Protein AF-0000000065927637 (afdb_homodimer)

Nearest PDB structures (foldseek):
  3ln7-assembly1_A  TM=9.382E-01  e=0.000E+00  Pasteurella multocida
  3ln7-assembly1_B  TM=9.367E-01  e=0.000E+00  Pasteurella multocida
  3ln6-assembly1_A-2  TM=9.506E-01  e=9.069E-75  Streptococcus agalactiae serogroup V
  7ta5-assembly1_A  TM=6.824E-01  e=5.011E-24  Gloeothece citriformis
  7lgn-assembly1_A  TM=7.290E-01  e=3.337E-22  Tatumella morbirosei

Radius of gyration: 42.84 Å; Cα contacts (8 Å, |Δi|>4): 3079; chains: 2; bounding box: 93×130×89 Å

Solvent-accessible surface area (backbone atoms only — not comparable to full-atom values): 78363 Å² total; per-residue (Å²): 120,67,52,51,59,53,33,60,77,64,68,34,30,64,52,67,71,40,31,37,27,30,45,35,41,40,25,40,33,14,34,75,74,20,30,45,47,71,57,71,60,64,70,79,41,50,60,60,87,68,22,69,36,60,35,61,53,59,26,30,33,23,40,27,40,34,34,63,76,27,69,40,64,71,56,29,50,34,43,44,51,38,53,48,36,47,48,56,74,64,44,58,91,66,47,35,58,36,37,46,15,48,57,32,52,76,62,58,71,89,54,62,46,62,31,87,54,92,50,61,66,63,34,50,51,50,53,48,46,33,73,74,66,35,61,60,58,58,54,54,29,32,30,36,46,33,45,22,69,30,65,66,44,53,55,50,51,54,69,73,48,85,84,59,90,46,70,44,58,46,45,34,50,50,52,38,31,24,49,31,29,38,43,35,48,44,36,52,56,43,67,49,46,18,41,24,35,62,67,57,49,81,56,36,90,84,51,57,88,60,55,95,89,52,52,23,18,18,43,57,70,22,91,75,32,77,59,60,60,86,83,68,68,66,44,71,85,36,71,68,47,24,35,52,35,45,48,48,38,34,74,70,57,81,24,91,42,77,84,64,62,60,53,54,59,40,88,32,72,59,95,46,70,67,45,35,81,73,70,16,57,54,31,38,37,34,51,73,42,37,17,33,62,89,29,94,78,29,58,49,71,67,58,54,50,49,51,50,56,52,52,52,42,26,48,49,42,79,68,65,50,50,69,69,43,29,52,47,11,51,51,48,25,42,52,53,17,62,33,46,30,68,46,71,60,97,54,42,66,62,47,49,50,51,54,51,51,45,52,51,49,39,61,72,31,65,55,59,70,66,59,53,55,53,52,51,53,54,52,51,27,58,78,38,24,52,71,17,47,23,19,44,46,53,56,47,22,64,72,52,69,32,64,32,49,35,30,16,53,49,18,53,51,48,46,54,57,52,51,71,50,68,73,54,39,81,70,52,50,88,36,53,51,36,34,37,46,32,49,45,51,34,52,41,52,25,39,47,73,42,74,64,35,62,93,72,37,28,35,40,39,33,58,89,88,49,74,48,55,33,33,66,54,66,38,29,63,75,24,24,35,36,22,47,60,36,39,61,31,52,64,43,36,48,52,55,39,44,74,72,69,48,48,54,63,59,67,48,79,34,73,41,70,68,60,47,48,71,44,44,78,83,42,56,64,33,33,29,30,36,30,27,46,74,59,66,90,68,55,34,55,43,75,30,79,90,20,39,83,47,70,65,59,51,40,49,45,50,50,48,8,46,73,71,23,74,35,30,32,46,23,51,55,72,72,54,45,65,35,41,32,37,27,51,58,90,35,56,76,41,26,35,36,53,36,33,14,63,45,66,22,68,55,74,46,26,43,51,51,45,48,54,58,58,39,63,38,89,52,32,42,84,36,78,80,28,73,24,15,42,64,71,82,48,70,65,24,48,50,40,23,46,75,69,76,40,53,58,76,34,56,41,48,67,74,33,77,44,55,34,42,89,57,43,45,42,81,66,18,12,43,36,31,45,37,48,90,65,45,34,66,53,56,40,53,47,44,27,52,53,30,51,75,49,49,38,31,44,29,22,33,33,34,32,33,56,53,53,78,51,77,69,50,104,41,63,80,42,29,31,50,79,46,54,35,55,71,56,74,47,37,53,43,42,54,31,74,39,65,65,63,38,68,56,52,60,55,52,48,41,69,77,41,70,82,67,129,121,68,51,51,57,53,32,60,76,63,67,35,30,66,53,65,72,40,32,35,28,28,43,37,40,40,24,40,32,12,33,75,72,20,30,44,48,71,57,72,59,65,70,79,41,48,60,60,89,69,22,70,36,61,35,64,52,61,27,31,34,24,39,26,39,34,36,63,75,27,70,40,64,70,56,27,49,34,44,45,50,39,54,48,36,46,46,56,74,66,43,58,91,66,47,34,57,36,38,45,16,50,59,32,51,75,62,59,71,89,55,60,48,62,31,86,55,92,50,61,65,64,34,50,52,51,54,49,47,35,74,75,65,34,59,60,57,57,54,53,29,31,31,35,45,32,45,22,69,31,65,67,44,53,54,50,51,53,70,73,48,85,83,59,90,46,70,44,59,46,46,34,51,50,53,36,32,24,49,31,29,39,43,35,50,43,35,52,55,45,66,48,46,19,41,24,35,62,68,57,50,81,57,36,91,85,51,58,90,60,57,93,89,52,53,24,17,19,42,56,68,23,91,75,30,76,58,60,60,85,83,71,68,67,42,71,86,36,71,67,47,24,33,51,36,46,49,46,38,33,75,70,58,80,24,91,41,77,82,64,63,60,53,54,60,40,88,31,73,59,97,44,69,67,45,36,79,74,72,17,57,54,33,39,36,35,51,72,42,38,16,33,62,90,28,92,77,28,58,49,72,67,57,54,50,50,51,51,53,51,51,52,41,25,48,49,41,77,67,64,50,50,70,68,43,29,50,48,11,50,52,48,25,40,51,53,18,61,33,45,30,69,46,69,60,97,55,40,67,62,47,47,53,53,52,53,49,45,52,51,48,40,62,71,32,66,56,62,69,66,59,54,53,53,51,51,54,54,51,50,28,60,77,38,23,51,70,16,47,23,19,44,45,53,54,48,23,64,73,54,70,32,63,34,50,35,31,15,52,51,17,53,50,49,46,53,58,51,51,70,51,68,74,55,38,82,69,51,51,88,37,53,50,34,34,37,48,34,50,45,49,35,54,41,51,25,38,47,72,42,73,64,36,63,93,71,36,29,37,40,40,34,58,90,88,46,74,48,57,34,33,67,52,67,38,29,62,76,23,26,36,35,22,46,60,36,41,64,32,52,65,43,36,47,53,54,40,42,74,73,69,48,48,53,62,59,66,47,79,34,74,41,70,68,60,46,48,71,45,43,76,83,43,57,65,34,33,29,30,35,29,27,48,73,61,68,91,67,55,34,55,42,75,29,80,90,20,37,83,46,71,64,59,49,39,49,44,51,51,46,7,47,74,69,22,74,35,29,32,46,24,50,54,72,72,52,46,64,34,42,32,37,27,51,58,89,35,56,73,41,26,36,37,51,37,34,15,64,44,66,21,67,56,75,45,25,44,52,52,45,48,52,58,60,39,63,38,90,51,34,41,82,36,79,81,28,73,24,15,42,64,72,81,48,71,66,24,48,50,40,24,45,76,70,76,39,52,61,76,34,57,41,48,66,74,33,76,44,55,35,42,90,58,41,44,43,81,65,18,11,44,35,32,45,37,47,90,67,46,33,65,54,56,41,51,48,45,25,51,52,29,52,74,48,48,36,30,46,28,22,33,32,34,32,32,57,53,52,78,52,76,70,50,104,40,63,80,44,29,30,50,81,48,52,35,56,71,56,74,47,37,51,43,40,54,31,76,38,66,65,63,38,67,57,51,61,56,51,48,42,70,77,40,70,82,67,128

InterPro domains:
  IPR006334 Glutamate--cysteine ligase, monofunctional [PTHR38761] (9-472)
  IPR006335 Glutathione biosynthesis bifunctional protein GshAB [MF_00782] (1-757)
  IPR006335 Glutathione biosynthesis bifunctional protein GshAB [TIGR01435] (12-753)
  IPR007370 Glutamate--cysteine ligase [PF04262] (7-252)
  IPR007370 Glutamate--cysteine ligase [PF04262] (255-324)
  IPR011095 D-alanine--D-alanine ligase, C-terminal [PF07478] (528-592)
  IPR011761 ATP-grasp fold [PS50975] (494-753)
  IPR014746 Glutamine synthetase/guanido kinase, catalytic domain [SSF55931] (3-459)
  IPR040657 GshAB, ATP-grasp-like domain [PF18419] (430-482)

Organism: Pasteurella multocida (strain Pm70) (NCBI:txid272843)

Secondary structure (DSSP, 8-state):
--HHHHHHHTT-HHHHT-EEEEEEEEEEEE-TTSPBP-SPPPGGG--TTT-SSEEE-SBTTEEEEEPPPBSSHHHHHHHHHHHHHHHHHHS-TT-EE--SSS--S---GGG-PBP--SSHHHHHHHHHHHHHH-TTGGG---EEEEEEE-HHHHHHHHHH-SS-S-HHHHHHHHHHHHHHHHHHHHHHHHHHH--B----GGG-TT--SSPTT---SBSTTSTTSS---TT-----S-HHHHHHHHHHHHHTTSSSSGGG---SEEEESSSSGGGHHHH---EEEEEEEPP-TTSTTSS-HHHHHHHHHHHHHHHHSS----HHHHHHHHHHHHHHHHS-TTS--TTHHHHHHHHHHHHHHHHHTT--HHHHHHHHHHHHHHH-GGGSHHHHHHHHHHHHSSHHHHHHHHHHHHHHHHTTTTTS-GGGTTS-HHHHHHHHHHHHHT-EEEEEETTTTEEEEEETTEEEEEETTTB-TTSBTHHHHHHH-HHHHHHHHHHTT-----EEEES-HHHHHHTHHHHBTS-EEEEESS--TTTT-EEETT-B--HHHHHHHHHHHHHH-S-EEEEEPPPSEEEEEEEETTEEEEEEEEE-SEEE--SSS-HHHHHHHHHTSTTEEBSSSSSEEPPP-SHHHHHHHHHTT--TT--PPTT-EEE--SS--GGGT-EEEE-TTTS-HHHHHHHHHHHHHTT-SEEEEEEEES-TTSPP-SSTTT-EEEEEESS--SHHHHS-SBS----HHHHHHHHH-TT--/--HHHHHHHTT-HHHHT-EEEEEEEEEEEE-TTSPBP-SPPPGGG--TTT-SSEEE-SBTTEEEEEPPPBSSHHHHHHHHHHHHHHHHHHS-TT-EE--SSS--S---GGG-PBP--SSHHHHHHHHHHHHHH-TTGGG---EEEEEEE-HHHHHHHHHH-SS-S-HHHHHHHHHHHHHHHHHHHHHHHHHHH--B----GGG-TT--SSPTT---SBSTTSTTSS---TT-----S-HHHHHHHHHHHHHTTSSSSGGG---SEEEESSSSGGGHHHH---EEEEEEEPP-TTSTTSS-HHHHHHHHHHHHHHHHSS----HHHHHHHHHHHHHHHHS-TTS--TTHHHHHHHHHHHHHHHHHTT--HHHHHHHHHHHHHHH-GGGSHHHHHHHHHHHHSSHHHHHHHHHHHHHHHHTTTTTS-GGGTTS-HHHHHHHHHHHHHT-EEEEEETTTTEEEEEETTEEEEEETTTB-TTSBTHHHHHHH-HHHHHHHHHHTT-----EEEES-HHHHHHTHHHHBTS-EEEEESS--TTTT-EEETT-B--HHHHHHHHHHHHHH-S-EEEEEPPPSEEEEEEEETTEEEEEEEEE-SEEE--SSS-HHHHHHHHHTSTTEEBSSSSSEEPPP-SHHHHHHHHHTT--TT--PPTT-EEE--SS--GGGT-EEEE-TTTS-HHHHHHHHHHHHHTT-SEEEEEEEES-TTSPP-SSTTT-EEEEEESS--SHHHHS-SBS----HHHHHHHHH-TT--

Foldseek 3Di:
DQLQVLCQVVLCLVLLLWWKKKKKWKWFKAFLLQAGDLDAQDCLLPAQPQFQAWHADWFRRMIIGIFDIDGDLLVNVLRLLLLQLLPLLRDPPGIFTFQWQQGANYDDLVSTGTHDHPDVVVNVVSVVCCVVQNDLQRNGIFMKMKIFRDPVSLVSVVVSDDPDPDSLQSQQVLVLLLVQLCLLAVLLVLLFFAAAFDYDQVSDPVGDPADVLGTFSHCQLAPSHLDADPVQDAASQGLVSNQVSLVVCCVVVSDVDSVSHDDQKDFDDDPGSVCSVPPNGGIMMGTSHIFLLVDLSRDDSLSSSLVSLVSSVSSNDPDGHHPVSSVNSSVLNNQNRGDGQFDARPCLVVSLVSLVVSLVSCVSSVHDPSNNVSSVLSNVCNVTSCSGSNNVNSVQCVVQVHSSSSSSVSRVVSSVVSCLQVQASPSLLLAFSLLRLLVSSCSSHSWDWDDPDSNQSWIWTDDPNAIWIDTNNFDTPQFDPVLQVQQQWQVSLQVLCVVLQAFAWDKDKDLDLVVQLVCCVVFAQFWKWKAAGRDPDCQLIDTRRRTDHDSVVSSVSNVRRCVVDSMMMITGDFDFFKKKWKFAAQFTQWIKGFFAAKFFFQQPAFQLVRLVVVCPPSQEDQVRSGLAHRADQDDQQQVQQVVVVHGRGDHDYGRDIRGRHDDRDRNNGIFIEICGVVADVQVGNVVSVSCVSSRARIKIWMKGAHDRNDHADSDSNGMHTNGMHRNDRQSCQQDGPYDDGRSCSVVSVCVSCVVSD/DQLQVLCQVVLCLVLLLWWKKKKKWKWFKAFLLLAGDLDAQDCLLPAQPQFQAWHADWFRRMIIGIFDIDGDLLVNVLRLLLLQLLPLLRDPPGIFTFQWQQGANYDDLVSTGTHDHPDVVVRVVSVVCCVVQNDLQRSGIFMKMKIFRDPVSLVSVVVSDDPDDDSLQSQQVLVLLLQQLCLLAVLLVLLFFAAAFDYDQVSDPVGDPADVLGTFSHCQLAPSHLAADPVQDAASQGLVSNQVSLVVCCVVPSDVDSVSHDDQKDFDDDPGSVCSVPPNGGIIMGTSHIFLLVDLSRDDSLSSSLVSLLSSVSSNDPDGHHPVSSVVSSVLNNQNRGDGQFDARPCLVVSLVSLVVSLVSCVSSVHDPSNNVSSVVSNVCNVTSCPGSNNVNSVQCVVQVHSSSSSSVSRVVSSVVSCLAVQASPSLLLAFSLLRLLVSSCSSHSWDWDDPDSNQQWIWTDDPNAIWIDTNNFDTPQFDPVLQVQQQWLVSLQVLCVVLQAFAWDKDKDLDLVVQLVCCVVFAQFWKWKAAGRDPDCQLIDTRRRTDHDSVVSSVSNVRRCVVDSMMMITGDFDFFKKKWKFAQQFTQWIKGFFAAKFFFQQPAFQLVRLVVVCPPSQEDQVRSGLAHRADQDDQQQVQQVVVVHGRGDHDYGRDIRGRHDDRDRNNGIFIEICGVVADVQVGNVVSVSCVSSRARIKIWMKGAHDRNDHADSDSNGMHTSGIHRNDRQSCQQDGPYDDGRSCSVVSVCVSCVVSD

Structure (mmCIF, N/CA/C/O backbone):
data_AF-0000000065927637-model_v1
#
loop_
_entity.id
_entity.type
_entity.pdbx_description
1 polymer 'Glutathione biosynthesis bifunctional protein GshAB'
#
loop_
_atom_site.group_PDB
_atom_site.id
_atom_site.type_symbol
_atom_site.label_atom_id
_atom_site.label_alt_id
_atom_site.label_comp_id
_atom_site.label_asym_id
_atom_site.label_entity_id
_atom_site.label_seq_id
_atom_site.pdbx_PDB_ins_code
_atom_site.Cartn_x
_atom_site.Cartn_y
_atom_site.Cartn_z
_atom_site.occupancy
_atom_site.B_iso_or_equiv
_atom_site.auth_seq_id
_atom_site.auth_comp_id
_atom_site.auth_asym_id
_atom_site.auth_atom_id
_atom_site.pdbx_PDB_model_num
ATOM 1 N N . MET A 1 1 ? -24.969 -46 -21.453 1 73.5 1 MET A N 1
ATOM 2 C CA . MET A 1 1 ? -24.906 -44.531 -21.266 1 73.5 1 MET A CA 1
ATOM 3 C C . MET A 1 1 ? -24.656 -43.844 -22.594 1 73.5 1 MET A C 1
ATOM 5 O O . MET A 1 1 ? -23.703 -44.156 -23.297 1 73.5 1 MET A O 1
ATOM 9 N N . LYS A 1 2 ? -25.578 -43.094 -23.078 1 84.19 2 LYS A N 1
ATOM 10 C CA . LYS A 1 2 ? -25.438 -42.438 -24.375 1 84.19 2 LYS A CA 1
ATOM 11 C C . LYS A 1 2 ? -24.781 -41.062 -24.203 1 84.19 2 LYS A C 1
ATOM 13 O O . LYS A 1 2 ? -25.391 -40.031 -24.5 1 84.19 2 LYS A O 1
ATOM 18 N N . ILE A 1 3 ? -23.469 -41.094 -23.812 1 91.25 3 ILE A N 1
ATOM 19 C CA . ILE A 1 3 ? -22.719 -39.906 -23.469 1 91.25 3 ILE A CA 1
ATOM 20 C C . ILE A 1 3 ? -22.562 -39 -24.688 1 91.25 3 ILE A C 1
ATOM 22 O O . ILE A 1 3 ? -22.75 -37.781 -24.625 1 91.25 3 ILE A O 1
ATOM 26 N N . GLN A 1 4 ? -22.297 -39.594 -25.828 1 92.69 4 GLN A N 1
ATOM 27 C CA . GLN A 1 4 ? -22.094 -38.875 -27.078 1 92.69 4 GLN A CA 1
ATOM 28 C C . GLN A 1 4 ? -23.328 -38.031 -27.422 1 92.69 4 GLN A C 1
ATOM 30 O O . GLN A 1 4 ? -23.219 -36.844 -27.75 1 92.69 4 GLN A O 1
ATOM 35 N N . HIS A 1 5 ? -24.422 -38.719 -27.328 1 91.31 5 HIS A N 1
ATOM 36 C CA . HIS A 1 5 ? -25.672 -38.062 -27.688 1 91.31 5 HIS A CA 1
ATOM 37 C C . HIS A 1 5 ? -25.969 -36.906 -26.75 1 91.31 5 HIS A C 1
ATOM 39 O O . HIS A 1 5 ? -26.375 -35.812 -27.203 1 91.31 5 HIS A O 1
ATOM 45 N N . ILE A 1 6 ? -25.766 -37.156 -25.469 1 92.19 6 ILE A N 1
ATOM 46 C CA . ILE A 1 6 ? -26.031 -36.125 -24.469 1 92.19 6 ILE A CA 1
ATOM 47 C C . ILE A 1 6 ? -25.125 -34.906 -24.719 1 92.19 6 ILE A C 1
ATOM 49 O O . ILE A 1 6 ? -25.578 -33.781 -24.672 1 92.19 6 ILE A O 1
ATOM 53 N N . ILE A 1 7 ? -23.828 -35.125 -24.984 1 91.38 7 ILE A N 1
ATOM 54 C CA . ILE A 1 7 ? -22.844 -34.062 -25.188 1 91.38 7 ILE A CA 1
ATOM 55 C C . ILE A 1 7 ? -23.203 -33.281 -26.438 1 91.38 7 ILE A C 1
ATOM 57 O O . ILE A 1 7 ? -23.172 -32.031 -26.422 1 91.38 7 ILE A O 1
ATOM 61 N N . HIS A 1 8 ? -23.609 -33.938 -27.438 1 87.25 8 HIS A N 1
ATOM 62 C CA . HIS A 1 8 ? -23.938 -33.281 -28.688 1 87.25 8 HIS A CA 1
ATOM 63 C C . HIS A 1 8 ? -25.219 -32.469 -28.562 1 87.25 8 HIS A C 1
ATOM 65 O O . HIS A 1 8 ? -25.266 -31.312 -28.953 1 87.25 8 HIS A O 1
ATOM 71 N N . GLU A 1 9 ? -26.219 -33.062 -28 1 86.81 9 GLU A N 1
ATOM 72 C CA . GLU A 1 9 ? -27.531 -32.438 -27.906 1 86.81 9 GLU A CA 1
ATOM 73 C C . GLU A 1 9 ? -27.5 -31.203 -27 1 86.81 9 GLU A C 1
ATOM 75 O O . GLU A 1 9 ? -28.25 -30.25 -27.219 1 86.81 9 GLU A O 1
ATOM 80 N N . ASN A 1 10 ? -26.641 -31.328 -26.109 1 84.56 10 ASN A N 1
ATOM 81 C CA . ASN A 1 10 ? -26.609 -30.234 -25.141 1 84.56 10 ASN A CA 1
ATOM 82 C C . ASN A 1 10 ? -25.375 -29.359 -25.297 1 84.56 10 ASN A C 1
ATOM 84 O O . ASN A 1 10 ? -25.047 -28.562 -24.422 1 84.56 10 ASN A O 1
ATOM 88 N N . GLN A 1 11 ? -24.625 -29.516 -26.359 1 80.81 11 GLN A N 1
ATOM 89 C CA . GLN A 1 11 ? -23.469 -28.688 -26.734 1 80.81 11 GLN A CA 1
ATOM 90 C C . GLN A 1 11 ? -22.469 -28.609 -25.594 1 80.81 11 GLN A C 1
ATOM 92 O O . GLN A 1 11 ? -22.047 -27.531 -25.203 1 80.81 11 GLN A O 1
ATOM 97 N N . LEU A 1 12 ? -22.109 -29.781 -25.016 1 84.19 12 LEU A N 1
ATOM 98 C CA . LEU A 1 12 ? -21.219 -29.859 -23.859 1 84.19 12 LEU A CA 1
ATOM 99 C C . LEU A 1 12 ? -19.797 -30.156 -24.312 1 84.19 12 LEU A C 1
ATOM 101 O O . LEU A 1 12 ? -18.953 -30.547 -23.5 1 84.19 12 LEU A O 1
ATOM 105 N N . GLY A 1 13 ? -19.5 -29.922 -25.578 1 87.12 13 GLY A N 1
ATOM 106 C CA . GLY A 1 13 ? -18.219 -30.281 -26.141 1 87.12 13 GLY A CA 1
ATOM 107 C C . GLY A 1 13 ? -17.047 -29.641 -25.422 1 87.12 13 GLY A C 1
ATOM 108 O O . GLY A 1 13 ? -16.078 -30.312 -25.062 1 87.12 13 GLY A O 1
ATOM 109 N N . LEU A 1 14 ? -17.062 -28.422 -25.203 1 83.44 14 LEU A N 1
ATOM 110 C CA . LEU A 1 14 ? -15.977 -27.688 -24.547 1 83.44 14 LEU A CA 1
ATOM 111 C C . LEU A 1 14 ? -15.852 -28.109 -23.078 1 83.44 14 LEU A C 1
ATOM 113 O O . LEU A 1 14 ? -14.742 -28.266 -22.562 1 83.44 14 LEU A O 1
ATOM 117 N N . LEU A 1 15 ? -17.031 -28.234 -22.422 1 85.06 15 LEU A N 1
ATOM 118 C CA . LEU A 1 15 ? -17.016 -28.688 -21.031 1 85.06 15 LEU A CA 1
ATOM 119 C C . LEU A 1 15 ? -16.438 -30.094 -20.922 1 85.06 15 LEU A C 1
ATOM 121 O O . LEU A 1 15 ? -15.75 -30.422 -19.953 1 85.06 15 LEU A O 1
ATOM 125 N N . PHE A 1 16 ? -16.703 -30.891 -21.938 1 93.06 16 PHE A N 1
ATOM 126 C CA . PHE A 1 16 ? -16.234 -32.281 -22 1 93.06 16 PHE A CA 1
ATOM 127 C C . PHE A 1 16 ? -14.711 -32.312 -22.047 1 93.06 16 PHE A C 1
ATOM 129 O O . PHE A 1 16 ? -14.102 -33.25 -21.531 1 93.06 16 PHE A O 1
ATOM 136 N N . GLN A 1 17 ? -14.109 -31.219 -22.547 1 92.94 17 GLN A N 1
ATOM 137 C CA . GLN A 1 17 ? -12.664 -31.172 -22.734 1 92.94 17 GLN A CA 1
ATOM 138 C C . GLN A 1 17 ? -11.961 -30.703 -21.469 1 92.94 17 GLN A C 1
ATOM 140 O O . GLN A 1 17 ? -10.734 -30.812 -21.359 1 92.94 17 GLN A O 1
ATOM 145 N N . GLN A 1 18 ? -12.727 -30.266 -20.484 1 90.19 18 GLN A N 1
ATOM 146 C CA . GLN A 1 18 ? -12.133 -29.703 -19.281 1 90.19 18 GLN A CA 1
ATOM 147 C C . GLN A 1 18 ? -11.852 -30.797 -18.25 1 90.19 18 GLN A C 1
ATOM 149 O O . GLN A 1 18 ? -12.445 -31.875 -18.297 1 90.19 18 GLN A O 1
ATOM 154 N N . GLY A 1 19 ? -10.922 -30.562 -17.359 1 93.75 19 GLY A N 1
ATOM 155 C CA . GLY A 1 19 ? -10.578 -31.453 -16.266 1 93.75 19 GLY A CA 1
ATOM 156 C C . GLY A 1 19 ? -9.398 -30.969 -15.445 1 93.75 19 GLY A C 1
ATOM 157 O O . GLY A 1 19 ? -8.969 -29.812 -15.594 1 93.75 19 GLY A O 1
ATOM 158 N N . SER A 1 20 ? -9 -31.734 -14.508 1 96.88 20 SER A N 1
ATOM 159 C CA . SER A 1 20 ? -7.805 -31.484 -13.703 1 96.88 20 SER A CA 1
ATOM 160 C C . SER A 1 20 ? -6.723 -32.531 -13.969 1 96.88 20 SER A C 1
ATOM 162 O O . SER A 1 20 ? -7.023 -33.688 -14.242 1 96.88 20 SER A O 1
ATOM 164 N N . PHE A 1 21 ? -5.543 -32.062 -13.906 1 98.31 21 PHE A N 1
ATOM 165 C CA . PHE A 1 21 ? -4.422 -32.875 -14.312 1 98.31 21 PHE A CA 1
ATOM 166 C C . PHE A 1 21 ? -3.311 -32.844 -13.273 1 98.31 21 PHE A C 1
ATOM 168 O O . PHE A 1 21 ? -3.092 -31.812 -12.633 1 98.31 21 PHE A O 1
ATOM 175 N N . GLY A 1 22 ? -2.621 -33.938 -13.102 1 98.25 22 GLY A N 1
ATOM 176 C CA . GLY A 1 22 ? -1.421 -34.062 -12.297 1 98.25 22 GLY A CA 1
ATOM 177 C C . GLY A 1 22 ? -0.464 -35.125 -12.812 1 98.25 22 GLY A C 1
ATOM 178 O O . GLY A 1 22 ? -0.893 -36.188 -13.312 1 98.25 22 GLY A O 1
ATOM 179 N N . LEU A 1 23 ? 0.8 -34.875 -12.695 1 98.44 23 LEU A N 1
ATOM 180 C CA . LEU A 1 23 ? 1.812 -35.812 -13.141 1 98.44 23 LEU A CA 1
ATOM 181 C C . LEU A 1 23 ? 2.738 -36.219 -11.992 1 98.44 23 LEU A C 1
ATOM 183 O O . LEU A 1 23 ? 3.014 -35.406 -11.109 1 98.44 23 LEU A O 1
ATOM 187 N N . GLU A 1 24 ? 3.133 -37.438 -11.969 1 98.06 24 GLU A N 1
ATOM 188 C CA . GLU A 1 24 ? 4.207 -37.969 -11.133 1 98.06 24 GLU A CA 1
ATOM 189 C C . GLU A 1 24 ? 5.305 -38.594 -11.984 1 98.06 24 GLU A C 1
ATOM 191 O O . GLU A 1 24 ? 5.043 -39.5 -12.773 1 98.06 24 GLU A O 1
ATOM 196 N N . LYS A 1 25 ? 6.438 -38.094 -11.867 1 98.25 25 LYS A N 1
ATOM 197 C CA . LYS A 1 25 ? 7.559 -38.594 -12.672 1 98.25 25 LYS A CA 1
ATOM 198 C C . LYS A 1 25 ? 8.641 -39.219 -11.797 1 98.25 25 LYS A C 1
ATOM 200 O O . LYS A 1 25 ? 9.172 -38.562 -10.898 1 98.25 25 LYS A O 1
ATOM 205 N N . GLU A 1 26 ? 8.984 -40.375 -12.086 1 97.69 26 GLU A N 1
ATOM 206 C CA . GLU A 1 26 ? 10.031 -41.094 -11.383 1 97.69 26 GLU A CA 1
ATOM 207 C C . GLU A 1 26 ? 11.328 -41.125 -12.188 1 97.69 26 GLU A C 1
ATOM 209 O O . GLU A 1 26 ? 11.297 -41.125 -13.422 1 97.69 26 GLU A O 1
ATOM 214 N N . SER A 1 27 ? 12.422 -41.031 -11.539 1 98 27 SER A N 1
ATOM 215 C CA . SER A 1 27 ? 13.734 -41.156 -12.18 1 98 27 SER A CA 1
ATOM 216 C C . SER A 1 27 ? 14.797 -41.594 -11.18 1 98 27 SER A C 1
ATOM 218 O O . SER A 1 27 ? 14.656 -41.375 -9.977 1 98 27 SER A O 1
ATOM 220 N N . GLN A 1 28 ? 15.844 -42.156 -11.672 1 97.94 28 GLN A N 1
ATOM 221 C CA . GLN A 1 28 ? 17 -42.5 -10.844 1 97.94 28 GLN A CA 1
ATOM 222 C C . GLN A 1 28 ? 18.031 -41.375 -10.859 1 97.94 28 GLN A C 1
ATOM 224 O O . GLN A 1 28 ? 18.234 -40.719 -11.883 1 97.94 28 GLN A O 1
ATOM 229 N N . ARG A 1 29 ? 18.641 -41.094 -9.742 1 98.38 29 ARG A N 1
ATOM 230 C CA . ARG A 1 29 ? 19.844 -40.281 -9.695 1 98.38 29 ARG A CA 1
ATOM 231 C C . ARG A 1 29 ? 21.062 -41.094 -10.125 1 98.38 29 ARG A C 1
ATOM 233 O O . ARG A 1 29 ? 21.234 -42.25 -9.688 1 98.38 29 ARG A O 1
ATOM 240 N N . VAL A 1 30 ? 21.922 -40.5 -10.977 1 98.38 30 VAL A N 1
ATOM 241 C CA . VAL A 1 30 ? 23.047 -41.25 -11.531 1 98.38 30 VAL A CA 1
ATOM 242 C C . VAL A 1 30 ? 24.297 -40.375 -11.523 1 98.38 30 VAL A C 1
ATOM 244 O O . VAL A 1 30 ? 24.203 -39.156 -11.375 1 98.38 30 VAL A O 1
ATOM 247 N N . THR A 1 31 ? 25.406 -41 -11.648 1 98 31 THR A N 1
ATOM 248 C CA . THR A 1 31 ? 26.672 -40.312 -11.867 1 98 31 THR A CA 1
ATOM 249 C C . THR A 1 31 ? 26.844 -39.969 -13.344 1 98 31 THR A C 1
ATOM 251 O O . THR A 1 31 ? 25.984 -40.281 -14.172 1 98 31 THR A O 1
ATOM 254 N N . ALA A 1 32 ? 27.938 -39.375 -13.703 1 97.25 32 ALA A N 1
ATOM 255 C CA . ALA A 1 32 ? 28.203 -38.875 -15.047 1 97.25 32 ALA A CA 1
ATOM 256 C C . ALA A 1 32 ? 28.234 -40.031 -16.062 1 97.25 32 ALA A C 1
ATOM 258 O O . ALA A 1 32 ? 27.938 -39.844 -17.234 1 97.25 32 ALA A O 1
ATOM 259 N N . ASP A 1 33 ? 28.547 -41.25 -15.602 1 96.69 33 ASP A N 1
ATOM 260 C CA . ASP A 1 33 ? 28.641 -42.375 -16.516 1 96.69 33 ASP A CA 1
ATOM 261 C C . ASP A 1 33 ? 27.328 -43.156 -16.578 1 96.69 33 ASP A C 1
ATOM 263 O O . ASP A 1 33 ? 27.25 -44.188 -17.219 1 96.69 33 ASP A O 1
ATOM 267 N N . GLY A 1 34 ? 26.312 -42.688 -15.883 1 96.69 34 GLY A N 1
ATOM 268 C CA . GLY A 1 34 ? 25 -43.312 -15.969 1 96.69 34 GLY A CA 1
ATOM 269 C C . GLY A 1 34 ? 24.75 -44.344 -14.898 1 96.69 34 GLY A C 1
ATOM 270 O O . GLY A 1 34 ? 23.719 -45.031 -14.898 1 96.69 34 GLY A O 1
ATOM 271 N N . ALA A 1 35 ? 25.734 -44.5 -13.977 1 97 35 ALA A N 1
ATOM 272 C CA . ALA A 1 35 ? 25.562 -45.469 -12.891 1 97 35 ALA A CA 1
ATOM 273 C C . ALA A 1 35 ? 24.672 -44.906 -11.789 1 97 35 ALA A C 1
ATOM 275 O O . ALA A 1 35 ? 24.797 -43.719 -11.438 1 97 35 ALA A O 1
ATOM 276 N N . ILE A 1 36 ? 23.797 -45.719 -11.266 1 97.5 36 ILE A N 1
ATOM 277 C CA . ILE A 1 36 ? 22.875 -45.281 -10.211 1 97.5 36 ILE A CA 1
ATOM 278 C C . ILE A 1 36 ? 23.672 -44.969 -8.945 1 97.5 36 ILE A C 1
ATOM 280 O O . ILE A 1 36 ? 24.547 -45.75 -8.555 1 97.5 36 ILE A O 1
ATOM 284 N N . VAL A 1 37 ? 23.359 -43.875 -8.328 1 97.44 37 VAL A N 1
ATOM 285 C CA . VAL A 1 37 ? 24.094 -43.469 -7.137 1 97.44 37 VAL A CA 1
ATOM 286 C C . VAL A 1 37 ? 23.672 -44.312 -5.945 1 97.44 37 VAL A C 1
ATOM 288 O O . VAL A 1 37 ? 22.594 -44.906 -5.949 1 97.44 37 VAL A O 1
ATOM 291 N N . THR A 1 38 ? 24.5 -44.375 -4.914 1 95.88 38 THR A N 1
ATOM 292 C CA . THR A 1 38 ? 24.188 -45.125 -3.697 1 95.88 38 THR A CA 1
ATOM 293 C C . THR A 1 38 ? 24.078 -44.188 -2.502 1 95.88 38 THR A C 1
ATOM 295 O O . THR A 1 38 ? 23.938 -44.625 -1.361 1 95.88 38 THR A O 1
ATOM 298 N N . THR A 1 39 ? 24.125 -42.844 -2.75 1 95.44 39 THR A N 1
ATOM 299 C CA . THR A 1 39 ? 24.031 -41.844 -1.693 1 95.44 39 THR A CA 1
ATOM 300 C C . THR A 1 39 ? 22.578 -41.688 -1.253 1 95.44 39 THR A C 1
ATOM 302 O O . THR A 1 39 ? 21.656 -41.969 -2.006 1 95.44 39 THR A O 1
ATOM 305 N N . PRO A 1 40 ? 22.391 -41.188 -0.016 1 95.25 40 PRO A N 1
ATOM 306 C CA . PRO A 1 40 ? 21.047 -40.875 0.455 1 95.25 40 PRO A CA 1
ATOM 307 C C . PRO A 1 40 ? 20.359 -39.781 -0.348 1 95.25 40 PRO A C 1
ATOM 309 O O . PRO A 1 40 ? 21.047 -39.031 -1.058 1 95.25 40 PRO A O 1
ATOM 312 N N . HIS A 1 41 ? 19.031 -39.719 -0.254 1 95.56 41 HIS A N 1
ATOM 313 C CA . HIS A 1 41 ? 18.281 -38.594 -0.796 1 95.56 41 HIS A CA 1
ATOM 314 C C . HIS A 1 41 ? 18.844 -37.281 -0.302 1 95.56 41 HIS A C 1
ATOM 316 O O . HIS A 1 41 ? 19.172 -37.125 0.878 1 95.56 41 HIS A O 1
ATOM 322 N N . PRO A 1 42 ? 19.078 -36.281 -1.129 1 95.62 42 PRO A N 1
ATOM 323 C CA . PRO A 1 42 ? 19.75 -35.031 -0.743 1 95.62 42 PRO A CA 1
ATOM 324 C C . PRO A 1 42 ? 19.031 -34.312 0.395 1 95.62 42 PRO A C 1
ATOM 326 O O . PRO A 1 42 ? 17.812 -34.094 0.325 1 95.62 42 PRO A O 1
ATOM 329 N N . ALA A 1 43 ? 19.75 -33.875 1.346 1 93.75 43 ALA A N 1
ATOM 330 C CA . ALA A 1 43 ? 19.219 -33.219 2.545 1 93.75 43 ALA A CA 1
ATOM 331 C C . ALA A 1 43 ? 18.641 -31.859 2.225 1 93.75 43 ALA A C 1
ATOM 333 O O . ALA A 1 43 ? 17.781 -31.344 2.955 1 93.75 43 ALA A O 1
ATOM 334 N N . VAL A 1 44 ? 19.062 -31.234 1.131 1 94.5 44 VAL A N 1
ATOM 335 C CA . VAL A 1 44 ? 18.656 -29.875 0.764 1 94.5 44 VAL A CA 1
ATOM 336 C C . VAL A 1 44 ? 17.156 -29.844 0.506 1 94.5 44 VAL A C 1
ATOM 338 O O . VAL A 1 44 ? 16.531 -28.781 0.611 1 94.5 44 VAL A O 1
ATOM 341 N N . PHE A 1 45 ? 16.516 -31 0.199 1 95.38 45 PHE A N 1
ATOM 342 C CA . PHE A 1 45 ? 15.086 -31.047 -0.12 1 95.38 45 PHE A CA 1
ATOM 343 C C . PHE A 1 45 ? 14.25 -31.125 1.15 1 95.38 45 PHE A C 1
ATOM 345 O O . PHE A 1 45 ? 13.023 -31.062 1.094 1 95.38 45 PHE A O 1
ATOM 352 N N . GLY A 1 46 ? 14.906 -31.203 2.258 1 88.88 46 GLY A N 1
ATOM 353 C CA . GLY A 1 46 ? 14.18 -31.234 3.512 1 88.88 46 GLY A CA 1
ATOM 354 C C . GLY A 1 46 ? 13.539 -32.594 3.787 1 88.88 46 GLY A C 1
ATOM 355 O O . GLY A 1 46 ? 14.039 -33.625 3.33 1 88.88 46 GLY A O 1
ATOM 356 N N . ASN A 1 47 ? 12.523 -32.562 4.613 1 87.5 47 ASN A N 1
ATOM 357 C CA . ASN A 1 47 ? 11.898 -33.781 5.051 1 87.5 47 ASN A CA 1
ATOM 358 C C . ASN A 1 47 ? 10.914 -34.312 4.008 1 87.5 47 ASN A C 1
ATOM 360 O O . ASN A 1 47 ? 10.055 -33.594 3.525 1 87.5 47 ASN A O 1
ATOM 364 N N . ARG A 1 48 ? 10.953 -35.5 3.75 1 87.5 48 ARG A N 1
ATOM 365 C CA . ARG A 1 48 ? 10.18 -36.125 2.697 1 87.5 48 ARG A CA 1
ATOM 366 C C . ARG A 1 48 ? 8.75 -36.406 3.164 1 87.5 48 ARG A C 1
ATOM 368 O O . ARG A 1 48 ? 7.871 -36.688 2.35 1 87.5 48 ARG A O 1
ATOM 375 N N . ARG A 1 49 ? 8.547 -36.281 4.48 1 82.75 49 ARG A N 1
ATOM 376 C CA . ARG A 1 49 ? 7.234 -36.562 5.047 1 82.75 49 ARG A CA 1
ATOM 377 C C . ARG A 1 49 ? 6.191 -35.562 4.543 1 82.75 49 ARG A C 1
ATOM 379 O O . ARG A 1 49 ? 5.043 -35.938 4.293 1 82.75 49 ARG A O 1
ATOM 386 N N . TYR A 1 50 ? 6.574 -34.375 4.387 1 86.19 50 TYR A N 1
ATOM 387 C CA . TYR A 1 50 ? 5.582 -33.344 4.07 1 86.19 50 TYR A CA 1
ATOM 388 C C . TYR A 1 50 ? 5.828 -32.75 2.688 1 86.19 50 TYR A C 1
ATOM 390 O O . TYR A 1 50 ? 5.031 -31.953 2.199 1 86.19 50 TYR A O 1
ATOM 398 N N . HIS A 1 51 ? 6.828 -33.156 1.981 1 92.94 51 HIS A N 1
ATOM 399 C CA . HIS A 1 51 ? 7.238 -32.531 0.738 1 92.94 51 HIS A CA 1
ATOM 400 C C . HIS A 1 51 ? 6.27 -32.844 -0.395 1 92.94 51 HIS A C 1
ATOM 402 O O . HIS A 1 51 ? 6.215 -34 -0.872 1 92.94 51 HIS A O 1
ATOM 408 N N . PRO A 1 52 ? 5.59 -31.938 -0.888 1 95.62 52 PRO A N 1
ATOM 409 C CA . PRO A 1 52 ? 4.535 -32.25 -1.861 1 95.62 52 PRO A CA 1
ATOM 410 C C . PRO A 1 52 ? 5.074 -32.406 -3.281 1 95.62 52 PRO A C 1
ATOM 412 O O . PRO A 1 52 ? 4.387 -32.969 -4.145 1 95.62 52 PRO A O 1
ATOM 415 N N . TYR A 1 53 ? 6.305 -32 -3.607 1 97.62 53 TYR A N 1
ATOM 416 C CA . TYR A 1 53 ? 6.762 -31.891 -4.988 1 97.62 53 TYR A CA 1
ATOM 417 C C . TYR A 1 53 ? 7.879 -32.906 -5.27 1 97.62 53 TYR A C 1
ATOM 419 O O . TYR A 1 53 ? 7.961 -33.438 -6.367 1 97.62 53 TYR A O 1
ATOM 427 N N . ILE A 1 54 ? 8.836 -33 -4.301 1 97.88 54 ILE A N 1
ATOM 428 C CA . ILE A 1 54 ? 10.039 -33.812 -4.477 1 97.88 54 ILE A CA 1
ATOM 429 C C . ILE A 1 54 ? 10.078 -34.906 -3.424 1 97.88 54 ILE A C 1
ATOM 431 O O . ILE A 1 54 ? 10.453 -34.656 -2.273 1 97.88 54 ILE A O 1
ATOM 435 N N . GLN A 1 55 ? 9.789 -36.094 -3.887 1 95.69 55 GLN A N 1
ATOM 436 C CA . GLN A 1 55 ? 9.711 -37.25 -2.975 1 95.69 55 GLN A CA 1
ATOM 437 C C . GLN A 1 55 ? 10.641 -38.375 -3.42 1 95.69 55 GLN A C 1
ATOM 439 O O . GLN A 1 55 ? 11.492 -38.156 -4.285 1 95.69 55 GLN A O 1
ATOM 444 N N . THR A 1 56 ? 10.547 -39.438 -2.656 1 94.69 56 THR A N 1
ATOM 445 C CA . THR A 1 56 ? 11.281 -40.656 -2.975 1 94.69 56 THR A CA 1
ATOM 446 C C . THR A 1 56 ? 10.32 -41.781 -3.268 1 94.69 56 THR A C 1
ATOM 448 O O . THR A 1 56 ? 9.32 -41.969 -2.57 1 94.69 56 THR A O 1
ATOM 451 N N . ASP A 1 57 ? 10.602 -42.438 -4.266 1 92.12 57 ASP A N 1
ATOM 452 C CA . ASP A 1 57 ? 9.789 -43.594 -4.559 1 92.12 57 ASP A CA 1
ATOM 453 C C . ASP A 1 57 ? 10.32 -44.844 -3.826 1 92.12 57 ASP A C 1
ATOM 455 O O . ASP A 1 57 ? 10.43 -44.844 -2.6 1 92.12 57 ASP A O 1
ATOM 459 N N . PHE A 1 58 ? 10.906 -45.875 -4.508 1 93.31 58 PHE A N 1
ATOM 460 C CA . PHE A 1 58 ? 11.289 -47.156 -3.902 1 93.31 58 PHE A CA 1
ATOM 461 C C . PHE A 1 58 ? 12.617 -47 -3.158 1 93.31 58 PHE A C 1
ATOM 463 O O . PHE A 1 58 ? 12.727 -47.406 -1.999 1 93.31 58 PHE A O 1
ATOM 470 N N . ALA A 1 59 ? 13.594 -46.438 -3.791 1 95.56 59 ALA A N 1
ATOM 471 C CA . ALA A 1 59 ? 14.953 -46.406 -3.268 1 95.56 59 ALA A CA 1
ATOM 472 C C . ALA A 1 59 ? 15.398 -44.969 -3.004 1 95.56 59 ALA A C 1
ATOM 474 O O . ALA A 1 59 ? 14.82 -44 -3.539 1 95.56 59 ALA A O 1
ATOM 475 N N . GLU A 1 60 ? 16.484 -44.781 -2.195 1 96.25 60 GLU A N 1
ATOM 476 C CA . GLU A 1 60 ? 17.062 -43.469 -1.896 1 96.25 60 GLU A CA 1
ATOM 477 C C . GLU A 1 60 ? 17.531 -42.781 -3.168 1 96.25 60 GLU A C 1
ATOM 479 O O . GLU A 1 60 ? 17.531 -41.531 -3.242 1 96.25 60 GLU A O 1
ATOM 484 N N . SER A 1 61 ? 17.859 -43.531 -4.145 1 96.81 61 SER A N 1
ATOM 485 C CA . SER A 1 61 ? 18.375 -43 -5.395 1 96.81 61 SER A CA 1
ATOM 486 C C . SER A 1 61 ? 17.234 -42.594 -6.332 1 96.81 61 SER A C 1
ATOM 488 O O . SER A 1 61 ? 17.469 -41.938 -7.344 1 96.81 61 SER A O 1
ATOM 490 N N . GLN A 1 62 ? 16.047 -42.969 -6.02 1 97.19 62 GLN A N 1
ATOM 491 C CA . GLN A 1 62 ? 14.945 -42.781 -6.953 1 97.19 62 GLN A CA 1
ATOM 492 C C . GLN A 1 62 ? 14.102 -41.594 -6.578 1 97.19 62 GLN A C 1
ATOM 494 O O . GLN A 1 62 ? 13.453 -41.562 -5.527 1 97.19 62 GLN A O 1
ATOM 499 N N . LEU A 1 63 ? 14.125 -40.594 -7.473 1 97.12 63 LEU A N 1
ATOM 500 C CA . LEU A 1 63 ? 13.344 -39.375 -7.301 1 97.12 63 LEU A CA 1
ATOM 501 C C . LEU A 1 63 ? 11.914 -39.562 -7.789 1 97.12 63 LEU A C 1
ATOM 503 O O . LEU A 1 63 ? 11.68 -40.312 -8.75 1 97.12 63 LEU A O 1
ATOM 507 N N . GLU A 1 64 ? 11 -39.031 -7.125 1 97.19 64 GLU A N 1
ATOM 508 C CA . GLU A 1 64 ? 9.617 -38.875 -7.578 1 97.19 64 GLU A CA 1
ATOM 509 C C . GLU A 1 64 ? 9.18 -37.406 -7.562 1 97.19 64 GLU A C 1
ATOM 511 O O . GLU A 1 64 ? 9 -36.844 -6.492 1 97.19 64 GLU A O 1
ATOM 516 N N . LEU A 1 65 ? 9.047 -36.812 -8.703 1 98.19 65 LEU A N 1
ATOM 517 C CA . LEU A 1 65 ? 8.602 -35.406 -8.852 1 98.19 65 LEU A CA 1
ATOM 518 C C . LEU A 1 65 ? 7.094 -35.375 -9.078 1 98.19 65 LEU A C 1
ATOM 520 O O . LEU A 1 65 ? 6.562 -36.062 -9.945 1 98.19 65 LEU A O 1
ATOM 524 N N . ILE A 1 66 ? 6.383 -34.594 -8.32 1 98 66 ILE A N 1
ATOM 525 C CA . ILE A 1 66 ? 4.926 -34.594 -8.32 1 98 66 ILE A CA 1
ATOM 526 C C . ILE A 1 66 ? 4.434 -33.156 -8.594 1 98 66 ILE A C 1
ATOM 528 O O . ILE A 1 66 ? 4.812 -32.219 -7.891 1 98 66 ILE A O 1
ATOM 532 N N . THR A 1 67 ? 3.656 -32.906 -9.586 1 98.12 67 THR A N 1
ATOM 533 C CA . THR A 1 67 ? 3.051 -31.625 -9.859 1 98.12 67 THR A CA 1
ATOM 534 C C . THR A 1 67 ? 1.777 -31.438 -9.039 1 98.12 67 THR A C 1
ATOM 536 O O . THR A 1 67 ? 1.117 -32.406 -8.672 1 98.12 67 THR A O 1
ATOM 539 N N . PRO A 1 68 ? 1.484 -30.234 -8.648 1 96.62 68 PRO A N 1
ATOM 540 C CA . PRO A 1 68 ? 0.128 -30.016 -8.141 1 96.62 68 PRO A CA 1
ATOM 541 C C . PRO A 1 68 ? -0.942 -30.203 -9.211 1 96.62 68 PRO A C 1
ATOM 543 O O . PRO A 1 68 ? -0.644 -30.141 -10.406 1 96.62 68 PRO A O 1
ATOM 546 N N . PRO A 1 69 ? -2.162 -30.547 -8.773 1 96.56 69 PRO A N 1
ATOM 547 C CA . PRO A 1 69 ? -3.236 -30.594 -9.766 1 96.56 69 PRO A CA 1
ATOM 548 C C . PRO A 1 69 ? -3.527 -29.219 -10.383 1 96.56 69 PRO A C 1
ATOM 550 O O . PRO A 1 69 ? -3.5 -28.203 -9.688 1 96.56 69 PRO A O 1
ATOM 553 N N . THR A 1 70 ? -3.652 -29.203 -11.648 1 95.88 70 THR A N 1
ATOM 554 C CA . THR A 1 70 ? -3.98 -27.969 -12.359 1 95.88 70 THR A CA 1
ATOM 555 C C . THR A 1 70 ? -5.145 -28.203 -13.32 1 95.88 70 THR A C 1
ATOM 557 O O . THR A 1 70 ? -5.496 -29.344 -13.617 1 95.88 70 THR A O 1
ATOM 560 N N . LYS A 1 71 ? -5.73 -27.172 -13.82 1 91.38 71 LYS A N 1
ATOM 561 C CA . LYS A 1 71 ? -6.906 -27.281 -14.672 1 91.38 71 LYS A CA 1
ATOM 562 C C . LYS A 1 71 ? -6.516 -27.281 -16.141 1 91.38 71 LYS A C 1
ATOM 564 O O . LYS A 1 71 ? -7.355 -27.516 -17.016 1 91.38 71 LYS A O 1
ATOM 569 N N . LYS A 1 72 ? -5.262 -27.078 -16.375 1 92.5 72 LYS A N 1
ATOM 570 C CA . LYS A 1 72 ? -4.73 -27.125 -17.75 1 92.5 72 LYS A CA 1
ATOM 571 C C . LYS A 1 72 ? -3.436 -27.922 -17.797 1 92.5 72 LYS A C 1
ATOM 573 O O . LYS A 1 72 ? -2.588 -27.812 -16.922 1 92.5 72 LYS A O 1
ATOM 578 N N . LEU A 1 73 ? -3.314 -28.625 -18.797 1 96.06 73 LEU A N 1
ATOM 579 C CA . LEU A 1 73 ? -2.107 -29.422 -18.969 1 96.06 73 LEU A CA 1
ATOM 580 C C . LEU A 1 73 ? -0.885 -28.531 -19.156 1 96.06 73 LEU A C 1
ATOM 582 O O . LEU A 1 73 ? 0.215 -28.891 -18.719 1 96.06 73 LEU A O 1
ATOM 586 N N . GLU A 1 74 ? -1.11 -27.375 -19.828 1 95.25 74 GLU A N 1
ATOM 587 C CA . GLU A 1 74 ? -0.013 -26.422 -19.984 1 95.25 74 GLU A CA 1
ATOM 588 C C . GLU A 1 74 ? 0.557 -26.016 -18.625 1 95.25 74 GLU A C 1
ATOM 590 O O . GLU A 1 74 ? 1.775 -25.938 -18.469 1 95.25 74 GLU A O 1
ATOM 595 N N . ASP A 1 75 ? -0.312 -25.828 -17.719 1 95.69 75 ASP A N 1
ATOM 596 C CA . ASP A 1 75 ? 0.118 -25.438 -16.375 1 95.69 75 ASP A CA 1
ATOM 597 C C . ASP A 1 75 ? 0.826 -26.578 -15.68 1 95.69 75 ASP A C 1
ATOM 599 O O . ASP A 1 75 ? 1.806 -26.375 -14.961 1 95.69 75 ASP A O 1
ATOM 603 N N . THR A 1 76 ? 0.294 -27.812 -15.828 1 97.5 76 THR A N 1
ATOM 604 C CA . THR A 1 76 ? 0.937 -28.984 -15.266 1 97.5 76 THR A CA 1
ATOM 605 C C . THR A 1 76 ? 2.361 -29.141 -15.797 1 97.5 76 THR A C 1
ATOM 607 O O . THR A 1 76 ? 3.285 -29.422 -15.031 1 97.5 76 THR A O 1
ATOM 610 N N . PHE A 1 77 ? 2.457 -28.922 -17.031 1 97.12 77 PHE A N 1
ATOM 611 C CA . PHE A 1 77 ? 3.768 -29.047 -17.656 1 97.12 77 PHE A CA 1
ATOM 612 C C . PHE A 1 77 ? 4.707 -27.953 -17.141 1 97.12 77 PHE A C 1
ATOM 614 O O . PHE A 1 77 ? 5.898 -28.203 -16.953 1 97.12 77 PHE A O 1
ATOM 621 N N . ARG A 1 78 ? 4.215 -26.766 -16.984 1 96.88 78 ARG A N 1
ATOM 622 C CA . ARG A 1 78 ? 5.02 -25.688 -16.406 1 96.88 78 ARG A CA 1
ATOM 623 C C . ARG A 1 78 ? 5.539 -26.062 -15.023 1 96.88 78 ARG A C 1
ATOM 625 O O . ARG A 1 78 ? 6.719 -25.859 -14.727 1 96.88 78 ARG A O 1
ATOM 632 N N . TRP A 1 79 ? 4.691 -26.625 -14.219 1 97.88 79 TRP A N 1
ATOM 633 C CA . TRP A 1 79 ? 5.094 -27.031 -12.875 1 97.88 79 TRP A CA 1
ATOM 634 C C . TRP A 1 79 ? 6.129 -28.156 -12.938 1 97.88 79 TRP A C 1
ATOM 636 O O . TRP A 1 79 ? 7.105 -28.156 -12.188 1 97.88 79 TRP A O 1
ATOM 646 N N . LEU A 1 80 ? 5.898 -29.094 -13.82 1 98.19 80 LEU A N 1
ATOM 647 C CA . LEU A 1 80 ? 6.867 -30.172 -13.977 1 98.19 80 LEU A CA 1
ATOM 648 C C . LEU A 1 80 ? 8.242 -29.609 -14.352 1 98.19 80 LEU A C 1
ATOM 650 O O . LEU A 1 80 ? 9.258 -30.047 -13.805 1 98.19 80 LEU A O 1
ATOM 654 N N . SER A 1 81 ? 8.234 -28.688 -15.258 1 97.12 81 SER A N 1
ATOM 655 C CA . SER A 1 81 ? 9.477 -28.062 -15.695 1 97.12 81 SER A CA 1
ATOM 656 C C . SER A 1 81 ? 10.195 -27.391 -14.539 1 97.12 81 SER A C 1
ATOM 658 O O . SER A 1 81 ? 11.406 -27.547 -14.367 1 97.12 81 SER A O 1
ATOM 660 N N . VAL A 1 82 ? 9.484 -26.703 -13.789 1 97.38 82 VAL A N 1
ATOM 661 C CA . VAL A 1 82 ? 10.07 -25.922 -12.695 1 97.38 82 VAL A CA 1
ATOM 662 C C . VAL A 1 82 ? 10.586 -26.875 -11.609 1 97.38 82 VAL A C 1
ATOM 664 O O . VAL A 1 82 ? 11.672 -26.672 -11.07 1 97.38 82 VAL A O 1
ATOM 667 N N . ILE A 1 83 ? 9.812 -27.844 -11.242 1 98.19 83 ILE A N 1
ATOM 668 C CA . ILE A 1 83 ? 10.25 -28.812 -10.242 1 98.19 83 ILE A CA 1
ATOM 669 C C . ILE A 1 83 ? 11.531 -29.5 -10.711 1 98.19 83 ILE A C 1
ATOM 671 O O . ILE A 1 83 ? 12.469 -29.672 -9.922 1 98.19 83 ILE A O 1
ATOM 675 N N . HIS A 1 84 ? 11.602 -29.844 -12 1 97.44 84 HIS A N 1
ATOM 676 C CA . HIS A 1 84 ? 12.805 -30.438 -12.57 1 97.44 84 HIS A CA 1
ATOM 677 C C . HIS A 1 84 ? 14 -29.5 -12.438 1 97.44 84 HIS A C 1
ATOM 679 O O . HIS A 1 84 ? 15.094 -29.938 -12.055 1 97.44 84 HIS A O 1
ATOM 685 N N . GLU A 1 85 ? 13.773 -28.266 -12.758 1 97.56 85 GLU A N 1
ATOM 686 C CA . GLU A 1 85 ? 14.852 -27.297 -12.672 1 97.56 85 GLU A CA 1
ATOM 687 C C . GLU A 1 85 ? 15.344 -27.141 -11.234 1 97.56 85 GLU A C 1
ATOM 689 O O . GLU A 1 85 ? 16.547 -27.078 -10.992 1 97.56 85 GLU A O 1
ATOM 694 N N . VAL A 1 86 ? 14.422 -27.062 -10.312 1 98.19 86 VAL A N 1
ATOM 695 C CA . VAL A 1 86 ? 14.773 -26.922 -8.898 1 98.19 86 VAL A CA 1
ATOM 696 C C . VAL A 1 86 ? 15.609 -28.125 -8.469 1 98.19 86 VAL A C 1
ATOM 698 O O . VAL A 1 86 ? 16.641 -27.969 -7.809 1 98.19 86 VAL A O 1
ATOM 701 N N . VAL A 1 87 ? 15.227 -29.312 -8.891 1 98.25 87 VAL A N 1
ATOM 702 C CA . VAL A 1 87 ? 15.922 -30.531 -8.484 1 98.25 87 VAL A CA 1
ATOM 703 C C . VAL A 1 87 ? 17.297 -30.578 -9.141 1 98.25 87 VAL A C 1
ATOM 705 O O . VAL A 1 87 ? 18.312 -30.797 -8.461 1 98.25 87 VAL A O 1
ATOM 708 N N . GLN A 1 88 ? 17.359 -30.344 -10.461 1 97.94 88 GLN A N 1
ATOM 709 C CA . GLN A 1 88 ? 18.625 -30.375 -11.188 1 97.94 88 GLN A CA 1
ATOM 710 C C . GLN A 1 88 ? 19.641 -29.406 -10.57 1 97.94 88 GLN A C 1
ATOM 712 O O . GLN A 1 88 ? 20.812 -29.75 -10.43 1 97.94 88 GLN A O 1
ATOM 717 N N . ARG A 1 89 ? 19.188 -28.281 -10.172 1 97.62 89 ARG A N 1
ATOM 718 C CA . ARG A 1 89 ? 20.078 -27.234 -9.672 1 97.62 89 ARG A CA 1
ATOM 719 C C . ARG A 1 89 ? 20.375 -27.438 -8.188 1 97.62 89 ARG A C 1
ATOM 721 O O . ARG A 1 89 ? 21.25 -26.766 -7.633 1 97.62 89 ARG A O 1
ATOM 728 N N . SER A 1 90 ? 19.703 -28.312 -7.539 1 97.81 90 SER A N 1
ATOM 729 C CA . SER A 1 90 ? 19.906 -28.578 -6.117 1 97.81 90 SER A CA 1
ATOM 730 C C . SER A 1 90 ? 20.766 -29.812 -5.898 1 97.81 90 SER A C 1
ATOM 732 O O . SER A 1 90 ? 21.406 -29.953 -4.848 1 97.81 90 SER A O 1
ATOM 734 N N . LEU A 1 91 ? 20.797 -30.719 -6.906 1 97.88 91 LEU A N 1
ATOM 735 C CA . LEU A 1 91 ? 21.578 -31.953 -6.789 1 97.88 91 LEU A CA 1
ATOM 736 C C . LEU A 1 91 ? 23.062 -31.641 -6.719 1 97.88 91 LEU A C 1
ATOM 738 O O . LEU A 1 91 ? 23.516 -30.625 -7.254 1 97.88 91 LEU A O 1
ATOM 742 N N . PRO A 1 92 ? 23.797 -32.5 -6.059 1 96.31 92 PRO A N 1
ATOM 743 C CA . PRO A 1 92 ? 25.25 -32.344 -6.121 1 96.31 92 PRO A CA 1
ATOM 744 C C . PRO A 1 92 ? 25.766 -32.25 -7.555 1 96.31 92 PRO A C 1
ATOM 746 O O . PRO A 1 92 ? 25.156 -32.812 -8.477 1 96.31 92 PRO A O 1
ATOM 749 N N . GLU A 1 93 ? 26.859 -31.656 -7.758 1 94.5 93 GLU A N 1
ATOM 750 C CA . GLU A 1 93 ? 27.422 -31.375 -9.078 1 94.5 93 GLU A CA 1
ATOM 751 C C . GLU A 1 93 ? 27.625 -32.656 -9.883 1 94.5 93 GLU A C 1
ATOM 753 O O . GLU A 1 93 ? 27.422 -32.688 -11.094 1 94.5 93 GLU A O 1
ATOM 758 N N . GLU A 1 94 ? 27.875 -33.719 -9.234 1 95.81 94 GLU A N 1
ATOM 759 C CA . GLU A 1 94 ? 28.266 -34.938 -9.93 1 95.81 94 GLU A CA 1
ATOM 760 C C . GLU A 1 94 ? 27.078 -35.875 -10.062 1 95.81 94 GLU A C 1
ATOM 762 O O . GLU A 1 94 ? 27.25 -37.031 -10.469 1 95.81 94 GLU A O 1
ATOM 767 N N . GLU A 1 95 ? 25.891 -35.5 -9.672 1 98.12 95 GLU A N 1
ATOM 768 C CA . GLU A 1 95 ? 24.703 -36.312 -9.797 1 98.12 95 GLU A CA 1
ATOM 769 C C . GLU A 1 95 ? 23.734 -35.75 -10.836 1 98.12 95 GLU A C 1
ATOM 771 O O . GLU A 1 95 ? 23.625 -34.531 -10.984 1 98.12 95 GLU A O 1
ATOM 776 N N . TYR A 1 96 ? 23.125 -36.594 -11.523 1 98.44 96 TYR A N 1
ATOM 777 C CA . TYR A 1 96 ? 22.219 -36.25 -12.625 1 98.44 96 TYR A CA 1
ATOM 778 C C . TYR A 1 96 ? 20.922 -37.031 -12.539 1 98.44 96 TYR A C 1
ATOM 780 O O . TYR A 1 96 ? 20.844 -38.062 -11.828 1 98.44 96 TYR A O 1
ATOM 788 N N . ILE A 1 97 ? 19.891 -36.594 -13.219 1 98.5 97 ILE A N 1
ATOM 789 C CA . ILE A 1 97 ? 18.625 -37.312 -13.32 1 98.5 97 ILE A CA 1
ATOM 790 C C . ILE A 1 97 ? 18.609 -38.188 -14.578 1 98.5 97 ILE A C 1
ATOM 792 O O . ILE A 1 97 ? 18.719 -37.656 -15.695 1 98.5 97 ILE A O 1
ATOM 796 N N . PHE A 1 98 ? 18.516 -39.438 -14.375 1 98.44 98 PHE A N 1
ATOM 797 C CA . PHE A 1 98 ? 18.516 -40.375 -15.5 1 98.44 98 PHE A CA 1
ATOM 798 C C . PHE A 1 98 ? 17.219 -40.25 -16.297 1 98.44 98 PHE A C 1
ATOM 800 O O . PHE A 1 98 ? 16.125 -40.344 -15.727 1 98.44 98 PHE A O 1
ATOM 807 N N . PRO A 1 99 ? 17.266 -40.094 -17.641 1 98.31 99 PRO A N 1
ATOM 808 C CA . PRO A 1 99 ? 16.047 -39.812 -18.406 1 98.31 99 PRO A CA 1
ATOM 809 C C . PRO A 1 99 ? 15.352 -41.062 -18.906 1 98.31 99 PRO A C 1
ATOM 811 O O . PRO A 1 99 ? 14.281 -40.969 -19.516 1 98.31 99 PRO A O 1
ATOM 814 N N . LEU A 1 100 ? 15.883 -42.281 -18.719 1 98.06 100 LEU A N 1
ATOM 815 C CA . LEU A 1 100 ? 15.25 -43.531 -19.172 1 98.06 100 LEU A CA 1
ATOM 816 C C . LEU A 1 100 ? 14.539 -44.219 -18.031 1 98.06 100 LEU A C 1
ATOM 818 O O . LEU A 1 100 ? 14.906 -44.062 -16.859 1 98.06 100 LEU A O 1
ATOM 822 N N . SER A 1 101 ? 13.547 -45 -18.375 1 97.88 101 SER A N 1
ATOM 823 C CA . SER A 1 101 ? 12.742 -45.75 -17.406 1 97.88 101 SER A CA 1
ATOM 824 C C . SER A 1 101 ? 13.516 -46.906 -16.812 1 97.88 101 SER A C 1
ATOM 826 O O . SER A 1 101 ? 13.484 -47.156 -15.609 1 97.88 101 SER A O 1
ATOM 828 N N . MET A 1 102 ? 14.148 -47.656 -17.703 1 96.75 102 MET A N 1
ATOM 829 C CA . MET A 1 102 ? 14.898 -48.812 -17.219 1 96.75 102 MET A CA 1
ATOM 830 C C . MET A 1 102 ? 16.203 -48.406 -16.547 1 96.75 102 MET A C 1
ATOM 832 O O . MET A 1 102 ? 16.891 -47.5 -17.062 1 96.75 102 MET A O 1
ATOM 836 N N . PRO A 1 103 ? 16.484 -48.969 -15.469 1 95.12 103 PRO A N 1
ATOM 837 C CA . PRO A 1 103 ? 17.734 -48.562 -14.797 1 95.12 103 PRO A CA 1
ATOM 838 C C . PRO A 1 103 ? 18.984 -48.969 -15.578 1 95.12 103 PRO A C 1
ATOM 840 O O . PRO A 1 103 ? 18.953 -49.969 -16.328 1 95.12 103 PRO A O 1
ATOM 843 N N . ALA A 1 104 ? 19.953 -48.188 -15.453 1 92.62 104 ALA A N 1
ATOM 844 C CA . ALA A 1 104 ? 21.266 -48.531 -16 1 92.62 104 ALA A CA 1
ATOM 845 C C . ALA A 1 104 ? 22.344 -48.438 -14.93 1 92.62 104 ALA A C 1
ATOM 847 O O . ALA A 1 104 ? 22.188 -47.75 -13.922 1 92.62 104 ALA A O 1
ATOM 848 N N . GLY A 1 105 ? 23.359 -49.156 -15.18 1 93.06 105 GLY A N 1
ATOM 849 C CA . GLY A 1 105 ? 24.438 -49.125 -14.219 1 93.06 105 GLY A CA 1
ATOM 850 C C . GLY A 1 105 ? 24 -49.5 -12.82 1 93.06 105 GLY A C 1
ATOM 851 O O . GLY A 1 105 ? 24.281 -48.781 -11.852 1 93.06 105 GLY A O 1
ATOM 852 N N . LEU A 1 106 ? 23.219 -50.562 -12.664 1 94.94 106 LEU A N 1
ATOM 853 C CA . LEU A 1 106 ? 22.688 -51.031 -11.383 1 94.94 106 LEU A CA 1
ATOM 854 C C . LEU A 1 106 ? 23.828 -51.406 -10.438 1 94.94 106 LEU A C 1
ATOM 856 O O . LEU A 1 106 ? 24.719 -52.156 -10.805 1 94.94 106 LEU A O 1
ATOM 860 N N . PRO A 1 107 ? 23.766 -50.812 -9.312 1 93.69 107 PRO A N 1
ATOM 861 C CA . PRO A 1 107 ? 24.719 -51.281 -8.305 1 93.69 107 PRO A CA 1
ATOM 862 C C . PRO A 1 107 ? 24.391 -52.688 -7.805 1 93.69 107 PRO A C 1
ATOM 864 O O . PRO A 1 107 ? 23.359 -53.25 -8.164 1 93.69 107 PRO A O 1
ATOM 867 N N . ALA A 1 108 ? 25.344 -53.188 -6.934 1 91.38 108 ALA A N 1
ATOM 868 C CA . ALA A 1 108 ? 25.031 -54.438 -6.266 1 91.38 108 ALA A CA 1
ATOM 869 C C . ALA A 1 108 ? 23.781 -54.312 -5.402 1 91.38 108 ALA A C 1
ATOM 871 O O . ALA A 1 108 ? 23.547 -53.281 -4.789 1 91.38 108 ALA A O 1
ATOM 872 N N . GLU A 1 109 ? 22.984 -55.344 -5.453 1 89.94 109 GLU A N 1
ATOM 873 C CA . GLU A 1 109 ? 21.703 -55.344 -4.766 1 89.94 109 GLU A CA 1
ATOM 874 C C . GLU A 1 109 ? 21.859 -54.875 -3.322 1 89.94 109 GLU A C 1
ATOM 876 O O . GLU A 1 109 ? 20.984 -54.156 -2.793 1 89.94 109 GLU A O 1
ATOM 881 N N . GLU A 1 110 ? 23 -55.219 -2.693 1 90.62 110 GLU A N 1
ATOM 882 C CA . GLU A 1 110 ? 23.234 -54.875 -1.295 1 90.62 110 GLU A CA 1
ATOM 883 C C . GLU A 1 110 ? 23.422 -53.375 -1.125 1 90.62 110 GLU A C 1
ATOM 885 O O . GLU A 1 110 ? 23.219 -52.812 -0.037 1 90.62 110 GLU A O 1
ATOM 890 N N . GLN A 1 111 ? 23.75 -52.688 -2.193 1 93.81 111 GLN A N 1
ATOM 891 C CA . GLN A 1 111 ? 24.031 -51.25 -2.135 1 93.81 111 GLN A CA 1
ATOM 892 C C . GLN A 1 111 ? 22.797 -50.438 -2.434 1 93.81 111 GLN A C 1
ATOM 894 O O . GLN A 1 111 ? 22.781 -49.219 -2.232 1 93.81 111 GLN A O 1
ATOM 899 N N . ILE A 1 112 ? 21.781 -51.125 -2.938 1 93.62 112 ILE A N 1
ATOM 900 C CA . ILE A 1 112 ? 20.531 -50.438 -3.182 1 93.62 112 ILE A CA 1
ATOM 901 C C . ILE A 1 112 ? 19.766 -50.25 -1.865 1 93.62 112 ILE A C 1
ATOM 903 O O . ILE A 1 112 ? 19.344 -51.25 -1.247 1 93.62 112 ILE A O 1
ATOM 907 N N . ARG A 1 113 ? 19.656 -49.031 -1.407 1 93 113 ARG A N 1
ATOM 908 C CA . ARG A 1 113 ? 18.969 -48.719 -0.163 1 93 113 ARG A CA 1
ATOM 909 C C . ARG A 1 113 ? 17.516 -48.281 -0.434 1 93 113 ARG A C 1
ATOM 911 O O . ARG A 1 113 ? 17.281 -47.344 -1.197 1 93 113 ARG A O 1
ATOM 918 N N . VAL A 1 114 ? 16.625 -49.031 0.201 1 94.88 114 VAL A N 1
ATOM 919 C CA . VAL A 1 114 ? 15.219 -48.625 0.086 1 94.88 114 VAL A CA 1
ATOM 920 C C . VAL A 1 114 ? 15.039 -47.25 0.702 1 94.88 114 VAL A C 1
ATOM 922 O O . VAL A 1 114 ? 15.828 -46.812 1.555 1 94.88 114 VAL A O 1
ATOM 925 N N . ALA A 1 115 ? 14.062 -46.5 0.36 1 94.25 115 ALA A N 1
ATOM 926 C CA . ALA A 1 115 ? 13.797 -45.156 0.863 1 94.25 115 ALA A CA 1
ATOM 927 C C . ALA A 1 115 ? 13.664 -45.156 2.383 1 94.25 115 ALA A C 1
ATOM 929 O O . ALA A 1 115 ? 12.875 -45.938 2.941 1 94.25 115 ALA A O 1
ATOM 930 N N . GLN A 1 116 ? 14.43 -44.344 3.061 1 92.88 116 GLN A N 1
ATOM 931 C CA . GLN A 1 116 ? 14.414 -44.25 4.516 1 92.88 116 GLN A CA 1
ATOM 932 C C . GLN A 1 116 ? 13.438 -43.156 4.98 1 92.88 116 GLN A C 1
ATOM 934 O O . GLN A 1 116 ? 13.859 -42.062 5.363 1 92.88 116 GLN A O 1
ATOM 939 N N . LEU A 1 117 ? 12.18 -43.5 5.027 1 92.19 117 LEU A N 1
ATOM 940 C CA . LEU A 1 117 ? 11.109 -42.594 5.375 1 92.19 117 LEU A CA 1
ATOM 941 C C . LEU A 1 117 ? 10.891 -42.531 6.883 1 92.19 117 LEU A C 1
ATOM 943 O O . LEU A 1 117 ? 11.312 -43.438 7.598 1 92.19 117 LEU A O 1
ATOM 947 N N . ASP A 1 118 ? 10.32 -41.469 7.438 1 90.88 118 ASP A N 1
ATOM 948 C CA . ASP A 1 118 ? 10.078 -41.312 8.867 1 90.88 118 ASP A CA 1
ATOM 949 C C . ASP A 1 118 ? 9.141 -42.375 9.406 1 90.88 118 ASP A C 1
ATOM 951 O O . ASP A 1 118 ? 9.32 -42.844 10.531 1 90.88 118 ASP A O 1
ATOM 955 N N . ASN A 1 119 ? 8.156 -42.812 8.617 1 90 119 ASN A N 1
ATOM 956 C CA . ASN A 1 119 ? 7.223 -43.875 9.023 1 90 119 ASN A CA 1
ATOM 957 C C . ASN A 1 119 ? 7.816 -45.25 8.836 1 90 119 ASN A C 1
ATOM 959 O O . ASN A 1 119 ? 8.023 -45.719 7.707 1 90 119 ASN A O 1
ATOM 963 N N . PRO A 1 120 ? 7.973 -45.906 9.797 1 92.25 120 PRO A N 1
ATOM 964 C CA . PRO A 1 120 ? 8.609 -47.219 9.703 1 92.25 120 PRO A CA 1
ATOM 965 C C . PRO A 1 120 ? 7.785 -48.219 8.883 1 92.25 120 PRO A C 1
ATOM 967 O O . PRO A 1 120 ? 8.352 -49.094 8.234 1 92.25 120 PRO A O 1
ATOM 970 N N . GLU A 1 121 ? 6.516 -48.031 8.922 1 89.56 121 GLU A N 1
ATOM 971 C CA . GLU A 1 121 ? 5.656 -48.938 8.148 1 89.56 121 GLU A CA 1
ATOM 972 C C . GLU A 1 121 ? 5.914 -48.781 6.652 1 89.56 121 GLU A C 1
ATOM 974 O O . GLU A 1 121 ? 5.84 -49.781 5.91 1 89.56 121 GLU A O 1
ATOM 979 N N . ASP A 1 122 ? 6.18 -47.625 6.293 1 89.38 122 ASP A N 1
ATOM 980 C CA . ASP A 1 122 ? 6.453 -47.375 4.883 1 89.38 122 ASP A CA 1
ATOM 981 C C . ASP A 1 122 ? 7.773 -48 4.457 1 89.38 122 ASP A C 1
ATOM 983 O O . ASP A 1 122 ? 7.902 -48.469 3.332 1 89.38 122 ASP A O 1
ATOM 987 N N . VAL A 1 123 ? 8.758 -48 5.328 1 91.88 123 VAL A N 1
ATOM 988 C CA . VAL A 1 123 ? 10.047 -48.656 5.059 1 91.88 123 VAL A CA 1
ATOM 989 C C . VAL A 1 123 ? 9.875 -50.156 5.012 1 91.88 123 VAL A C 1
ATOM 991 O O . VAL A 1 123 ? 10.391 -50.812 4.113 1 91.88 123 VAL A O 1
ATOM 994 N N . ALA A 1 124 ? 9.125 -50.688 5.961 1 90.75 124 ALA A N 1
ATOM 995 C CA . ALA A 1 124 ? 8.875 -52.125 6.035 1 90.75 124 ALA A CA 1
ATOM 996 C C . ALA A 1 124 ? 8.172 -52.625 4.773 1 90.75 124 ALA A C 1
ATOM 998 O O . ALA A 1 124 ? 8.445 -53.719 4.301 1 90.75 124 ALA A O 1
ATOM 999 N N . TYR A 1 125 ? 7.262 -51.875 4.332 1 88.19 125 TYR A N 1
ATOM 1000 C CA . TYR A 1 125 ? 6.551 -52.219 3.104 1 88.19 125 TYR A CA 1
ATOM 1001 C C . TYR A 1 125 ? 7.52 -52.406 1.938 1 88.19 125 TYR A C 1
ATOM 1003 O O . TYR A 1 125 ? 7.406 -53.344 1.161 1 88.19 125 TYR A O 1
ATOM 1011 N N . ARG A 1 126 ? 8.43 -51.5 1.757 1 90.62 126 ARG A N 1
ATOM 1012 C CA . ARG A 1 126 ? 9.398 -51.531 0.667 1 90.62 126 ARG A CA 1
ATOM 1013 C C . ARG A 1 126 ? 10.352 -52.719 0.833 1 90.62 126 ARG A C 1
ATOM 1015 O O . ARG A 1 126 ? 10.734 -53.375 -0.149 1 90.62 126 ARG A O 1
ATOM 1022 N N . GLU A 1 127 ? 10.688 -53 2.086 1 90.88 127 GLU A N 1
ATOM 1023 C CA . GLU A 1 127 ? 11.5 -54.188 2.35 1 90.88 127 GLU A CA 1
ATOM 1024 C C . GLU A 1 127 ? 10.742 -55.469 1.982 1 90.88 127 GLU A C 1
ATOM 1026 O O . GLU A 1 127 ? 11.344 -56.438 1.5 1 90.88 127 GLU A O 1
ATOM 1031 N N . TYR A 1 128 ? 9.516 -55.438 2.211 1 89.56 128 TYR A N 1
ATOM 1032 C CA . TYR A 1 128 ? 8.672 -56.562 1.81 1 89.56 128 TYR A CA 1
ATOM 1033 C C . TYR A 1 128 ? 8.695 -56.75 0.297 1 89.56 128 TYR A C 1
ATOM 1035 O O . TYR A 1 128 ? 8.812 -57.875 -0.196 1 89.56 128 TYR A O 1
ATOM 1043 N N . LEU A 1 129 ? 8.562 -55.688 -0.434 1 86.94 129 LEU A N 1
ATOM 1044 C CA . LEU A 1 129 ? 8.594 -55.719 -1.891 1 86.94 129 LEU A CA 1
ATOM 1045 C C . LEU A 1 129 ? 9.906 -56.312 -2.387 1 86.94 129 LEU A C 1
ATOM 1047 O O . LEU A 1 129 ? 9.945 -57.031 -3.4 1 86.94 129 LEU A O 1
ATOM 1051 N N . VAL A 1 130 ? 10.961 -55.969 -1.68 1 89.25 130 VAL A N 1
ATOM 1052 C CA . VAL A 1 130 ? 12.281 -56.5 -2.02 1 89.25 130 VAL A CA 1
ATOM 1053 C C . VAL A 1 130 ? 12.273 -58.031 -1.927 1 89.25 130 VAL A C 1
ATOM 1055 O O . VAL A 1 130 ? 12.812 -58.719 -2.799 1 89.25 130 VAL A O 1
ATOM 1058 N N . LYS A 1 131 ? 11.664 -58.531 -0.954 1 87 131 LYS A N 1
ATOM 1059 C CA . LYS A 1 131 ? 11.641 -59.969 -0.716 1 87 131 LYS A CA 1
ATOM 1060 C C . LYS A 1 131 ? 10.836 -60.719 -1.796 1 87 131 LYS A C 1
ATOM 1062 O O . LYS A 1 131 ? 11.195 -61.812 -2.203 1 87 131 LYS A O 1
ATOM 1067 N N . ILE A 1 132 ? 9.875 -60.031 -2.26 1 82.75 132 ILE A N 1
ATOM 1068 C CA . ILE A 1 132 ? 8.961 -60.688 -3.186 1 82.75 132 ILE A CA 1
ATOM 1069 C C . ILE A 1 132 ? 9.469 -60.5 -4.617 1 82.75 132 ILE A C 1
ATOM 1071 O O . ILE A 1 132 ? 9.422 -61.469 -5.41 1 82.75 132 ILE A O 1
ATOM 1075 N N . TYR A 1 133 ? 9.93 -59.344 -4.957 1 82.75 133 TYR A N 1
ATOM 1076 C CA . TYR A 1 133 ? 10.164 -59.031 -6.367 1 82.75 133 TYR A CA 1
ATOM 1077 C C . TYR A 1 133 ? 11.648 -58.844 -6.645 1 82.75 133 TYR A C 1
ATOM 1079 O O . TYR A 1 133 ? 12.086 -58.906 -7.797 1 82.75 133 TYR A O 1
ATOM 1087 N N . GLY A 1 134 ? 12.422 -58.562 -5.688 1 85.88 134 GLY A N 1
ATOM 1088 C CA . GLY A 1 134 ? 13.82 -58.188 -5.879 1 85.88 134 GLY A CA 1
ATOM 1089 C C . GLY A 1 134 ? 14.031 -56.688 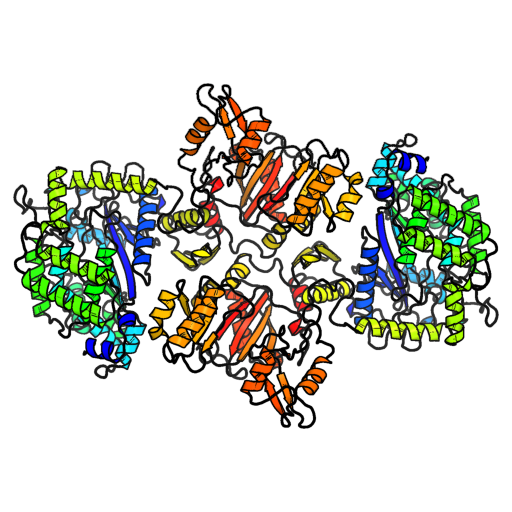-6.004 1 85.88 134 GLY A C 1
ATOM 1090 O O . GLY A 1 134 ? 13.133 -55.969 -6.441 1 85.88 134 GLY A O 1
ATOM 1091 N N . LYS A 1 135 ? 15.172 -56.25 -5.684 1 90.12 135 LYS A N 1
ATOM 1092 C CA . LYS A 1 135 ? 15.461 -54.812 -5.668 1 90.12 135 LYS A CA 1
ATOM 1093 C C . LYS A 1 135 ? 15.586 -54.25 -7.086 1 90.12 135 LYS A C 1
ATOM 1095 O O . LYS A 1 135 ? 15.117 -53.156 -7.367 1 90.12 135 LYS A O 1
ATOM 1100 N N . ASN A 1 136 ? 16.188 -55 -7.961 1 90.62 136 ASN A N 1
ATOM 1101 C CA . ASN A 1 136 ? 16.484 -54.469 -9.289 1 90.62 136 ASN A CA 1
ATOM 1102 C C . ASN A 1 136 ? 15.227 -54.156 -10.078 1 90.62 136 ASN A C 1
ATOM 1104 O O . ASN A 1 136 ? 15.148 -53.125 -10.758 1 90.62 136 ASN A O 1
ATOM 1108 N N . LYS A 1 137 ? 14.227 -54.969 -9.977 1 88.88 137 LYS A N 1
ATOM 1109 C CA . LYS A 1 137 ? 12.953 -54.75 -10.672 1 88.88 137 LYS A CA 1
ATOM 1110 C C . LYS A 1 137 ? 12.258 -53.5 -10.148 1 88.88 137 LYS A C 1
ATOM 1112 O O . LYS A 1 137 ? 11.547 -52.844 -10.898 1 88.88 137 LYS A O 1
ATOM 1117 N N . GLN A 1 138 ? 12.484 -53.25 -8.898 1 90.62 138 GLN A N 1
ATOM 1118 C CA . GLN A 1 138 ? 11.797 -52.125 -8.273 1 90.62 138 GLN A CA 1
ATOM 1119 C C . GLN A 1 138 ? 12.453 -50.781 -8.656 1 90.62 138 GLN A C 1
ATOM 1121 O O . GLN A 1 138 ? 11.945 -49.719 -8.328 1 90.62 138 GLN A O 1
ATOM 1126 N N . MET A 1 139 ? 13.531 -50.844 -9.367 1 94.38 139 MET A N 1
ATOM 1127 C CA . MET A 1 139 ? 14.281 -49.625 -9.719 1 94.38 139 MET A CA 1
ATOM 1128 C C . MET A 1 139 ? 13.766 -49.031 -11.023 1 94.38 139 MET A C 1
ATOM 1130 O O . MET A 1 139 ? 14.258 -48 -11.469 1 94.38 139 MET A O 1
ATOM 1134 N N . VAL A 1 140 ? 12.75 -49.656 -11.602 1 95.38 140 VAL A N 1
ATOM 1135 C CA . VAL A 1 140 ? 12.156 -49.156 -12.836 1 95.38 140 VAL A CA 1
ATOM 1136 C C . VAL A 1 140 ? 11.406 -47.844 -12.562 1 95.38 140 VAL A C 1
ATOM 1138 O O . VAL A 1 140 ? 10.781 -47.688 -11.508 1 95.38 140 VAL A O 1
ATOM 1141 N N . SER A 1 141 ? 11.547 -46.875 -13.438 1 96.56 141 SER A N 1
ATOM 1142 C CA . SER A 1 141 ? 10.883 -45.594 -13.305 1 96.56 141 SER A CA 1
ATOM 1143 C C . SER A 1 141 ? 9.844 -45.375 -14.398 1 96.56 141 SER A C 1
ATOM 1145 O O . SER A 1 141 ? 9.883 -46.062 -15.43 1 96.56 141 SER A O 1
ATOM 1147 N N . GLY A 1 142 ? 8.914 -44.531 -14.195 1 96.69 142 GLY A N 1
ATOM 1148 C CA . GLY A 1 142 ? 7.887 -44.188 -15.164 1 96.69 142 GLY A CA 1
ATOM 1149 C C . GLY A 1 142 ? 7.191 -42.875 -14.852 1 96.69 142 GLY A C 1
ATOM 1150 O O . GLY A 1 142 ? 7.684 -42.094 -14.039 1 96.69 142 GLY A O 1
ATOM 1151 N N . ILE A 1 143 ? 6.211 -42.594 -15.586 1 97.06 143 ILE A N 1
ATOM 1152 C CA . ILE A 1 143 ? 5.41 -41.406 -15.352 1 97.06 143 ILE A CA 1
ATOM 1153 C C . ILE A 1 143 ? 3.953 -41.781 -15.117 1 97.06 143 ILE A C 1
ATOM 1155 O O . ILE A 1 143 ? 3.422 -42.688 -15.797 1 97.06 143 ILE A O 1
ATOM 1159 N N . HIS A 1 144 ? 3.369 -41.344 -14.07 1 97.88 144 HIS A N 1
ATOM 1160 C CA . HIS A 1 144 ? 1.945 -41.5 -13.797 1 97.88 144 HIS A CA 1
ATOM 1161 C C . HIS A 1 144 ? 1.162 -40.25 -14.227 1 97.88 144 HIS A C 1
ATOM 1163 O O . HIS A 1 144 ? 1.586 -39.125 -13.984 1 97.88 144 HIS A O 1
ATOM 1169 N N . TYR A 1 145 ? 0.16 -40.469 -14.938 1 98.5 145 TYR A N 1
ATOM 1170 C CA . TYR A 1 145 ? -0.74 -39.438 -15.445 1 98.5 145 TYR A CA 1
ATOM 1171 C C . TYR A 1 145 ? -2.076 -39.469 -14.719 1 98.5 145 TYR A C 1
ATOM 1173 O O . TYR A 1 145 ? -2.844 -40.406 -14.859 1 98.5 145 TYR A O 1
ATOM 1181 N N . ASN A 1 146 ? -2.35 -38.438 -13.898 1 98.5 146 ASN A N 1
ATOM 1182 C CA . ASN A 1 146 ? -3.6 -38.344 -13.156 1 98.5 146 ASN A CA 1
ATOM 1183 C C . ASN A 1 146 ? -4.594 -37.406 -13.852 1 98.5 146 ASN A C 1
ATOM 1185 O O . ASN A 1 146 ? -4.234 -36.312 -14.266 1 98.5 146 ASN A O 1
ATOM 1189 N N . PHE A 1 147 ? -5.816 -37.844 -14 1 98.12 147 PHE A N 1
ATOM 1190 C CA . PHE A 1 147 ? -6.824 -37.062 -14.719 1 98.12 147 PHE A CA 1
ATOM 1191 C C . PHE A 1 147 ? -8.164 -37.125 -13.992 1 98.12 147 PHE A C 1
ATOM 1193 O O . PHE A 1 147 ? -8.648 -38.188 -13.648 1 98.12 147 PHE A O 1
ATOM 1200 N N . GLN A 1 148 ? -8.688 -36 -13.75 1 98.31 148 GLN A N 1
ATOM 1201 C CA . GLN A 1 148 ? -10.023 -35.844 -13.188 1 98.31 148 GLN A CA 1
ATOM 1202 C C . GLN A 1 148 ? -10.961 -35.156 -14.164 1 98.31 148 GLN A C 1
ATOM 1204 O O . GLN A 1 148 ? -10.648 -34.062 -14.656 1 98.31 148 GLN A O 1
ATOM 1209 N N . LEU A 1 149 ? -12.094 -35.781 -14.438 1 96.69 149 LEU A N 1
ATOM 1210 C CA . LEU A 1 149 ? -13.117 -35.125 -15.234 1 96.69 149 LEU A CA 1
ATOM 1211 C C . LEU A 1 149 ? -13.641 -33.875 -14.523 1 96.69 149 LEU A C 1
ATOM 1213 O O . LEU A 1 149 ? -13.656 -33.844 -13.289 1 96.69 149 LEU A O 1
ATOM 1217 N N . SER A 1 150 ? -14.086 -32.938 -15.32 1 92.5 150 SER A N 1
ATOM 1218 C CA . SER A 1 150 ? -14.703 -31.75 -14.711 1 92.5 150 SER A CA 1
ATOM 1219 C C . SER A 1 150 ? -15.914 -32.125 -13.859 1 92.5 150 SER A C 1
ATOM 1221 O O . SER A 1 150 ? -16.828 -32.781 -14.344 1 92.5 150 SER A O 1
ATOM 1223 N N . PRO A 1 151 ? -15.859 -31.781 -12.617 1 91.06 151 PRO A N 1
ATOM 1224 C CA . PRO A 1 151 ? -17.031 -32.062 -11.789 1 91.06 151 PRO A CA 1
ATOM 1225 C C . PRO A 1 151 ? -18.312 -31.469 -12.367 1 91.06 151 PRO A C 1
ATOM 1227 O O . PRO A 1 151 ? -19.391 -32.062 -12.25 1 91.06 151 PRO A O 1
ATOM 1230 N N . ASP A 1 152 ? -18.203 -30.359 -12.984 1 84.5 152 ASP A N 1
ATOM 1231 C CA . ASP A 1 152 ? -19.359 -29.719 -13.617 1 84.5 152 ASP A CA 1
ATOM 1232 C C . ASP A 1 152 ? -19.922 -30.594 -14.742 1 84.5 152 ASP A C 1
ATOM 1234 O O . ASP A 1 152 ? -21.141 -30.656 -14.938 1 84.5 152 ASP A O 1
ATOM 1238 N N . LEU A 1 153 ? -19.062 -31.156 -15.492 1 91.19 153 LEU A N 1
ATOM 1239 C CA . LEU A 1 153 ? -19.5 -32.062 -16.547 1 91.19 153 LEU A CA 1
ATOM 1240 C C . LEU A 1 153 ? -20.266 -33.25 -15.984 1 91.19 153 LEU A C 1
ATOM 1242 O O . LEU A 1 153 ? -21.328 -33.594 -16.5 1 91.19 153 LEU A O 1
ATOM 1246 N N . ILE A 1 154 ? -19.734 -33.812 -14.93 1 94.12 154 ILE A N 1
ATOM 1247 C CA . ILE A 1 154 ? -20.359 -34.969 -14.312 1 94.12 154 ILE A CA 1
ATOM 1248 C C . ILE A 1 154 ? -21.75 -34.625 -13.82 1 94.12 154 ILE A C 1
ATOM 1250 O O . ILE A 1 154 ? -22.719 -35.344 -14.055 1 94.12 154 ILE A O 1
ATOM 1254 N N . THR A 1 155 ? -21.812 -33.531 -13.164 1 91.38 155 THR A N 1
ATOM 1255 C CA . THR A 1 155 ? -23.078 -33.062 -12.633 1 91.38 155 THR A CA 1
ATOM 1256 C C . THR A 1 155 ? -24.078 -32.812 -13.758 1 91.38 155 THR A C 1
ATOM 1258 O O . THR A 1 155 ? -25.25 -33.219 -13.656 1 91.38 155 THR A O 1
ATOM 1261 N N . ARG A 1 156 ? -23.672 -32.219 -14.82 1 86.69 156 ARG A N 1
ATOM 1262 C CA . ARG A 1 156 ? -24.547 -31.922 -15.953 1 86.69 156 ARG A CA 1
ATOM 1263 C C . ARG A 1 156 ? -25 -33.219 -16.641 1 86.69 156 ARG A C 1
ATOM 1265 O O . ARG A 1 156 ? -26.172 -33.375 -16.969 1 86.69 156 ARG A O 1
ATOM 1272 N N . LEU A 1 157 ? -24.078 -34.094 -16.875 1 93.56 157 LEU A N 1
ATOM 1273 C CA . LEU A 1 157 ? -24.422 -35.375 -17.5 1 93.56 157 LEU A CA 1
ATOM 1274 C C . LEU A 1 157 ? -25.422 -36.156 -16.641 1 93.56 157 LEU A C 1
ATOM 1276 O O . LEU A 1 157 ? -26.375 -36.75 -17.172 1 93.56 157 LEU A O 1
ATOM 1280 N N . PHE A 1 158 ? -25.188 -36.125 -15.359 1 94.31 158 PHE A N 1
ATOM 1281 C CA . PHE A 1 158 ? -26.094 -36.812 -14.453 1 94.31 158 PHE A CA 1
ATOM 1282 C C . PHE A 1 158 ? -27.5 -36.25 -14.539 1 94.31 158 PHE A C 1
ATOM 1284 O O . PHE A 1 158 ? -28.484 -36.969 -14.555 1 94.31 158 PHE A O 1
ATOM 1291 N N . ARG A 1 159 ? -27.594 -35 -14.609 1 90.69 159 ARG A N 1
ATOM 1292 C CA . ARG A 1 159 ? -28.891 -34.344 -14.664 1 90.69 159 ARG A CA 1
ATOM 1293 C C . ARG A 1 159 ? -29.609 -34.625 -15.984 1 90.69 159 ARG A C 1
ATOM 1295 O O . ARG A 1 159 ? -30.828 -34.688 -16.031 1 90.69 159 ARG A O 1
ATOM 1302 N N . LEU A 1 160 ? -28.859 -34.75 -16.969 1 91.31 160 LEU A N 1
ATOM 1303 C CA . LEU A 1 160 ? -29.422 -34.875 -18.312 1 91.31 160 LEU A CA 1
ATOM 1304 C C . LEU A 1 160 ? -29.766 -36.312 -18.641 1 91.31 160 LEU A C 1
ATOM 1306 O O . LEU A 1 160 ? -30.547 -36.594 -19.562 1 91.31 160 LEU A O 1
ATOM 1310 N N . GLN A 1 161 ? -29.156 -37.25 -17.922 1 91.88 161 GLN A N 1
ATOM 1311 C CA . GLN A 1 161 ? -29.406 -38.688 -18.188 1 91.88 161 GLN A CA 1
ATOM 1312 C C . GLN A 1 161 ? -30.578 -39.188 -17.359 1 91.88 161 GLN A C 1
ATOM 1314 O O . GLN A 1 161 ? -30.984 -38.562 -16.391 1 91.88 161 GLN A O 1
ATOM 1319 N N . ASN A 1 162 ? -31.188 -40.312 -17.766 1 90.81 162 ASN A N 1
ATOM 1320 C CA . ASN A 1 162 ? -32.375 -40.812 -17.078 1 90.81 162 ASN A CA 1
ATOM 1321 C C . ASN A 1 162 ? -32.188 -42.281 -16.625 1 90.81 162 ASN A C 1
ATOM 1323 O O . ASN A 1 162 ? -33.156 -42.938 -16.25 1 90.81 162 ASN A O 1
ATOM 1327 N N . GLU A 1 163 ? -31.062 -42.781 -16.672 1 91.81 163 GLU A N 1
ATOM 1328 C CA . GLU A 1 163 ? -30.812 -44.188 -16.359 1 91.81 163 GLU A CA 1
ATOM 1329 C C . GLU A 1 163 ? -30.422 -44.344 -14.898 1 91.81 163 GLU A C 1
ATOM 1331 O O . GLU A 1 163 ? -30.812 -45.344 -14.258 1 91.81 163 GLU A O 1
ATOM 1336 N N . TYR A 1 164 ? -29.641 -43.469 -14.383 1 93.94 164 TYR A N 1
ATOM 1337 C CA . TYR A 1 164 ? -29.125 -43.562 -13.023 1 93.94 164 TYR A CA 1
ATOM 1338 C C . TYR A 1 164 ? -29.891 -42.688 -12.07 1 93.94 164 TYR A C 1
ATOM 1340 O O . TYR A 1 164 ? -30.266 -41.562 -12.422 1 93.94 164 TYR A O 1
ATOM 1348 N N . GLN A 1 165 ? -30.125 -43.188 -10.906 1 94.25 165 GLN A N 1
ATOM 1349 C CA . GLN A 1 165 ? -30.797 -42.406 -9.867 1 94.25 165 GLN A CA 1
ATOM 1350 C C . GLN A 1 165 ? -29.781 -41.875 -8.859 1 94.25 165 GLN A C 1
ATOM 1352 O O . GLN A 1 165 ? -30.031 -40.844 -8.219 1 94.25 165 GLN A O 1
ATOM 1357 N N . SER A 1 166 ? -28.703 -42.562 -8.75 1 95.12 166 SER A N 1
ATOM 1358 C CA . SER A 1 166 ? -27.656 -42.156 -7.816 1 95.12 166 SER A CA 1
ATOM 1359 C C . SER A 1 166 ? -26.5 -41.469 -8.547 1 95.12 166 SER A C 1
ATOM 1361 O O . SER A 1 166 ? -25.906 -42.062 -9.453 1 95.12 166 SER A O 1
ATOM 1363 N N . ALA A 1 167 ? -26.172 -40.25 -8.078 1 94.81 167 ALA A N 1
ATOM 1364 C CA . ALA A 1 167 ? -25.062 -39.531 -8.672 1 94.81 167 ALA A CA 1
ATOM 1365 C C . ALA A 1 167 ? -23.75 -40.281 -8.5 1 94.81 167 ALA A C 1
ATOM 1367 O O . ALA A 1 167 ? -22.906 -40.25 -9.391 1 94.81 167 ALA A O 1
ATOM 1368 N N . VAL A 1 168 ? -23.609 -40.938 -7.387 1 96.19 168 VAL A N 1
ATOM 1369 C CA . VAL A 1 168 ? -22.391 -41.688 -7.082 1 96.19 168 VAL A CA 1
ATOM 1370 C C . VAL A 1 168 ? -22.281 -42.875 -8.031 1 96.19 168 VAL A C 1
ATOM 1372 O O . VAL A 1 168 ? -21.203 -43.156 -8.57 1 96.19 168 VAL A O 1
ATOM 1375 N N . ASP A 1 169 ? -23.391 -43.562 -8.266 1 95.62 169 ASP A N 1
ATOM 1376 C CA . ASP A 1 169 ? -23.391 -44.719 -9.18 1 95.62 169 ASP A CA 1
ATOM 1377 C C . ASP A 1 169 ? -23.062 -44.281 -10.602 1 95.62 169 ASP A C 1
ATOM 1379 O O . ASP A 1 169 ? -22.312 -44.938 -11.312 1 95.62 169 ASP A O 1
ATOM 1383 N N . PHE A 1 170 ? -23.719 -43.219 -10.977 1 95.81 170 PHE A N 1
ATOM 1384 C CA . PHE A 1 170 ? -23.469 -42.688 -12.312 1 95.81 170 PHE A CA 1
ATOM 1385 C C . PHE A 1 170 ? -21.984 -42.344 -12.5 1 95.81 170 PHE A C 1
ATOM 1387 O O . PHE A 1 170 ? -21.375 -42.781 -13.484 1 95.81 170 PHE A O 1
ATOM 1394 N N . GLN A 1 171 ? -21.359 -41.594 -11.531 1 96.69 171 GLN A N 1
ATOM 1395 C CA . GLN A 1 171 ? -19.953 -41.188 -11.57 1 96.69 171 GLN A CA 1
ATOM 1396 C C . GLN A 1 171 ? -19.047 -42.438 -11.602 1 96.69 171 GLN A C 1
ATOM 1398 O O . GLN A 1 171 ? -18.078 -42.469 -12.367 1 96.69 171 GLN A O 1
ATOM 1403 N N . ASN A 1 172 ? -19.297 -43.344 -10.773 1 96.62 172 ASN A N 1
ATOM 1404 C CA . ASN A 1 172 ? -18.516 -44.594 -10.727 1 96.62 172 ASN A CA 1
ATOM 1405 C C . ASN A 1 172 ? -18.531 -45.312 -12.07 1 96.62 172 ASN A C 1
ATOM 1407 O O . ASN A 1 172 ? -17.484 -45.719 -12.57 1 96.62 172 ASN A O 1
ATOM 1411 N N . ASP A 1 173 ? -19.703 -45.438 -12.609 1 95.62 173 ASP A N 1
ATOM 1412 C CA . ASP A 1 173 ? -19.828 -46.188 -13.875 1 95.62 173 ASP A CA 1
ATOM 1413 C C . ASP A 1 173 ? -19.141 -45.406 -15.008 1 95.62 173 ASP A C 1
ATOM 1415 O O . ASP A 1 173 ? -18.609 -46 -15.938 1 95.62 173 ASP A O 1
ATOM 1419 N N . LEU A 1 174 ? -19.266 -44.125 -14.922 1 96.12 174 LEU A N 1
ATOM 1420 C CA . LEU A 1 174 ? -18.594 -43.281 -15.922 1 96.12 174 LEU A CA 1
ATOM 1421 C C . LEU A 1 174 ? -17.094 -43.5 -15.891 1 96.12 174 LEU A C 1
ATOM 1423 O O . LEU A 1 174 ? -16.469 -43.719 -16.938 1 96.12 174 LEU A O 1
ATOM 1427 N N . TYR A 1 175 ? -16.453 -43.469 -14.75 1 97.5 175 TYR A N 1
ATOM 1428 C CA . TYR A 1 175 ? -15.023 -43.656 -14.609 1 97.5 175 TYR A CA 1
ATOM 1429 C C . TYR A 1 175 ? -14.641 -45.094 -14.922 1 97.5 175 TYR A C 1
ATOM 1431 O O . TYR A 1 175 ? -13.57 -45.375 -15.461 1 97.5 175 TYR A O 1
ATOM 1439 N N . LEU A 1 176 ? -15.477 -46.031 -14.57 1 96.62 176 LEU A N 1
ATOM 1440 C CA . LEU A 1 176 ? -15.203 -47.438 -14.883 1 96.62 176 LEU A CA 1
ATOM 1441 C C . LEU A 1 176 ? -15.219 -47.656 -16.391 1 96.62 176 LEU A C 1
ATOM 1443 O O . LEU A 1 176 ? -14.445 -48.469 -16.906 1 96.62 176 LEU A O 1
ATOM 1447 N N . LYS A 1 177 ? -16.203 -47.062 -17 1 96.69 177 LYS A N 1
ATOM 1448 C CA . LYS A 1 177 ? -16.219 -47.125 -18.453 1 96.69 177 LYS A CA 1
ATOM 1449 C C . LYS A 1 177 ? -14.883 -46.656 -19.031 1 96.69 177 LYS A C 1
ATOM 1451 O O . LYS A 1 177 ? -14.305 -47.312 -19.906 1 96.69 177 LYS A O 1
ATOM 1456 N N . MET A 1 178 ? -14.414 -45.531 -18.562 1 97.62 178 MET A N 1
ATOM 1457 C CA . MET A 1 178 ? -13.125 -45 -19.016 1 97.62 178 MET A CA 1
ATOM 1458 C C . MET A 1 178 ? -12 -46 -18.734 1 97.62 178 MET A C 1
ATOM 1460 O O . MET A 1 178 ? -11.172 -46.281 -19.594 1 97.62 178 MET A O 1
ATOM 1464 N N . ALA A 1 179 ? -11.961 -46.531 -17.562 1 97.81 179 ALA A N 1
ATOM 1465 C CA . ALA A 1 179 ? -10.914 -47.469 -17.141 1 97.81 179 ALA A CA 1
ATOM 1466 C C . ALA A 1 179 ? -10.922 -48.75 -17.984 1 97.81 179 ALA A C 1
ATOM 1468 O O . ALA A 1 179 ? -9.875 -49.156 -18.469 1 97.81 179 ALA A O 1
ATOM 1469 N N . LYS A 1 180 ? -12.102 -49.312 -18.172 1 97.5 180 LYS A N 1
ATOM 1470 C CA . LYS A 1 180 ? -12.242 -50.562 -18.906 1 97.5 180 LYS A CA 1
ATOM 1471 C C . LYS A 1 180 ? -11.82 -50.375 -20.359 1 97.5 180 LYS A C 1
ATOM 1473 O O . LYS A 1 180 ? -11.047 -51.188 -20.891 1 97.5 180 LYS A O 1
ATOM 1478 N N . ASN A 1 181 ? -12.414 -49.375 -20.953 1 98.06 181 ASN A N 1
ATOM 1479 C CA . ASN A 1 181 ? -12.055 -49.125 -22.344 1 98.06 181 ASN A CA 1
ATOM 1480 C C . ASN A 1 181 ? -10.57 -48.812 -22.484 1 98.06 181 ASN A C 1
ATOM 1482 O O . ASN A 1 181 ? -9.945 -49.188 -23.484 1 98.06 181 ASN A O 1
ATOM 1486 N N . PHE A 1 182 ? -10.008 -48.062 -21.531 1 98 182 PHE A N 1
ATOM 1487 C CA . PHE A 1 182 ? -8.578 -47.812 -21.547 1 98 182 PHE A CA 1
ATOM 1488 C C . PHE A 1 182 ? -7.77 -49.094 -21.531 1 98 182 PHE A C 1
ATOM 1490 O O . PHE A 1 182 ? -6.832 -49.25 -22.297 1 98 182 PHE A O 1
ATOM 1497 N N . LEU A 1 183 ? -8.102 -49.969 -20.625 1 97.56 183 LEU A N 1
ATOM 1498 C CA . LEU A 1 183 ? -7.387 -51.25 -20.484 1 97.56 183 LEU A CA 1
ATOM 1499 C C . LEU A 1 183 ? -7.516 -52.062 -21.75 1 97.56 183 LEU A C 1
ATOM 1501 O O . LEU A 1 183 ? -6.586 -52.812 -22.125 1 97.56 183 LEU A O 1
ATOM 1505 N N . ARG A 1 184 ? -8.648 -51.938 -22.375 1 98.25 184 ARG A N 1
ATOM 1506 C CA . ARG A 1 184 ? -8.867 -52.656 -23.641 1 98.25 184 ARG A CA 1
ATOM 1507 C C . ARG A 1 184 ? -7.953 -52.125 -24.734 1 98.25 184 ARG A C 1
ATOM 1509 O O . ARG A 1 184 ? -7.445 -52.875 -25.562 1 98.25 184 ARG A O 1
ATOM 1516 N N . TYR A 1 185 ? -7.695 -50.844 -24.75 1 98.5 185 TYR A N 1
ATOM 1517 C CA . TYR A 1 185 ? -7.035 -50.219 -25.906 1 98.5 185 TYR A CA 1
ATOM 1518 C C . TYR A 1 185 ? -5.664 -49.688 -25.516 1 98.5 185 TYR A C 1
ATOM 1520 O O . TYR A 1 185 ? -4.996 -49.031 -26.312 1 98.5 185 TYR A O 1
ATOM 1528 N N . GLN A 1 186 ? -5.191 -49.938 -24.297 1 98.12 186 GLN A N 1
ATOM 1529 C CA . GLN A 1 186 ? -3.938 -49.406 -23.766 1 98.12 186 GLN A CA 1
ATOM 1530 C C . GLN A 1 186 ? -2.756 -49.812 -24.641 1 98.12 186 GLN A C 1
ATOM 1532 O O . GLN A 1 186 ? -1.745 -49.094 -24.688 1 98.12 186 GLN A O 1
ATOM 1537 N N . TRP A 1 187 ? -2.873 -50.906 -25.406 1 98.31 187 TRP A N 1
ATOM 1538 C CA . TRP A 1 187 ? -1.774 -51.375 -26.234 1 98.31 187 TRP A CA 1
ATOM 1539 C C . TRP A 1 187 ? -1.418 -50.344 -27.297 1 98.31 187 TRP A C 1
ATOM 1541 O O . TRP A 1 187 ? -0.272 -50.281 -27.75 1 98.31 187 TRP A O 1
ATOM 1551 N N . ILE A 1 188 ? -2.365 -49.5 -27.703 1 98.69 188 ILE A N 1
ATOM 1552 C CA . ILE A 1 188 ? -2.135 -48.469 -28.688 1 98.69 188 ILE A CA 1
ATOM 1553 C C . ILE A 1 188 ? -1.165 -47.438 -28.125 1 98.69 188 ILE A C 1
ATOM 1555 O O . ILE A 1 188 ? -0.23 -47 -28.812 1 98.69 188 ILE A O 1
ATOM 1559 N N . LEU A 1 189 ? -1.437 -47 -26.859 1 98.62 189 LEU A N 1
ATOM 1560 C CA . LEU A 1 189 ? -0.553 -46.031 -26.188 1 98.62 189 LEU A CA 1
ATOM 1561 C C . LEU A 1 189 ? 0.835 -46.656 -25.984 1 98.62 189 LEU A C 1
ATOM 1563 O O . LEU A 1 189 ? 1.843 -45.938 -26.125 1 98.62 189 LEU A O 1
ATOM 1567 N N . LEU A 1 190 ? 0.869 -47.906 -25.656 1 98.25 190 LEU A N 1
ATOM 1568 C CA . LEU A 1 190 ? 2.162 -48.594 -25.531 1 98.25 190 LEU A CA 1
ATOM 1569 C C . LEU A 1 190 ? 2.918 -48.562 -26.859 1 98.25 190 LEU A C 1
ATOM 1571 O O . LEU A 1 190 ? 4.102 -48.219 -26.891 1 98.25 190 LEU A O 1
ATOM 1575 N N . TYR A 1 191 ? 2.256 -48.969 -27.922 1 98.56 191 TYR A N 1
ATOM 1576 C CA . TYR A 1 191 ? 2.889 -48.969 -29.234 1 98.56 191 TYR A CA 1
ATOM 1577 C C . TYR A 1 191 ? 3.502 -47.594 -29.562 1 98.56 191 TYR A C 1
ATOM 1579 O O . TYR A 1 191 ? 4.633 -47.531 -30.047 1 98.56 191 TYR A O 1
ATOM 1587 N N . LEU A 1 192 ? 2.807 -46.594 -29.219 1 98.56 192 LEU A N 1
ATOM 1588 C CA . LEU A 1 192 ? 3.152 -45.25 -29.672 1 98.56 192 LEU A CA 1
ATOM 1589 C C . LEU A 1 192 ? 4.184 -44.625 -28.734 1 98.56 192 LEU A C 1
ATOM 1591 O O . LEU A 1 192 ? 5.02 -43.812 -29.172 1 98.56 192 LEU A O 1
ATOM 1595 N N . LEU A 1 193 ? 4.184 -44.969 -27.375 1 98.44 193 LEU A N 1
ATOM 1596 C CA . LEU A 1 193 ? 4.895 -44.125 -26.406 1 98.44 193 LEU A CA 1
ATOM 1597 C C . LEU A 1 193 ? 5.906 -44.938 -25.625 1 98.44 193 LEU A C 1
ATOM 1599 O O . LEU A 1 193 ? 6.652 -44.406 -24.812 1 98.44 193 LEU A O 1
ATOM 1603 N N . ALA A 1 194 ? 6.039 -46.25 -25.844 1 98.06 194 ALA A N 1
ATOM 1604 C CA . ALA A 1 194 ? 6.957 -47.094 -25.094 1 98.06 194 ALA A CA 1
ATOM 1605 C C . ALA A 1 194 ? 8.406 -46.656 -25.312 1 98.06 194 ALA A C 1
ATOM 1607 O O . ALA A 1 194 ? 8.766 -46.219 -26.406 1 98.06 194 ALA A O 1
ATOM 1608 N N . ALA A 1 195 ? 9.219 -46.844 -24.266 1 98.25 195 ALA A N 1
ATOM 1609 C CA . ALA A 1 195 ? 10.625 -46.438 -24.344 1 98.25 195 ALA A CA 1
ATOM 1610 C C . ALA A 1 195 ? 11.5 -47.344 -23.453 1 98.25 195 ALA A C 1
ATOM 1612 O O . ALA A 1 195 ? 12.43 -46.844 -22.812 1 98.25 195 ALA A O 1
ATOM 1613 N N . THR A 1 196 ? 11.211 -48.625 -23.344 1 97.75 196 THR A N 1
ATOM 1614 C CA . THR A 1 196 ? 12.008 -49.531 -22.531 1 97.75 196 THR A CA 1
ATOM 1615 C C . THR A 1 196 ? 12.414 -50.75 -23.359 1 97.75 196 THR A C 1
ATOM 1617 O O . THR A 1 196 ? 12.078 -51.875 -23 1 97.75 196 THR A O 1
ATOM 1620 N N . PRO A 1 197 ? 13.211 -50.531 -24.344 1 97.25 197 PRO A N 1
ATOM 1621 C CA . PRO A 1 197 ? 13.484 -51.562 -25.344 1 97.25 197 PRO A CA 1
ATOM 1622 C C . PRO A 1 197 ? 14.523 -52.594 -24.859 1 97.25 197 PRO A C 1
ATOM 1624 O O . PRO A 1 197 ? 14.656 -53.656 -25.453 1 97.25 197 PRO A O 1
ATOM 1627 N N . THR A 1 198 ? 15.305 -52.219 -23.938 1 95.69 198 THR A N 1
ATOM 1628 C CA . THR A 1 198 ? 16.359 -53.094 -23.453 1 95.69 198 THR A CA 1
ATOM 1629 C C . THR A 1 198 ? 16.766 -52.719 -22.031 1 95.69 198 THR A C 1
ATOM 1631 O O . THR A 1 198 ? 16.25 -51.75 -21.469 1 95.69 198 THR A O 1
ATOM 1634 N N . VAL A 1 199 ? 17.547 -53.594 -21.375 1 94.5 199 VAL A N 1
ATOM 1635 C CA . VAL A 1 199 ? 18.094 -53.344 -20.047 1 94.5 199 VAL A CA 1
ATOM 1636 C C . VAL A 1 199 ? 19.328 -54.219 -19.812 1 94.5 199 VAL A C 1
ATOM 1638 O O . VAL A 1 199 ? 19.547 -55.188 -20.547 1 94.5 199 VAL A O 1
ATOM 1641 N N . GLU A 1 200 ? 20.062 -53.812 -18.906 1 90.19 200 GLU A N 1
ATOM 1642 C CA . GLU A 1 200 ? 21.219 -54.594 -18.547 1 90.19 200 GLU A CA 1
ATOM 1643 C C . GLU A 1 200 ? 20.812 -55.969 -17.984 1 90.19 200 GLU A C 1
ATOM 1645 O O . GLU A 1 200 ? 19.781 -56.062 -17.312 1 90.19 200 GLU A O 1
ATOM 1650 N N . SER A 1 201 ? 21.719 -56.875 -18.125 1 90.38 201 SER A N 1
ATOM 1651 C CA . SER A 1 201 ? 21.438 -58.281 -17.734 1 90.38 201 SER A CA 1
ATOM 1652 C C . SER A 1 201 ? 21.219 -58.406 -16.234 1 90.38 201 SER A C 1
ATOM 1654 O O . SER A 1 201 ? 20.438 -59.25 -15.789 1 90.38 201 SER A O 1
ATOM 1656 N N . ALA A 1 202 ? 21.906 -57.562 -15.5 1 88.62 202 ALA A N 1
ATOM 1657 C CA . ALA A 1 202 ? 21.812 -57.625 -14.039 1 88.62 202 ALA A CA 1
ATOM 1658 C C . ALA A 1 202 ? 20.391 -57.375 -13.562 1 88.62 202 ALA A C 1
ATOM 1660 O O . ALA A 1 202 ? 20.047 -57.688 -12.422 1 88.62 202 ALA A O 1
ATOM 1661 N N . TYR A 1 203 ? 19.594 -56.812 -14.445 1 92.94 203 TYR A N 1
ATOM 1662 C CA . TYR A 1 203 ? 18.188 -56.531 -14.125 1 92.94 203 TYR A CA 1
ATOM 1663 C C . TYR A 1 203 ? 17.422 -57.812 -13.883 1 92.94 203 TYR A C 1
ATOM 1665 O O . TYR A 1 203 ? 16.484 -57.844 -13.07 1 92.94 203 TYR A O 1
ATOM 1673 N N . PHE A 1 204 ? 17.922 -58.875 -14.547 1 89.81 204 PHE A N 1
ATOM 1674 C CA . PHE A 1 204 ? 17.203 -60.125 -14.492 1 89.81 204 PHE A CA 1
ATOM 1675 C C . PHE A 1 204 ? 17.859 -61.094 -13.484 1 89.81 204 PHE A C 1
ATOM 1677 O O . PHE A 1 204 ? 19.078 -61.125 -13.367 1 89.81 204 PHE A O 1
ATOM 1684 N N . LYS A 1 205 ? 17.094 -61.812 -12.781 1 82.44 205 LYS A N 1
ATOM 1685 C CA . LYS A 1 205 ? 17.609 -62.781 -11.812 1 82.44 205 LYS A CA 1
ATOM 1686 C C . LYS A 1 205 ? 18.219 -63.969 -12.516 1 82.44 205 LYS A C 1
ATOM 1688 O O . LYS A 1 205 ? 19.266 -64.5 -12.102 1 82.44 205 LYS A O 1
ATOM 1693 N N . ASP A 1 206 ? 17.562 -64.5 -13.555 1 83.5 206 ASP A N 1
ATOM 1694 C CA . ASP A 1 206 ? 17.984 -65.75 -14.219 1 83.5 206 ASP A CA 1
ATOM 1695 C C . ASP A 1 206 ? 18.547 -65.5 -15.609 1 83.5 206 ASP A C 1
ATOM 1697 O O . ASP A 1 206 ? 18.266 -66.188 -16.547 1 83.5 206 ASP A O 1
ATOM 1701 N N . GLY A 1 207 ? 19.281 -64.375 -15.672 1 83.19 207 GLY A N 1
ATOM 1702 C CA . GLY A 1 207 ? 19.844 -64 -16.969 1 83.19 207 GLY A CA 1
ATOM 1703 C C . GLY A 1 207 ? 18.828 -63.344 -17.891 1 83.19 207 GLY A C 1
ATOM 1704 O O . GLY A 1 207 ? 17.625 -63.5 -17.734 1 83.19 207 GLY A O 1
ATOM 1705 N N . SER A 1 208 ? 19.281 -62.656 -18.859 1 87.81 208 SER A N 1
ATOM 1706 C CA . SER A 1 208 ? 18.422 -61.906 -19.766 1 87.81 208 SER A CA 1
ATOM 1707 C C . SER A 1 208 ? 17.625 -62.844 -20.688 1 87.81 208 SER A C 1
ATOM 1709 O O . SER A 1 208 ? 18.203 -63.75 -21.297 1 87.81 208 SER A O 1
ATOM 1711 N N . PRO A 1 209 ? 16.391 -62.594 -20.734 1 88.44 209 PRO A N 1
ATOM 1712 C CA . PRO A 1 209 ? 15.578 -63.344 -21.688 1 88.44 209 PRO A CA 1
ATOM 1713 C C . PRO A 1 209 ? 15.727 -62.844 -23.125 1 88.44 209 PRO A C 1
ATOM 1715 O O . PRO A 1 209 ? 15.258 -63.5 -24.062 1 88.44 209 PRO A O 1
ATOM 1718 N N . LEU A 1 210 ? 16.328 -61.75 -23.312 1 91 210 LEU A N 1
ATOM 1719 C CA . LEU A 1 210 ? 16.531 -61.156 -24.641 1 91 210 LEU A CA 1
ATOM 1720 C C . LEU A 1 210 ? 17.828 -61.656 -25.266 1 91 210 LEU A C 1
ATOM 1722 O O . LEU A 1 210 ? 18.828 -61.812 -24.578 1 91 210 LEU A O 1
ATOM 1726 N N . ALA A 1 211 ? 17.75 -61.969 -26.469 1 90.81 211 ALA A N 1
ATOM 1727 C CA . ALA A 1 211 ? 18.969 -62.281 -27.203 1 90.81 211 ALA A CA 1
ATOM 1728 C C . ALA A 1 211 ? 19.891 -61.062 -27.312 1 90.81 211 ALA A C 1
ATOM 1730 O O . ALA A 1 211 ? 19.438 -59.938 -27.125 1 90.81 211 ALA A O 1
ATOM 1731 N N . LYS A 1 212 ? 21.234 -61.438 -27.531 1 86.38 212 LYS A N 1
ATOM 1732 C CA . LYS A 1 212 ? 22.188 -60.312 -27.703 1 86.38 212 LYS A CA 1
ATOM 1733 C C . LYS A 1 212 ? 21.75 -59.375 -28.812 1 86.38 212 LYS A C 1
ATOM 1735 O O . LYS A 1 212 ? 21.531 -59.812 -29.938 1 86.38 212 LYS A O 1
ATOM 1740 N N . GLY A 1 213 ? 21.484 -58.125 -28.453 1 87.31 213 GLY A N 1
ATOM 1741 C CA . GLY A 1 213 ? 21.125 -57.125 -29.438 1 87.31 213 GLY A CA 1
ATOM 1742 C C . GLY A 1 213 ? 19.641 -57.062 -29.719 1 87.31 213 GLY A C 1
ATOM 1743 O O . GLY A 1 213 ? 19.188 -56.25 -30.516 1 87.31 213 GLY A O 1
ATOM 1744 N N . GLN A 1 214 ? 18.922 -57.875 -29.062 1 93.69 214 GLN A N 1
ATOM 1745 C CA . GLN A 1 214 ? 17.469 -57.906 -29.281 1 93.69 214 GLN A CA 1
ATOM 1746 C C . GLN A 1 214 ? 16.797 -56.75 -28.531 1 93.69 214 GLN A C 1
ATOM 1748 O O . GLN A 1 214 ? 17.125 -56.469 -27.391 1 93.69 214 GLN A O 1
ATOM 1753 N N . PHE A 1 215 ? 15.938 -56.062 -29.266 1 96.81 215 PHE A N 1
ATOM 1754 C CA . PHE A 1 215 ? 15.133 -54.969 -28.688 1 96.81 215 PHE A CA 1
ATOM 1755 C C . PHE A 1 215 ? 13.656 -55.344 -28.688 1 96.81 215 PHE A C 1
ATOM 1757 O O . PHE A 1 215 ? 13.195 -56.125 -29.531 1 96.81 215 PHE A O 1
ATOM 1764 N N . VAL A 1 216 ? 12.945 -54.938 -27.719 1 97.5 216 VAL A N 1
ATOM 1765 C CA . VAL A 1 216 ? 11.492 -55 -27.641 1 97.5 216 VAL A CA 1
ATOM 1766 C C . VAL A 1 216 ? 10.922 -53.625 -27.438 1 97.5 216 VAL A C 1
ATOM 1768 O O . VAL A 1 216 ? 11.664 -52.656 -27.25 1 97.5 216 VAL A O 1
ATOM 1771 N N . ARG A 1 217 ? 9.648 -53.438 -27.531 1 97.38 217 ARG A N 1
ATOM 1772 C CA . ARG A 1 217 ? 9.055 -52.125 -27.391 1 97.38 217 ARG A CA 1
ATOM 1773 C C . ARG A 1 217 ? 9.055 -51.688 -25.922 1 97.38 217 ARG A C 1
ATOM 1775 O O . ARG A 1 217 ? 9.336 -50.5 -25.625 1 97.38 217 ARG A O 1
ATOM 1782 N N . SER A 1 218 ? 8.688 -52.625 -25.031 1 96.94 218 SER A N 1
ATOM 1783 C CA . SER A 1 218 ? 8.609 -52.25 -23.625 1 96.94 218 SER A CA 1
ATOM 1784 C C . SER A 1 218 ? 8.844 -53.438 -22.719 1 96.94 218 SER A C 1
ATOM 1786 O O . SER A 1 218 ? 8.008 -54.344 -22.625 1 96.94 218 SER A O 1
ATOM 1788 N N . LEU A 1 219 ? 9.914 -53.406 -22 1 95.81 219 LEU A N 1
ATOM 1789 C CA . LEU A 1 219 ? 10.156 -54.406 -20.953 1 95.81 219 LEU A CA 1
ATOM 1790 C C . LEU A 1 219 ? 9.328 -54.094 -19.703 1 95.81 219 LEU A C 1
ATOM 1792 O O . LEU A 1 219 ? 8.867 -55 -19.016 1 95.81 219 LEU A O 1
ATOM 1796 N N . ARG A 1 220 ? 9.125 -52.812 -19.453 1 95.25 220 ARG A N 1
ATOM 1797 C CA . ARG A 1 220 ? 8.406 -52.375 -18.266 1 95.25 220 ARG A CA 1
ATOM 1798 C C . ARG A 1 220 ? 6.965 -52.844 -18.281 1 95.25 220 ARG A C 1
ATOM 1800 O O . ARG A 1 220 ? 6.406 -53.188 -17.234 1 95.25 220 ARG A O 1
ATOM 1807 N N . SER A 1 221 ? 6.336 -52.875 -19.484 1 93.44 221 SER A N 1
ATOM 1808 C CA . SER A 1 221 ? 4.934 -53.25 -19.594 1 93.44 221 SER A CA 1
ATOM 1809 C C . SER A 1 221 ? 4.797 -54.719 -19.953 1 93.44 221 SER A C 1
ATOM 1811 O O . SER A 1 221 ? 3.695 -55.219 -20.234 1 93.44 221 SER A O 1
ATOM 1813 N N . SER A 1 222 ? 5.914 -55.469 -19.969 1 91.19 222 SER A N 1
ATOM 1814 C CA . SER A 1 222 ? 5.914 -56.906 -20.188 1 91.19 222 SER A CA 1
ATOM 1815 C C . SER A 1 222 ? 5.895 -57.656 -18.859 1 91.19 222 SER A C 1
ATOM 1817 O O . SER A 1 222 ? 5.715 -57.062 -17.797 1 91.19 222 SER A O 1
ATOM 1819 N N . GLN A 1 223 ? 6.078 -58.938 -18.969 1 87.31 223 GLN A N 1
ATOM 1820 C CA . GLN A 1 223 ? 6.094 -59.812 -17.781 1 87.31 223 GLN A CA 1
ATOM 1821 C C . GLN A 1 223 ? 7.309 -59.5 -16.922 1 87.31 223 GLN A C 1
ATOM 1823 O O . GLN A 1 223 ? 7.367 -59.938 -15.758 1 87.31 223 GLN A O 1
ATOM 1828 N N . TYR A 1 224 ? 8.195 -58.688 -17.438 1 89.38 224 TYR A N 1
ATOM 1829 C CA . TYR A 1 224 ? 9.422 -58.406 -16.703 1 89.38 224 TYR A CA 1
ATOM 1830 C C . TYR A 1 224 ? 9.328 -57.062 -15.984 1 89.38 224 TYR A C 1
ATOM 1832 O O . TYR A 1 224 ? 10.289 -56.625 -15.352 1 89.38 224 TYR A O 1
ATOM 1840 N N . GLY A 1 225 ? 8.195 -56.438 -16.156 1 89.5 225 GLY A N 1
ATOM 1841 C CA . GLY A 1 225 ? 7.957 -55.188 -15.445 1 89.5 225 GLY A CA 1
ATOM 1842 C C . GLY A 1 225 ? 7.113 -55.375 -14.195 1 89.5 225 GLY A C 1
ATOM 1843 O O . GLY A 1 225 ? 7.316 -56.312 -13.438 1 89.5 225 GLY A O 1
ATOM 1844 N N . TYR A 1 226 ? 6.301 -54.344 -13.93 1 81.69 226 TYR A N 1
ATOM 1845 C CA . TYR A 1 226 ? 5.441 -54.375 -12.75 1 81.69 226 TYR A CA 1
ATOM 1846 C C . TYR A 1 226 ? 4.145 -55.094 -13.047 1 81.69 226 TYR A C 1
ATOM 1848 O O . TYR A 1 226 ? 3.152 -54.5 -13.453 1 81.69 226 TYR A O 1
ATOM 1856 N N . VAL A 1 227 ? 4.133 -56.312 -12.828 1 82.31 227 VAL A N 1
ATOM 1857 C CA . VAL A 1 227 ? 2.949 -57.125 -13.047 1 82.31 227 VAL A CA 1
ATOM 1858 C C . VAL A 1 227 ? 2.734 -58.062 -11.852 1 82.31 227 VAL A C 1
ATOM 1860 O O . VAL A 1 227 ? 3.697 -58.531 -11.234 1 82.31 227 VAL A O 1
ATOM 1863 N N . ASN A 1 228 ? 1.474 -58.156 -11.516 1 85.56 228 ASN A N 1
ATOM 1864 C CA . ASN A 1 228 ? 1.134 -59.125 -10.469 1 85.56 228 ASN A CA 1
ATOM 1865 C C . ASN A 1 228 ? 1.126 -60.562 -11 1 85.56 228 ASN A C 1
ATOM 1867 O O . ASN A 1 228 ? 1.205 -60.75 -12.211 1 85.56 228 ASN A O 1
ATOM 1871 N N . ASP A 1 229 ? 1.049 -61.406 -10.039 1 84.75 229 ASP A N 1
ATOM 1872 C CA . ASP A 1 229 ? 0.842 -62.812 -10.414 1 84.75 229 ASP A CA 1
ATOM 1873 C C . ASP A 1 229 ? -0.434 -62.969 -11.242 1 84.75 229 ASP A C 1
ATOM 1875 O O . ASP A 1 229 ? -1.452 -62.344 -10.953 1 84.75 229 ASP A O 1
ATOM 1879 N N . PRO A 1 230 ? -0.368 -63.781 -12.25 1 84.25 230 PRO A N 1
ATOM 1880 C CA . PRO A 1 230 ? -1.527 -63.938 -13.125 1 84.25 230 PRO A CA 1
ATOM 1881 C C . PRO A 1 230 ? -2.781 -64.375 -12.367 1 84.25 230 PRO A C 1
ATOM 1883 O O . PRO A 1 230 ? -3.898 -64.188 -12.844 1 84.25 230 PRO A O 1
ATOM 1886 N N . GLU A 1 231 ? -2.568 -64.938 -11.242 1 87.5 231 GLU A N 1
ATOM 1887 C CA . GLU A 1 231 ? -3.721 -65.375 -10.461 1 87.5 231 GLU A CA 1
ATOM 1888 C C . GLU A 1 231 ? -4.492 -64.188 -9.891 1 87.5 231 GLU A C 1
ATOM 1890 O O . GLU A 1 231 ? -5.684 -64.312 -9.594 1 87.5 231 GLU A O 1
ATOM 1895 N N . ILE A 1 232 ? -3.795 -63.188 -9.711 1 90.06 232 ILE A N 1
ATOM 1896 C CA . ILE A 1 232 ? -4.41 -62 -9.133 1 90.06 232 ILE A CA 1
ATOM 1897 C C . ILE A 1 232 ? -5.215 -61.281 -10.195 1 90.06 232 ILE A C 1
ATOM 1899 O O . ILE A 1 232 ? -4.645 -60.625 -11.086 1 90.06 232 ILE A O 1
ATOM 1903 N N . ASN A 1 233 ? -6.488 -61.406 -10.094 1 88.62 233 ASN A N 1
ATOM 1904 C CA . ASN A 1 233 ? -7.398 -60.75 -11.016 1 88.62 233 ASN A CA 1
ATOM 1905 C C . ASN A 1 233 ? -8.391 -59.844 -10.289 1 88.62 233 ASN A C 1
ATOM 1907 O O . ASN A 1 233 ? -9.242 -60.312 -9.547 1 88.62 233 ASN A O 1
ATOM 1911 N N . VAL A 1 234 ? -8.281 -58.625 -10.492 1 91.81 234 VAL A N 1
ATOM 1912 C CA . VAL A 1 234 ? -9.211 -57.656 -9.914 1 91.81 234 VAL A CA 1
ATOM 1913 C C . VAL A 1 234 ? -10.242 -57.25 -10.961 1 91.81 234 VAL A C 1
ATOM 1915 O O . VAL A 1 234 ? -9.883 -56.812 -12.062 1 91.81 234 VAL A O 1
ATOM 1918 N N . SER A 1 235 ? -11.469 -57.281 -10.641 1 91.62 235 SER A N 1
ATOM 1919 C CA . SER A 1 235 ? -12.562 -57.062 -11.586 1 91.62 235 SER A CA 1
ATOM 1920 C C . SER A 1 235 ? -12.836 -55.562 -11.766 1 91.62 235 SER A C 1
ATOM 1922 O O . SER A 1 235 ? -12.812 -54.812 -10.797 1 91.62 235 SER A O 1
ATOM 1924 N N . PHE A 1 236 ? -13.109 -55.156 -12.984 1 92.31 236 PHE A N 1
ATOM 1925 C CA . PHE A 1 236 ? -13.531 -53.781 -13.289 1 92.31 236 PHE A CA 1
ATOM 1926 C C . PHE A 1 236 ? -14.992 -53.75 -13.719 1 92.31 236 PHE A C 1
ATOM 1928 O O . PHE A 1 236 ? -15.469 -52.75 -14.234 1 92.31 236 PHE A O 1
ATOM 1935 N N . ASP A 1 237 ? -15.672 -54.812 -13.5 1 90.12 237 ASP A N 1
ATOM 1936 C CA . ASP A 1 237 ? -17.047 -54.938 -13.977 1 90.12 237 ASP A CA 1
ATOM 1937 C C . ASP A 1 237 ? -17.969 -53.938 -13.273 1 90.12 237 ASP A C 1
ATOM 1939 O O . ASP A 1 237 ? -18.875 -53.375 -13.891 1 90.12 237 ASP A O 1
ATOM 1943 N N . SER A 1 238 ? -17.719 -53.844 -12.031 1 92.12 238 SER A N 1
ATOM 1944 C CA . SER A 1 238 ? -18.391 -52.844 -11.195 1 92.12 238 SER A CA 1
ATOM 1945 C C . SER A 1 238 ? -17.516 -52.438 -10.023 1 92.12 238 SER A C 1
ATOM 1947 O O . SER A 1 238 ? -16.531 -53.094 -9.711 1 92.12 238 SER A O 1
ATOM 1949 N N . VAL A 1 239 ? -17.922 -51.312 -9.477 1 94.62 239 VAL A N 1
ATOM 1950 C CA . VAL A 1 239 ? -17.125 -50.844 -8.352 1 94.62 239 VAL A CA 1
ATOM 1951 C C . VAL A 1 239 ? -17.219 -51.844 -7.195 1 94.62 239 VAL A C 1
ATOM 1953 O O . VAL A 1 239 ? -16.234 -52.062 -6.48 1 94.62 239 VAL A O 1
ATOM 1956 N N . GLU A 1 240 ? -18.391 -52.406 -7.043 1 95.31 240 GLU A N 1
ATOM 1957 C CA . GLU A 1 240 ? -18.578 -53.438 -6 1 95.31 240 GLU A CA 1
ATOM 1958 C C . GLU A 1 240 ? -17.641 -54.625 -6.215 1 95.31 240 GLU A C 1
ATOM 1960 O O . GLU A 1 240 ? -16.953 -55.062 -5.289 1 95.31 240 GLU A O 1
ATOM 1965 N N . LYS A 1 241 ? -17.625 -55.094 -7.379 1 94.94 241 LYS A N 1
ATOM 1966 C CA . LYS A 1 241 ? -16.781 -56.25 -7.699 1 94.94 241 LYS A CA 1
ATOM 1967 C C . LYS A 1 241 ? -15.305 -55.875 -7.617 1 94.94 241 LYS A C 1
ATOM 1969 O O . LYS A 1 241 ? -14.477 -56.688 -7.234 1 94.94 241 LYS A O 1
ATOM 1974 N N . TYR A 1 242 ? -15.039 -54.688 -8.078 1 94.69 242 TYR A N 1
ATOM 1975 C CA . TYR A 1 242 ? -13.68 -54.188 -7.961 1 94.69 242 TYR A CA 1
ATOM 1976 C C . TYR A 1 242 ? -13.211 -54.188 -6.512 1 94.69 242 TYR A C 1
ATOM 1978 O O . TYR A 1 242 ? -12.148 -54.75 -6.199 1 94.69 242 TYR A O 1
ATOM 1986 N N . VAL A 1 243 ? -14.031 -53.656 -5.617 1 95.38 243 VAL A N 1
ATOM 1987 C CA . VAL A 1 243 ? -13.719 -53.562 -4.195 1 95.38 243 VAL A CA 1
ATOM 1988 C C . VAL A 1 243 ? -13.617 -54.938 -3.584 1 95.38 243 VAL A C 1
ATOM 1990 O O . VAL A 1 243 ? -12.648 -55.25 -2.875 1 95.38 243 VAL A O 1
ATOM 1993 N N . GLU A 1 244 ? -14.508 -55.781 -3.906 1 95.56 244 GLU A N 1
ATOM 1994 C CA . GLU A 1 244 ? -14.562 -57.125 -3.328 1 95.56 244 GLU A CA 1
ATOM 1995 C C . GLU A 1 244 ? -13.367 -57.969 -3.766 1 95.56 244 GLU A C 1
ATOM 1997 O O . GLU A 1 244 ? -12.766 -58.656 -2.953 1 95.56 244 GLU A O 1
ATOM 2002 N N . SER A 1 245 ? -13.109 -57.875 -5.047 1 95.19 245 SER A N 1
ATOM 2003 C CA . SER A 1 245 ? -11.984 -58.656 -5.555 1 95.19 245 SER A CA 1
ATOM 2004 C C . SER A 1 245 ? -10.664 -58.125 -4.988 1 95.19 245 SER A C 1
ATOM 2006 O O . SER A 1 245 ? -9.789 -58.938 -4.633 1 95.19 245 SER A O 1
ATOM 2008 N N . LEU A 1 246 ? -10.477 -56.875 -4.926 1 94.62 246 LEU A N 1
ATOM 2009 C CA . LEU A 1 246 ? -9.258 -56.281 -4.367 1 94.62 246 LEU A CA 1
ATOM 2010 C C . LEU A 1 246 ? -9.109 -56.656 -2.898 1 94.62 246 LEU A C 1
ATOM 2012 O O . LEU A 1 246 ? -8.023 -57.062 -2.469 1 94.62 246 LEU A O 1
ATOM 2016 N N . GLU A 1 247 ? -10.195 -56.531 -2.189 1 95.31 247 GLU A N 1
ATOM 2017 C CA . GLU A 1 247 ? -10.188 -56.875 -0.776 1 95.31 247 GLU A CA 1
ATOM 2018 C C . GLU A 1 247 ? -9.898 -58.375 -0.591 1 95.31 247 GLU A C 1
ATOM 2020 O O . GLU A 1 247 ? -9.242 -58.781 0.374 1 95.31 247 GLU A O 1
ATOM 2025 N N . HIS A 1 248 ? -10.406 -59.188 -1.454 1 95.62 248 HIS A N 1
ATOM 2026 C CA . HIS A 1 248 ? -10.172 -60.625 -1.415 1 95.62 248 HIS A CA 1
ATOM 2027 C C . HIS A 1 248 ? -8.68 -60.938 -1.494 1 95.62 248 HIS A C 1
ATOM 2029 O O . HIS A 1 248 ? -8.164 -61.719 -0.688 1 95.62 248 HIS A O 1
ATOM 2035 N N . TRP A 1 249 ? -7.992 -60.281 -2.418 1 94.19 249 TRP A N 1
ATOM 2036 C CA . TRP A 1 249 ? -6.574 -60.562 -2.617 1 94.19 249 TRP A CA 1
ATOM 2037 C C . TRP A 1 249 ? -5.738 -60.031 -1.46 1 94.19 249 TRP A C 1
ATOM 2039 O O . TRP A 1 249 ? -4.711 -60.625 -1.107 1 94.19 249 TRP A O 1
ATOM 2049 N N . VAL A 1 250 ? -6.16 -58.969 -0.855 1 93.19 250 VAL A N 1
ATOM 2050 C CA . VAL A 1 250 ? -5.477 -58.469 0.321 1 93.19 250 VAL A CA 1
ATOM 2051 C C . VAL A 1 250 ? -5.719 -59.375 1.515 1 93.19 250 VAL A C 1
ATOM 2053 O O . VAL A 1 250 ? -4.785 -59.719 2.252 1 93.19 250 VAL A O 1
ATOM 2056 N N . SER A 1 251 ? -6.992 -59.812 1.662 1 94.38 251 SER A N 1
ATOM 2057 C CA . SER A 1 251 ? -7.363 -60.656 2.801 1 94.38 251 SER A CA 1
ATOM 2058 C C . SER A 1 251 ? -6.703 -62.031 2.721 1 94.38 251 SER A C 1
ATOM 2060 O O . SER A 1 251 ? -6.391 -62.625 3.75 1 94.38 251 SER A O 1
ATOM 2062 N N . THR A 1 252 ? -6.434 -62.469 1.513 1 93.94 252 THR A N 1
ATOM 2063 C CA . THR A 1 252 ? -5.836 -63.781 1.322 1 93.94 252 THR A CA 1
ATOM 2064 C C . THR A 1 252 ? -4.316 -63.688 1.425 1 93.94 252 THR A C 1
ATOM 2066 O O . THR A 1 252 ? -3.635 -64.75 1.399 1 93.94 252 THR A O 1
ATOM 2069 N N . GLY A 1 253 ? -3.824 -62.5 1.469 1 89.25 253 GLY A N 1
ATOM 2070 C CA . GLY A 1 253 ? -2.396 -62.312 1.674 1 89.25 253 GLY A CA 1
ATOM 2071 C C . GLY A 1 253 ? -1.604 -62.312 0.381 1 89.25 253 GLY A C 1
ATOM 2072 O O . GLY A 1 253 ? -0.375 -62.188 0.4 1 89.25 253 GLY A O 1
ATOM 2073 N N . LYS A 1 254 ? -2.26 -62.438 -0.716 1 90.06 254 LYS A N 1
ATOM 2074 C CA . LYS A 1 254 ? -1.57 -62.406 -2.002 1 90.06 254 LYS A CA 1
ATOM 2075 C C . LYS A 1 254 ? -1.121 -60.969 -2.342 1 90.06 254 LYS A C 1
ATOM 2077 O O . LYS A 1 254 ? -0.175 -60.781 -3.107 1 90.06 254 LYS A O 1
ATOM 2082 N N . LEU A 1 255 ? -1.847 -60.062 -1.815 1 90.12 255 LEU A N 1
ATOM 2083 C CA . LEU A 1 255 ? -1.433 -58.656 -1.769 1 90.12 255 LEU A CA 1
ATOM 2084 C C . LEU A 1 255 ? -1.299 -58.156 -0.327 1 90.12 255 LEU A C 1
ATOM 2086 O O . LEU A 1 255 ? -2.15 -58.469 0.513 1 90.12 255 LEU A O 1
ATOM 2090 N N . ILE A 1 256 ? -0.262 -57.531 -0.044 1 86.75 256 ILE A N 1
ATOM 2091 C CA . ILE A 1 256 ? -0.083 -57.062 1.324 1 86.75 256 ILE A CA 1
ATOM 2092 C C . ILE A 1 256 ? -0.976 -55.844 1.573 1 86.75 256 ILE A C 1
ATOM 2094 O O . ILE A 1 256 ? -1.357 -55.594 2.713 1 86.75 256 ILE A O 1
ATOM 2098 N N . ALA A 1 257 ? -1.18 -55.094 0.565 1 88.81 257 ALA A N 1
ATOM 2099 C CA . ALA A 1 257 ? -2.031 -53.906 0.609 1 88.81 257 ALA A CA 1
ATOM 2100 C C . ALA A 1 257 ? -2.666 -53.625 -0.752 1 88.81 257 ALA A C 1
ATOM 2102 O O . ALA A 1 257 ? -2.232 -54.188 -1.767 1 88.81 257 ALA A O 1
ATOM 2103 N N . GLU A 1 258 ? -3.682 -52.781 -0.756 1 90.44 258 GLU A N 1
ATOM 2104 C CA . GLU A 1 258 ? -4.383 -52.469 -1.995 1 90.44 258 GLU A CA 1
ATOM 2105 C C . GLU A 1 258 ? -3.439 -51.844 -3.016 1 90.44 258 GLU A C 1
ATOM 2107 O O . GLU A 1 258 ? -3.572 -52.062 -4.219 1 90.44 258 GLU A O 1
ATOM 2112 N N . LYS A 1 259 ? -2.449 -51.094 -2.48 1 86.94 259 LYS A N 1
ATOM 2113 C CA . LYS A 1 259 ? -1.553 -50.344 -3.354 1 86.94 259 LYS A CA 1
ATOM 2114 C C . LYS A 1 259 ? -0.61 -51.281 -4.109 1 86.94 259 LYS A C 1
ATOM 2116 O O . LYS A 1 259 ? 0.051 -50.875 -5.062 1 86.94 259 LYS A O 1
ATOM 2121 N N . GLU A 1 260 ? -0.562 -52.531 -3.777 1 88.5 260 GLU A N 1
ATOM 2122 C CA . GLU A 1 260 ? 0.286 -53.5 -4.473 1 88.5 260 GLU A CA 1
ATOM 2123 C C . GLU A 1 260 ? -0.379 -54 -5.754 1 88.5 260 GLU A C 1
ATOM 2125 O O . GLU A 1 260 ? 0.236 -54.719 -6.535 1 88.5 260 GLU A O 1
ATOM 2130 N N . PHE A 1 261 ? -1.646 -53.656 -5.922 1 89.25 261 PHE A N 1
ATOM 2131 C CA . PHE A 1 261 ? -2.314 -54.031 -7.164 1 89.25 261 PHE A CA 1
ATOM 2132 C C . PHE A 1 261 ? -1.745 -53.25 -8.336 1 89.25 261 PHE A C 1
ATOM 2134 O O . PHE A 1 261 ? -1.941 -52.031 -8.422 1 89.25 261 PHE A O 1
ATOM 2141 N N . TYR A 1 262 ? -1.052 -53.969 -9.195 1 87.81 262 TYR A N 1
ATOM 2142 C CA . TYR A 1 262 ? -0.411 -53.344 -10.336 1 87.81 262 TYR A CA 1
ATOM 2143 C C . TYR A 1 262 ? -1.338 -53.344 -11.547 1 87.81 262 TYR A C 1
ATOM 2145 O O . TYR A 1 262 ? -1.539 -54.375 -12.188 1 87.81 262 TYR A O 1
ATOM 2153 N N . SER A 1 263 ? -2.029 -52.281 -11.688 1 91.06 263 SER A N 1
ATOM 2154 C CA . SER A 1 263 ? -2.82 -52.031 -12.883 1 91.06 263 SER A CA 1
ATOM 2155 C C . SER A 1 263 ? -2.371 -50.75 -13.578 1 91.06 263 SER A C 1
ATOM 2157 O O . SER A 1 263 ? -1.876 -49.812 -12.922 1 91.06 263 SER A O 1
ATOM 2159 N N . ASN A 1 264 ? -2.49 -50.781 -14.875 1 95.56 264 ASN A N 1
ATOM 2160 C CA . ASN A 1 264 ? -2.105 -49.594 -15.633 1 95.56 264 ASN A CA 1
ATOM 2161 C C . ASN A 1 264 ? -3.105 -48.469 -15.438 1 95.56 264 ASN A C 1
ATOM 2163 O O . ASN A 1 264 ? -2.867 -47.344 -15.875 1 95.56 264 ASN A O 1
ATOM 2167 N N . VAL A 1 265 ? -4.215 -48.75 -14.75 1 96.12 265 VAL A N 1
ATOM 2168 C CA . VAL A 1 265 ? -5.152 -47.719 -14.312 1 96.12 265 VAL A CA 1
ATOM 2169 C C . VAL A 1 265 ? -5.547 -47.969 -12.859 1 96.12 265 VAL A C 1
ATOM 2171 O O . VAL A 1 265 ? -5.922 -49.094 -12.492 1 96.12 265 VAL A O 1
ATOM 2174 N N . ARG A 1 266 ? -5.457 -46.969 -12.07 1 95.56 266 ARG A N 1
ATOM 2175 C CA . ARG A 1 266 ? -5.887 -47.031 -10.672 1 95.56 266 ARG A CA 1
ATOM 2176 C C . ARG A 1 266 ? -7.016 -46.062 -10.398 1 95.56 266 ARG A C 1
ATOM 2178 O O . ARG A 1 266 ? -7.004 -44.938 -10.891 1 95.56 266 ARG A O 1
ATOM 2185 N N . LEU A 1 267 ? -8.023 -46.594 -9.688 1 96.69 267 LEU A N 1
ATOM 2186 C CA . LEU A 1 267 ? -9.094 -45.719 -9.219 1 96.69 267 LEU A CA 1
ATOM 2187 C C . LEU A 1 267 ? -8.648 -44.906 -8 1 96.69 267 LEU A C 1
ATOM 2189 O O . LEU A 1 267 ? -8.062 -45.469 -7.066 1 96.69 267 LEU A O 1
ATOM 2193 N N . ARG A 1 268 ? -8.867 -43.594 -8.062 1 96.06 268 ARG A N 1
ATOM 2194 C CA . ARG A 1 268 ? -8.336 -42.719 -7.016 1 96.06 268 ARG A CA 1
ATOM 2195 C C . ARG A 1 268 ? -9.43 -41.812 -6.441 1 96.06 268 ARG A C 1
ATOM 2197 O O . ARG A 1 268 ? -10.477 -41.625 -7.062 1 96.06 268 ARG A O 1
ATOM 2204 N N . GLY A 1 269 ? -9.133 -41.219 -5.305 1 92.81 269 GLY A N 1
ATOM 2205 C CA . GLY A 1 269 ? -10.031 -40.281 -4.672 1 92.81 269 GLY A CA 1
ATOM 2206 C C . GLY A 1 269 ? -10.445 -40.688 -3.271 1 92.81 269 GLY A C 1
ATOM 2207 O O . GLY A 1 269 ? -11.211 -39.969 -2.615 1 92.81 269 GLY A O 1
ATOM 2208 N N . ALA A 1 270 ? -9.977 -41.844 -2.859 1 90.81 270 ALA A N 1
ATOM 2209 C CA . ALA A 1 270 ? -10.273 -42.344 -1.516 1 90.81 270 ALA A CA 1
ATOM 2210 C C . ALA A 1 270 ? -9.078 -43.094 -0.923 1 90.81 270 ALA A C 1
ATOM 2212 O O . ALA A 1 270 ? -8.203 -43.562 -1.657 1 90.81 270 ALA A O 1
ATOM 2213 N N . LYS A 1 271 ? -9.039 -43.156 0.351 1 89.19 271 LYS A N 1
ATOM 2214 C CA . LYS A 1 271 ? -7.969 -43.875 1.019 1 89.19 271 LYS A CA 1
ATOM 2215 C C . LYS A 1 271 ? -8.141 -45.375 0.835 1 89.19 271 LYS A C 1
ATOM 2217 O O . LYS A 1 271 ? -7.16 -46.094 0.608 1 89.19 271 LYS A O 1
ATOM 2222 N N . LYS A 1 272 ? -9.375 -45.812 0.948 1 93.69 272 LYS A N 1
ATOM 2223 C CA . LYS A 1 272 ? -9.727 -47.219 0.722 1 93.69 272 LYS A CA 1
ATOM 2224 C C . LYS A 1 272 ? -10.711 -47.344 -0.437 1 93.69 272 LYS A C 1
ATOM 2226 O O . LYS A 1 272 ? -11.617 -46.531 -0.595 1 93.69 272 LYS A O 1
ATOM 2231 N N . ALA A 1 273 ? -10.461 -48.406 -1.153 1 93.69 273 ALA A N 1
ATOM 2232 C CA . ALA A 1 273 ? -11.289 -48.625 -2.338 1 93.69 273 ALA A CA 1
ATOM 2233 C C . ALA A 1 273 ? -12.766 -48.719 -1.971 1 93.69 273 ALA A C 1
ATOM 2235 O O . ALA A 1 273 ? -13.625 -48.281 -2.738 1 93.69 273 ALA A O 1
ATOM 2236 N N . ARG A 1 274 ? -13.117 -49.25 -0.809 1 94.56 274 ARG A N 1
ATOM 2237 C CA . ARG A 1 274 ? -14.5 -49.406 -0.379 1 94.56 274 ARG A CA 1
ATOM 2238 C C . ARG A 1 274 ? -15.219 -48.062 -0.308 1 94.56 274 ARG A C 1
ATOM 2240 O O . ARG A 1 274 ? -16.438 -48 -0.473 1 94.56 274 ARG A O 1
ATOM 2247 N N . GLU A 1 275 ? -14.484 -47.062 -0.095 1 95.81 275 GLU A N 1
ATOM 2248 C CA . GLU A 1 275 ? -15.062 -45.75 0.033 1 95.81 275 GLU A CA 1
ATOM 2249 C C . GLU A 1 275 ? -15.648 -45.281 -1.293 1 95.81 275 GLU A C 1
ATOM 2251 O O . GLU A 1 275 ? -16.484 -44.375 -1.317 1 95.81 275 GLU A O 1
ATOM 2256 N N . PHE A 1 276 ? -15.211 -45.844 -2.41 1 95.25 276 PHE A N 1
ATOM 2257 C CA . PHE A 1 276 ? -15.758 -45.469 -3.711 1 95.25 276 PHE A CA 1
ATOM 2258 C C . PHE A 1 276 ? -17.25 -45.719 -3.766 1 95.25 276 PHE A C 1
ATOM 2260 O O . PHE A 1 276 ? -17.969 -45.094 -4.543 1 95.25 276 PHE A O 1
ATOM 2267 N N . LEU A 1 277 ? -17.703 -46.656 -2.92 1 95.12 277 LEU A N 1
ATOM 2268 C CA . LEU A 1 277 ? -19.109 -47.031 -2.916 1 95.12 277 LEU A CA 1
ATOM 2269 C C . LEU A 1 277 ? -19.969 -45.906 -2.367 1 95.12 277 LEU A C 1
ATOM 2271 O O . LEU A 1 277 ? -21.156 -45.781 -2.689 1 95.12 277 LEU A O 1
ATOM 2275 N N . THR A 1 278 ? -19.328 -45.062 -1.581 1 95.31 278 THR A N 1
ATOM 2276 C CA . THR A 1 278 ? -20.078 -43.969 -0.958 1 95.31 278 THR A CA 1
ATOM 2277 C C . THR A 1 278 ? -19.672 -42.625 -1.542 1 95.31 278 THR A C 1
ATOM 2279 O O . THR A 1 278 ? -20.516 -41.781 -1.774 1 95.31 278 THR A O 1
ATOM 2282 N N . THR A 1 279 ? -18.422 -42.438 -1.85 1 94.5 279 THR A N 1
ATOM 2283 C CA . THR A 1 279 ? -17.922 -41.125 -2.256 1 94.5 279 THR A CA 1
ATOM 2284 C C . THR A 1 279 ? -17.75 -41.062 -3.77 1 94.5 279 THR A C 1
ATOM 2286 O O . THR A 1 279 ? -17.688 -39.969 -4.348 1 94.5 279 THR A O 1
ATOM 2289 N N . GLY A 1 280 ? -17.703 -42.188 -4.367 1 95.94 280 GLY A N 1
ATOM 2290 C CA . GLY A 1 280 ? -17.438 -42.25 -5.797 1 95.94 280 GLY A CA 1
ATOM 2291 C C . GLY A 1 280 ? -15.969 -42.125 -6.148 1 95.94 280 GLY A C 1
ATOM 2292 O O . GLY A 1 280 ? -15.195 -41.562 -5.375 1 95.94 280 GLY A O 1
ATOM 2293 N N . ILE A 1 281 ? -15.602 -42.625 -7.316 1 97.31 281 ILE A N 1
ATOM 2294 C CA . ILE A 1 281 ? -14.266 -42.406 -7.867 1 97.31 281 ILE A CA 1
ATOM 2295 C C . ILE A 1 281 ? -14.078 -40.938 -8.203 1 97.31 281 ILE A C 1
ATOM 2297 O O . ILE A 1 281 ? -14.953 -40.312 -8.805 1 97.31 281 ILE A O 1
ATOM 2301 N N . GLN A 1 282 ? -12.922 -40.375 -7.812 1 96.38 282 GLN A N 1
ATOM 2302 C CA . GLN A 1 282 ? -12.711 -38.969 -8.039 1 96.38 282 GLN A CA 1
ATOM 2303 C C . GLN A 1 282 ? -11.883 -38.719 -9.305 1 96.38 282 GLN A C 1
ATOM 2305 O O . GLN A 1 282 ? -12.102 -37.75 -10.016 1 96.38 282 GLN A O 1
ATOM 2310 N N . TYR A 1 283 ? -10.891 -39.438 -9.5 1 97.69 283 TYR A N 1
ATOM 2311 C CA . TYR A 1 283 ? -10.062 -39.344 -10.695 1 97.69 283 TYR A CA 1
ATOM 2312 C C . TYR A 1 283 ? -9.352 -40.688 -10.969 1 97.69 283 TYR A C 1
ATOM 2314 O O . TYR A 1 283 ? -9.477 -41.625 -10.195 1 97.69 283 TYR A O 1
ATOM 2322 N N . LEU A 1 284 ? -8.703 -40.844 -12.094 1 98.31 284 LEU A N 1
ATOM 2323 C CA . LEU A 1 284 ? -7.949 -42.031 -12.477 1 98.31 284 LEU A CA 1
ATOM 2324 C C . LEU A 1 284 ? -6.457 -41.719 -12.578 1 98.31 284 LEU A C 1
ATOM 2326 O O . LEU A 1 284 ? -6.07 -40.625 -12.984 1 98.31 284 LEU A O 1
ATOM 2330 N N . GLU A 1 285 ? -5.684 -42.625 -12.156 1 98 285 GLU A N 1
ATOM 2331 C CA . GLU A 1 285 ? -4.234 -42.625 -12.328 1 98 285 GLU A CA 1
ATOM 2332 C C . GLU A 1 285 ? -3.791 -43.625 -13.398 1 98 285 GLU A C 1
ATOM 2334 O O . GLU A 1 285 ? -3.967 -44.812 -13.234 1 98 285 GLU A O 1
ATOM 2339 N N . PHE A 1 286 ? -3.283 -43.125 -14.445 1 98.25 286 PHE A N 1
ATOM 2340 C CA . PHE A 1 286 ? -2.756 -43.969 -15.508 1 98.25 286 PHE A CA 1
ATOM 2341 C C . PHE A 1 286 ? -1.26 -44.219 -15.328 1 98.25 286 PHE A C 1
ATOM 2343 O O . PHE A 1 286 ? -0.486 -43.25 -15.25 1 98.25 286 PHE A O 1
ATOM 2350 N N . ARG A 1 287 ? -0.806 -45.406 -15.352 1 96.31 287 ARG A N 1
ATOM 2351 C CA . ARG A 1 287 ? 0.554 -45.75 -14.945 1 96.31 287 ARG A CA 1
ATOM 2352 C C . ARG A 1 287 ? 1.286 -46.5 -16.062 1 96.31 287 ARG A C 1
ATOM 2354 O O . ARG A 1 287 ? 2.312 -47.125 -15.82 1 96.31 287 ARG A O 1
ATOM 2361 N N . LEU A 1 288 ? 0.862 -46.406 -17.188 1 96.5 288 LEU A N 1
ATOM 2362 C CA . LEU A 1 288 ? 1.362 -47.156 -18.328 1 96.5 288 LEU A CA 1
ATOM 2363 C C . LEU A 1 288 ? 2.643 -46.531 -18.875 1 96.5 288 LEU A C 1
ATOM 2365 O O . LEU A 1 288 ? 3.426 -47.219 -19.547 1 96.5 288 LEU A O 1
ATOM 2369 N N . PHE A 1 289 ? 2.965 -45.375 -18.656 1 97.62 289 PHE A N 1
ATOM 2370 C CA . PHE A 1 289 ? 3.805 -44.594 -19.531 1 97.62 289 PHE A CA 1
ATOM 2371 C C . PHE A 1 289 ? 5.262 -44.625 -19.094 1 97.62 289 PHE A C 1
ATOM 2373 O O . PHE A 1 289 ? 5.559 -44.438 -17.906 1 97.62 289 PHE A O 1
ATOM 2380 N N . ASP A 1 290 ? 6.137 -44.875 -20.062 1 98 290 ASP A N 1
ATOM 2381 C CA . ASP A 1 290 ? 7.582 -44.781 -19.891 1 98 290 ASP A CA 1
ATOM 2382 C C . ASP A 1 290 ? 8.055 -43.312 -19.969 1 98 290 ASP A C 1
ATOM 2384 O O . ASP A 1 290 ? 7.34 -42.469 -20.484 1 98 290 ASP A O 1
ATOM 2388 N N . LEU A 1 291 ? 9.219 -43.094 -19.422 1 98.12 291 LEU A N 1
ATOM 2389 C CA . LEU A 1 291 ? 9.883 -41.812 -19.672 1 98.12 291 LEU A CA 1
ATOM 2390 C C . LEU A 1 291 ? 10.297 -41.719 -21.125 1 98.12 291 LEU A C 1
ATOM 2392 O O . LEU A 1 291 ? 10.805 -42.688 -21.719 1 98.12 291 LEU A O 1
ATOM 2396 N N . ASN A 1 292 ? 9.953 -40.625 -21.75 1 98.25 292 ASN A N 1
ATOM 2397 C CA . ASN A 1 292 ? 10.508 -40.312 -23.062 1 98.25 292 ASN A CA 1
ATOM 2398 C C . ASN A 1 292 ? 11.875 -39.656 -22.938 1 98.25 292 ASN A C 1
ATOM 2400 O O . ASN A 1 292 ? 11.969 -38.469 -22.594 1 98.25 292 ASN A O 1
ATOM 2404 N N . PRO A 1 293 ? 12.969 -40.344 -23.234 1 98 293 PRO A N 1
ATOM 2405 C CA . PRO A 1 293 ? 14.305 -39.812 -23 1 98 293 PRO A CA 1
ATOM 2406 C C . PRO A 1 293 ? 14.609 -38.594 -23.875 1 98 293 PRO A C 1
ATOM 2408 O O . PRO A 1 293 ? 15.547 -37.844 -23.578 1 98 293 PRO A O 1
ATOM 2411 N N . PHE A 1 294 ? 13.859 -38.375 -24.891 1 98 294 PHE A N 1
ATOM 2412 C CA . PHE A 1 294 ? 14.117 -37.25 -25.797 1 98 294 PHE A CA 1
ATOM 2413 C C . PHE A 1 294 ? 13.461 -35.969 -25.297 1 98 294 PHE A C 1
ATOM 2415 O O . PHE A 1 294 ? 13.641 -34.906 -25.875 1 98 294 PHE A O 1
ATOM 2422 N N . GLU A 1 295 ? 12.695 -36.125 -24.297 1 97.69 295 GLU A N 1
ATOM 2423 C CA . GLU A 1 295 ? 12.023 -35 -23.672 1 97.69 295 GLU A CA 1
ATOM 2424 C C . GLU A 1 295 ? 12.664 -34.688 -22.312 1 97.69 295 GLU A C 1
ATOM 2426 O O . GLU A 1 295 ? 12.719 -35.531 -21.422 1 97.69 295 GLU A O 1
ATOM 2431 N N . ILE A 1 296 ? 12.992 -33.469 -22.094 1 96.06 296 ILE A N 1
ATOM 2432 C CA . ILE A 1 296 ? 13.789 -33 -20.969 1 96.06 296 ILE A CA 1
ATOM 2433 C C . ILE A 1 296 ? 13.094 -33.375 -19.656 1 96.06 296 ILE A C 1
ATOM 2435 O O . ILE A 1 296 ? 13.758 -33.719 -18.672 1 96.06 296 ILE A O 1
ATOM 2439 N N . TYR A 1 297 ? 11.773 -33.406 -19.703 1 96.62 297 TYR A N 1
ATOM 2440 C CA . TYR A 1 297 ? 11.055 -33.656 -18.453 1 96.62 297 TYR A CA 1
ATOM 2441 C C . TYR A 1 297 ? 10.375 -35 -18.453 1 96.62 297 TYR A C 1
ATOM 2443 O O . TYR A 1 297 ? 9.508 -35.281 -17.609 1 96.62 297 TYR A O 1
ATOM 2451 N N . GLY A 1 298 ? 10.664 -35.844 -19.422 1 97.56 298 GLY A N 1
ATOM 2452 C CA . GLY A 1 298 ? 10.195 -37.219 -19.453 1 97.56 298 GLY A CA 1
ATOM 2453 C C . GLY A 1 298 ? 8.914 -37.406 -20.25 1 97.56 298 GLY A C 1
ATOM 2454 O O . GLY A 1 298 ? 8.516 -38.531 -20.547 1 97.56 298 GLY A O 1
ATOM 2455 N N . ILE A 1 299 ? 8.266 -36.344 -20.547 1 97.75 299 ILE A N 1
ATOM 2456 C CA . ILE A 1 299 ? 7.051 -36.344 -21.344 1 97.75 299 ILE A CA 1
ATOM 2457 C C . ILE A 1 299 ? 6.895 -35.031 -22.078 1 97.75 299 ILE A C 1
ATOM 2459 O O . ILE A 1 299 ? 7.266 -33.969 -21.562 1 97.75 299 ILE A O 1
ATOM 2463 N N . SER A 1 300 ? 6.414 -35.031 -23.281 1 96.94 300 SER A N 1
ATOM 2464 C CA . SER A 1 300 ? 6.125 -33.781 -23.984 1 96.94 300 SER A CA 1
ATOM 2465 C C . SER A 1 300 ? 4.695 -33.312 -23.734 1 96.94 300 SER A C 1
ATOM 2467 O O . SER A 1 300 ? 3.83 -34.125 -23.375 1 96.94 300 SER A O 1
ATOM 2469 N N . LEU A 1 301 ? 4.473 -32.062 -23.875 1 97.31 301 LEU A N 1
ATOM 2470 C CA . LEU A 1 301 ? 3.121 -31.516 -23.781 1 97.31 301 LEU A CA 1
ATOM 2471 C C . LEU A 1 301 ? 2.207 -32.156 -24.828 1 97.31 301 LEU A C 1
ATOM 2473 O O . LEU A 1 301 ? 1.036 -32.406 -24.547 1 97.31 301 LEU A O 1
ATOM 2477 N N . LYS A 1 302 ? 2.711 -32.406 -26.031 1 97.44 302 LYS A N 1
ATOM 2478 C CA . LYS A 1 302 ? 1.943 -33.031 -27.094 1 97.44 302 LYS A CA 1
ATOM 2479 C C . LYS A 1 302 ? 1.47 -34.438 -26.688 1 97.44 302 LYS A C 1
ATOM 2481 O O . LYS A 1 302 ? 0.31 -34.781 -26.922 1 97.44 302 LYS A O 1
ATOM 2486 N N . ASP A 1 303 ? 2.363 -35.219 -26.156 1 97.69 303 ASP A N 1
ATOM 2487 C CA . ASP A 1 303 ? 1.996 -36.562 -25.719 1 97.69 303 ASP A CA 1
ATOM 2488 C C . ASP A 1 303 ? 0.956 -36.5 -24.594 1 97.69 303 ASP A C 1
ATOM 2490 O O . ASP A 1 303 ? 0.014 -37.281 -24.578 1 97.69 303 ASP A O 1
ATOM 2494 N N . ALA A 1 304 ? 1.164 -35.562 -23.625 1 98.25 304 ALA A N 1
ATOM 2495 C CA . ALA A 1 304 ? 0.204 -35.406 -22.547 1 98.25 304 ALA A CA 1
ATOM 2496 C C . ALA A 1 304 ? -1.18 -35.062 -23.078 1 98.25 304 ALA A C 1
ATOM 2498 O O . ALA A 1 304 ? -2.191 -35.562 -22.578 1 98.25 304 ALA A O 1
ATOM 2499 N N . LYS A 1 305 ? -1.217 -34.188 -24.031 1 98.12 305 LYS A N 1
ATOM 2500 C CA . LYS A 1 305 ? -2.48 -33.812 -24.656 1 98.12 305 LYS A CA 1
ATOM 2501 C C . LYS A 1 305 ? -3.113 -34.969 -25.391 1 98.12 305 LYS A C 1
ATOM 2503 O O . LYS A 1 305 ? -4.332 -35.156 -25.359 1 98.12 305 LYS A O 1
ATOM 2508 N N . PHE A 1 306 ? -2.307 -35.75 -26.094 1 98.31 306 PHE A N 1
ATOM 2509 C CA . PHE A 1 306 ? -2.812 -36.938 -26.781 1 98.31 306 PHE A CA 1
ATOM 2510 C C . PHE A 1 306 ? -3.443 -37.906 -25.781 1 98.31 306 PHE A C 1
ATOM 2512 O O . PHE A 1 306 ? -4.531 -38.438 -26.016 1 98.31 306 PHE A O 1
ATOM 2519 N N . ILE A 1 307 ? -2.756 -38.125 -24.688 1 98.5 307 ILE A N 1
ATOM 2520 C CA . ILE A 1 307 ? -3.266 -39.031 -23.641 1 98.5 307 ILE A CA 1
ATOM 2521 C C . ILE A 1 307 ? -4.613 -38.531 -23.141 1 98.5 307 ILE A C 1
ATOM 2523 O O . ILE A 1 307 ? -5.531 -39.312 -22.906 1 98.5 307 ILE A O 1
ATOM 2527 N N . HIS A 1 308 ? -4.711 -37.188 -22.984 1 98.5 308 HIS A N 1
ATOM 2528 C CA . HIS A 1 308 ? -5.949 -36.562 -22.531 1 98.5 308 HIS A CA 1
ATOM 2529 C C . HIS A 1 308 ? -7.113 -36.906 -23.453 1 98.5 308 HIS A C 1
ATOM 2531 O O . HIS A 1 308 ? -8.141 -37.438 -23 1 98.5 308 HIS A O 1
ATOM 2537 N N . VAL A 1 309 ? -6.938 -36.688 -24.766 1 98.19 309 VAL A N 1
ATOM 2538 C CA . VAL A 1 309 ? -8.047 -36.875 -25.688 1 98.19 309 VAL A CA 1
ATOM 2539 C C . VAL A 1 309 ? -8.297 -38.375 -25.875 1 98.19 309 VAL A C 1
ATOM 2541 O O . VAL A 1 309 ? -9.43 -38.812 -26.078 1 98.19 309 VAL A O 1
ATOM 2544 N N . PHE A 1 310 ? -7.246 -39.188 -25.75 1 98.62 310 PHE A N 1
ATOM 2545 C CA . PHE A 1 310 ? -7.422 -40.625 -25.766 1 98.62 310 PHE A CA 1
ATOM 2546 C C . PHE A 1 310 ? -8.289 -41.094 -24.609 1 98.62 310 PHE A C 1
ATOM 2548 O O . PHE A 1 310 ? -9.203 -41.906 -24.781 1 98.62 310 PHE A O 1
ATOM 2555 N N . ALA A 1 311 ? -8.023 -40.562 -23.438 1 98.25 311 ALA A N 1
ATOM 2556 C CA . ALA A 1 311 ? -8.812 -40.875 -22.25 1 98.25 311 ALA A CA 1
ATOM 2557 C C . ALA A 1 311 ? -10.266 -40.469 -22.438 1 98.25 311 ALA A C 1
ATOM 2559 O O . ALA A 1 311 ? -11.188 -41.188 -22.047 1 98.25 311 ALA A O 1
ATOM 2560 N N . LEU A 1 312 ? -10.484 -39.281 -22.984 1 97.88 312 LEU A N 1
ATOM 2561 C CA . LEU A 1 312 ? -11.836 -38.812 -23.234 1 97.88 312 LEU A CA 1
ATOM 2562 C C . LEU A 1 312 ? -12.57 -39.719 -24.203 1 97.88 312 LEU A C 1
ATOM 2564 O O . LEU A 1 312 ? -13.766 -39.969 -24.062 1 97.88 312 LEU A O 1
ATOM 2568 N N . PHE A 1 313 ? -11.867 -40.219 -25.188 1 97.88 313 PHE A N 1
ATOM 2569 C CA . PHE A 1 313 ? -12.461 -41.062 -26.203 1 97.88 313 PHE A CA 1
ATOM 2570 C C . PHE A 1 313 ? -12.984 -42.375 -25.578 1 97.88 313 PHE A C 1
ATOM 2572 O O . PHE A 1 313 ? -13.969 -42.938 -26.062 1 97.88 313 PHE A O 1
ATOM 2579 N N . MET A 1 314 ? -12.352 -42.812 -24.5 1 97.81 314 MET A N 1
ATOM 2580 C CA . MET A 1 314 ? -12.766 -44.031 -23.812 1 97.81 314 MET A CA 1
ATOM 2581 C C . MET A 1 314 ? -14.188 -43.875 -23.281 1 97.81 314 MET A C 1
ATOM 2583 O O . MET A 1 314 ? -14.906 -44.875 -23.156 1 97.81 314 MET A O 1
ATOM 2587 N N . ILE A 1 315 ? -14.562 -42.719 -22.938 1 96.06 315 ILE A N 1
ATOM 2588 C CA . ILE A 1 315 ? -15.922 -42.5 -22.453 1 96.06 315 ILE A CA 1
ATOM 2589 C C . ILE A 1 315 ? -16.828 -42.156 -23.625 1 96.06 315 ILE A C 1
ATOM 2591 O O . ILE A 1 315 ? -18.047 -42.375 -23.578 1 96.06 315 ILE A O 1
ATOM 2595 N N . TRP A 1 316 ? -16.297 -41.594 -24.656 1 95.88 316 TRP A N 1
ATOM 2596 C CA . TRP A 1 316 ? -17.031 -41.156 -25.828 1 95.88 316 TRP A CA 1
ATOM 2597 C C . TRP A 1 316 ? -17.562 -42.375 -26.594 1 95.88 316 TRP A C 1
ATOM 2599 O O . TRP A 1 316 ? -18.672 -42.312 -27.156 1 95.88 316 TRP A O 1
ATOM 2609 N N . MET A 1 317 ? -16.797 -43.438 -26.531 1 94 317 MET A N 1
ATOM 2610 C CA . MET A 1 317 ? -17.203 -44.656 -27.219 1 94 317 MET A CA 1
ATOM 2611 C C . MET A 1 317 ? -18.531 -45.156 -26.703 1 94 317 MET A C 1
ATOM 2613 O O . MET A 1 317 ? -18.797 -45.125 -25.5 1 94 317 MET A O 1
ATOM 2617 N N . ASP A 1 318 ? -19.312 -45.656 -27.594 1 91.44 318 ASP A N 1
ATOM 2618 C CA . ASP A 1 318 ? -20.609 -46.188 -27.188 1 91.44 318 ASP A CA 1
ATOM 2619 C C . ASP A 1 318 ? -20.438 -47.5 -26.406 1 91.44 318 ASP A C 1
ATOM 2621 O O . ASP A 1 318 ? -21.141 -47.719 -25.406 1 91.44 318 ASP A O 1
ATOM 2625 N N . HIS A 1 319 ? -19.516 -48.156 -26.859 1 92.69 319 HIS A N 1
ATOM 2626 C CA . HIS A 1 319 ? -19.281 -49.469 -26.281 1 92.69 319 HIS A CA 1
ATOM 2627 C C . HIS A 1 319 ? -18.438 -49.406 -25.016 1 92.69 319 HIS A C 1
ATOM 2629 O O . HIS A 1 319 ? -17.5 -48.625 -24.938 1 92.69 319 HIS A O 1
ATOM 2635 N N . THR A 1 320 ? -18.844 -50.188 -23.969 1 94.81 320 THR A N 1
ATOM 2636 C CA . THR A 1 320 ? -18.047 -50.375 -22.766 1 94.81 320 THR A CA 1
ATOM 2637 C C . THR A 1 320 ? -17.438 -51.781 -22.75 1 94.81 320 THR A C 1
ATOM 2639 O O . THR A 1 320 ? -18.172 -52.781 -22.781 1 94.81 320 THR A O 1
ATOM 2642 N N . ALA A 1 321 ? -16.156 -51.812 -22.641 1 96.06 321 ALA A N 1
ATOM 2643 C CA . ALA A 1 321 ? -15.461 -53.094 -22.625 1 96.06 321 ALA A CA 1
ATOM 2644 C C . ALA A 1 321 ? -15.906 -53.969 -21.438 1 96.06 321 ALA A C 1
ATOM 2646 O O . ALA A 1 321 ? -16.109 -53.438 -20.344 1 96.06 321 ALA A O 1
ATOM 2647 N N . ASP A 1 322 ? -16.078 -55.188 -21.641 1 93.44 322 ASP A N 1
ATOM 2648 C CA . ASP A 1 322 ? -16.328 -56.125 -20.547 1 93.44 322 ASP A CA 1
ATOM 2649 C C . ASP A 1 322 ? -15.023 -56.781 -20.062 1 93.44 322 ASP A C 1
ATOM 2651 O O . ASP A 1 322 ? -13.938 -56.406 -20.516 1 93.44 322 ASP A O 1
ATOM 2655 N N . GLN A 1 323 ? -15.156 -57.656 -19.156 1 90.75 323 GLN A N 1
ATOM 2656 C CA . GLN A 1 323 ? -13.969 -58.219 -18.547 1 90.75 323 GLN A CA 1
ATOM 2657 C C . GLN A 1 323 ? -13.156 -59.031 -19.562 1 90.75 323 GLN A C 1
ATOM 2659 O O . GLN A 1 323 ? -11.922 -59.031 -19.516 1 90.75 323 GLN A O 1
ATOM 2664 N N . GLU A 1 324 ? -13.797 -59.688 -20.438 1 93.31 324 GLU A N 1
ATOM 2665 C CA . GLU A 1 324 ? -13.102 -60.438 -21.484 1 93.31 324 GLU A CA 1
ATOM 2666 C C . GLU A 1 324 ? -12.297 -59.5 -22.391 1 93.31 324 GLU A C 1
ATOM 2668 O O . GLU A 1 324 ? -11.18 -59.844 -22.797 1 93.31 324 GLU A O 1
ATOM 2673 N N . GLU A 1 325 ? -12.867 -58.469 -22.688 1 95.94 325 GLU A N 1
ATOM 2674 C CA . GLU A 1 325 ? -12.188 -57.469 -23.531 1 95.94 325 GLU A CA 1
ATOM 2675 C C . GLU A 1 325 ? -11.008 -56.844 -22.797 1 95.94 325 GLU A C 1
ATOM 2677 O O . GLU A 1 325 ? -9.984 -56.531 -23.406 1 95.94 325 GLU A O 1
ATOM 2682 N N . VAL A 1 326 ? -11.195 -56.625 -21.516 1 95.06 326 VAL A N 1
ATOM 2683 C CA . VAL A 1 326 ? -10.086 -56.125 -20.703 1 95.06 326 VAL A CA 1
ATOM 2684 C C . VAL A 1 326 ? -8.93 -57.125 -20.766 1 95.06 326 VAL A C 1
ATOM 2686 O O . VAL A 1 326 ? -7.773 -56.719 -20.922 1 95.06 326 VAL A O 1
ATOM 2689 N N . GLU A 1 327 ? -9.242 -58.375 -20.672 1 93.12 327 GLU A N 1
ATOM 2690 C CA . GLU A 1 327 ? -8.219 -59.406 -20.766 1 93.12 327 GLU A CA 1
ATOM 2691 C C . GLU A 1 327 ? -7.586 -59.438 -22.156 1 93.12 327 GLU A C 1
ATOM 2693 O O . GLU A 1 327 ? -6.387 -59.688 -22.281 1 93.12 327 GLU A O 1
ATOM 2698 N N . LEU A 1 328 ? -8.453 -59.219 -23.125 1 96.38 328 LEU A N 1
ATOM 2699 C CA . LEU A 1 328 ? -7.918 -59.125 -24.484 1 96.38 328 LEU A CA 1
ATOM 2700 C C . LEU A 1 328 ? -6.918 -57.969 -24.578 1 96.38 328 LEU A C 1
ATOM 2702 O O . LEU A 1 328 ? -5.879 -58.094 -25.234 1 96.38 328 LEU A O 1
ATOM 2706 N N . GLY A 1 329 ? -7.309 -56.875 -24.016 1 96.25 329 GLY A N 1
ATOM 2707 C CA . GLY A 1 329 ? -6.398 -55.75 -23.984 1 96.25 329 GLY A CA 1
ATOM 2708 C C . GLY A 1 329 ? -5.07 -56.062 -23.328 1 96.25 329 GLY A C 1
ATOM 2709 O O . GLY A 1 329 ? -4.016 -55.625 -23.797 1 96.25 329 GLY A O 1
ATOM 2710 N N . LYS A 1 330 ? -5.062 -56.75 -22.266 1 93.94 330 LYS A N 1
ATOM 2711 C CA . LYS A 1 330 ? -3.85 -57.188 -21.578 1 93.94 330 LYS A CA 1
ATOM 2712 C C . LYS A 1 330 ? -2.996 -58.094 -22.469 1 93.94 330 LYS A C 1
ATOM 2714 O O . LYS A 1 330 ? -1.771 -57.969 -22.5 1 93.94 330 LYS A O 1
ATOM 2719 N N . ALA A 1 331 ? -3.652 -58.969 -23.078 1 94.94 331 ALA A N 1
ATOM 2720 C CA . ALA A 1 331 ? -2.945 -59.906 -23.969 1 94.94 331 ALA A CA 1
ATOM 2721 C C . ALA A 1 331 ? -2.275 -59.156 -25.125 1 94.94 331 ALA A C 1
ATOM 2723 O O . ALA A 1 331 ? -1.117 -59.406 -25.453 1 94.94 331 ALA A O 1
ATOM 2724 N N . ARG A 1 332 ? -3.018 -58.25 -25.75 1 97.19 332 ARG A N 1
ATOM 2725 C CA . ARG A 1 332 ? -2.459 -57.469 -26.828 1 97.19 332 ARG A CA 1
ATOM 2726 C C . ARG A 1 332 ? -1.304 -56.594 -26.344 1 97.19 332 ARG A C 1
ATOM 2728 O O . ARG A 1 332 ? -0.328 -56.375 -27.078 1 97.19 332 ARG A O 1
ATOM 2735 N N . LEU A 1 333 ? -1.492 -56.062 -25.156 1 96.75 333 LEU A N 1
ATOM 2736 C CA . LEU A 1 333 ? -0.424 -55.25 -24.562 1 96.75 333 LEU A CA 1
ATOM 2737 C C . LEU A 1 333 ? 0.864 -56.062 -24.453 1 96.75 333 LEU A C 1
ATOM 2739 O O . LEU A 1 333 ? 1.938 -55.594 -24.828 1 96.75 333 LEU A O 1
ATOM 2743 N N . ALA A 1 334 ? 0.78 -57.281 -23.938 1 95.25 334 ALA A N 1
ATOM 2744 C CA . ALA A 1 334 ? 1.938 -58.156 -23.766 1 95.25 334 ALA A CA 1
ATOM 2745 C C . ALA A 1 334 ? 2.586 -58.469 -25.109 1 95.25 334 ALA A C 1
ATOM 2747 O O . ALA A 1 334 ? 3.812 -58.5 -25.219 1 95.25 334 ALA A O 1
ATOM 2748 N N . GLU A 1 335 ? 1.756 -58.719 -26.062 1 97.25 335 GLU A N 1
ATOM 2749 C CA . GLU A 1 335 ? 2.262 -59.031 -27.391 1 97.25 335 GLU A CA 1
ATOM 2750 C C . GLU A 1 335 ? 2.973 -57.844 -28.016 1 97.25 335 GLU A C 1
ATOM 2752 O O . GLU A 1 335 ? 4.09 -57.969 -28.531 1 97.25 335 GLU A O 1
ATOM 2757 N N . VAL A 1 336 ? 2.291 -56.75 -27.984 1 98.06 336 VAL A N 1
ATOM 2758 C CA . VAL A 1 336 ? 2.854 -55.531 -28.594 1 98.06 336 VAL A CA 1
ATOM 2759 C C . VAL A 1 336 ? 4.133 -55.156 -27.859 1 98.06 336 VAL A C 1
ATOM 2761 O O . VAL A 1 336 ? 5.094 -54.688 -28.469 1 98.06 336 VAL A O 1
ATOM 2764 N N . ALA A 1 337 ? 4.207 -55.281 -26.547 1 97.38 337 ALA A N 1
ATOM 2765 C CA . ALA A 1 337 ? 5.379 -54.969 -25.734 1 97.38 337 ALA A CA 1
ATOM 2766 C C . ALA A 1 337 ? 6.609 -55.719 -26.219 1 97.38 337 ALA A C 1
ATOM 2768 O O . ALA A 1 337 ? 7.723 -55.188 -26.203 1 97.38 337 ALA A O 1
ATOM 2769 N N . PHE A 1 338 ? 6.414 -56.875 -26.703 1 95.94 338 PHE A N 1
ATOM 2770 C CA . PHE A 1 338 ? 7.547 -57.75 -27.031 1 95.94 338 PHE A CA 1
ATOM 2771 C C . PHE A 1 338 ? 7.852 -57.688 -28.531 1 95.94 338 PHE A C 1
ATOM 2773 O O . PHE A 1 338 ? 8.82 -58.281 -29 1 95.94 338 PHE A O 1
ATOM 2780 N N . GLU A 1 339 ? 7.074 -56.938 -29.25 1 97.31 339 GLU A N 1
ATOM 2781 C CA . GLU A 1 339 ? 7.375 -56.719 -30.656 1 97.31 339 GLU A CA 1
ATOM 2782 C C . GLU A 1 339 ? 8.648 -55.875 -30.828 1 97.31 339 GLU A C 1
ATOM 2784 O O . GLU A 1 339 ? 9.039 -55.156 -29.922 1 97.31 339 GLU A O 1
ATOM 2789 N N . HIS A 1 340 ? 9.281 -56.094 -31.953 1 96.88 340 HIS A N 1
ATOM 2790 C CA . HIS A 1 340 ? 10.438 -55.281 -32.25 1 96.88 340 HIS A CA 1
ATOM 2791 C C . HIS A 1 340 ? 10.016 -53.844 -32.562 1 96.88 340 HIS A C 1
ATOM 2793 O O . HIS A 1 340 ? 9.086 -53.594 -33.344 1 96.88 340 HIS A O 1
ATOM 2799 N N . PRO A 1 341 ? 10.688 -52.812 -32.031 1 97.62 341 PRO A N 1
ATOM 2800 C CA . PRO A 1 341 ? 10.258 -51.406 -32.156 1 97.62 341 PRO A CA 1
ATOM 2801 C C . PRO A 1 341 ? 10.211 -50.906 -33.594 1 97.62 341 PRO A C 1
ATOM 2803 O O . PRO A 1 341 ? 9.469 -49.969 -33.906 1 97.62 341 PRO A O 1
ATOM 2806 N N . LEU A 1 342 ? 10.891 -51.5 -34.5 1 97.06 342 LEU A N 1
ATOM 2807 C CA . LEU A 1 342 ? 10.961 -51.031 -35.844 1 97.06 342 LEU A CA 1
ATOM 2808 C C . LEU A 1 342 ? 10.016 -51.812 -36.75 1 97.06 342 LEU A C 1
ATOM 2810 O O . LEU A 1 342 ? 9.945 -51.531 -37.969 1 97.06 342 LEU A O 1
ATOM 2814 N N . GLU A 1 343 ? 9.25 -52.719 -36.156 1 96.5 343 GLU A N 1
ATOM 2815 C CA . GLU A 1 343 ? 8.297 -53.5 -36.938 1 96.5 343 GLU A CA 1
ATOM 2816 C C . GLU A 1 343 ? 6.867 -53.031 -36.719 1 96.5 343 GLU A C 1
ATOM 2818 O O . GLU A 1 343 ? 6.547 -52.531 -35.625 1 96.5 343 GLU A O 1
ATOM 2823 N N . LYS A 1 344 ? 6.086 -53.188 -37.75 1 96.75 344 LYS A N 1
ATOM 2824 C CA . LYS A 1 344 ? 4.672 -52.844 -37.594 1 96.75 344 LYS A CA 1
ATOM 2825 C C . LYS A 1 344 ? 3.977 -53.812 -36.625 1 96.75 344 LYS A C 1
ATOM 2827 O O . LYS A 1 344 ? 4.27 -55 -36.625 1 96.75 344 LYS A O 1
ATOM 2832 N N . THR A 1 345 ? 3.197 -53.312 -35.875 1 98 345 THR A N 1
ATOM 2833 C CA . THR A 1 345 ? 2.465 -54.188 -34.938 1 98 345 THR A CA 1
ATOM 2834 C C . THR A 1 345 ? 1.442 -55.031 -35.688 1 98 345 THR A C 1
ATOM 2836 O O . THR A 1 345 ? 0.905 -54.625 -36.688 1 98 345 THR A O 1
ATOM 2839 N N . ALA A 1 346 ? 1.131 -56.188 -35.156 1 97.31 346 ALA A N 1
ATOM 2840 C CA . ALA A 1 346 ? 0.132 -57.094 -35.688 1 97.31 346 ALA A CA 1
ATOM 2841 C C . ALA A 1 346 ? -1.266 -56.5 -35.625 1 97.31 346 ALA A C 1
ATOM 2843 O O . ALA A 1 346 ? -2.174 -56.906 -36.344 1 97.31 346 ALA A O 1
ATOM 2844 N N . TYR A 1 347 ? -1.363 -55.438 -34.875 1 98.06 347 TYR A N 1
ATOM 2845 C CA . TYR A 1 347 ? -2.686 -54.875 -34.594 1 98.06 347 TYR A CA 1
ATOM 2846 C C . TYR A 1 347 ? -2.818 -53.469 -35.188 1 98.06 347 TYR A C 1
ATOM 2848 O O . TYR A 1 347 ? -3.621 -52.688 -34.688 1 98.06 347 TYR A O 1
ATOM 2856 N N . ALA A 1 348 ? -2.049 -53.156 -36.188 1 97.81 348 ALA A N 1
ATOM 2857 C CA . ALA A 1 348 ? -1.968 -51.812 -36.781 1 97.81 348 ALA A CA 1
ATOM 2858 C C . ALA A 1 348 ? -3.338 -51.344 -37.25 1 97.81 348 ALA A C 1
ATOM 2860 O O . ALA A 1 348 ? -3.701 -50.188 -37.031 1 97.81 348 ALA A O 1
ATOM 2861 N N . VAL A 1 349 ? -4.109 -52.219 -37.844 1 97.5 349 VAL A N 1
ATOM 2862 C CA . VAL A 1 349 ? -5.402 -51.875 -38.406 1 97.5 349 VAL A CA 1
ATOM 2863 C C . VAL A 1 349 ? -6.348 -51.406 -37.312 1 97.5 349 VAL A C 1
ATOM 2865 O O . VAL A 1 349 ? -7.02 -50.375 -37.438 1 97.5 349 VAL A O 1
ATOM 2868 N N . GLU A 1 350 ? -6.391 -52.125 -36.25 1 97.62 350 GLU A N 1
ATOM 2869 C CA . GLU A 1 350 ? -7.25 -51.75 -35.125 1 97.62 350 GLU A CA 1
ATOM 2870 C C . GLU A 1 350 ? -6.828 -50.406 -34.562 1 97.62 350 GLU A C 1
ATOM 2872 O O . GLU A 1 350 ? -7.672 -49.562 -34.25 1 97.62 350 GLU A O 1
ATOM 2877 N N . GLY A 1 351 ? -5.516 -50.25 -34.406 1 98.12 351 GLY A N 1
ATOM 2878 C CA . GLY A 1 351 ? -5.016 -49 -33.875 1 98.12 351 GLY A CA 1
ATOM 2879 C C . GLY A 1 351 ? -5.379 -47.812 -34.75 1 98.12 351 GLY A C 1
ATOM 2880 O O . GLY A 1 351 ? -5.801 -46.75 -34.25 1 98.12 351 GLY A O 1
ATOM 2881 N N . GLU A 1 352 ? -5.273 -47.938 -36.031 1 98 352 GLU A N 1
ATOM 2882 C CA . GLU A 1 352 ? -5.602 -46.875 -37 1 98 352 GLU A CA 1
ATOM 2883 C C . GLU A 1 352 ? -7.09 -46.531 -36.938 1 98 352 GLU A C 1
ATOM 2885 O O . GLU A 1 352 ? -7.465 -45.344 -36.969 1 98 352 GLU A O 1
ATOM 2890 N N . LEU A 1 353 ? -7.887 -47.531 -36.844 1 97.81 353 LEU A N 1
ATOM 2891 C CA . LEU A 1 353 ? -9.328 -47.312 -36.812 1 97.81 353 LEU A CA 1
ATOM 2892 C C . LEU A 1 353 ? -9.734 -46.562 -35.562 1 97.81 353 LEU A C 1
ATOM 2894 O O . LEU A 1 353 ? -10.594 -45.688 -35.625 1 97.81 353 LEU A O 1
ATOM 2898 N N . VAL A 1 354 ? -9.148 -46.938 -34.469 1 97.88 354 VAL A N 1
ATOM 2899 C CA . VAL A 1 354 ? -9.445 -46.281 -33.219 1 97.88 354 VAL A CA 1
ATOM 2900 C C . VAL A 1 354 ? -9.055 -44.812 -33.312 1 97.88 354 VAL A C 1
ATOM 2902 O O . VAL A 1 354 ? -9.805 -43.938 -32.875 1 97.88 354 VAL A O 1
ATOM 2905 N N . LEU A 1 355 ? -7.855 -44.438 -33.875 1 98.44 355 LEU A N 1
ATOM 2906 C CA . LEU A 1 355 ? -7.387 -43.062 -33.969 1 98.44 355 LEU A CA 1
ATOM 2907 C C . LEU A 1 355 ? -8.258 -42.281 -34.938 1 98.44 355 LEU A C 1
ATOM 2909 O O . LEU A 1 355 ? -8.469 -41.062 -34.75 1 98.44 355 LEU A O 1
ATOM 2913 N N . LEU A 1 356 ? -8.789 -42.969 -35.969 1 98 356 LEU A N 1
ATOM 2914 C CA . LEU A 1 356 ? -9.703 -42.281 -36.906 1 98 356 LEU A CA 1
ATOM 2915 C C . LEU A 1 356 ? -11.008 -41.938 -36.188 1 98 356 LEU A C 1
ATOM 2917 O O . LEU A 1 356 ? -11.562 -40.844 -36.438 1 98 356 LEU A O 1
ATOM 2921 N N . GLU A 1 357 ? -11.477 -42.844 -35.375 1 97.75 357 GLU A N 1
ATOM 2922 C CA . GLU A 1 357 ? -12.672 -42.531 -34.594 1 97.75 357 GLU A CA 1
ATOM 2923 C C . GLU A 1 357 ? -12.406 -41.406 -33.594 1 97.75 357 GLU A C 1
ATOM 2925 O O . GLU A 1 357 ? -13.297 -40.594 -33.281 1 97.75 357 GLU A O 1
ATOM 2930 N N . LEU A 1 358 ? -11.219 -41.438 -33.031 1 98.25 358 LEU A N 1
ATOM 2931 C CA . LEU A 1 358 ? -10.82 -40.375 -32.125 1 98.25 358 LEU A CA 1
ATOM 2932 C C . LEU A 1 358 ? -10.844 -39.031 -32.844 1 98.25 358 LEU A C 1
ATOM 2934 O O . LEU A 1 358 ? -11.312 -38.031 -32.281 1 98.25 358 LEU A O 1
ATOM 2938 N N . LEU A 1 359 ? -10.383 -38.938 -34.094 1 98.19 359 LEU A N 1
ATOM 2939 C CA . LEU A 1 359 ? -10.422 -37.719 -34.906 1 98.19 359 LEU A CA 1
ATOM 2940 C C . LEU A 1 359 ? -11.859 -37.25 -35.125 1 98.19 359 LEU A C 1
ATOM 2942 O O . LEU A 1 359 ? -12.141 -36.062 -35.094 1 98.19 359 LEU A O 1
ATOM 2946 N N . SER A 1 360 ? -12.734 -38.219 -35.312 1 97.38 360 SER A N 1
ATOM 2947 C CA . SER A 1 360 ? -14.148 -37.906 -35.469 1 97.38 360 SER A CA 1
ATOM 2948 C C . SER A 1 360 ? -14.719 -37.281 -34.188 1 97.38 360 SER A C 1
ATOM 2950 O O . SER A 1 360 ? -15.508 -36.344 -34.25 1 97.38 360 SER A O 1
ATOM 2952 N N . MET A 1 361 ? -14.344 -37.844 -33.062 1 97.44 361 MET A N 1
ATOM 2953 C CA . MET A 1 361 ? -14.773 -37.25 -31.797 1 97.44 361 MET A CA 1
ATOM 2954 C C . MET A 1 361 ? -14.305 -35.812 -31.688 1 97.44 361 MET A C 1
ATOM 2956 O O . MET A 1 361 ? -15.078 -34.938 -31.266 1 97.44 361 MET A O 1
ATOM 2960 N N . LEU A 1 362 ? -13.008 -35.562 -32 1 97.31 362 LEU A N 1
ATOM 2961 C CA . LEU A 1 362 ? -12.453 -34.219 -31.891 1 97.31 362 LEU A CA 1
ATOM 2962 C C . LEU A 1 362 ? -13.273 -33.219 -32.719 1 97.31 362 LEU A C 1
ATOM 2964 O O . LEU A 1 362 ? -13.492 -32.094 -32.281 1 97.31 362 LEU A O 1
ATOM 2968 N N . GLU A 1 363 ? -13.727 -33.656 -33.812 1 95.44 363 GLU A N 1
ATOM 2969 C CA . GLU A 1 363 ? -14.562 -32.812 -34.656 1 95.44 363 GLU A CA 1
ATOM 2970 C C . GLU A 1 363 ? -15.898 -32.5 -34 1 95.44 363 GLU A C 1
ATOM 2972 O O . GLU A 1 363 ? -16.359 -31.375 -34 1 95.44 363 GLU A O 1
ATOM 2977 N N . GLN A 1 364 ? -16.438 -33.469 -33.438 1 93.81 364 GLN A N 1
ATOM 2978 C CA . GLN A 1 364 ? -17.781 -33.375 -32.875 1 93.81 364 GLN A CA 1
ATOM 2979 C C . GLN A 1 364 ? -17.781 -32.5 -31.609 1 93.81 364 GLN A C 1
ATOM 2981 O O . GLN A 1 364 ? -18.75 -31.828 -31.312 1 93.81 364 GLN A O 1
ATOM 2986 N N . ILE A 1 365 ? -16.703 -32.594 -30.938 1 92.44 365 ILE A N 1
ATOM 2987 C CA . ILE A 1 365 ? -16.688 -31.859 -29.672 1 92.44 365 ILE A CA 1
ATOM 2988 C C . ILE A 1 365 ? -16.094 -30.469 -29.875 1 92.44 365 ILE A C 1
ATOM 2990 O O . ILE A 1 365 ? -15.93 -29.703 -28.922 1 92.44 365 ILE A O 1
ATOM 2994 N N . GLY A 1 366 ? -15.703 -30.125 -31.016 1 87.69 366 GLY A N 1
ATOM 2995 C CA . GLY A 1 366 ? -15.148 -28.812 -31.312 1 87.69 366 GLY A CA 1
ATOM 2996 C C . GLY A 1 366 ? -13.773 -28.594 -30.703 1 87.69 366 GLY A C 1
ATOM 2997 O O . GLY A 1 366 ? -13.531 -27.578 -30.047 1 87.69 366 GLY A O 1
ATOM 2998 N N . ALA A 1 367 ? -12.891 -29.641 -30.844 1 91.31 367 ALA A N 1
ATOM 2999 C CA . ALA A 1 367 ? -11.547 -29.562 -30.281 1 91.31 367 ALA A CA 1
ATOM 3000 C C . ALA A 1 367 ? -10.672 -28.609 -31.094 1 91.31 367 ALA A C 1
ATOM 3002 O O . ALA A 1 367 ? -10.953 -28.328 -32.25 1 91.31 367 ALA A O 1
ATOM 3003 N N . GLU A 1 368 ? -9.641 -28.016 -30.562 1 89.38 368 GLU A N 1
ATOM 3004 C CA . GLU A 1 368 ? -8.703 -27.109 -31.219 1 89.38 368 GLU A CA 1
ATOM 3005 C C . GLU A 1 368 ? -7.914 -27.828 -32.312 1 89.38 368 GLU A C 1
ATOM 3007 O O . GLU A 1 368 ? -7.629 -29.016 -32.188 1 89.38 368 GLU A O 1
ATOM 3012 N N . PRO A 1 369 ? -7.535 -27.062 -33.312 1 93.31 369 PRO A N 1
ATOM 3013 C CA . PRO A 1 369 ? -6.828 -27.656 -34.438 1 93.31 369 PRO A CA 1
ATOM 3014 C C . PRO A 1 369 ? -5.543 -28.375 -34.031 1 93.31 369 PRO A C 1
ATOM 3016 O O . PRO A 1 369 ? -5.172 -29.375 -34.656 1 93.31 369 PRO A O 1
ATOM 3019 N N . GLU A 1 370 ? -4.922 -27.938 -33.062 1 95.38 370 GLU A N 1
ATOM 3020 C CA . GLU A 1 370 ? -3.668 -28.531 -32.594 1 95.38 370 GLU A CA 1
ATOM 3021 C C . GLU A 1 370 ? -3.861 -30 -32.219 1 95.38 370 GLU A C 1
ATOM 3023 O O . GLU A 1 370 ? -2.977 -30.828 -32.438 1 95.38 370 GLU A O 1
ATOM 3028 N N . LEU A 1 371 ? -4.973 -30.391 -31.656 1 97.12 371 LEU A N 1
ATOM 3029 C CA . LEU A 1 371 ? -5.242 -31.766 -31.219 1 97.12 371 LEU A CA 1
ATOM 3030 C C . LEU A 1 371 ? -5.383 -32.688 -32.438 1 97.12 371 LEU A C 1
ATOM 3032 O O . LEU A 1 371 ? -4.984 -33.844 -32.344 1 97.12 371 LEU A O 1
ATOM 3036 N N . PHE A 1 372 ? -5.973 -32.156 -33.531 1 97.56 372 PHE A N 1
ATOM 3037 C CA . PHE A 1 372 ? -6.047 -32.938 -34.781 1 97.56 372 PHE A CA 1
ATOM 3038 C C . PHE A 1 372 ? -4.652 -33.281 -35.281 1 97.56 372 PHE A C 1
ATOM 3040 O O . PHE A 1 372 ? -4.383 -34.406 -35.688 1 97.56 372 PHE A O 1
ATOM 3047 N N . GLU A 1 373 ? -3.871 -32.219 -35.25 1 98 373 GLU A N 1
ATOM 3048 C CA . GLU A 1 373 ? -2.504 -32.406 -35.719 1 98 373 GLU A CA 1
ATOM 3049 C C . GLU A 1 373 ? -1.763 -33.469 -34.906 1 98 373 GLU A C 1
ATOM 3051 O O . GLU A 1 373 ? -1.014 -34.281 -35.438 1 98 373 GLU A O 1
ATOM 3056 N N . ILE A 1 374 ? -1.92 -33.469 -33.625 1 98.25 374 ILE A N 1
ATOM 3057 C CA . ILE A 1 374 ? -1.268 -34.406 -32.719 1 98.25 374 ILE A CA 1
ATOM 3058 C C . ILE A 1 374 ? -1.721 -35.812 -33.031 1 98.25 374 ILE A C 1
ATOM 3060 O O . ILE A 1 374 ? -0.896 -36.75 -33.156 1 98.25 374 ILE A O 1
ATOM 3064 N N . VAL A 1 375 ? -3.02 -36.062 -33.219 1 98.5 375 VAL A N 1
ATOM 3065 C CA . VAL A 1 375 ? -3.564 -37.406 -33.469 1 98.5 375 VAL A CA 1
ATOM 3066 C C . VAL A 1 375 ? -3.139 -37.875 -34.875 1 98.5 375 VAL A C 1
ATOM 3068 O O . VAL A 1 375 ? -2.82 -39.062 -35.031 1 98.5 375 VAL A O 1
ATOM 3071 N N . LYS A 1 376 ? -3.135 -36.938 -35.812 1 98.12 376 LYS A N 1
ATOM 3072 C CA . LYS A 1 376 ? -2.693 -37.312 -37.156 1 98.12 376 LYS A CA 1
ATOM 3073 C C . LYS A 1 376 ? -1.229 -37.719 -37.156 1 98.12 376 LYS A C 1
ATOM 3075 O O . LYS A 1 376 ? -0.847 -38.656 -37.875 1 98.12 376 LYS A O 1
ATOM 3080 N N . GLU A 1 377 ? -0.476 -37.031 -36.438 1 98 377 GLU A N 1
ATOM 3081 C CA . GLU A 1 377 ? 0.921 -37.438 -36.281 1 98 377 GLU A CA 1
ATOM 3082 C C . GLU A 1 377 ? 1.036 -38.844 -35.719 1 98 377 GLU A C 1
ATOM 3084 O O . GLU A 1 377 ? 1.865 -39.625 -36.188 1 98 377 GLU A O 1
ATOM 3089 N N . LYS A 1 378 ? 0.238 -39.188 -34.719 1 98.44 378 LYS A N 1
ATOM 3090 C CA . LYS A 1 378 ? 0.243 -40.531 -34.125 1 98.44 378 LYS A CA 1
ATOM 3091 C C . LYS A 1 378 ? -0.207 -41.562 -35.156 1 98.44 378 LYS A C 1
ATOM 3093 O O . LYS A 1 378 ? 0.308 -42.688 -35.156 1 98.44 378 LYS A O 1
ATOM 3098 N N . LEU A 1 379 ? -1.165 -41.188 -35.969 1 97.44 379 LEU A N 1
ATOM 3099 C CA . LEU A 1 379 ? -1.636 -42.062 -37.031 1 97.44 379 LEU A CA 1
ATOM 3100 C C . LEU A 1 379 ? -0.5 -42.438 -38 1 97.44 379 LEU A C 1
ATOM 3102 O O . LEU A 1 379 ? -0.389 -43.594 -38.406 1 97.44 379 LEU A O 1
ATOM 3106 N N . THR A 1 380 ? 0.366 -41.5 -38.281 1 97.25 380 THR A N 1
ATOM 3107 C CA . THR A 1 380 ? 1.476 -41.719 -39.188 1 97.25 380 THR A CA 1
ATOM 3108 C C . THR A 1 380 ? 2.482 -42.688 -38.594 1 97.25 380 THR A C 1
ATOM 3110 O O . THR A 1 380 ? 3.211 -43.375 -39.344 1 97.25 380 THR A O 1
ATOM 3113 N N . GLN A 1 381 ? 2.48 -42.844 -37.281 1 97.94 381 GLN A N 1
ATOM 3114 C CA . GLN A 1 381 ? 3.426 -43.719 -36.594 1 97.94 381 GLN A CA 1
ATOM 3115 C C . GLN A 1 381 ? 3.02 -45.188 -36.75 1 97.94 381 GLN A C 1
ATOM 3117 O O . GLN A 1 381 ? 3.84 -46.094 -36.562 1 97.94 381 GLN A O 1
ATOM 3122 N N . PHE A 1 382 ? 1.774 -45.469 -37.094 1 97.12 382 PHE A N 1
ATOM 3123 C CA . PHE A 1 382 ? 1.352 -46.844 -37.406 1 97.12 382 PHE A CA 1
ATOM 3124 C C . PHE A 1 382 ? 1.85 -47.25 -38.781 1 97.12 382 PHE A C 1
ATOM 3126 O O . PHE A 1 382 ? 2.094 -48.438 -39 1 97.12 382 PHE A O 1
ATOM 3133 N N . THR A 1 383 ? 2.053 -46.312 -39.625 1 94.12 383 THR A N 1
ATOM 3134 C CA . THR A 1 383 ? 2.582 -46.594 -40.969 1 94.12 383 THR A CA 1
ATOM 3135 C C . THR A 1 383 ? 4.102 -46.75 -40.938 1 94.12 383 THR A C 1
ATOM 3137 O O . THR A 1 383 ? 4.664 -47.562 -41.656 1 94.12 383 THR A O 1
ATOM 3140 N N . ASP A 1 384 ? 4.711 -45.969 -40.062 1 97 384 ASP A N 1
ATOM 3141 C CA . ASP A 1 384 ? 6.164 -46 -39.938 1 97 384 ASP A CA 1
ATOM 3142 C C . ASP A 1 384 ? 6.574 -46.125 -38.469 1 97 384 ASP A C 1
ATOM 3144 O O . ASP A 1 384 ? 6.789 -45.125 -37.781 1 97 384 ASP A O 1
ATOM 3148 N N . PRO A 1 385 ? 6.785 -47.344 -38 1 97.06 385 PRO A N 1
ATOM 3149 C CA . PRO A 1 385 ? 7.105 -47.594 -36.594 1 97.06 385 PRO A CA 1
ATOM 3150 C C . PRO A 1 385 ? 8.391 -46.906 -36.156 1 97.06 385 PRO A C 1
ATOM 3152 O O . PRO A 1 385 ? 8.609 -46.688 -34.938 1 97.06 385 PRO A O 1
ATOM 3155 N N . SER A 1 386 ? 9.305 -46.5 -37.062 1 97.25 386 SER A N 1
ATOM 3156 C CA . SER A 1 386 ? 10.562 -45.844 -36.688 1 97.25 386 SER A CA 1
ATOM 3157 C C . SER A 1 386 ? 10.328 -44.469 -36.125 1 97.25 386 SER A C 1
ATOM 3159 O O . SER A 1 386 ? 11.211 -43.906 -35.469 1 97.25 386 SER A O 1
ATOM 3161 N N . LYS A 1 387 ? 9.125 -43.969 -36.312 1 97.25 387 LYS A N 1
ATOM 3162 C CA . LYS A 1 387 ? 8.781 -42.625 -35.844 1 97.25 387 LYS A CA 1
ATOM 3163 C C . LYS A 1 387 ? 8.219 -42.688 -34.438 1 97.25 387 LYS A C 1
ATOM 3165 O O . LYS A 1 387 ? 8.062 -41.656 -33.781 1 97.25 387 LYS A O 1
ATOM 3170 N N . THR A 1 388 ? 7.918 -43.906 -33.906 1 98.12 388 THR A N 1
ATOM 3171 C CA . THR A 1 388 ? 7.484 -44.031 -32.531 1 98.12 388 THR A CA 1
ATOM 3172 C C . THR A 1 388 ? 8.641 -43.781 -31.562 1 98.12 388 THR A C 1
ATOM 3174 O O . THR A 1 388 ? 9.797 -43.688 -31.984 1 98.12 388 THR A O 1
ATOM 3177 N N . VAL A 1 389 ? 8.383 -43.5 -30.297 1 98.25 389 VAL A N 1
ATOM 3178 C CA . VAL A 1 389 ? 9.422 -43.25 -29.297 1 98.25 389 VAL A CA 1
ATOM 3179 C C . VAL A 1 389 ? 10.398 -44.406 -29.234 1 98.25 389 VAL A C 1
ATOM 3181 O O . VAL A 1 389 ? 11.617 -44.188 -29.266 1 98.25 389 VAL A O 1
ATOM 3184 N N . ALA A 1 390 ? 9.875 -45.688 -29.219 1 98.12 390 ALA A N 1
ATOM 3185 C CA . ALA A 1 390 ? 10.719 -46.875 -29.141 1 98.12 390 ALA A CA 1
ATOM 3186 C C . ALA A 1 390 ? 11.57 -47 -30.406 1 98.12 390 ALA A C 1
ATOM 3188 O O . ALA A 1 390 ? 12.742 -47.406 -30.328 1 98.12 390 ALA A O 1
ATOM 3189 N N . GLY A 1 391 ? 10.938 -46.75 -31.547 1 98 391 GLY A N 1
ATOM 3190 C CA . GLY A 1 391 ? 11.688 -46.812 -32.781 1 98 391 GLY A CA 1
ATOM 3191 C C . GLY A 1 391 ? 12.867 -45.844 -32.812 1 98 391 GLY A C 1
ATOM 3192 O O . GLY A 1 391 ? 13.977 -46.25 -33.188 1 98 391 GLY A O 1
ATOM 3193 N N . ARG A 1 392 ? 12.672 -44.656 -32.406 1 98 392 ARG A N 1
ATOM 3194 C CA . ARG A 1 392 ? 13.727 -43.656 -32.344 1 98 392 ARG A CA 1
ATOM 3195 C C . ARG A 1 392 ? 14.781 -44.031 -31.297 1 98 392 ARG A C 1
ATOM 3197 O O . ARG A 1 392 ? 15.977 -43.812 -31.516 1 98 392 ARG A O 1
ATOM 3204 N N . LEU A 1 393 ? 14.336 -44.531 -30.203 1 98.31 393 LEU A N 1
ATOM 3205 C CA . LEU A 1 393 ? 15.219 -44.844 -29.078 1 98.31 393 LEU A CA 1
ATOM 3206 C C . LEU A 1 393 ? 16.203 -45.938 -29.438 1 98.31 393 LEU A C 1
ATOM 3208 O O . LEU A 1 393 ? 17.375 -45.875 -29.078 1 98.31 393 LEU A O 1
ATOM 3212 N N . VAL A 1 394 ? 15.711 -46.969 -30.141 1 97.56 394 VAL A N 1
ATOM 3213 C CA . VAL A 1 394 ? 16.578 -48.062 -30.531 1 97.56 394 VAL A CA 1
ATOM 3214 C C . VAL A 1 394 ? 17.719 -47.562 -31.391 1 97.56 394 VAL A C 1
ATOM 3216 O O . VAL A 1 394 ? 18.875 -47.938 -31.172 1 97.56 394 VAL A O 1
ATOM 3219 N N . ARG A 1 395 ? 17.422 -46.656 -32.281 1 97.06 395 ARG A N 1
ATOM 3220 C CA . ARG A 1 395 ? 18.453 -46.094 -33.156 1 97.06 395 ARG A CA 1
ATOM 3221 C C . ARG A 1 395 ? 19.438 -45.25 -32.344 1 97.06 395 ARG A C 1
ATOM 3223 O O . ARG A 1 395 ? 20.641 -45.25 -32.594 1 97.06 395 ARG A O 1
ATOM 3230 N N . ALA A 1 396 ? 18.938 -44.531 -31.422 1 97.94 396 ALA A N 1
ATOM 3231 C CA . ALA A 1 396 ? 19.766 -43.688 -30.578 1 97.94 396 ALA A CA 1
ATOM 3232 C C . ALA A 1 396 ? 20.688 -44.531 -29.703 1 97.94 396 ALA A C 1
ATOM 3234 O O . ALA A 1 396 ? 21.844 -44.156 -29.484 1 97.94 396 ALA A O 1
ATOM 3235 N N . ILE A 1 397 ? 20.172 -45.625 -29.141 1 97.38 397 ILE A N 1
ATOM 3236 C CA . ILE A 1 397 ? 20.953 -46.5 -28.297 1 97.38 397 ILE A CA 1
ATOM 3237 C C . ILE A 1 397 ? 22.078 -47.125 -29.109 1 97.38 397 ILE A C 1
ATOM 3239 O O . ILE A 1 397 ? 23.234 -47.188 -28.656 1 97.38 397 ILE A O 1
ATOM 3243 N N . GLU A 1 398 ? 21.734 -47.562 -30.297 1 95.88 398 GLU A N 1
ATOM 3244 C CA . GLU A 1 398 ? 22.734 -48.156 -31.172 1 95.88 398 GLU A CA 1
ATOM 3245 C C . GLU A 1 398 ? 23.844 -47.125 -31.484 1 95.88 398 GLU A C 1
ATOM 3247 O O . GLU A 1 398 ? 25.016 -47.5 -31.5 1 95.88 398 GLU A O 1
ATOM 3252 N N . GLN A 1 399 ? 23.453 -45.969 -31.719 1 97 399 GLN A N 1
ATOM 3253 C CA . GLN A 1 399 ? 24.406 -44.906 -32.031 1 97 399 GLN A CA 1
ATOM 3254 C C . GLN A 1 399 ? 25.281 -44.594 -30.828 1 97 399 GLN A C 1
ATOM 3256 O O . GLN A 1 399 ? 26.484 -44.344 -30.969 1 97 399 GLN A O 1
ATOM 3261 N N . ALA A 1 400 ? 24.734 -44.562 -29.625 1 96.25 400 ALA A N 1
ATOM 3262 C CA . ALA A 1 400 ? 25.453 -44.219 -28.406 1 96.25 400 ALA A CA 1
ATOM 3263 C C . ALA A 1 400 ? 26.297 -45.375 -27.906 1 96.25 400 ALA A C 1
ATOM 3265 O O . ALA A 1 400 ? 27.281 -45.156 -27.172 1 96.25 400 ALA A O 1
ATOM 3266 N N . GLY A 1 401 ? 25.953 -46.562 -28.219 1 94.44 401 GLY A N 1
ATOM 3267 C CA . GLY A 1 401 ? 26.656 -47.75 -27.797 1 94.44 401 GLY A CA 1
ATOM 3268 C C . GLY A 1 401 ? 25.891 -48.562 -26.781 1 94.44 401 GLY A C 1
ATOM 3269 O O . GLY A 1 401 ? 25.984 -49.781 -26.766 1 94.44 401 GLY A O 1
ATOM 3270 N N . SER A 1 402 ? 25.219 -47.969 -25.891 1 94.88 402 SER A N 1
ATOM 3271 C CA . SER A 1 402 ? 24.375 -48.625 -24.906 1 94.88 402 SER A CA 1
ATOM 3272 C C . SER A 1 402 ? 23.312 -47.688 -24.344 1 94.88 402 SER A C 1
ATOM 3274 O O . SER A 1 402 ? 23.391 -46.469 -24.531 1 94.88 402 SER A O 1
ATOM 3276 N N . ASP A 1 403 ? 22.359 -48.25 -23.75 1 95.81 403 ASP A N 1
ATOM 3277 C CA . ASP A 1 403 ? 21.328 -47.438 -23.109 1 95.81 403 ASP A CA 1
ATOM 3278 C C . ASP A 1 403 ? 21.922 -46.625 -21.969 1 95.81 403 ASP A C 1
ATOM 3280 O O . ASP A 1 403 ? 21.516 -45.469 -21.75 1 95.81 403 ASP A O 1
ATOM 3284 N N . GLN A 1 404 ? 22.875 -47.156 -21.203 1 96.88 404 GLN A N 1
ATOM 3285 C CA . GLN A 1 404 ? 23.562 -46.438 -20.125 1 96.88 404 GLN A CA 1
ATOM 3286 C C . GLN A 1 404 ? 24.297 -45.219 -20.672 1 96.88 404 GLN A C 1
ATOM 3288 O O . GLN A 1 404 ? 24.203 -44.125 -20.094 1 96.88 404 GLN A O 1
ATOM 3293 N N . GLN A 1 405 ? 25.016 -45.406 -21.75 1 97.44 405 GLN A N 1
ATOM 3294 C CA . GLN A 1 405 ? 25.781 -44.312 -22.328 1 97.44 405 GLN A CA 1
ATOM 3295 C C . GLN A 1 405 ? 24.859 -43.219 -22.875 1 97.44 405 GLN A C 1
ATOM 3297 O O . GLN A 1 405 ? 25.125 -42.031 -22.672 1 97.44 405 GLN A O 1
ATOM 3302 N N . LEU A 1 406 ? 23.844 -43.656 -23.547 1 97.94 406 LEU A N 1
ATOM 3303 C CA . LEU A 1 406 ? 22.875 -42.688 -24.047 1 97.94 406 LEU A CA 1
ATOM 3304 C C . LEU A 1 406 ? 22.266 -41.906 -22.891 1 97.94 406 LEU A C 1
ATOM 3306 O O . LEU A 1 406 ? 22.188 -40.656 -22.953 1 97.94 406 LEU A O 1
ATOM 3310 N N . GLY A 1 407 ? 21.75 -42.625 -21.922 1 98.19 407 GLY A N 1
ATOM 3311 C CA . GLY A 1 407 ? 21.156 -41.969 -20.766 1 98.19 407 GLY A CA 1
ATOM 3312 C C . GLY A 1 407 ? 22.094 -41 -20.078 1 98.19 407 GLY A C 1
ATOM 3313 O O . GLY A 1 407 ? 21.672 -39.938 -19.672 1 98.19 407 GLY A O 1
ATOM 3314 N N . ALA A 1 408 ? 23.344 -41.375 -19.891 1 98.25 408 ALA A N 1
ATOM 3315 C CA . ALA A 1 408 ? 24.344 -40.531 -19.266 1 98.25 408 ALA A CA 1
ATOM 3316 C C . ALA A 1 408 ? 24.531 -39.219 -20.047 1 98.25 408 ALA A C 1
ATOM 3318 O O . ALA A 1 408 ? 24.594 -38.125 -19.469 1 98.25 408 ALA A O 1
ATOM 3319 N N . GLN A 1 409 ? 24.609 -39.375 -21.344 1 98.31 409 GLN A N 1
ATOM 3320 C CA . GLN A 1 409 ? 24.797 -38.219 -22.203 1 98.31 409 GLN A CA 1
ATOM 3321 C C . GLN A 1 409 ? 23.609 -37.25 -22.094 1 98.31 409 GLN A C 1
ATOM 3323 O O . GLN A 1 409 ? 23.797 -36.031 -21.938 1 98.31 409 GLN A O 1
ATOM 3328 N N . LEU A 1 410 ? 22.469 -37.75 -22.188 1 98.44 410 LEU A N 1
ATOM 3329 C CA . LEU A 1 410 ? 21.266 -36.938 -22.125 1 98.44 410 LEU A CA 1
ATOM 3330 C C . LEU A 1 410 ? 21.125 -36.312 -20.734 1 98.44 410 LEU A C 1
ATOM 3332 O O . LEU A 1 410 ? 20.719 -35.156 -20.625 1 98.44 410 LEU A O 1
ATOM 3336 N N . ALA A 1 411 ? 21.406 -37.094 -19.719 1 98.44 411 ALA A N 1
ATOM 3337 C CA . ALA A 1 411 ? 21.328 -36.594 -18.359 1 98.44 411 ALA A CA 1
ATOM 3338 C C . ALA A 1 411 ? 22.219 -35.375 -18.172 1 98.44 411 ALA A C 1
ATOM 3340 O O . ALA A 1 411 ? 21.797 -34.375 -17.578 1 98.44 411 ALA A O 1
ATOM 3341 N N . GLN A 1 412 ? 23.422 -35.438 -18.625 1 98.38 412 GLN A N 1
ATOM 3342 C CA . GLN A 1 412 ? 24.375 -34.344 -18.531 1 98.38 412 GLN A CA 1
ATOM 3343 C C . GLN A 1 412 ? 23.891 -33.125 -19.328 1 98.38 412 GLN A C 1
ATOM 3345 O O . GLN A 1 412 ? 23.969 -32 -18.844 1 98.38 412 GLN A O 1
ATOM 3350 N N . GLN A 1 413 ? 23.391 -33.406 -20.469 1 98.25 413 GLN A N 1
ATOM 3351 C CA . GLN A 1 413 ? 22.859 -32.344 -21.312 1 98.25 413 GLN A CA 1
ATOM 3352 C C . GLN A 1 413 ? 21.703 -31.625 -20.625 1 98.25 413 GLN A C 1
ATOM 3354 O O . GLN A 1 413 ? 21.641 -30.391 -20.641 1 98.25 413 GLN A O 1
ATOM 3359 N N . TYR A 1 414 ? 20.812 -32.344 -20.109 1 98.06 414 TYR A N 1
ATOM 3360 C CA . TYR A 1 414 ? 19.609 -31.766 -19.484 1 98.06 414 TYR A CA 1
ATOM 3361 C C . TYR A 1 414 ? 19.969 -30.984 -18.234 1 98.06 414 TYR A C 1
ATOM 3363 O O . TYR A 1 414 ? 19.359 -29.953 -17.938 1 98.06 414 TYR A O 1
ATOM 3371 N N . LYS A 1 415 ? 20.906 -31.438 -17.438 1 98 415 LYS A N 1
ATOM 3372 C CA . LYS A 1 415 ? 21.359 -30.656 -16.297 1 98 415 LYS A CA 1
ATOM 3373 C C . LYS A 1 415 ? 22 -29.344 -16.75 1 98 415 LYS A C 1
ATOM 3375 O O . LYS A 1 415 ? 21.734 -28.297 -16.172 1 98 415 LYS A O 1
ATOM 3380 N N . ALA A 1 416 ? 22.859 -29.422 -17.766 1 97.38 416 ALA A N 1
ATOM 3381 C CA . ALA A 1 416 ? 23.484 -28.219 -18.297 1 97.38 416 ALA A CA 1
ATOM 3382 C C . ALA A 1 416 ? 22.438 -27.203 -18.734 1 97.38 416 ALA A C 1
ATOM 3384 O O . ALA A 1 416 ? 22.578 -26 -18.5 1 97.38 416 ALA A O 1
ATOM 3385 N N . GLN A 1 417 ? 21.406 -27.672 -19.328 1 96.5 417 GLN A N 1
ATOM 3386 C CA . GLN A 1 417 ? 20.312 -26.797 -19.781 1 96.5 417 GLN A CA 1
ATOM 3387 C C . GLN A 1 417 ? 19.609 -26.141 -18.594 1 96.5 417 GLN A C 1
ATOM 3389 O O . GLN A 1 417 ? 19.219 -24.969 -18.688 1 96.5 417 GLN A O 1
ATOM 3394 N N . ALA A 1 418 ? 19.438 -26.859 -17.562 1 96.62 418 ALA A N 1
ATOM 3395 C CA . ALA A 1 418 ? 18.781 -26.328 -16.375 1 96.62 418 ALA A CA 1
ATOM 3396 C C . ALA A 1 418 ? 19.594 -25.188 -15.758 1 96.62 418 ALA A C 1
ATOM 3398 O O . ALA A 1 418 ? 19.047 -24.359 -15.031 1 96.62 418 ALA A O 1
ATOM 3399 N N . PHE A 1 419 ? 20.906 -25.109 -16.062 1 95.88 419 PHE A N 1
ATOM 3400 C CA . PHE A 1 419 ? 21.781 -24.109 -15.461 1 95.88 419 PHE A CA 1
ATOM 3401 C C . PHE A 1 419 ? 21.984 -22.938 -16.422 1 95.88 419 PHE A C 1
ATOM 3403 O O . PHE A 1 419 ? 22.672 -21.969 -16.078 1 95.88 419 PHE A O 1
ATOM 3410 N N . GLU A 1 420 ? 21.438 -23 -17.609 1 93.31 420 GLU A N 1
ATOM 3411 C CA . GLU A 1 420 ? 21.656 -21.938 -18.578 1 93.31 420 GLU A CA 1
ATOM 3412 C C . GLU A 1 420 ? 21.203 -20.578 -18.031 1 93.31 420 GLU A C 1
ATOM 3414 O O . GLU A 1 420 ? 21.922 -19.578 -18.156 1 93.31 420 GLU A O 1
ATOM 3419 N N . ARG A 1 421 ? 20.016 -20.516 -17.453 1 93.5 421 ARG A N 1
ATOM 3420 C CA . ARG A 1 421 ? 19.5 -19.344 -16.75 1 93.5 421 ARG A CA 1
ATOM 3421 C C . ARG A 1 421 ? 19.266 -19.641 -15.281 1 93.5 421 ARG A C 1
ATOM 3423 O O . ARG A 1 421 ? 18.141 -19.562 -14.789 1 93.5 421 ARG A O 1
ATOM 3430 N N . PHE A 1 422 ? 20.406 -19.828 -14.625 1 94.31 422 PHE A N 1
ATOM 3431 C CA . PHE A 1 422 ? 20.391 -20.359 -13.266 1 94.31 422 PHE A CA 1
ATOM 3432 C C . PHE A 1 422 ? 19.688 -19.391 -12.32 1 94.31 422 PHE A C 1
ATOM 3434 O O . PHE A 1 422 ? 19.344 -19.75 -11.188 1 94.31 422 PHE A O 1
ATOM 3441 N N . TYR A 1 423 ? 19.422 -18.125 -12.742 1 95.12 423 TYR A N 1
ATOM 3442 C CA . TYR A 1 423 ? 18.828 -17.109 -11.883 1 95.12 423 TYR A CA 1
ATOM 3443 C C . TYR A 1 423 ? 17.312 -17.047 -12.086 1 95.12 423 TYR A C 1
ATOM 3445 O O . TYR A 1 423 ? 16.625 -16.312 -11.391 1 95.12 423 TYR A O 1
ATOM 3453 N N . ALA A 1 424 ? 16.781 -17.844 -13.031 1 95.62 424 ALA A N 1
ATOM 3454 C CA . ALA A 1 424 ? 15.367 -17.766 -13.391 1 95.62 424 ALA A CA 1
ATOM 3455 C C . ALA A 1 424 ? 14.711 -19.141 -13.391 1 95.62 424 ALA A C 1
ATOM 3457 O O . ALA A 1 424 ? 15.406 -20.156 -13.406 1 95.62 424 ALA A O 1
ATOM 3458 N N . LEU A 1 425 ? 13.422 -19.203 -13.234 1 96.5 425 LEU A N 1
ATOM 3459 C CA . LEU A 1 425 ? 12.602 -20.391 -13.508 1 96.5 425 LEU A CA 1
ATOM 3460 C C . LEU A 1 425 ? 11.93 -20.266 -14.867 1 96.5 425 LEU A C 1
ATOM 3462 O O . LEU A 1 425 ? 11.062 -19.422 -15.07 1 96.5 425 LEU A O 1
ATOM 3466 N N . SER A 1 426 ? 12.289 -21.094 -15.703 1 92.56 426 SER A N 1
ATOM 3467 C CA . SER A 1 426 ? 11.977 -20.953 -17.125 1 92.56 426 SER A CA 1
ATOM 3468 C C . SER A 1 426 ? 10.477 -20.797 -17.344 1 92.56 426 SER A C 1
ATOM 3470 O O . SER A 1 426 ? 10.047 -19.969 -18.156 1 92.56 426 SER A O 1
ATOM 3472 N N . ALA A 1 427 ? 9.688 -21.562 -16.625 1 94.94 427 ALA A N 1
ATOM 3473 C CA . ALA A 1 427 ? 8.25 -21.578 -16.875 1 94.94 427 ALA A CA 1
ATOM 3474 C C . ALA A 1 427 ? 7.57 -20.391 -16.203 1 94.94 427 ALA A C 1
ATOM 3476 O O . ALA A 1 427 ? 6.426 -20.062 -16.516 1 94.94 427 ALA A O 1
ATOM 3477 N N . PHE A 1 428 ? 8.203 -19.719 -15.297 1 95.5 428 PHE A N 1
ATOM 3478 C CA . PHE A 1 428 ? 7.637 -18.578 -14.594 1 95.5 428 PHE A CA 1
ATOM 3479 C C . PHE A 1 428 ? 8.5 -17.344 -14.797 1 95.5 428 PHE A C 1
ATOM 3481 O O . PHE A 1 428 ? 8.602 -16.5 -13.906 1 95.5 428 PHE A O 1
ATOM 3488 N N . ASP A 1 429 ? 9.141 -17.281 -15.969 1 93.5 429 ASP A N 1
ATOM 3489 C CA . ASP A 1 429 ? 10.133 -16.25 -16.219 1 93.5 429 ASP A CA 1
ATOM 3490 C C . ASP A 1 429 ? 9.461 -14.891 -16.438 1 93.5 429 ASP A C 1
ATOM 3492 O O . ASP A 1 429 ? 10.133 -13.859 -16.531 1 93.5 429 ASP A O 1
ATOM 3496 N N . ASN A 1 430 ? 8.141 -14.883 -16.5 1 92.56 430 ASN A N 1
ATOM 3497 C CA . ASN A 1 430 ? 7.41 -13.625 -16.562 1 92.56 430 ASN A CA 1
ATOM 3498 C C . ASN A 1 430 ? 7.324 -12.969 -15.18 1 92.56 430 ASN A C 1
ATOM 3500 O O . ASN A 1 430 ? 7.008 -11.781 -15.07 1 92.56 430 ASN A O 1
ATOM 3504 N N . MET A 1 431 ? 7.535 -13.688 -14.172 1 95.56 431 MET A N 1
ATOM 3505 C CA . MET A 1 431 ? 7.504 -13.156 -12.812 1 95.56 431 MET A CA 1
ATOM 3506 C C . MET A 1 431 ? 8.828 -12.492 -12.461 1 95.56 431 MET A C 1
ATOM 3508 O O . MET A 1 431 ? 9.852 -12.758 -13.094 1 95.56 431 MET A O 1
ATOM 3512 N N . GLU A 1 432 ? 8.812 -11.664 -11.469 1 94.69 432 GLU A N 1
ATOM 3513 C CA . GLU A 1 432 ? 10.023 -10.977 -11.031 1 94.69 432 GLU A CA 1
ATOM 3514 C C . GLU A 1 432 ? 11.047 -11.969 -10.484 1 94.69 432 GLU A C 1
ATOM 3516 O O . GLU A 1 432 ? 10.688 -12.969 -9.867 1 94.69 432 GLU A O 1
ATOM 3521 N N . LEU A 1 433 ? 12.305 -11.641 -10.688 1 95.94 433 LEU A N 1
ATOM 3522 C CA . LEU A 1 433 ? 13.383 -12.562 -10.32 1 95.94 433 LEU A CA 1
ATOM 3523 C C . LEU A 1 433 ? 13.375 -12.844 -8.82 1 95.94 433 LEU A C 1
ATOM 3525 O O . LEU A 1 433 ? 13.672 -13.961 -8.391 1 95.94 433 LEU A O 1
ATOM 3529 N N . SER A 1 434 ? 13.055 -11.82 -7.977 1 96.62 434 SER A N 1
ATOM 3530 C CA . SER A 1 434 ? 12.953 -12.055 -6.539 1 96.62 434 SER A CA 1
ATOM 3531 C C . SER A 1 434 ? 11.859 -13.07 -6.223 1 96.62 434 SER A C 1
ATOM 3533 O O . SER A 1 434 ? 12.039 -13.93 -5.355 1 96.62 434 SER A O 1
ATOM 3535 N N . THR A 1 435 ? 10.727 -12.977 -6.898 1 97.81 435 THR A N 1
ATOM 3536 C CA . THR A 1 435 ? 9.633 -13.922 -6.719 1 97.81 435 THR A CA 1
ATOM 3537 C C . THR A 1 435 ? 10.031 -15.32 -7.184 1 97.81 435 THR A C 1
ATOM 3539 O O . THR A 1 435 ? 9.711 -16.312 -6.531 1 97.81 435 THR A O 1
ATOM 3542 N N . GLN A 1 436 ? 10.719 -15.352 -8.297 1 97.88 436 GLN A N 1
ATOM 3543 C CA . GLN A 1 436 ? 11.18 -16.641 -8.805 1 97.88 436 GLN A CA 1
ATOM 3544 C C . GLN A 1 436 ? 12.141 -17.312 -7.828 1 97.88 436 GLN A C 1
ATOM 3546 O O . GLN A 1 436 ? 12.078 -18.516 -7.617 1 97.88 436 GLN A O 1
ATOM 3551 N N . ALA A 1 437 ? 13.031 -16.453 -7.273 1 97.81 437 ALA A N 1
ATOM 3552 C CA . ALA A 1 437 ? 13.969 -17 -6.289 1 97.81 437 ALA A CA 1
ATOM 3553 C C . ALA A 1 437 ? 13.227 -17.562 -5.082 1 97.81 437 ALA A C 1
ATOM 3555 O O . ALA A 1 437 ? 13.602 -18.609 -4.559 1 97.81 437 ALA A O 1
ATOM 3556 N N . LEU A 1 438 ? 12.219 -16.844 -4.633 1 98.31 438 LEU A N 1
ATOM 3557 C CA . LEU A 1 438 ? 11.398 -17.344 -3.539 1 98.31 438 LEU A CA 1
ATOM 3558 C C . LEU A 1 438 ? 10.711 -18.656 -3.936 1 98.31 438 LEU A C 1
ATOM 3560 O O . LEU A 1 438 ? 10.711 -19.625 -3.166 1 98.31 438 LEU A O 1
ATOM 3564 N N . LEU A 1 439 ? 10.148 -18.719 -5.129 1 98.25 439 LEU A N 1
ATOM 3565 C CA . LEU A 1 439 ? 9.492 -19.922 -5.637 1 98.25 439 LEU A CA 1
ATOM 3566 C C . LEU A 1 439 ? 10.461 -21.109 -5.648 1 98.25 439 LEU A C 1
ATOM 3568 O O . LEU A 1 439 ? 10.094 -22.219 -5.234 1 98.25 439 LEU A O 1
ATOM 3572 N N . PHE A 1 440 ? 11.664 -20.844 -6.125 1 98.25 440 PHE A N 1
ATOM 3573 C CA . PHE A 1 440 ? 12.68 -21.875 -6.133 1 98.25 440 PHE A CA 1
ATOM 3574 C C . PHE A 1 440 ? 12.875 -22.453 -4.738 1 98.25 440 PHE A C 1
ATOM 3576 O O . PHE A 1 440 ? 12.844 -23.688 -4.559 1 98.25 440 PHE A O 1
ATOM 3583 N N . ASP A 1 441 ? 13.008 -21.609 -3.797 1 97.94 441 ASP A N 1
ATOM 3584 C CA . ASP A 1 441 ? 13.359 -22.047 -2.445 1 97.94 441 ASP A CA 1
ATOM 3585 C C . ASP A 1 441 ? 12.18 -22.719 -1.759 1 97.94 441 ASP A C 1
ATOM 3587 O O . ASP A 1 441 ? 12.359 -23.688 -1.008 1 97.94 441 ASP A O 1
ATOM 3591 N N . VAL A 1 442 ? 10.977 -22.219 -1.979 1 97.75 442 VAL A N 1
ATOM 3592 C CA . VAL A 1 442 ? 9.82 -22.828 -1.323 1 97.75 442 VAL A CA 1
ATOM 3593 C C . VAL A 1 442 ? 9.531 -24.188 -1.94 1 97.75 442 VAL A C 1
ATOM 3595 O O . VAL A 1 442 ? 9.117 -25.125 -1.243 1 97.75 442 VAL A O 1
ATOM 3598 N N . ILE A 1 443 ? 9.695 -24.344 -3.234 1 97.81 443 ILE A N 1
ATOM 3599 C CA . ILE A 1 443 ? 9.539 -25.656 -3.875 1 97.81 443 ILE A CA 1
ATOM 3600 C C . ILE A 1 443 ? 10.609 -26.609 -3.365 1 97.81 443 ILE A C 1
ATOM 3602 O O . ILE A 1 443 ? 10.32 -27.766 -3.043 1 97.81 443 ILE A O 1
ATOM 3606 N N . GLN A 1 444 ? 11.844 -26.109 -3.264 1 97.5 444 GLN A N 1
ATOM 3607 C CA . GLN A 1 444 ? 12.953 -26.922 -2.777 1 97.5 444 GLN A CA 1
ATOM 3608 C C . GLN A 1 444 ? 12.688 -27.422 -1.365 1 97.5 444 GLN A C 1
ATOM 3610 O O . GLN A 1 444 ? 12.969 -28.594 -1.053 1 97.5 444 GLN A O 1
ATOM 3615 N N . LYS A 1 445 ? 12.039 -26.625 -0.575 1 95.81 445 LYS A N 1
ATOM 3616 C CA . LYS A 1 445 ? 11.875 -26.938 0.84 1 95.81 445 LYS A CA 1
ATOM 3617 C C . LYS A 1 445 ? 10.539 -27.641 1.092 1 95.81 445 LYS A C 1
ATOM 3619 O O . LYS A 1 445 ? 10.273 -28.094 2.209 1 95.81 445 LYS A O 1
ATOM 3624 N N . GLY A 1 446 ? 9.75 -27.75 0.091 1 96 446 GLY A N 1
ATOM 3625 C CA . GLY A 1 446 ? 8.508 -28.5 0.208 1 96 446 GLY A CA 1
ATOM 3626 C C . GLY A 1 446 ? 7.383 -27.703 0.827 1 96 446 GLY A C 1
ATOM 3627 O O . GLY A 1 446 ? 6.531 -28.25 1.528 1 96 446 GLY A O 1
ATOM 3628 N N . ILE A 1 447 ? 7.395 -26.391 0.729 1 96.5 447 ILE A N 1
ATOM 3629 C CA . ILE A 1 447 ? 6.285 -25.547 1.167 1 96.5 447 ILE A CA 1
ATOM 3630 C C . ILE A 1 447 ? 5.215 -25.5 0.076 1 96.5 447 ILE A C 1
ATOM 3632 O O . ILE A 1 447 ? 5.512 -25.156 -1.072 1 96.5 447 ILE A O 1
ATOM 3636 N N . HIS A 1 448 ? 3.996 -25.891 0.44 1 96.81 448 HIS A N 1
ATOM 3637 C CA . HIS A 1 448 ? 2.916 -25.844 -0.538 1 96.81 448 HIS A CA 1
ATOM 3638 C C . HIS A 1 448 ? 2.74 -24.453 -1.102 1 96.81 448 HIS A C 1
ATOM 3640 O O . HIS A 1 448 ? 2.615 -23.484 -0.346 1 96.81 448 HIS A O 1
ATOM 3646 N N . THR A 1 449 ? 2.725 -24.344 -2.371 1 97.06 449 THR A N 1
ATOM 3647 C CA . THR A 1 449 ? 2.701 -23.016 -3.002 1 97.06 449 THR A CA 1
ATOM 3648 C C . THR A 1 449 ? 1.594 -22.938 -4.047 1 97.06 449 THR A C 1
ATOM 3650 O O . THR A 1 449 ? 1.457 -23.844 -4.887 1 97.06 449 THR A O 1
ATOM 3653 N N . GLU A 1 450 ? 0.809 -21.938 -3.982 1 96.56 450 GLU A N 1
ATOM 3654 C CA . GLU A 1 450 ? -0.192 -21.609 -4.992 1 96.56 450 GLU A CA 1
ATOM 3655 C C . GLU A 1 450 ? 0.054 -20.234 -5.582 1 96.56 450 GLU A C 1
ATOM 3657 O O . GLU A 1 450 ? 0.265 -19.266 -4.844 1 96.56 450 GLU A O 1
ATOM 3662 N N . ILE A 1 451 ? 0.11 -20.141 -6.852 1 96.25 451 ILE A N 1
ATOM 3663 C CA . ILE A 1 451 ? 0.178 -18.828 -7.512 1 96.25 451 ILE A CA 1
ATOM 3664 C C . ILE A 1 451 ? -1.228 -18.25 -7.652 1 96.25 451 ILE A C 1
ATOM 3666 O O . ILE A 1 451 ? -2.018 -18.719 -8.477 1 96.25 451 ILE A O 1
ATOM 3670 N N . LEU A 1 452 ? -1.548 -17.297 -6.887 1 94.75 452 LEU A N 1
ATOM 3671 C CA . LEU A 1 452 ? -2.885 -16.719 -6.887 1 94.75 452 LEU A CA 1
ATOM 3672 C C . LEU A 1 452 ? -3.084 -15.812 -8.094 1 94.75 452 LEU A C 1
ATOM 3674 O O . LEU A 1 452 ? -4.164 -15.789 -8.688 1 94.75 452 LEU A O 1
ATOM 3678 N N . ASP A 1 453 ? -2.145 -15.078 -8.422 1 92.88 453 ASP A N 1
ATOM 3679 C CA . ASP A 1 453 ? -2.105 -14.219 -9.594 1 92.88 453 ASP A CA 1
ATOM 3680 C C . ASP A 1 453 ? -0.672 -14.023 -10.086 1 92.88 453 ASP A C 1
ATOM 3682 O O . ASP A 1 453 ? 0.11 -13.305 -9.461 1 92.88 453 ASP A O 1
ATOM 3686 N N . GLU A 1 454 ? -0.337 -14.633 -11.133 1 93.44 454 GLU A N 1
ATOM 3687 C CA . GLU A 1 454 ? 1.025 -14.672 -11.656 1 93.44 454 GLU A CA 1
ATOM 3688 C C . GLU A 1 454 ? 1.492 -13.281 -12.078 1 93.44 454 GLU A C 1
ATOM 3690 O O . GLU A 1 454 ? 2.615 -12.875 -11.766 1 93.44 454 GLU A O 1
ATOM 3695 N N . ASN A 1 455 ? 0.685 -12.508 -12.758 1 89.69 455 ASN A N 1
ATOM 3696 C CA . ASN A 1 455 ? 1.047 -11.18 -13.242 1 89.69 455 ASN A CA 1
ATOM 3697 C C . ASN A 1 455 ? 1.248 -10.195 -12.102 1 89.69 455 ASN A C 1
ATOM 3699 O O . ASN A 1 455 ? 2.064 -9.273 -12.195 1 89.69 455 ASN A O 1
ATOM 3703 N N . ASP A 1 456 ? 0.497 -10.422 -11.039 1 92.25 456 ASP A N 1
ATOM 3704 C CA . ASP A 1 456 ? 0.588 -9.531 -9.883 1 92.25 456 ASP A CA 1
ATOM 3705 C C . ASP A 1 456 ? 1.566 -10.078 -8.844 1 92.25 456 ASP A C 1
ATOM 3707 O O . ASP A 1 456 ? 1.646 -9.562 -7.73 1 92.25 456 ASP A O 1
ATOM 3711 N N . GLN A 1 457 ? 2.287 -11.211 -9.188 1 96.31 457 GLN A N 1
ATOM 3712 C CA . GLN A 1 457 ? 3.346 -11.766 -8.344 1 96.31 457 GLN A CA 1
ATOM 3713 C C . GLN A 1 457 ? 2.799 -12.203 -6.988 1 96.31 457 GLN A C 1
ATOM 3715 O O . GLN A 1 457 ? 3.424 -11.961 -5.957 1 96.31 457 GLN A O 1
ATOM 3720 N N . PHE A 1 458 ? 1.578 -12.695 -6.883 1 96.81 458 PHE A N 1
ATOM 3721 C CA . PHE A 1 458 ? 0.936 -13.031 -5.617 1 96.81 458 PHE A CA 1
ATOM 3722 C C . PHE A 1 458 ? 0.989 -14.531 -5.355 1 96.81 458 PHE A C 1
ATOM 3724 O O . PHE A 1 458 ? 0.492 -15.32 -6.16 1 96.81 458 PHE A O 1
ATOM 3731 N N . LEU A 1 459 ? 1.55 -14.961 -4.207 1 97.88 459 LEU A N 1
ATOM 3732 C CA . LEU A 1 459 ? 1.683 -16.359 -3.83 1 97.88 459 LEU A CA 1
ATOM 3733 C C . LEU A 1 459 ? 0.965 -16.641 -2.514 1 97.88 459 LEU A C 1
ATOM 3735 O O . LEU A 1 459 ? 0.885 -15.766 -1.647 1 97.88 459 LEU A O 1
ATOM 3739 N N . CYS A 1 460 ? 0.384 -17.766 -2.402 1 97.88 460 CYS A N 1
ATOM 3740 C CA . CYS A 1 460 ? -0.084 -18.328 -1.146 1 97.88 460 CYS A CA 1
ATOM 3741 C C . CYS A 1 460 ? 0.804 -19.5 -0.713 1 97.88 460 CYS A C 1
ATOM 3743 O O . CYS A 1 460 ? 0.941 -20.484 -1.438 1 97.88 460 CYS A O 1
ATOM 3745 N N . LEU A 1 461 ? 1.484 -19.391 0.382 1 97.88 461 LEU A N 1
ATOM 3746 C CA . LEU A 1 461 ? 2.359 -20.422 0.935 1 97.88 461 LEU A CA 1
ATOM 3747 C C . LEU A 1 461 ? 1.715 -21.094 2.146 1 97.88 461 LEU A C 1
ATOM 3749 O O . LEU A 1 461 ? 1.067 -20.422 2.957 1 97.88 461 LEU A O 1
ATOM 3753 N N . LYS A 1 462 ? 1.851 -22.375 2.225 1 96.69 462 LYS A N 1
ATOM 3754 C CA . LYS A 1 462 ? 1.231 -23.109 3.33 1 96.69 462 LYS A CA 1
ATOM 3755 C C . LYS A 1 462 ? 2.168 -24.172 3.875 1 96.69 462 LYS A C 1
ATOM 3757 O O . LYS A 1 462 ? 2.721 -24.969 3.113 1 96.69 462 LYS A O 1
ATOM 3762 N N . TYR A 1 463 ? 2.443 -24.219 5.086 1 95.5 463 TYR A N 1
ATOM 3763 C CA . TYR A 1 463 ? 3.131 -25.266 5.844 1 95.5 463 TYR A CA 1
ATOM 3764 C C . TYR A 1 463 ? 2.277 -25.734 7.012 1 95.5 463 TYR A C 1
ATOM 3766 O O . TYR A 1 463 ? 2.057 -25 7.969 1 95.5 463 TYR A O 1
ATOM 3774 N N . GLY A 1 464 ? 1.767 -26.969 6.887 1 92 464 GLY A N 1
ATOM 3775 C CA . GLY A 1 464 ? 0.745 -27.375 7.836 1 92 464 GLY A CA 1
ATOM 3776 C C . GLY A 1 464 ? -0.536 -26.578 7.723 1 92 464 GLY A C 1
ATOM 3777 O O . GLY A 1 464 ? -1.128 -26.484 6.645 1 92 464 GLY A O 1
ATOM 3778 N N . ASP A 1 465 ? -0.924 -26.016 8.789 1 92.75 465 ASP A N 1
ATOM 3779 C CA . ASP A 1 465 ? -2.137 -25.203 8.781 1 92.75 465 ASP A CA 1
ATOM 3780 C C . ASP A 1 465 ? -1.799 -23.703 8.703 1 92.75 465 ASP A C 1
ATOM 3782 O O . ASP A 1 465 ? -2.695 -22.875 8.609 1 92.75 465 ASP A O 1
ATOM 3786 N N . HIS A 1 466 ? -0.51 -23.438 8.688 1 95.25 466 HIS A N 1
ATOM 3787 C CA . HIS A 1 466 ? -0.048 -22.047 8.656 1 95.25 466 HIS A CA 1
ATOM 3788 C C . HIS A 1 466 ? -0.008 -21.516 7.227 1 95.25 466 HIS A C 1
ATOM 3790 O O . HIS A 1 466 ? 0.684 -22.062 6.371 1 95.25 466 HIS A O 1
ATOM 3796 N N . ILE A 1 467 ? -0.773 -20.453 6.984 1 95.94 467 ILE A N 1
ATOM 3797 C CA . ILE A 1 467 ? -0.87 -19.875 5.648 1 95.94 467 ILE A CA 1
ATOM 3798 C C . ILE A 1 467 ? -0.24 -18.484 5.641 1 95.94 467 ILE A C 1
ATOM 3800 O O . ILE A 1 467 ? -0.423 -17.719 6.582 1 95.94 467 ILE A O 1
ATOM 3804 N N . GLU A 1 468 ? 0.605 -18.188 4.645 1 96.75 468 GLU A N 1
ATOM 3805 C CA . GLU A 1 468 ? 1.182 -16.859 4.406 1 96.75 468 GLU A CA 1
ATOM 3806 C C . GLU A 1 468 ? 0.95 -16.406 2.967 1 96.75 468 GLU A C 1
ATOM 3808 O O . GLU A 1 468 ? 1.049 -17.219 2.035 1 96.75 468 GLU A O 1
ATOM 3813 N N . TYR A 1 469 ? 0.565 -15.195 2.785 1 97.31 469 TYR A N 1
ATOM 3814 C CA . TYR A 1 469 ? 0.486 -14.57 1.468 1 97.31 469 TYR A CA 1
ATOM 3815 C C . TYR A 1 469 ? 1.694 -13.68 1.213 1 97.31 469 TYR A C 1
ATOM 3817 O O . TYR A 1 469 ? 2.156 -12.977 2.113 1 97.31 469 TYR A O 1
ATOM 3825 N N . VAL A 1 470 ? 2.273 -13.781 0.047 1 98 470 VAL A N 1
ATOM 3826 C CA . VAL A 1 470 ? 3.459 -13.008 -0.304 1 98 470 VAL A CA 1
ATOM 3827 C C . VAL A 1 470 ? 3.27 -12.359 -1.676 1 98 470 VAL A C 1
ATOM 3829 O O . VAL A 1 470 ? 2.824 -13.016 -2.621 1 98 470 VAL A O 1
ATOM 3832 N N . LYS A 1 471 ? 3.496 -11.109 -1.783 1 97.88 471 LYS A N 1
ATOM 3833 C CA . LYS A 1 471 ? 3.514 -10.414 -3.07 1 97.88 471 LYS A CA 1
ATOM 3834 C C . LYS A 1 471 ? 4.914 -9.922 -3.408 1 97.88 471 LYS A C 1
ATOM 3836 O O . LYS A 1 471 ? 5.637 -9.438 -2.533 1 97.88 471 LYS A O 1
ATOM 3841 N N . ASN A 1 472 ? 5.41 -10.047 -4.605 1 97.06 472 ASN A N 1
ATOM 3842 C CA . ASN A 1 472 ? 6.68 -9.547 -5.121 1 97.06 472 ASN A CA 1
ATOM 3843 C C . ASN A 1 472 ? 7.855 -10.039 -4.281 1 97.06 472 ASN A C 1
ATOM 3845 O O . ASN A 1 472 ? 8.766 -9.266 -3.975 1 97.06 472 ASN A O 1
ATOM 3849 N N . GLY A 1 473 ? 7.754 -11.211 -3.754 1 97.06 473 GLY A N 1
ATOM 3850 C CA . GLY A 1 473 ? 8.875 -11.898 -3.135 1 97.06 473 GLY A CA 1
ATOM 3851 C C . GLY A 1 473 ? 8.984 -11.641 -1.644 1 97.06 473 GLY A C 1
ATOM 3852 O O . GLY A 1 473 ? 9.242 -12.562 -0.866 1 97.06 473 GLY A O 1
ATOM 3853 N N . ASN A 1 474 ? 8.727 -10.32 -1.215 1 96.75 474 ASN A N 1
ATOM 3854 C CA . ASN A 1 474 ? 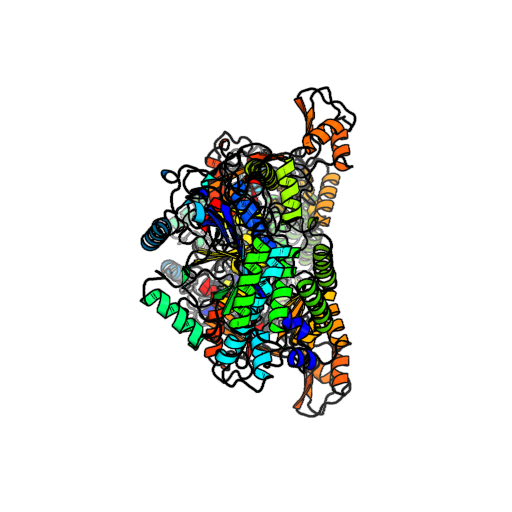8.984 -10.086 0.203 1 96.75 474 ASN A CA 1
ATOM 3855 C C . ASN A 1 474 ? 7.996 -9.086 0.793 1 96.75 474 ASN A C 1
ATOM 3857 O O . ASN A 1 474 ? 8.258 -8.5 1.846 1 96.75 474 ASN A O 1
ATOM 3861 N N . MET A 1 475 ? 6.883 -8.75 0.112 1 97.5 475 MET A N 1
ATOM 3862 C CA . MET A 1 475 ? 5.777 -8.008 0.713 1 97.5 475 MET A CA 1
ATOM 3863 C C . MET A 1 475 ? 4.824 -8.953 1.442 1 97.5 475 MET A C 1
ATOM 3865 O O . MET A 1 475 ? 4.152 -9.773 0.814 1 97.5 475 MET A O 1
ATOM 3869 N N . THR A 1 476 ? 4.801 -8.914 2.758 1 96.88 476 THR A N 1
ATOM 3870 C CA . THR A 1 476 ? 4.113 -9.93 3.545 1 96.88 476 THR A CA 1
ATOM 3871 C C . THR A 1 476 ? 3.271 -9.289 4.641 1 96.88 476 THR A C 1
ATOM 3873 O O . THR A 1 476 ? 3.096 -8.07 4.664 1 96.88 476 THR A O 1
ATOM 3876 N N . SER A 1 477 ? 2.707 -10.133 5.512 1 95.56 477 SER A N 1
ATOM 3877 C CA . SER A 1 477 ? 1.86 -9.695 6.617 1 95.56 477 SER A CA 1
ATOM 3878 C C . SER A 1 477 ? 2.697 -9.156 7.777 1 95.56 477 SER A C 1
ATOM 3880 O O . SER A 1 477 ? 2.156 -8.609 8.734 1 95.56 477 SER A O 1
ATOM 3882 N N . HIS A 1 478 ? 4.004 -9.234 7.66 1 95.44 478 HIS A N 1
ATOM 3883 C CA . HIS A 1 478 ? 4.852 -8.867 8.789 1 95.44 478 HIS A CA 1
ATOM 3884 C C . HIS A 1 478 ? 5.082 -7.359 8.844 1 95.44 478 HIS A C 1
ATOM 3886 O O . HIS A 1 478 ? 5.504 -6.828 9.867 1 95.44 478 HIS A O 1
ATOM 3892 N N . ASP A 1 479 ? 4.883 -6.652 7.781 1 95.31 479 ASP A N 1
ATOM 3893 C CA . ASP A 1 479 ? 4.965 -5.195 7.777 1 95.31 479 ASP A CA 1
ATOM 3894 C C . ASP A 1 479 ? 3.602 -4.57 8.07 1 95.31 479 ASP A C 1
ATOM 3896 O O . ASP A 1 479 ? 2.562 -5.156 7.754 1 95.31 479 ASP A O 1
ATOM 3900 N N . SER A 1 480 ? 3.645 -3.43 8.703 1 94.81 480 SER A N 1
ATOM 3901 C CA . SER A 1 480 ? 2.424 -2.664 8.938 1 94.81 480 SER A CA 1
ATOM 3902 C C . SER A 1 480 ? 2.01 -1.895 7.688 1 94.81 480 SER A C 1
ATOM 3904 O O . SER A 1 480 ? 2.855 -1.516 6.875 1 94.81 480 SER A O 1
ATOM 3906 N N . TYR A 1 481 ? 0.704 -1.702 7.586 1 95.62 481 TYR A N 1
ATOM 3907 C CA . TYR A 1 481 ? 0.151 -1.041 6.41 1 95.62 481 TYR A CA 1
ATOM 3908 C C . TYR A 1 481 ? 0.716 0.366 6.258 1 95.62 481 TYR A C 1
ATOM 3910 O O . TYR A 1 481 ? 0.926 0.84 5.141 1 95.62 481 TYR A O 1
ATOM 3918 N N . ILE A 1 482 ? 1.025 1.065 7.328 1 97.19 482 ILE A N 1
ATOM 3919 C CA . ILE A 1 482 ? 1.421 2.469 7.281 1 97.19 482 ILE A CA 1
ATOM 3920 C C . ILE A 1 482 ? 2.863 2.582 6.793 1 97.19 482 ILE A C 1
ATOM 3922 O O . ILE A 1 482 ? 3.277 3.633 6.297 1 97.19 482 ILE A O 1
ATOM 3926 N N . SER A 1 483 ? 3.664 1.528 6.914 1 96.38 483 SER A N 1
ATOM 3927 C CA . SER A 1 483 ? 5.098 1.568 6.648 1 96.38 483 SER A CA 1
ATOM 3928 C C . SER A 1 483 ? 5.383 1.888 5.184 1 96.38 483 SER A C 1
ATOM 3930 O O . SER A 1 483 ? 6.09 2.85 4.875 1 96.38 483 SER A O 1
ATOM 3932 N N . PRO A 1 484 ? 4.797 1.085 4.266 1 96 484 PRO A N 1
ATOM 3933 C CA . PRO A 1 484 ? 5.047 1.442 2.867 1 96 484 PRO A CA 1
ATOM 3934 C C . PRO A 1 484 ? 4.477 2.809 2.496 1 96 484 PRO A C 1
ATOM 3936 O O . PRO A 1 484 ? 5.035 3.506 1.646 1 96 484 PRO A O 1
ATOM 3939 N N . LEU A 1 485 ? 3.375 3.201 3.084 1 96.06 485 LEU A N 1
ATOM 3940 C CA . LEU A 1 485 ? 2.781 4.508 2.811 1 96.06 485 LEU A CA 1
ATOM 3941 C C . LEU A 1 485 ? 3.74 5.629 3.189 1 96.06 485 LEU A C 1
ATOM 3943 O O . LEU A 1 485 ? 3.863 6.621 2.465 1 96.06 485 LEU A O 1
ATOM 3947 N N . ILE A 1 486 ? 4.422 5.512 4.32 1 96 486 ILE A N 1
ATOM 3948 C CA . ILE A 1 486 ? 5.434 6.473 4.746 1 96 486 ILE A CA 1
ATOM 3949 C C . ILE A 1 486 ? 6.586 6.48 3.748 1 96 486 ILE A C 1
ATOM 3951 O O . ILE A 1 486 ? 6.961 7.539 3.234 1 96 486 ILE A O 1
ATOM 3955 N N . MET A 1 487 ? 7.035 5.336 3.408 1 94.5 487 MET A N 1
ATOM 3956 C CA . MET A 1 487 ? 8.25 5.223 2.604 1 94.5 487 MET A CA 1
ATOM 3957 C C . MET A 1 487 ? 7.992 5.672 1.169 1 94.5 487 MET A C 1
ATOM 3959 O O . MET A 1 487 ? 8.93 6.031 0.452 1 94.5 487 MET A O 1
ATOM 3963 N N . GLU A 1 488 ? 6.758 5.652 0.695 1 91.31 488 GLU A N 1
ATOM 3964 C CA . GLU A 1 488 ? 6.406 6.117 -0.643 1 91.31 488 GLU A CA 1
ATOM 3965 C C . GLU A 1 488 ? 6.492 7.637 -0.737 1 91.31 488 GLU A C 1
ATOM 3967 O O . GLU A 1 488 ? 6.594 8.195 -1.833 1 91.31 488 GLU A O 1
ATOM 3972 N N . ASN A 1 489 ? 6.441 8.312 0.414 1 90.38 489 ASN A N 1
ATOM 3973 C CA . ASN A 1 489 ? 6.488 9.766 0.507 1 90.38 489 ASN A CA 1
ATOM 3974 C C . ASN A 1 489 ? 7.805 10.25 1.107 1 90.38 489 ASN A C 1
ATOM 3976 O O . ASN A 1 489 ? 7.973 10.242 2.328 1 90.38 489 ASN A O 1
ATOM 3980 N N . LYS A 1 490 ? 8.633 10.805 0.272 1 87.25 490 LYS A N 1
ATOM 3981 C CA . LYS A 1 490 ? 9.992 11.172 0.683 1 87.25 490 LYS A CA 1
ATOM 3982 C C . LYS A 1 490 ? 9.969 12.234 1.773 1 87.25 490 LYS A C 1
ATOM 3984 O O . LYS A 1 490 ? 10.805 12.234 2.674 1 87.25 490 LYS A O 1
ATOM 3989 N N . VAL A 1 491 ? 9.008 13.094 1.709 1 88.69 491 VAL A N 1
ATOM 3990 C CA . VAL A 1 491 ? 8.898 14.164 2.699 1 88.69 491 VAL A CA 1
ATOM 3991 C C . VAL A 1 491 ? 8.5 13.578 4.051 1 88.69 491 VAL A C 1
ATOM 3993 O O . VAL A 1 491 ? 9.109 13.891 5.074 1 88.69 491 VAL A O 1
ATOM 3996 N N . VAL A 1 492 ? 7.539 12.711 4.062 1 93.81 492 VAL A N 1
ATOM 3997 C CA . VAL A 1 492 ? 7.07 12.086 5.293 1 93.81 492 VAL A CA 1
ATOM 3998 C C . VAL A 1 492 ? 8.172 11.195 5.875 1 93.81 492 VAL A C 1
ATOM 4000 O O . VAL A 1 492 ? 8.391 11.188 7.09 1 93.81 492 VAL A O 1
ATOM 4003 N N . THR A 1 493 ? 8.828 10.477 4.984 1 94.44 493 THR A N 1
ATOM 4004 C CA . THR A 1 493 ? 9.93 9.625 5.426 1 94.44 493 THR A CA 1
ATOM 4005 C C . THR A 1 493 ? 10.977 10.438 6.184 1 94.44 493 THR A C 1
ATOM 4007 O O . THR A 1 493 ? 11.391 10.062 7.277 1 94.44 493 THR A O 1
ATOM 4010 N N . LYS A 1 494 ? 11.375 11.531 5.609 1 93 494 LYS A N 1
ATOM 4011 C CA . LYS A 1 494 ? 12.391 12.383 6.219 1 93 494 LYS A CA 1
ATOM 4012 C C . LYS A 1 494 ? 11.922 12.922 7.566 1 93 494 LYS A C 1
ATOM 4014 O O . LYS A 1 494 ? 12.68 12.93 8.539 1 93 494 LYS A O 1
ATOM 4019 N N . LYS A 1 495 ? 10.711 13.383 7.629 1 94 495 LYS A N 1
ATOM 4020 C CA . LYS A 1 495 ? 10.172 13.93 8.867 1 94 495 LYS A CA 1
ATOM 4021 C C . LYS A 1 495 ? 10.117 12.867 9.961 1 94 495 LYS A C 1
ATOM 4023 O O . LYS A 1 495 ? 10.438 13.141 11.125 1 94 495 LYS A O 1
ATOM 4028 N N . VAL A 1 496 ? 9.703 11.664 9.594 1 96.19 496 VAL A N 1
ATOM 4029 C CA . VAL A 1 496 ? 9.609 10.562 10.555 1 96.19 496 VAL A CA 1
ATOM 4030 C C . VAL A 1 496 ? 11.008 10.203 11.062 1 96.19 496 VAL A C 1
ATOM 4032 O O . VAL A 1 496 ? 11.211 10.031 12.266 1 96.19 496 VAL A O 1
ATOM 4035 N N . LEU A 1 497 ? 11.961 10.117 10.164 1 96.62 497 LEU A N 1
ATOM 4036 C CA . LEU A 1 497 ? 13.328 9.75 10.531 1 96.62 497 LEU A CA 1
ATOM 4037 C C . LEU A 1 497 ? 13.977 10.852 11.359 1 96.62 497 LEU A C 1
ATOM 4039 O O . LEU A 1 497 ? 14.703 10.57 12.312 1 96.62 497 LEU A O 1
ATOM 4043 N N . GLN A 1 498 ? 13.734 12.094 10.984 1 93.75 498 GLN A N 1
ATOM 4044 C CA . GLN A 1 498 ? 14.25 13.219 11.766 1 93.75 498 GLN A CA 1
ATOM 4045 C C . GLN A 1 498 ? 13.711 13.188 13.195 1 93.75 498 GLN A C 1
ATOM 4047 O O . GLN A 1 498 ? 14.469 13.391 14.148 1 93.75 498 GLN A O 1
ATOM 4052 N N . LYS A 1 499 ? 12.484 12.984 13.297 1 91.81 499 LYS A N 1
ATOM 4053 C CA . LYS A 1 499 ? 11.852 12.93 14.609 1 91.81 499 LYS A CA 1
ATOM 4054 C C . LYS A 1 499 ? 12.414 11.781 15.445 1 91.81 499 LYS A C 1
ATOM 4056 O O . LYS A 1 499 ? 12.453 11.859 16.672 1 91.81 499 LYS A O 1
ATOM 4061 N N . ALA A 1 500 ? 12.828 10.742 14.781 1 93.94 500 ALA A N 1
ATOM 4062 C CA . ALA A 1 500 ? 13.375 9.578 15.477 1 93.94 500 ALA A CA 1
ATOM 4063 C C . ALA A 1 500 ? 14.852 9.773 15.805 1 93.94 500 ALA A C 1
ATOM 4065 O O . ALA A 1 500 ? 15.469 8.922 16.453 1 93.94 500 ALA A O 1
ATOM 4066 N N . GLY A 1 501 ? 15.477 10.859 15.32 1 93.94 501 GLY A N 1
ATOM 4067 C CA . GLY A 1 501 ? 16.828 11.211 15.727 1 93.94 501 GLY A CA 1
ATOM 4068 C C . GLY A 1 501 ? 17.875 10.766 14.734 1 93.94 501 GLY A C 1
ATOM 4069 O O . GLY A 1 501 ? 19.078 10.797 15.031 1 93.94 501 GLY A O 1
ATOM 4070 N N . PHE A 1 502 ? 17.484 10.375 13.531 1 96.88 502 PHE A N 1
ATOM 4071 C CA . PHE A 1 502 ? 18.438 9.922 12.539 1 96.88 502 PHE A CA 1
ATOM 4072 C C . PHE A 1 502 ? 18.938 11.094 11.688 1 96.88 502 PHE A C 1
ATOM 4074 O O . PHE A 1 502 ? 18.281 12.125 11.609 1 96.88 502 PHE A O 1
ATOM 4081 N N . ASN A 1 503 ? 20.156 10.953 11.141 1 95.44 503 ASN A N 1
ATOM 4082 C CA . ASN A 1 503 ? 20.75 11.984 10.289 1 95.44 503 ASN A CA 1
ATOM 4083 C C . ASN A 1 503 ? 20.062 12.039 8.922 1 95.44 503 ASN A C 1
ATOM 4085 O O . ASN A 1 503 ? 20.234 11.141 8.102 1 95.44 503 ASN A O 1
ATOM 4089 N N . VAL A 1 504 ? 19.297 13.078 8.734 1 94 504 VAL A N 1
ATOM 4090 C CA . VAL A 1 504 ? 18.641 13.312 7.449 1 94 504 VAL A CA 1
ATOM 4091 C C . VAL A 1 504 ? 19.141 14.625 6.848 1 94 504 VAL A C 1
ATOM 4093 O O . VAL A 1 504 ? 19.328 15.609 7.566 1 94 504 VAL A O 1
ATOM 4096 N N . PRO A 1 505 ? 19.406 14.594 5.547 1 90.81 505 PRO A N 1
ATOM 4097 C CA . PRO A 1 505 ? 19.797 15.883 4.953 1 90.81 505 PRO A CA 1
ATOM 4098 C C . PRO A 1 505 ? 18.672 16.922 5.051 1 90.81 505 PRO A C 1
ATOM 4100 O O . PRO A 1 505 ? 17.5 16.594 4.914 1 90.81 505 PRO A O 1
ATOM 4103 N N . GLN A 1 506 ? 19.094 18.125 5.277 1 85.5 506 GLN A N 1
ATOM 4104 C CA . GLN A 1 506 ? 18.109 19.203 5.352 1 85.5 506 GLN A CA 1
ATOM 4105 C C . GLN A 1 506 ? 17.516 19.5 3.977 1 85.5 506 GLN A C 1
ATOM 4107 O O . GLN A 1 506 ? 18.234 19.469 2.969 1 85.5 506 GLN A O 1
ATOM 4112 N N . SER A 1 507 ? 16.234 19.656 3.998 1 87.44 507 SER A N 1
ATOM 4113 C CA . SER A 1 507 ? 15.57 19.906 2.719 1 87.44 507 SER A CA 1
ATOM 4114 C C . SER A 1 507 ? 14.523 21 2.838 1 87.44 507 SER A C 1
ATOM 4116 O O . SER A 1 507 ? 14.016 21.281 3.93 1 87.44 507 SER A O 1
ATOM 4118 N N . VAL A 1 508 ? 14.383 21.766 1.764 1 84.56 508 VAL A N 1
ATOM 4119 C CA . VAL A 1 508 ? 13.305 22.734 1.628 1 84.56 508 VAL A CA 1
ATOM 4120 C C . VAL A 1 508 ? 12.367 22.297 0.498 1 84.56 508 VAL A C 1
ATOM 4122 O O . VAL A 1 508 ? 12.82 21.969 -0.6 1 84.56 508 VAL A O 1
ATOM 4125 N N . GLU A 1 509 ? 11.094 22.312 0.831 1 86.88 509 GLU A N 1
ATOM 4126 C CA . GLU A 1 509 ? 10.102 21.875 -0.141 1 86.88 509 GLU A CA 1
ATOM 4127 C C . GLU A 1 509 ? 9.461 23.078 -0.854 1 86.88 509 GLU A C 1
ATOM 4129 O O . GLU A 1 509 ? 9.211 24.109 -0.236 1 86.88 509 GLU A O 1
ATOM 4134 N N . PHE A 1 510 ? 9.242 22.906 -2.158 1 86.44 510 PHE A N 1
ATOM 4135 C CA . PHE A 1 510 ? 8.602 23.938 -2.951 1 86.44 510 PHE A CA 1
ATOM 4136 C C . PHE A 1 510 ? 7.457 23.375 -3.777 1 86.44 510 PHE A C 1
ATOM 4138 O O . PHE A 1 510 ? 7.551 22.25 -4.281 1 86.44 510 PHE A O 1
ATOM 4145 N N . THR A 1 511 ? 6.355 24.078 -3.885 1 84.38 511 THR A N 1
ATOM 4146 C CA . THR A 1 511 ? 5.23 23.688 -4.723 1 84.38 511 THR A CA 1
ATOM 4147 C C . THR A 1 511 ? 5.059 24.641 -5.895 1 84.38 511 THR A C 1
ATOM 4149 O O . THR A 1 511 ? 4.07 24.578 -6.625 1 84.38 511 THR A O 1
ATOM 4152 N N . SER A 1 512 ? 5.98 25.641 -5.941 1 86.94 512 SER A N 1
ATOM 4153 C CA . SER A 1 512 ? 5.953 26.609 -7.023 1 86.94 512 SER A CA 1
ATOM 4154 C C . SER A 1 512 ? 7.359 26.891 -7.547 1 86.94 512 SER A C 1
ATOM 4156 O O . SER A 1 512 ? 8.289 27.109 -6.766 1 86.94 512 SER A O 1
ATOM 4158 N N . LEU A 1 513 ? 7.441 26.844 -8.867 1 89 513 LEU A N 1
ATOM 4159 C CA . LEU A 1 513 ? 8.727 27.125 -9.5 1 89 513 LEU A CA 1
ATOM 4160 C C . LEU A 1 513 ? 9.195 28.547 -9.164 1 89 513 LEU A C 1
ATOM 4162 O O . LEU A 1 513 ? 10.367 28.75 -8.852 1 89 513 LEU A O 1
ATOM 4166 N N . GLU A 1 514 ? 8.242 29.406 -9.203 1 83.38 514 GLU A N 1
ATOM 4167 C CA . GLU A 1 514 ? 8.562 30.797 -8.945 1 83.38 514 GLU A CA 1
ATOM 4168 C C . GLU A 1 514 ? 9.117 31 -7.531 1 83.38 514 GLU A C 1
ATOM 4170 O O . GLU A 1 514 ? 10.141 31.656 -7.348 1 83.38 514 GLU A O 1
ATOM 4175 N N . LYS A 1 515 ? 8.516 30.391 -6.605 1 81.38 515 LYS A N 1
ATOM 4176 C CA . LYS A 1 515 ? 8.961 30.5 -5.219 1 81.38 515 LYS A CA 1
ATOM 4177 C C . LYS A 1 515 ? 10.312 29.828 -5.02 1 81.38 515 LYS A C 1
ATOM 4179 O O . LYS A 1 515 ? 11.148 30.312 -4.25 1 81.38 515 LYS A O 1
ATOM 4184 N N . ALA A 1 516 ? 10.438 28.734 -5.676 1 88.31 516 ALA A N 1
ATOM 4185 C CA . ALA A 1 516 ? 11.688 28 -5.539 1 88.31 516 ALA A CA 1
ATOM 4186 C C . ALA A 1 516 ? 12.859 28.797 -6.094 1 88.31 516 ALA A C 1
ATOM 4188 O O . ALA A 1 516 ? 13.898 28.922 -5.438 1 88.31 516 ALA A O 1
ATOM 4189 N N . VAL A 1 517 ? 12.609 29.391 -7.23 1 85.94 517 VAL A N 1
ATOM 4190 C CA . VAL A 1 517 ? 13.672 30.156 -7.867 1 85.94 517 VAL A CA 1
ATOM 4191 C C . VAL A 1 517 ? 13.984 31.391 -7.031 1 85.94 517 VAL A C 1
ATOM 4193 O O . VAL A 1 517 ? 15.148 31.781 -6.891 1 85.94 517 VAL A O 1
ATOM 4196 N N . ALA A 1 518 ? 12.969 31.938 -6.496 1 75.62 518 ALA A N 1
ATOM 4197 C CA . ALA A 1 518 ? 13.133 33.125 -5.672 1 75.62 518 ALA A CA 1
ATOM 4198 C C . ALA A 1 518 ? 13.93 32.844 -4.41 1 75.62 518 ALA A C 1
ATOM 4200 O O . ALA A 1 518 ? 14.492 33.75 -3.789 1 75.62 518 ALA A O 1
ATOM 4201 N N . SER A 1 519 ? 14.023 31.578 -4.078 1 79.06 519 SER A N 1
ATOM 4202 C CA . SER A 1 519 ? 14.719 31.172 -2.861 1 79.06 519 SER A CA 1
ATOM 4203 C C . SER A 1 519 ? 16.172 30.812 -3.148 1 79.06 519 SER A C 1
ATOM 4205 O O . SER A 1 519 ? 16.844 30.203 -2.32 1 79.06 519 SER A O 1
ATOM 4207 N N . TYR A 1 520 ? 16.688 31.203 -4.277 1 82.25 520 TYR A N 1
ATOM 4208 C CA . TYR A 1 520 ? 18.031 30.906 -4.723 1 82.25 520 TYR A CA 1
ATOM 4209 C C . TYR A 1 520 ? 19.062 31.281 -3.652 1 82.25 520 TYR A C 1
ATOM 4211 O O . TYR A 1 520 ? 20.016 30.531 -3.42 1 82.25 520 TYR A O 1
ATOM 4219 N N . ALA A 1 521 ? 18.828 32.312 -2.98 1 71.81 521 ALA A N 1
ATOM 4220 C CA . ALA A 1 521 ? 19.781 32.844 -2.021 1 71.81 521 ALA A CA 1
ATOM 4221 C C . ALA A 1 521 ? 20 31.875 -0.864 1 71.81 521 ALA A C 1
ATOM 4223 O O . ALA A 1 521 ? 21.078 31.859 -0.262 1 71.81 521 ALA A O 1
ATOM 4224 N N . LEU A 1 522 ? 19.016 31.094 -0.568 1 76.44 522 LEU A N 1
ATOM 4225 C CA . LEU A 1 522 ? 19.125 30.125 0.516 1 76.44 522 LEU A CA 1
ATOM 4226 C C . LEU A 1 522 ? 20.109 29.016 0.166 1 76.44 522 LEU A C 1
ATOM 4228 O O . LEU A 1 522 ? 20.656 28.359 1.058 1 76.44 522 LEU A O 1
ATOM 4232 N N . PHE A 1 523 ? 20.375 28.844 -1.132 1 82.81 523 PHE A N 1
ATOM 4233 C CA . PHE A 1 523 ? 21.109 27.656 -1.562 1 82.81 523 PHE A CA 1
ATOM 4234 C C . PHE A 1 523 ? 22.391 28.047 -2.27 1 82.81 523 PHE A C 1
ATOM 4236 O O . PHE A 1 523 ? 23.219 27.188 -2.592 1 82.81 523 PHE A O 1
ATOM 4243 N N . GLU A 1 524 ? 22.609 29.359 -2.432 1 80 524 GLU A N 1
ATOM 4244 C CA . GLU A 1 524 ? 23.781 29.844 -3.156 1 80 524 GLU A CA 1
ATOM 4245 C C . GLU A 1 524 ? 25.078 29.328 -2.516 1 80 524 GLU A C 1
ATOM 4247 O O . GLU A 1 524 ? 25.25 29.438 -1.301 1 80 524 GLU A O 1
ATOM 4252 N N . ASN A 1 525 ? 25.891 28.75 -3.33 1 80.56 525 ASN A N 1
ATOM 4253 C CA . ASN A 1 525 ? 27.203 28.234 -2.977 1 80.56 525 ASN A CA 1
ATOM 4254 C C . ASN A 1 525 ? 27.109 27 -2.084 1 80.56 525 ASN A C 1
ATOM 4256 O O . ASN A 1 525 ? 28.094 26.625 -1.431 1 80.56 525 ASN A O 1
ATOM 4260 N N . ARG A 1 526 ? 25.969 26.453 -1.942 1 84.94 526 ARG A N 1
ATOM 4261 C CA . ARG A 1 526 ? 25.781 25.219 -1.187 1 84.94 526 ARG A CA 1
ATOM 4262 C C . ARG A 1 526 ? 25.609 24.031 -2.119 1 84.94 526 ARG A C 1
ATOM 4264 O O . ARG A 1 526 ? 24.953 24.141 -3.164 1 84.94 526 ARG A O 1
ATOM 4271 N N . ALA A 1 527 ? 26.312 23 -1.714 1 88 527 ALA A N 1
ATOM 4272 C CA . ALA A 1 527 ? 26.094 21.766 -2.451 1 88 527 ALA A CA 1
ATOM 4273 C C . ALA A 1 527 ? 24.688 21.203 -2.172 1 88 527 ALA A C 1
ATOM 4275 O O . ALA A 1 527 ? 24.344 20.969 -1.018 1 88 527 ALA A O 1
ATOM 4276 N N . VAL A 1 528 ? 23.875 21.141 -3.23 1 90.94 528 VAL A N 1
ATOM 4277 C CA . VAL A 1 528 ? 22.5 20.734 -3.002 1 90.94 528 VAL A CA 1
ATOM 4278 C C . VAL A 1 528 ? 22.078 19.719 -4.07 1 90.94 528 VAL A C 1
ATOM 4280 O O . VAL A 1 528 ? 22.766 19.562 -5.082 1 90.94 528 VAL A O 1
ATOM 4283 N N . VAL A 1 529 ? 21.109 18.953 -3.756 1 89.06 529 VAL A N 1
ATOM 4284 C CA . VAL A 1 529 ? 20.422 18.047 -4.68 1 89.06 529 VAL A CA 1
ATOM 4285 C C . VAL A 1 529 ? 18.984 18.516 -4.891 1 89.06 529 VAL A C 1
ATOM 4287 O O . VAL A 1 529 ? 18.281 18.812 -3.93 1 89.06 529 VAL A O 1
ATOM 4290 N N . ILE A 1 530 ? 18.641 18.719 -6.148 1 89.69 530 ILE A N 1
ATOM 4291 C CA . ILE A 1 530 ? 17.266 19.078 -6.492 1 89.69 530 ILE A CA 1
ATOM 4292 C C . ILE A 1 530 ? 16.531 17.844 -7.02 1 89.69 530 ILE A C 1
ATOM 4294 O O . ILE A 1 530 ? 17 17.188 -7.938 1 89.69 530 ILE A O 1
ATOM 4298 N N . LYS A 1 531 ? 15.336 17.469 -6.344 1 85.75 531 LYS A N 1
ATOM 4299 C CA . LYS A 1 531 ? 14.648 16.25 -6.754 1 85.75 531 LYS A CA 1
ATOM 4300 C C . LYS A 1 531 ? 13.141 16.375 -6.582 1 85.75 531 LYS A C 1
ATOM 4302 O O . LYS A 1 531 ? 12.672 17.109 -5.711 1 85.75 531 LYS A O 1
ATOM 4307 N N . PRO A 1 532 ? 12.414 15.672 -7.496 1 86.12 532 PRO A N 1
ATOM 4308 C CA . PRO A 1 532 ? 10.969 15.602 -7.293 1 86.12 532 PRO A CA 1
ATOM 4309 C C . PRO A 1 532 ? 10.586 14.828 -6.035 1 86.12 532 PRO A C 1
ATOM 4311 O O . PRO A 1 532 ? 11.344 13.961 -5.586 1 86.12 532 PRO A O 1
ATOM 4314 N N . LYS A 1 533 ? 9.383 15.117 -5.488 1 78.62 533 LYS A N 1
ATOM 4315 C CA . LYS A 1 533 ? 8.93 14.547 -4.223 1 78.62 533 LYS A CA 1
ATOM 4316 C C . LYS A 1 533 ? 8.539 13.086 -4.387 1 78.62 533 LYS A C 1
ATOM 4318 O O . LYS A 1 533 ? 8.82 12.258 -3.52 1 78.62 533 LYS A O 1
ATOM 4323 N N . SER A 1 534 ? 7.836 12.672 -5.496 1 72.69 534 SER A N 1
ATOM 4324 C CA . SER A 1 534 ? 7.199 11.359 -5.543 1 72.69 534 SER A CA 1
ATOM 4325 C C . SER A 1 534 ? 7.773 10.508 -6.668 1 72.69 534 SER A C 1
ATOM 4327 O O . SER A 1 534 ? 7.277 9.414 -6.941 1 72.69 534 SER A O 1
ATOM 4329 N N . THR A 1 535 ? 8.828 10.914 -7.34 1 68 535 THR A N 1
ATOM 4330 C CA . THR A 1 535 ? 9.336 10.117 -8.453 1 68 535 THR A CA 1
ATOM 4331 C C . THR A 1 535 ? 10.383 9.117 -7.961 1 68 535 THR A C 1
ATOM 4333 O O . THR A 1 535 ? 10.93 9.266 -6.867 1 68 535 THR A O 1
ATOM 4336 N N . ASN A 1 536 ? 10.281 7.977 -8.734 1 61.22 536 ASN A N 1
ATOM 4337 C CA . ASN A 1 536 ? 11.289 6.941 -8.508 1 61.22 536 ASN A CA 1
ATOM 4338 C C . ASN A 1 536 ? 12.273 6.855 -9.672 1 61.22 536 ASN A C 1
ATOM 4340 O O . ASN A 1 536 ? 12.172 7.621 -10.633 1 61.22 536 ASN A O 1
ATOM 4344 N N . TYR A 1 537 ? 13.336 6.254 -9.547 1 57.81 537 TYR A N 1
ATOM 4345 C CA . TYR A 1 537 ? 14.312 5.879 -10.562 1 57.81 537 TYR A CA 1
ATOM 4346 C C . TYR A 1 537 ? 15.18 7.07 -10.953 1 57.81 537 TYR A C 1
ATOM 4348 O O . TYR A 1 537 ? 15.625 7.168 -12.102 1 57.81 537 TYR A O 1
ATOM 4356 N N . GLY A 1 538 ? 15.266 8.117 -10.156 1 66.44 538 GLY A N 1
ATOM 4357 C CA . GLY A 1 538 ? 16.172 9.234 -10.344 1 66.44 538 GLY A CA 1
ATOM 4358 C C . GLY A 1 538 ? 15.68 10.242 -11.367 1 66.44 538 GLY A C 1
ATOM 4359 O O . GLY A 1 538 ? 16.438 11.117 -11.797 1 66.44 538 GLY A O 1
ATOM 4360 N N . LEU A 1 539 ? 14.453 10.164 -11.688 1 69.75 539 LEU A N 1
ATOM 4361 C CA . LEU A 1 539 ? 13.906 11.086 -12.672 1 69.75 539 LEU A CA 1
ATOM 4362 C C . LEU A 1 539 ? 13.812 12.5 -12.094 1 69.75 539 LEU A C 1
ATOM 4364 O O . LEU A 1 539 ? 13.312 12.688 -10.984 1 69.75 539 LEU A O 1
ATOM 4368 N N . GLY A 1 540 ? 14.383 13.43 -12.766 1 77 540 GLY A N 1
ATOM 4369 C CA . GLY A 1 540 ? 14.242 14.836 -12.422 1 77 540 GLY A CA 1
ATOM 4370 C C . GLY A 1 540 ? 15.242 15.289 -11.367 1 77 540 GLY A C 1
ATOM 4371 O O . GLY A 1 540 ? 15.062 16.344 -10.75 1 77 540 GLY A O 1
ATOM 4372 N N . ILE A 1 541 ? 16.219 14.406 -11.156 1 81.19 541 ILE A N 1
ATOM 4373 C CA . ILE A 1 541 ? 17.188 14.734 -10.117 1 81.19 541 ILE A CA 1
ATOM 4374 C C . ILE A 1 541 ? 18.359 15.5 -10.727 1 81.19 541 ILE A C 1
ATOM 4376 O O . ILE A 1 541 ? 18.828 15.164 -11.82 1 81.19 541 ILE A O 1
ATOM 4380 N N . THR A 1 542 ? 18.75 16.625 -10.164 1 82.88 542 THR A N 1
ATOM 4381 C CA . THR A 1 542 ? 19.953 17.375 -10.5 1 82.88 542 THR A CA 1
ATOM 4382 C C . THR A 1 542 ? 20.828 17.578 -9.266 1 82.88 542 THR A C 1
ATOM 4384 O O . THR A 1 542 ? 20.328 17.891 -8.188 1 82.88 542 THR A O 1
ATOM 4387 N N . ILE A 1 543 ? 22.109 17.328 -9.414 1 84.31 543 ILE A N 1
ATOM 4388 C CA . ILE A 1 543 ? 23.031 17.422 -8.289 1 84.31 543 ILE A CA 1
ATOM 4389 C C . ILE A 1 543 ? 24.031 18.562 -8.539 1 84.31 543 ILE A C 1
ATOM 4391 O O . ILE A 1 543 ? 24.688 18.609 -9.578 1 84.31 543 ILE A O 1
ATOM 4395 N N . PHE A 1 544 ? 24.094 19.531 -7.637 1 85.31 544 PHE A N 1
ATOM 4396 C CA . PHE A 1 544 ? 25.125 20.562 -7.59 1 85.31 544 PHE A CA 1
ATOM 4397 C C . PHE A 1 544 ? 26.172 20.234 -6.527 1 85.31 544 PHE A C 1
ATOM 4399 O O . PHE A 1 544 ? 26.109 20.75 -5.41 1 85.31 544 PHE A O 1
ATOM 4406 N N . GLN A 1 545 ? 27.156 19.484 -6.844 1 82.75 545 GLN A N 1
ATOM 4407 C CA . GLN A 1 545 ? 28.125 18.969 -5.895 1 82.75 545 GLN A CA 1
ATOM 4408 C C . GLN A 1 545 ? 29.094 20.062 -5.441 1 82.75 545 GLN A C 1
ATOM 4410 O O . GLN A 1 545 ? 29.547 20.062 -4.297 1 82.75 545 GLN A O 1
ATOM 4415 N N . GLN A 1 546 ? 29.375 20.922 -6.41 1 79.88 546 GLN A N 1
ATOM 4416 C CA . GLN A 1 546 ? 30.344 21.969 -6.102 1 79.88 546 GLN A CA 1
ATOM 4417 C C . GLN A 1 546 ? 29.641 23.234 -5.613 1 79.88 546 GLN A C 1
ATOM 4419 O O . GLN A 1 546 ? 30.281 24.266 -5.426 1 79.88 546 GLN A O 1
ATOM 4424 N N . GLY A 1 547 ? 28.297 23.188 -5.367 1 85.88 547 GLY A N 1
ATOM 4425 C CA . GLY A 1 547 ? 27.531 24.344 -4.938 1 85.88 547 GLY A CA 1
ATOM 4426 C C . GLY A 1 547 ? 26.766 25 -6.066 1 85.88 547 GLY A C 1
ATOM 4427 O O . GLY A 1 547 ? 27.125 24.875 -7.234 1 85.88 547 GLY A O 1
ATOM 4428 N N . VAL A 1 548 ? 25.734 25.594 -5.727 1 85.88 548 VAL A N 1
ATOM 4429 C CA . VAL A 1 548 ? 24.953 26.359 -6.684 1 85.88 548 VAL A CA 1
ATOM 4430 C C . VAL A 1 548 ? 25.656 27.672 -6.988 1 85.88 548 VAL A C 1
ATOM 4432 O O . VAL A 1 548 ? 25.766 28.547 -6.121 1 85.88 548 VAL A O 1
ATOM 4435 N N . GLN A 1 549 ? 26.141 27.797 -8.148 1 81.25 549 GLN A N 1
ATOM 4436 C CA . GLN A 1 549 ? 26.969 28.953 -8.469 1 81.25 549 GLN A CA 1
ATOM 4437 C C . GLN A 1 549 ? 26.203 29.984 -9.297 1 81.25 549 GLN A C 1
ATOM 4439 O O . GLN A 1 549 ? 26.578 31.156 -9.344 1 81.25 549 GLN A O 1
ATOM 4444 N N . ASN A 1 550 ? 25.172 29.5 -10.016 1 85.69 550 ASN A N 1
ATOM 4445 C CA . ASN A 1 550 ? 24.453 30.375 -10.938 1 85.69 550 ASN A CA 1
ATOM 4446 C C . ASN A 1 550 ? 22.953 30.219 -10.789 1 85.69 550 ASN A C 1
ATOM 4448 O O . ASN A 1 550 ? 22.438 29.109 -10.727 1 85.69 550 ASN A O 1
ATOM 4452 N N . ARG A 1 551 ? 22.297 31.359 -10.727 1 85.88 551 ARG A N 1
ATOM 4453 C CA . ARG A 1 551 ? 20.859 31.391 -10.539 1 85.88 551 ARG A CA 1
ATOM 4454 C C . ARG A 1 551 ? 20.141 30.734 -11.711 1 85.88 551 ARG A C 1
ATOM 4456 O O . ARG A 1 551 ? 19.094 30.094 -11.531 1 85.88 551 ARG A O 1
ATOM 4463 N N . GLU A 1 552 ? 20.609 30.891 -12.844 1 87.19 552 GLU A N 1
ATOM 4464 C CA . GLU A 1 552 ? 19.984 30.328 -14.039 1 87.19 552 GLU A CA 1
ATOM 4465 C C . GLU A 1 552 ? 20.031 28.812 -14.039 1 87.19 552 GLU A C 1
ATOM 4467 O O . GLU A 1 552 ? 19.047 28.156 -14.398 1 87.19 552 GLU A O 1
ATOM 4472 N N . ASP A 1 553 ? 21.188 28.359 -13.656 1 88.94 553 ASP A N 1
ATOM 4473 C CA . ASP A 1 553 ? 21.328 26.906 -13.57 1 88.94 553 ASP A CA 1
ATOM 4474 C C . ASP A 1 553 ? 20.391 26.328 -12.516 1 88.94 553 ASP A C 1
ATOM 4476 O O . ASP A 1 553 ? 19.797 25.25 -12.711 1 88.94 553 ASP A O 1
ATOM 4480 N N . PHE A 1 554 ? 20.344 27.016 -11.477 1 89.75 554 PHE A N 1
ATOM 4481 C CA . PHE A 1 554 ? 19.453 26.609 -10.398 1 89.75 554 PHE A CA 1
ATOM 4482 C C . PHE A 1 554 ? 18 26.594 -10.883 1 89.75 554 PHE A C 1
ATOM 4484 O O . PHE A 1 554 ? 17.281 25.609 -10.648 1 89.75 554 PHE A O 1
ATOM 4491 N N . ALA A 1 555 ? 17.656 27.594 -11.57 1 89.94 555 ALA A N 1
ATOM 4492 C CA . ALA A 1 555 ? 16.297 27.688 -12.094 1 89.94 555 ALA A CA 1
ATOM 4493 C C . ALA A 1 555 ? 16 26.562 -13.078 1 89.94 555 ALA A C 1
ATOM 4495 O O . ALA A 1 555 ? 14.914 25.984 -13.062 1 89.94 555 ALA A O 1
ATOM 4496 N N . LYS A 1 556 ? 16.922 26.281 -13.875 1 88.94 556 LYS A N 1
ATOM 4497 C CA . LYS A 1 556 ? 16.75 25.219 -14.859 1 88.94 556 LYS A CA 1
ATOM 4498 C C . LYS A 1 556 ? 16.578 23.875 -14.18 1 88.94 556 LYS A C 1
ATOM 4500 O O . LYS A 1 556 ? 15.758 23.047 -14.609 1 88.94 556 LYS A O 1
ATOM 4505 N N . ALA A 1 557 ? 17.406 23.672 -13.195 1 88.44 557 ALA A N 1
ATOM 4506 C CA . ALA A 1 557 ? 17.312 22.422 -12.445 1 88.44 557 ALA A CA 1
ATOM 4507 C C . ALA A 1 557 ? 15.93 22.266 -11.812 1 88.44 557 ALA A C 1
ATOM 4509 O O . ALA A 1 557 ? 15.367 21.172 -11.805 1 88.44 557 ALA A O 1
ATOM 4510 N N . LEU A 1 558 ? 15.461 23.344 -11.25 1 91.94 558 LEU A N 1
ATOM 4511 C CA . LEU A 1 558 ? 14.141 23.344 -10.633 1 91.94 558 LEU A CA 1
ATOM 4512 C C . LEU A 1 558 ? 13.055 23.078 -11.672 1 91.94 558 LEU A C 1
ATOM 4514 O O . LEU A 1 558 ? 12.102 22.344 -11.406 1 91.94 558 LEU A O 1
ATOM 4518 N N . GLU A 1 559 ? 13.227 23.609 -12.844 1 90.62 559 GLU A N 1
ATOM 4519 C CA . GLU A 1 559 ? 12.281 23.375 -13.93 1 90.62 559 GLU A CA 1
ATOM 4520 C C . GLU A 1 559 ? 12.227 21.891 -14.297 1 90.62 559 GLU A C 1
ATOM 4522 O O . GLU A 1 559 ? 11.141 21.344 -14.508 1 90.62 559 GLU A O 1
ATOM 4527 N N . ILE A 1 560 ? 13.367 21.375 -14.383 1 86.88 560 ILE A N 1
ATOM 4528 C CA . ILE A 1 560 ? 13.469 19.953 -14.719 1 86.88 560 ILE A CA 1
ATOM 4529 C C . ILE A 1 560 ? 12.742 19.125 -13.672 1 86.88 560 ILE A C 1
ATOM 4531 O O . ILE A 1 560 ? 11.992 18.203 -14.008 1 86.88 560 ILE A O 1
ATOM 4535 N N . ALA A 1 561 ? 12.938 19.391 -12.422 1 88.69 561 ALA A N 1
ATOM 4536 C CA . ALA A 1 561 ? 12.312 18.656 -11.336 1 88.69 561 ALA A CA 1
ATOM 4537 C C . ALA A 1 561 ? 10.797 18.828 -11.344 1 88.69 561 ALA A C 1
ATOM 4539 O O . ALA A 1 561 ? 10.047 17.875 -11.172 1 88.69 561 ALA A O 1
ATOM 4540 N N . PHE A 1 562 ? 10.344 20.031 -11.625 1 90.12 562 PHE A N 1
ATOM 4541 C CA . PHE A 1 562 ? 8.914 20.344 -11.578 1 90.12 562 PHE A CA 1
ATOM 4542 C C . PHE A 1 562 ? 8.188 19.734 -12.773 1 90.12 562 PHE A C 1
ATOM 4544 O O . PHE A 1 562 ? 6.969 19.578 -12.75 1 90.12 562 PHE A O 1
ATOM 4551 N N . ARG A 1 563 ? 8.93 19.328 -13.883 1 86.56 563 ARG A N 1
ATOM 4552 C CA . ARG A 1 563 ? 8.328 18.609 -15.008 1 86.56 563 ARG A CA 1
ATOM 4553 C C . ARG A 1 563 ? 7.883 17.219 -14.586 1 86.56 563 ARG A C 1
ATOM 4555 O O . ARG A 1 563 ? 6.957 16.656 -15.172 1 86.56 563 ARG A O 1
ATOM 4562 N N . GLU A 1 564 ? 8.508 16.781 -13.531 1 83.19 564 GLU A N 1
ATOM 4563 C CA . GLU A 1 564 ? 8.273 15.398 -13.109 1 83.19 564 GLU A CA 1
ATOM 4564 C C . GLU A 1 564 ? 7.27 15.336 -11.953 1 83.19 564 GLU A C 1
ATOM 4566 O O . GLU A 1 564 ? 6.652 14.297 -11.711 1 83.19 564 GLU A O 1
ATOM 4571 N N . ASP A 1 565 ? 7.207 16.359 -11.242 1 85.56 565 ASP A N 1
ATOM 4572 C CA . ASP A 1 565 ? 6.336 16.391 -10.07 1 85.56 565 ASP A CA 1
ATOM 4573 C C . ASP A 1 565 ? 5.891 17.812 -9.75 1 85.56 565 ASP A C 1
ATOM 4575 O O . ASP A 1 565 ? 6.578 18.781 -10.094 1 85.56 565 ASP A O 1
ATOM 4579 N N . LYS A 1 566 ? 4.754 17.938 -9.172 1 85.38 566 LYS A N 1
ATOM 4580 C CA . LYS A 1 566 ? 4.242 19.234 -8.766 1 85.38 566 LYS A CA 1
ATOM 4581 C C . LYS A 1 566 ? 4.965 19.75 -7.523 1 85.38 566 LYS A C 1
ATOM 4583 O O . LYS A 1 566 ? 4.895 20.938 -7.203 1 85.38 566 LYS A O 1
ATOM 4588 N N . GLU A 1 567 ? 5.551 18.922 -6.836 1 87.5 567 GLU A N 1
ATOM 4589 C CA . GLU A 1 567 ? 6.301 19.266 -5.629 1 87.5 567 GLU A CA 1
ATOM 4590 C C . GLU A 1 567 ? 7.766 18.859 -5.758 1 87.5 567 GLU A C 1
ATOM 4592 O O . GLU A 1 567 ? 8.07 17.75 -6.223 1 87.5 567 GLU A O 1
ATOM 4597 N N . VAL A 1 568 ? 8.68 19.844 -5.391 1 89.62 568 VAL A N 1
ATOM 4598 C CA . VAL A 1 568 ? 10.117 19.625 -5.535 1 89.62 568 VAL A CA 1
ATOM 4599 C C . VAL A 1 568 ? 10.82 19.938 -4.215 1 89.62 568 VAL A C 1
ATOM 4601 O O . VAL A 1 568 ? 10.312 20.719 -3.408 1 89.62 568 VAL A O 1
ATOM 4604 N N . MET A 1 569 ? 11.914 19.266 -3.973 1 88.94 569 MET A N 1
ATOM 4605 C CA . MET A 1 569 ? 12.727 19.516 -2.785 1 88.94 569 MET A CA 1
ATOM 4606 C C . MET A 1 569 ? 14.148 19.891 -3.17 1 88.94 569 MET A C 1
ATOM 4608 O O . MET A 1 569 ? 14.711 19.328 -4.117 1 88.94 569 MET A O 1
ATOM 4612 N N . VAL A 1 570 ? 14.711 20.828 -2.498 1 89.38 570 VAL A N 1
ATOM 4613 C CA . VAL A 1 570 ? 16.141 21.156 -2.549 1 89.38 570 VAL A CA 1
ATOM 4614 C C . VAL A 1 570 ? 16.812 20.688 -1.26 1 89.38 570 VAL A C 1
ATOM 4616 O O . VAL A 1 570 ? 16.484 21.172 -0.174 1 89.38 570 VAL A O 1
ATOM 4619 N N . GLU A 1 571 ? 17.656 19.703 -1.422 1 89.25 571 GLU A N 1
ATOM 4620 C CA . GLU A 1 571 ? 18.25 19.031 -0.275 1 89.25 571 GLU A CA 1
ATOM 4621 C C . GLU A 1 571 ? 19.766 19.203 -0.261 1 89.25 571 GLU A C 1
ATOM 4623 O O . GLU A 1 571 ? 20.406 19.25 -1.317 1 89.25 571 GLU A O 1
ATOM 4628 N N . ASP A 1 572 ? 20.344 19.234 0.973 1 88.31 572 ASP A N 1
ATOM 4629 C CA . ASP A 1 572 ? 21.797 19.281 1.114 1 88.31 572 ASP A CA 1
ATOM 4630 C C . ASP A 1 572 ? 22.453 18.078 0.471 1 88.31 572 ASP A C 1
ATOM 4632 O O . ASP A 1 572 ? 21.953 16.953 0.587 1 88.31 572 ASP A O 1
ATOM 4636 N N . TYR A 1 573 ? 23.484 18.328 -0.268 1 88.06 573 TYR A N 1
ATOM 4637 C CA . TYR A 1 573 ? 24.281 17.25 -0.826 1 88.06 573 TYR A CA 1
ATOM 4638 C C . TYR A 1 573 ? 25.172 16.609 0.24 1 88.06 573 TYR A C 1
ATOM 4640 O O . TYR A 1 573 ? 25.922 17.312 0.926 1 88.06 573 TYR A O 1
ATOM 4648 N N . LEU A 1 574 ? 25.062 15.305 0.42 1 88.19 574 LEU A N 1
ATOM 4649 C CA . LEU A 1 574 ? 25.938 14.562 1.33 1 88.19 574 LEU A CA 1
ATOM 4650 C C . LEU A 1 574 ? 27.109 13.945 0.581 1 88.19 574 LEU A C 1
ATOM 4652 O O . LEU A 1 574 ? 26.922 13.242 -0.41 1 88.19 574 LEU A O 1
ATOM 4656 N N . VAL A 1 575 ? 28.234 14.25 1.032 1 87.38 575 VAL A N 1
ATOM 4657 C CA . VAL A 1 575 ? 29.438 13.664 0.43 1 87.38 575 VAL A CA 1
ATOM 4658 C C . VAL A 1 575 ? 29.609 12.227 0.914 1 87.38 575 VAL A C 1
ATOM 4660 O O . VAL A 1 575 ? 29.516 11.953 2.113 1 87.38 575 VAL A O 1
ATOM 4663 N N . GLY A 1 576 ? 29.797 11.352 -0.019 1 91.62 576 GLY A N 1
ATOM 4664 C CA . GLY A 1 576 ? 30.047 9.953 0.315 1 91.62 576 GLY A CA 1
ATOM 4665 C C . GLY A 1 576 ? 29.516 8.992 -0.729 1 91.62 576 GLY A C 1
ATOM 4666 O O . GLY A 1 576 ? 29.234 9.383 -1.861 1 91.62 576 GLY A O 1
ATOM 4667 N N . THR A 1 577 ? 29.594 7.703 -0.367 1 93.44 577 THR A N 1
ATOM 4668 C CA . THR A 1 577 ? 29.141 6.625 -1.234 1 93.44 577 THR A CA 1
ATOM 4669 C C . THR A 1 577 ? 27.781 6.102 -0.77 1 93.44 577 THR A C 1
ATOM 4671 O O . THR A 1 577 ? 27.547 5.93 0.43 1 93.44 577 THR A O 1
ATOM 4674 N N . GLU A 1 578 ? 26.875 5.914 -1.742 1 92.5 578 GLU A N 1
ATOM 4675 C CA . GLU A 1 578 ? 25.562 5.379 -1.423 1 92.5 578 GLU A CA 1
ATOM 4676 C C . GLU A 1 578 ? 25.594 3.855 -1.327 1 92.5 578 GLU A C 1
ATOM 4678 O O . GLU A 1 578 ? 26.094 3.182 -2.229 1 92.5 578 GLU A O 1
ATOM 4683 N N . TYR A 1 579 ? 25.156 3.332 -0.231 1 97.19 579 TYR A N 1
ATOM 4684 C CA . TYR A 1 579 ? 25.016 1.894 -0.025 1 97.19 579 TYR A CA 1
ATOM 4685 C C . TYR A 1 579 ? 23.562 1.521 0.249 1 97.19 579 TYR A C 1
ATOM 4687 O O . TYR A 1 579 ? 22.859 2.244 0.946 1 97.19 579 TYR A O 1
ATOM 4695 N N . ARG A 1 580 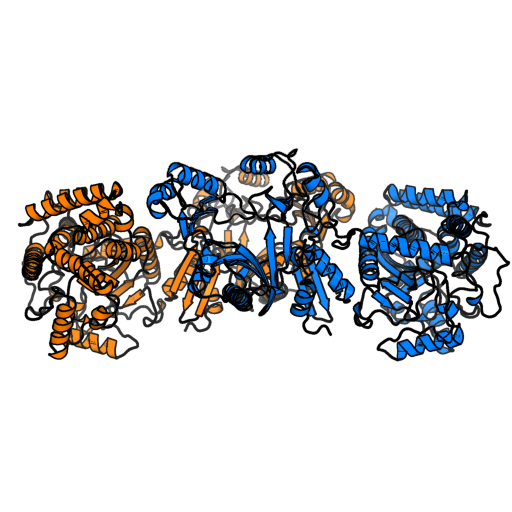? 23.109 0.415 -0.309 1 96.81 580 ARG A N 1
ATOM 4696 C CA . ARG A 1 580 ? 21.781 -0.13 -0.05 1 96.81 580 ARG A CA 1
ATOM 4697 C C . ARG A 1 580 ? 21.844 -1.267 0.963 1 96.81 580 ARG A C 1
ATOM 4699 O O . ARG A 1 580 ? 22.453 -2.307 0.702 1 96.81 580 ARG A O 1
ATOM 4706 N N . PHE A 1 581 ? 21.219 -1.049 2.07 1 98.62 581 PHE A N 1
ATOM 4707 C CA . PHE A 1 581 ? 21.141 -2.064 3.111 1 98.62 581 PHE A CA 1
ATOM 4708 C C . PHE A 1 581 ? 19.828 -2.846 3 1 98.62 581 PHE A C 1
ATOM 4710 O O . PHE A 1 581 ? 18.766 -2.262 2.783 1 98.62 581 PHE A O 1
ATOM 4717 N N . PHE A 1 582 ? 19.875 -4.18 3.057 1 98.56 582 PHE A N 1
ATOM 4718 C CA . PHE A 1 582 ? 18.688 -5.012 3.178 1 98.56 582 PHE A CA 1
ATOM 4719 C C . PHE A 1 582 ? 18.484 -5.465 4.617 1 98.56 582 PHE A C 1
ATOM 4721 O O . PHE A 1 582 ? 19.297 -6.23 5.152 1 98.56 582 PHE A O 1
ATOM 4728 N N . VAL A 1 583 ? 17.422 -4.961 5.184 1 98.56 583 VAL A N 1
ATOM 4729 C CA . VAL A 1 583 ? 17.141 -5.254 6.586 1 98.56 583 VAL A CA 1
ATOM 4730 C C . VAL A 1 583 ? 15.914 -6.156 6.684 1 98.56 583 VAL A C 1
ATOM 4732 O O . VAL A 1 583 ? 14.922 -5.945 5.977 1 98.56 583 VAL A O 1
ATOM 4735 N N . LEU A 1 584 ? 16 -7.207 7.461 1 97.75 584 LEU A N 1
ATOM 4736 C CA . LEU A 1 584 ? 14.891 -8.078 7.828 1 97.75 584 LEU A CA 1
ATOM 4737 C C . LEU A 1 584 ? 14.781 -8.219 9.344 1 97.75 584 LEU A C 1
ATOM 4739 O O . LEU A 1 584 ? 15.641 -8.828 9.977 1 97.75 584 LEU A O 1
ATOM 4743 N N . GLY A 1 585 ? 13.719 -7.688 9.867 1 93.88 585 GLY A N 1
ATOM 4744 C CA . GLY A 1 585 ? 13.562 -7.688 11.312 1 93.88 585 GLY A CA 1
ATOM 4745 C C . GLY A 1 585 ? 14.648 -6.91 12.031 1 93.88 585 GLY A C 1
ATOM 4746 O O . GLY A 1 585 ? 14.805 -5.707 11.812 1 93.88 585 GLY A O 1
ATOM 4747 N N . ASP A 1 586 ? 15.477 -7.621 12.789 1 95.62 586 ASP A N 1
ATOM 4748 C CA . ASP A 1 586 ? 16.484 -6.992 13.633 1 95.62 586 ASP A CA 1
ATOM 4749 C C . ASP A 1 586 ? 17.891 -7.227 13.07 1 95.62 586 ASP A C 1
ATOM 4751 O O . ASP A 1 586 ? 18.875 -7.164 13.805 1 95.62 586 ASP A O 1
ATOM 4755 N N . GLU A 1 587 ? 17.859 -7.48 11.75 1 97.62 587 GLU A N 1
ATOM 4756 C CA . GLU A 1 587 ? 19.172 -7.805 11.195 1 97.62 587 GLU A CA 1
ATOM 4757 C C . GLU A 1 587 ? 19.344 -7.203 9.805 1 97.62 587 GLU A C 1
ATOM 4759 O O . GLU A 1 587 ? 18.422 -7.23 8.992 1 97.62 587 GLU A O 1
ATOM 4764 N N . THR A 1 588 ? 20.531 -6.605 9.602 1 98.62 588 THR A N 1
ATOM 4765 C CA . THR A 1 588 ? 20.953 -6.289 8.25 1 98.62 588 THR A CA 1
ATOM 4766 C C . THR A 1 588 ? 21.594 -7.508 7.582 1 98.62 588 THR A C 1
ATOM 4768 O O . THR A 1 588 ? 22.641 -7.973 8.016 1 98.62 588 THR A O 1
ATOM 4771 N N . LEU A 1 589 ? 21 -7.984 6.512 1 98.56 589 LEU A N 1
ATOM 4772 C CA . LEU A 1 589 ? 21.406 -9.266 5.945 1 98.56 589 LEU A CA 1
ATOM 4773 C C . LEU A 1 589 ? 22.328 -9.062 4.75 1 98.56 589 LEU A C 1
ATOM 4775 O O . LEU A 1 589 ? 23.109 -9.953 4.402 1 98.56 589 LEU A O 1
ATOM 4779 N N . ALA A 1 590 ? 22.266 -7.938 4.105 1 98.75 590 ALA A N 1
ATOM 4780 C CA . ALA A 1 590 ? 23.062 -7.684 2.916 1 98.75 590 ALA A CA 1
ATOM 4781 C C . ALA A 1 590 ? 23.281 -6.188 2.705 1 98.75 590 ALA A C 1
ATOM 4783 O O . ALA A 1 590 ? 22.438 -5.375 3.094 1 98.75 590 ALA A O 1
ATOM 4784 N N . VAL A 1 591 ? 24.375 -5.77 2.254 1 98.69 591 VAL A N 1
ATOM 4785 C CA . VAL A 1 591 ? 24.734 -4.406 1.869 1 98.69 591 VAL A CA 1
ATOM 4786 C C . VAL A 1 591 ? 25.266 -4.395 0.438 1 98.69 591 VAL A C 1
ATOM 4788 O O . VAL A 1 591 ? 26.141 -5.191 0.088 1 98.69 591 VAL A O 1
ATOM 4791 N N . LEU A 1 592 ? 24.719 -3.543 -0.389 1 97.69 592 LEU A N 1
ATOM 4792 C CA . LEU A 1 592 ? 25.047 -3.523 -1.812 1 97.69 592 LEU A CA 1
ATOM 4793 C C . LEU A 1 592 ? 25.578 -2.158 -2.23 1 97.69 592 LEU A C 1
ATOM 4795 O O . LEU A 1 592 ? 25.062 -1.126 -1.805 1 97.69 592 LEU A O 1
ATOM 4799 N N . LEU A 1 593 ? 26.656 -2.152 -2.951 1 97.19 593 LEU A N 1
ATOM 4800 C CA . LEU A 1 593 ? 27.172 -0.976 -3.646 1 97.19 593 LEU A CA 1
ATOM 4801 C C . LEU A 1 593 ? 26.812 -1.023 -5.129 1 97.19 593 LEU A C 1
ATOM 4803 O O . LEU A 1 593 ? 27.094 -2.012 -5.809 1 97.19 593 LEU A O 1
ATOM 4807 N N . ARG A 1 594 ? 26.109 -0.035 -5.652 1 93.5 594 ARG A N 1
ATOM 4808 C CA . ARG A 1 594 ? 25.828 0.102 -7.078 1 93.5 594 ARG A CA 1
ATOM 4809 C C . ARG A 1 594 ? 26.828 1.043 -7.75 1 93.5 594 ARG A C 1
ATOM 4811 O O . ARG A 1 594 ? 27.031 2.168 -7.289 1 93.5 594 ARG A O 1
ATOM 4818 N N . VAL A 1 595 ? 27.391 0.581 -8.68 1 93.88 595 VAL A N 1
ATOM 4819 C CA . VAL A 1 595 ? 28.359 1.377 -9.43 1 93.88 595 VAL A CA 1
ATOM 4820 C C . VAL A 1 595 ? 27.797 1.703 -10.812 1 93.88 595 VAL A C 1
ATOM 4822 O O . VAL A 1 595 ? 27.188 0.846 -11.461 1 93.88 595 VAL A O 1
ATOM 4825 N N . PRO A 1 596 ? 27.906 2.967 -11.234 1 90.81 596 PRO A N 1
ATOM 4826 C CA . PRO A 1 596 ? 27.422 3.303 -12.578 1 90.81 596 PRO A CA 1
ATOM 4827 C C . PRO A 1 596 ? 28.047 2.426 -13.664 1 90.81 596 PRO A C 1
ATOM 4829 O O . PRO A 1 596 ? 29.141 1.881 -13.477 1 90.81 596 PRO A O 1
ATOM 4832 N N . ALA A 1 597 ? 27.344 2.35 -14.742 1 94.25 597 ALA A N 1
ATOM 4833 C CA . ALA A 1 597 ? 27.875 1.607 -15.875 1 94.25 597 ALA A CA 1
ATOM 4834 C C . ALA A 1 597 ? 29.297 2.064 -16.219 1 94.25 597 ALA A C 1
ATOM 4836 O O . ALA A 1 597 ? 29.578 3.266 -16.25 1 94.25 597 ALA A O 1
ATOM 4837 N N . ASN A 1 598 ? 30.203 1.098 -16.359 1 96.12 598 ASN A N 1
ATOM 4838 C CA . ASN A 1 598 ? 31.625 1.416 -16.547 1 96.12 598 ASN A CA 1
ATOM 4839 C C . ASN A 1 598 ? 32.375 0.275 -17.234 1 96.12 598 ASN A C 1
ATOM 4841 O O . ASN A 1 598 ? 31.844 -0.836 -17.344 1 96.12 598 ASN A O 1
ATOM 4845 N N . VAL A 1 599 ? 33.531 0.592 -17.766 1 97.56 599 VAL A N 1
ATOM 4846 C CA . VAL A 1 599 ? 34.531 -0.391 -18.188 1 97.56 599 VAL A CA 1
ATOM 4847 C C . VAL A 1 599 ? 35.906 0.042 -17.734 1 97.56 599 VAL A C 1
ATOM 4849 O O . VAL A 1 599 ? 36.125 1.19 -17.328 1 97.56 599 VAL A O 1
ATOM 4852 N N . VAL A 1 600 ? 36.781 -0.874 -17.656 1 97 600 VAL A N 1
ATOM 4853 C CA . VAL A 1 600 ? 38.156 -0.601 -17.281 1 97 600 VAL A CA 1
ATOM 4854 C C . VAL A 1 600 ? 39.062 -0.866 -18.469 1 97 600 VAL A C 1
ATOM 4856 O O . VAL A 1 600 ? 39.031 -1.942 -19.062 1 97 600 VAL A O 1
ATOM 4859 N N . GLY A 1 601 ? 39.875 0.072 -18.703 1 96.88 601 GLY A N 1
ATOM 4860 C CA . GLY A 1 601 ? 40.781 -0.03 -19.828 1 96.88 601 GLY A CA 1
ATOM 4861 C C . GLY A 1 601 ? 41.844 -1.083 -19.641 1 96.88 601 GLY A C 1
ATOM 4862 O O . GLY A 1 601 ? 42.312 -1.316 -18.516 1 96.88 601 GLY A O 1
ATOM 4863 N N . ASP A 1 602 ? 42.281 -1.689 -20.828 1 96.81 602 ASP A N 1
ATOM 4864 C CA . ASP A 1 602 ? 43.375 -2.66 -20.797 1 96.81 602 ASP A CA 1
ATOM 4865 C C . ASP A 1 602 ? 44.469 -2.295 -21.797 1 96.81 602 ASP A C 1
ATOM 4867 O O . ASP A 1 602 ? 45.375 -3.092 -22.062 1 96.81 602 ASP A O 1
ATOM 4871 N N . SER A 1 603 ? 44.344 -1.19 -22.406 1 96.19 603 SER A N 1
ATOM 4872 C CA . SER A 1 603 ? 45.312 -0.63 -23.359 1 96.19 603 SER A CA 1
ATOM 4873 C C . SER A 1 603 ? 45.312 -1.424 -24.656 1 96.19 603 SER A C 1
ATOM 4875 O O . SER A 1 603 ? 46.25 -1.317 -25.453 1 96.19 603 SER A O 1
ATOM 4877 N N . VAL A 1 604 ? 44.438 -2.236 -24.859 1 97.94 604 VAL A N 1
ATOM 4878 C CA . VAL A 1 604 ? 44.375 -3.078 -26.047 1 97.94 604 VAL A CA 1
ATOM 4879 C C . VAL A 1 604 ? 43.062 -2.887 -26.766 1 97.94 604 VAL A C 1
ATOM 4881 O O . VAL A 1 604 ? 43.031 -2.697 -27.984 1 97.94 604 VAL A O 1
ATOM 4884 N N . HIS A 1 605 ? 41.938 -2.875 -26.109 1 97.94 605 HIS A N 1
ATOM 4885 C CA . HIS A 1 605 ? 40.594 -2.852 -26.672 1 97.94 605 HIS A CA 1
ATOM 4886 C C . HIS A 1 605 ? 40 -1.452 -26.609 1 97.94 605 HIS A C 1
ATOM 4888 O O . HIS A 1 605 ? 40.281 -0.682 -25.688 1 97.94 605 HIS A O 1
ATOM 4894 N N . SER A 1 606 ? 39.188 -1.164 -27.531 1 98.06 606 SER A N 1
ATOM 4895 C CA . SER A 1 606 ? 38.406 0.082 -27.516 1 98.06 606 SER A CA 1
ATOM 4896 C C . SER A 1 606 ? 37.312 0.046 -26.469 1 98.06 606 SER A C 1
ATOM 4898 O O . SER A 1 606 ? 37 -1.017 -25.922 1 98.06 606 SER A O 1
ATOM 4900 N N . VAL A 1 607 ? 36.75 1.129 -26.203 1 98 607 VAL A N 1
ATOM 4901 C CA . VAL A 1 607 ? 35.656 1.212 -25.281 1 98 607 VAL A CA 1
ATOM 4902 C C . VAL A 1 607 ? 34.5 0.297 -25.75 1 98 607 VAL A C 1
ATOM 4904 O O . VAL A 1 607 ? 33.906 -0.432 -24.953 1 98 607 VAL A O 1
ATOM 4907 N N . ALA A 1 608 ? 34.188 0.326 -27.031 1 98 608 ALA A N 1
ATOM 4908 C CA . ALA A 1 608 ? 33.125 -0.512 -27.594 1 98 608 ALA A CA 1
ATOM 4909 C C . ALA A 1 608 ? 33.438 -1.992 -27.359 1 98 608 ALA A C 1
ATOM 4911 O O . ALA A 1 608 ? 32.531 -2.768 -27.047 1 98 608 ALA A O 1
ATOM 4912 N N . GLU A 1 609 ? 34.688 -2.311 -27.531 1 98 609 GLU A N 1
ATOM 4913 C CA . GLU A 1 609 ? 35.062 -3.701 -27.344 1 98 609 GLU A CA 1
ATOM 4914 C C . GLU A 1 609 ? 35 -4.094 -25.859 1 98 609 GLU A C 1
ATOM 4916 O O . GLU A 1 609 ? 34.594 -5.207 -25.531 1 98 609 GLU A O 1
ATOM 4921 N N . LEU A 1 610 ? 35.469 -3.225 -25.062 1 97.88 610 LEU A N 1
ATOM 4922 C CA . LEU A 1 610 ? 35.406 -3.48 -23.625 1 97.88 610 LEU A CA 1
ATOM 4923 C C . LEU A 1 610 ? 33.938 -3.646 -23.172 1 97.88 610 LEU A C 1
ATOM 4925 O O . LEU A 1 610 ? 33.656 -4.5 -22.328 1 97.88 610 LEU A O 1
ATOM 4929 N N . VAL A 1 611 ? 33.094 -2.852 -23.688 1 97.69 611 VAL A N 1
ATOM 4930 C CA . VAL A 1 611 ? 31.672 -2.938 -23.344 1 97.69 611 VAL A CA 1
ATOM 4931 C C . VAL A 1 611 ? 31.109 -4.273 -23.828 1 97.69 611 VAL A C 1
ATOM 4933 O O . VAL A 1 611 ? 30.344 -4.93 -23.094 1 97.69 611 VAL A O 1
ATOM 4936 N N . ALA A 1 612 ? 31.438 -4.625 -24.984 1 97.56 612 ALA A N 1
ATOM 4937 C CA . ALA A 1 612 ? 31 -5.906 -25.516 1 97.56 612 ALA A CA 1
ATOM 4938 C C . ALA A 1 612 ? 31.469 -7.062 -24.641 1 97.56 612 ALA A C 1
ATOM 4940 O O . ALA A 1 612 ? 30.719 -8.008 -24.391 1 97.56 612 ALA A O 1
ATOM 4941 N N . MET A 1 613 ? 32.719 -7 -24.234 1 97.31 613 MET A N 1
ATOM 4942 C CA . MET A 1 613 ? 33.281 -8.023 -23.359 1 97.31 613 MET A CA 1
ATOM 4943 C C . MET A 1 613 ? 32.531 -8.086 -22.031 1 97.31 613 MET A C 1
ATOM 4945 O O . MET A 1 613 ? 32.219 -9.164 -21.531 1 97.31 613 MET A O 1
ATOM 4949 N N . LYS A 1 614 ? 32.281 -7.008 -21.469 1 96.25 614 LYS A N 1
ATOM 4950 C CA . LYS A 1 614 ? 31.562 -6.961 -20.203 1 96.25 614 LYS A CA 1
ATOM 4951 C C . LYS A 1 614 ? 30.125 -7.441 -20.359 1 96.25 614 LYS A C 1
ATOM 4953 O O . LYS A 1 614 ? 29.562 -8.078 -19.469 1 96.25 614 LYS A O 1
ATOM 4958 N N . ASN A 1 615 ? 29.516 -7.133 -21.484 1 96.88 615 ASN A N 1
ATOM 4959 C CA . ASN A 1 615 ? 28.141 -7.52 -21.766 1 96.88 615 ASN A CA 1
ATOM 4960 C C . ASN A 1 615 ? 28.016 -9.031 -21.938 1 96.88 615 ASN A C 1
ATOM 4962 O O . ASN A 1 615 ? 26.906 -9.562 -21.922 1 96.88 615 ASN A O 1
ATOM 4966 N N . ASP A 1 616 ? 29.125 -9.703 -22.094 1 95 616 ASP A N 1
ATOM 4967 C CA . ASP A 1 616 ? 29.109 -11.156 -22.234 1 95 616 ASP A CA 1
ATOM 4968 C C . ASP A 1 616 ? 28.969 -11.844 -20.875 1 95 616 ASP A C 1
ATOM 4970 O O . ASP A 1 616 ? 28.781 -13.055 -20.812 1 95 616 ASP A O 1
ATOM 4974 N N . HIS A 1 617 ? 28.938 -11.094 -19.844 1 93.25 617 HIS A N 1
ATOM 4975 C CA . HIS A 1 617 ? 28.703 -11.641 -18.5 1 93.25 617 HIS A CA 1
ATOM 4976 C C . HIS A 1 617 ? 27.375 -12.375 -18.438 1 93.25 617 HIS A C 1
ATOM 4978 O O . HIS A 1 617 ? 26.359 -11.891 -18.938 1 93.25 617 HIS A O 1
ATOM 4984 N N . PRO A 1 618 ? 27.328 -13.594 -17.828 1 92.12 618 PRO A N 1
ATOM 4985 C CA . PRO A 1 618 ? 26.141 -14.438 -17.844 1 92.12 618 PRO A CA 1
ATOM 4986 C C . PRO A 1 618 ? 24.938 -13.773 -17.172 1 92.12 618 PRO A C 1
ATOM 4988 O O . PRO A 1 618 ? 23.797 -14.117 -17.469 1 92.12 618 PRO A O 1
ATOM 4991 N N . LEU A 1 619 ? 25.125 -12.844 -16.281 1 94.94 619 LEU A N 1
ATOM 4992 C CA . LEU A 1 619 ? 24.031 -12.195 -15.562 1 94.94 619 LEU A CA 1
ATOM 4993 C C . LEU A 1 619 ? 23.469 -11.023 -16.359 1 94.94 619 LEU A C 1
ATOM 4995 O O . LEU A 1 619 ? 22.422 -10.469 -16.016 1 94.94 619 LEU A O 1
ATOM 4999 N N . ARG A 1 620 ? 24.188 -10.555 -17.359 1 95.31 620 ARG A N 1
ATOM 5000 C CA . ARG A 1 620 ? 23.75 -9.375 -18.109 1 95.31 620 ARG A CA 1
ATOM 5001 C C . ARG A 1 620 ? 22.844 -9.766 -19.266 1 95.31 620 ARG A C 1
ATOM 5003 O O . ARG A 1 620 ? 23.109 -10.75 -19.953 1 95.31 620 ARG A O 1
ATOM 5010 N N . GLY A 1 621 ? 21.75 -9.109 -19.422 1 94.25 621 GLY A N 1
ATOM 5011 C CA . GLY A 1 621 ? 20.766 -9.273 -20.484 1 94.25 621 GLY A CA 1
ATOM 5012 C C . GLY A 1 621 ? 19.859 -8.07 -20.656 1 94.25 621 GLY A C 1
ATOM 5013 O O . GLY A 1 621 ? 20.344 -6.945 -20.781 1 94.25 621 GLY A O 1
ATOM 5014 N N . ASP A 1 622 ? 18.594 -8.234 -20.688 1 89.19 622 ASP A N 1
ATOM 5015 C CA . ASP A 1 622 ? 17.656 -7.152 -20.953 1 89.19 622 ASP A CA 1
ATOM 5016 C C . ASP A 1 622 ? 17.359 -6.355 -19.688 1 89.19 622 ASP A C 1
ATOM 5018 O O . ASP A 1 622 ? 16.797 -5.262 -19.75 1 89.19 622 ASP A O 1
ATOM 5022 N N . GLY A 1 623 ? 17.766 -6.82 -18.578 1 85.31 623 GLY A N 1
ATOM 5023 C CA . GLY A 1 623 ? 17.562 -6.109 -17.328 1 85.31 623 GLY A CA 1
ATOM 5024 C C . GLY A 1 623 ? 16.203 -6.367 -16.719 1 85.31 623 GLY A C 1
ATOM 5025 O O . GLY A 1 623 ? 16 -6.172 -15.516 1 85.31 623 GLY A O 1
ATOM 5026 N N . SER A 1 624 ? 15.266 -6.805 -17.516 1 82.69 624 SER A N 1
ATOM 5027 C CA . SER A 1 624 ? 13.93 -7.125 -17.031 1 82.69 624 SER A CA 1
ATOM 5028 C C . SER A 1 624 ? 13.836 -8.586 -16.594 1 82.69 624 SER A C 1
ATOM 5030 O O . SER A 1 624 ? 13.172 -8.898 -15.594 1 82.69 624 SER A O 1
ATOM 5032 N N . ARG A 1 625 ? 14.586 -9.445 -17.281 1 89.12 625 ARG A N 1
ATOM 5033 C CA . ARG A 1 625 ? 14.547 -10.875 -16.984 1 89.12 625 ARG A CA 1
ATOM 5034 C C . ARG A 1 625 ? 15.922 -11.398 -16.609 1 89.12 625 ARG A C 1
ATOM 5036 O O . ARG A 1 625 ? 16.141 -12.609 -16.547 1 89.12 625 ARG A O 1
ATOM 5043 N N . THR A 1 626 ? 16.812 -10.484 -16.469 1 94.06 626 THR A N 1
ATOM 5044 C CA . THR A 1 626 ? 18.156 -10.812 -16.031 1 94.06 626 THR A CA 1
ATOM 5045 C C . THR A 1 626 ? 18.562 -9.93 -14.844 1 94.06 626 THR A C 1
ATOM 5047 O O . THR A 1 626 ? 18.062 -8.82 -14.688 1 94.06 626 THR A O 1
ATOM 5050 N N . PRO A 1 627 ? 19.469 -10.422 -13.992 1 93.69 627 PRO A N 1
ATOM 5051 C CA . PRO A 1 627 ? 19.859 -9.648 -12.812 1 93.69 627 PRO A CA 1
ATOM 5052 C C . PRO A 1 627 ? 20.516 -8.32 -13.164 1 93.69 627 PRO A C 1
ATOM 5054 O O . PRO A 1 627 ? 20.375 -7.34 -12.43 1 93.69 627 PRO A O 1
ATOM 5057 N N . LEU A 1 628 ? 21.266 -8.266 -14.273 1 94.69 628 LEU A N 1
ATOM 5058 C CA . LEU A 1 628 ? 21.953 -7.07 -14.727 1 94.69 628 LEU A CA 1
ATOM 5059 C C . LEU A 1 628 ? 21.516 -6.699 -16.141 1 94.69 628 LEU A C 1
ATOM 5061 O O . LEU A 1 628 ? 20.938 -7.523 -16.859 1 94.69 628 LEU A O 1
ATOM 5065 N N . LYS A 1 629 ? 21.703 -5.449 -16.5 1 94.31 629 LYS A N 1
ATOM 5066 C CA . LYS A 1 629 ? 21.375 -4.973 -17.844 1 94.31 629 LYS A CA 1
ATOM 5067 C C . LYS A 1 629 ? 22.641 -4.781 -18.672 1 94.31 629 LYS A C 1
ATOM 5069 O O . LYS A 1 629 ? 23.656 -4.297 -18.172 1 94.31 629 LYS A O 1
ATOM 5074 N N . LYS A 1 630 ? 22.516 -5.223 -19.891 1 96 630 LYS A N 1
ATOM 5075 C CA . LYS A 1 630 ? 23.609 -4.957 -20.812 1 96 630 LYS A CA 1
ATOM 5076 C C . LYS A 1 630 ? 23.844 -3.455 -20.969 1 96 630 LYS A C 1
ATOM 5078 O O . LYS A 1 630 ? 22.891 -2.674 -21 1 96 630 LYS A O 1
ATOM 5083 N N . ILE A 1 631 ? 25.078 -3.105 -21.031 1 95.38 631 ILE A N 1
ATOM 5084 C CA . ILE A 1 631 ? 25.484 -1.709 -21.188 1 95.38 631 ILE A CA 1
ATOM 5085 C C . ILE A 1 631 ? 25.234 -1.252 -22.625 1 95.38 631 ILE A C 1
ATOM 5087 O O . ILE A 1 631 ? 25.594 -1.957 -23.578 1 95.38 631 ILE A O 1
ATOM 5091 N N . ALA A 1 632 ? 24.578 -0.147 -22.75 1 93.56 632 ALA A N 1
ATOM 5092 C CA . ALA A 1 632 ? 24.359 0.465 -24.062 1 93.56 632 ALA A CA 1
ATOM 5093 C C . ALA A 1 632 ? 25.406 1.532 -24.344 1 93.56 632 ALA A C 1
ATOM 5095 O O . ALA A 1 632 ? 26.094 2.004 -23.422 1 93.56 632 ALA A O 1
ATOM 5096 N N . LEU A 1 633 ? 25.625 1.776 -25.594 1 94.25 633 LEU A N 1
ATOM 5097 C CA . LEU A 1 633 ? 26.484 2.883 -26.016 1 94.25 633 LEU A CA 1
ATOM 5098 C C . LEU A 1 633 ? 25.688 3.904 -26.812 1 94.25 633 LEU A C 1
ATOM 5100 O O . LEU A 1 633 ? 26.031 4.215 -27.953 1 94.25 633 LEU A O 1
ATOM 5104 N N . GLY A 1 634 ? 24.609 4.262 -26.125 1 91.94 634 GLY A N 1
ATOM 5105 C CA . GLY A 1 634 ? 23.75 5.238 -26.766 1 91.94 634 GLY A CA 1
ATOM 5106 C C . GLY A 1 634 ? 24.234 6.664 -26.641 1 91.94 634 GLY A C 1
ATOM 5107 O O . GLY A 1 634 ? 25.422 6.891 -26.391 1 91.94 634 GLY A O 1
ATOM 5108 N N . GLU A 1 635 ? 23.297 7.609 -26.734 1 86.88 635 GLU A N 1
ATOM 5109 C CA . GLU A 1 635 ? 23.641 9.031 -26.734 1 86.88 635 GLU A CA 1
ATOM 5110 C C . GLU A 1 635 ? 24.156 9.461 -25.359 1 86.88 635 GLU A C 1
ATOM 5112 O O . GLU A 1 635 ? 25.109 10.234 -25.266 1 86.88 635 GLU A O 1
ATOM 5117 N N . ILE A 1 636 ? 23.531 9 -24.344 1 82.88 636 ILE A N 1
ATOM 5118 C CA . ILE A 1 636 ? 23.875 9.406 -22.984 1 82.88 636 ILE A CA 1
ATOM 5119 C C . ILE A 1 636 ? 25.281 8.914 -22.641 1 82.88 636 ILE A C 1
ATOM 5121 O O . ILE A 1 636 ? 26.094 9.656 -22.094 1 82.88 636 ILE A O 1
ATOM 5125 N N . GLU A 1 637 ? 25.531 7.652 -22.938 1 90.38 637 GLU A N 1
ATOM 5126 C CA . GLU A 1 637 ? 26.844 7.078 -22.672 1 90.38 637 GLU A CA 1
ATOM 5127 C C . GLU A 1 637 ? 27.922 7.797 -23.484 1 90.38 637 GLU A C 1
ATOM 5129 O O . GLU A 1 637 ? 29.016 8.062 -22.953 1 90.38 637 GLU A O 1
ATOM 5134 N N . GLN A 1 638 ? 27.656 8.102 -24.688 1 90.44 638 GLN A N 1
ATOM 5135 C CA . GLN A 1 638 ? 28.625 8.773 -25.531 1 90.44 638 GLN A CA 1
ATOM 5136 C C . GLN A 1 638 ? 28.891 10.195 -25.047 1 90.44 638 GLN A C 1
ATOM 5138 O O . GLN A 1 638 ? 30.016 10.688 -25.141 1 90.44 638 GLN A O 1
ATOM 5143 N N . LEU A 1 639 ? 27.844 10.812 -24.594 1 84.81 639 LEU A N 1
ATOM 5144 C CA . LEU A 1 639 ? 28.047 12.125 -24 1 84.81 639 LEU A CA 1
ATOM 5145 C C . LEU A 1 639 ? 28.953 12.031 -22.766 1 84.81 639 LEU A C 1
ATOM 5147 O O . LEU A 1 639 ? 29.797 12.898 -22.562 1 84.81 639 LEU A O 1
ATOM 5151 N N . GLN A 1 640 ? 28.688 11.047 -21.938 1 86.31 640 GLN A N 1
ATOM 5152 C CA . GLN A 1 640 ? 29.531 10.82 -20.766 1 86.31 640 GLN A CA 1
ATOM 5153 C C . GLN A 1 640 ? 30.984 10.562 -21.172 1 86.31 640 GLN A C 1
ATOM 5155 O O . GLN A 1 640 ? 31.922 11.008 -20.5 1 86.31 640 GLN A O 1
ATOM 5160 N N . LEU A 1 641 ? 31.203 9.812 -22.266 1 91.81 641 LEU A N 1
ATOM 5161 C CA . LEU A 1 641 ? 32.531 9.547 -22.797 1 91.81 641 LEU A CA 1
ATOM 5162 C C . LEU A 1 641 ? 33.188 10.844 -23.25 1 91.81 641 LEU A C 1
ATOM 5164 O O . LEU A 1 641 ? 34.375 11.094 -22.922 1 91.81 641 LEU A O 1
ATOM 5168 N N . LYS A 1 642 ? 32.438 11.633 -23.875 1 89.06 642 LYS A N 1
ATOM 5169 C CA . LYS A 1 642 ? 32.938 12.906 -24.375 1 89.06 642 LYS A CA 1
ATOM 5170 C C . LYS A 1 642 ? 33.438 13.773 -23.219 1 89.06 642 LYS A C 1
ATOM 5172 O O . LYS A 1 642 ? 34.469 14.438 -23.344 1 89.06 642 LYS A O 1
ATOM 5177 N N . GLU A 1 643 ? 32.719 13.773 -22.188 1 83.81 643 GLU A N 1
ATOM 5178 C CA . GLU A 1 643 ? 33.094 14.531 -21.016 1 83.81 643 GLU A CA 1
ATOM 5179 C C . GLU A 1 643 ? 34.438 14.055 -20.453 1 83.81 643 GLU A C 1
ATOM 5181 O O . GLU A 1 643 ? 35.156 14.82 -19.812 1 83.81 643 GLU A O 1
ATOM 5186 N N . GLN A 1 644 ? 34.781 12.875 -20.734 1 90.25 644 GLN A N 1
ATOM 5187 C CA . GLN A 1 644 ? 36.031 12.281 -20.25 1 90.25 644 GLN A CA 1
ATOM 5188 C C . GLN A 1 644 ? 37.094 12.32 -21.328 1 90.25 644 GLN A C 1
ATOM 5190 O O . GLN A 1 644 ? 38.188 11.742 -21.172 1 90.25 644 GLN A O 1
ATOM 5195 N N . GLY A 1 645 ? 36.781 12.984 -22.453 1 91.81 645 GLY A N 1
ATOM 5196 C CA . GLY A 1 645 ? 37.719 13.07 -23.562 1 91.81 645 GLY A CA 1
ATOM 5197 C C . GLY A 1 645 ? 37.875 11.758 -24.312 1 91.81 645 GLY A C 1
ATOM 5198 O O . GLY A 1 645 ? 38.938 11.492 -24.906 1 91.81 645 GLY A O 1
ATOM 5199 N N . LEU A 1 646 ? 36.906 10.93 -24.203 1 95.94 646 LEU A N 1
ATOM 5200 C CA . LEU A 1 646 ? 36.938 9.617 -24.828 1 95.94 646 LEU A CA 1
ATOM 5201 C C . LEU A 1 646 ? 35.844 9.461 -25.859 1 95.94 646 LEU A C 1
ATOM 5203 O O . LEU A 1 646 ? 34.906 10.273 -25.906 1 95.94 646 LEU A O 1
ATOM 5207 N N . THR A 1 647 ? 35.906 8.492 -26.797 1 96.19 647 THR A N 1
ATOM 5208 C CA . THR A 1 647 ? 34.875 8.023 -27.703 1 96.19 647 THR A CA 1
ATOM 5209 C C . THR A 1 647 ? 34.719 6.508 -27.625 1 96.19 647 THR A C 1
ATOM 5211 O O . THR A 1 647 ? 35.469 5.848 -26.891 1 96.19 647 THR A O 1
ATOM 5214 N N . ILE A 1 648 ? 33.781 5.961 -28.391 1 97.12 648 ILE A N 1
ATOM 5215 C CA . ILE A 1 648 ? 33.562 4.52 -28.359 1 97.12 648 ILE A CA 1
ATOM 5216 C C . ILE A 1 648 ? 34.75 3.791 -28.969 1 97.12 648 ILE A C 1
ATOM 5218 O O . ILE A 1 648 ? 34.969 2.607 -28.703 1 97.12 648 ILE A O 1
ATOM 5222 N N . ASP A 1 649 ? 35.562 4.535 -29.75 1 97.31 649 ASP A N 1
ATOM 5223 C CA . ASP A 1 649 ? 36.688 3.936 -30.453 1 97.31 649 ASP A CA 1
ATOM 5224 C C . ASP A 1 649 ? 38 4.164 -29.672 1 97.31 649 ASP A C 1
ATOM 5226 O O . ASP A 1 649 ? 39.031 3.617 -30.031 1 97.31 649 ASP A O 1
ATOM 5230 N N . SER A 1 650 ? 37.906 4.918 -28.594 1 97.62 650 SER A N 1
ATOM 5231 C CA . SER A 1 650 ? 39.094 5.18 -27.797 1 97.62 650 SER A CA 1
ATOM 5232 C C . SER A 1 650 ? 39.594 3.912 -27.109 1 97.62 650 SER A C 1
ATOM 5234 O O . SER A 1 650 ? 38.812 3.016 -26.797 1 97.62 650 SER A O 1
ATOM 5236 N N . ILE A 1 651 ? 40.875 3.818 -26.938 1 98.06 651 ILE A N 1
ATOM 5237 C CA . ILE A 1 651 ? 41.5 2.742 -26.188 1 98.06 651 ILE A CA 1
ATOM 5238 C C . ILE A 1 651 ? 42.031 3.283 -24.844 1 98.06 651 ILE A C 1
ATOM 5240 O O . ILE A 1 651 ? 43.125 3.842 -24.781 1 98.06 651 ILE A O 1
ATOM 5244 N N . PRO A 1 652 ? 41.188 3.125 -23.844 1 97.38 652 PRO A N 1
ATOM 5245 C CA . PRO A 1 652 ? 41.594 3.645 -22.547 1 97.38 652 PRO A CA 1
ATOM 5246 C C . PRO A 1 652 ? 42.844 2.949 -22 1 97.38 652 PRO A C 1
ATOM 5248 O O . PRO A 1 652 ? 43.094 1.78 -22.312 1 97.38 652 PRO A O 1
ATOM 5251 N N . ALA A 1 653 ? 43.625 3.689 -21.188 1 96.88 653 ALA A N 1
ATOM 5252 C CA . ALA A 1 653 ? 44.844 3.162 -20.594 1 96.88 653 ALA A CA 1
ATOM 5253 C C . ALA A 1 653 ? 44.531 2.018 -19.641 1 96.88 653 ALA A C 1
ATOM 5255 O O . ALA A 1 653 ? 43.406 1.859 -19.188 1 96.88 653 ALA A O 1
ATOM 5256 N N . LYS A 1 654 ? 45.562 1.263 -19.406 1 96.56 654 LYS A N 1
ATOM 5257 C CA . LYS A 1 654 ? 45.406 0.162 -18.453 1 96.56 654 LYS A CA 1
ATOM 5258 C C . LYS A 1 654 ? 44.938 0.669 -17.094 1 96.56 654 LYS A C 1
ATOM 5260 O O . LYS A 1 654 ? 45.469 1.642 -16.562 1 96.56 654 LYS A O 1
ATOM 5265 N N . ASP A 1 655 ? 43.844 0.041 -16.609 1 95.88 655 ASP A N 1
ATOM 5266 C CA . ASP A 1 655 ? 43.281 0.298 -15.281 1 95.88 655 ASP A CA 1
ATOM 5267 C C . ASP A 1 655 ? 42.562 1.631 -15.25 1 95.88 655 ASP A C 1
ATOM 5269 O O . ASP A 1 655 ? 42.125 2.09 -14.18 1 95.88 655 ASP A O 1
ATOM 5273 N N . GLN A 1 656 ? 42.406 2.197 -16.422 1 95.94 656 GLN A N 1
ATOM 5274 C CA . GLN A 1 656 ? 41.625 3.422 -16.484 1 95.94 656 GLN A CA 1
ATOM 5275 C C . GLN A 1 656 ? 40.125 3.123 -16.375 1 95.94 656 GLN A C 1
ATOM 5277 O O . GLN A 1 656 ? 39.594 2.369 -17.188 1 95.94 656 GLN A O 1
ATOM 5282 N N . LEU A 1 657 ? 39.531 3.684 -15.328 1 96 657 LEU A N 1
ATOM 5283 C CA . LEU A 1 657 ? 38.094 3.545 -15.203 1 96 657 LEU A CA 1
ATOM 5284 C C . LEU A 1 657 ? 37.375 4.477 -16.172 1 96 657 LEU A C 1
ATOM 5286 O O . LEU A 1 657 ? 37.562 5.691 -16.125 1 96 657 LEU A O 1
ATOM 5290 N N . VAL A 1 658 ? 36.625 3.969 -17.047 1 96.25 658 VAL A N 1
ATOM 5291 C CA . VAL A 1 658 ? 35.781 4.723 -17.969 1 96.25 658 VAL A CA 1
ATOM 5292 C C . VAL A 1 658 ? 34.312 4.668 -17.516 1 96.25 658 VAL A C 1
ATOM 5294 O O . VAL A 1 658 ? 33.688 3.615 -17.594 1 96.25 658 VAL A O 1
ATOM 5297 N N . GLN A 1 659 ? 33.844 5.738 -17.094 1 94.12 659 GLN A N 1
ATOM 5298 C CA . GLN A 1 659 ? 32.438 5.805 -16.625 1 94.12 659 GLN A CA 1
ATOM 5299 C C . GLN A 1 659 ? 31.5 6.098 -17.781 1 94.12 659 GLN A C 1
ATOM 5301 O O . GLN A 1 659 ? 31.641 7.113 -18.469 1 94.12 659 GLN A O 1
ATOM 5306 N N . LEU A 1 660 ? 30.531 5.266 -17.969 1 93.62 660 LEU A N 1
ATOM 5307 C CA . LEU A 1 660 ? 29.656 5.371 -19.125 1 93.62 660 LEU A CA 1
ATOM 5308 C C . LEU A 1 660 ? 28.328 6.043 -18.734 1 93.62 660 LEU A C 1
ATOM 5310 O O . LEU A 1 660 ? 27.609 6.535 -19.609 1 93.62 660 LEU A O 1
ATOM 5314 N N . ARG A 1 661 ? 27.969 5.926 -17.422 1 86.88 661 ARG A N 1
ATOM 5315 C CA . ARG A 1 661 ? 26.812 6.602 -16.875 1 86.88 661 ARG A CA 1
ATOM 5316 C C . ARG A 1 661 ? 27.156 7.324 -15.578 1 86.88 661 ARG A C 1
ATOM 5318 O O . ARG A 1 661 ? 28.047 6.902 -14.844 1 86.88 661 ARG A O 1
ATOM 5325 N N . ALA A 1 662 ? 26.344 8.344 -15.273 1 75.62 662 ALA A N 1
ATOM 5326 C CA . ALA A 1 662 ? 26.516 9.07 -14.016 1 75.62 662 ALA A CA 1
ATOM 5327 C C . ALA A 1 662 ? 25.719 8.414 -12.891 1 75.62 662 ALA A C 1
ATOM 5329 O O . ALA A 1 662 ? 26.172 8.383 -11.742 1 75.62 662 ALA A O 1
ATOM 5330 N N . ASN A 1 663 ? 24.562 7.879 -13.234 1 74.69 663 ASN A N 1
ATOM 5331 C CA . ASN A 1 663 ? 23.719 7.238 -12.227 1 74.69 663 ASN A CA 1
ATOM 5332 C C . ASN A 1 663 ? 24.156 5.805 -11.961 1 74.69 663 ASN A C 1
ATOM 5334 O O . ASN A 1 663 ? 24.656 5.121 -12.859 1 74.69 663 ASN A O 1
ATOM 5338 N N . SER A 1 664 ? 23.953 5.41 -10.773 1 83.06 664 SER A N 1
ATOM 5339 C CA . SER A 1 664 ? 24.438 4.094 -10.383 1 83.06 664 SER A CA 1
ATOM 5340 C C . SER A 1 664 ? 23.328 3.049 -10.477 1 83.06 664 SER A C 1
ATOM 5342 O O . SER A 1 664 ? 23.391 2.012 -9.812 1 83.06 664 SER A O 1
ATOM 5344 N N . ASN A 1 665 ? 22.375 3.184 -11.352 1 79.88 665 ASN A N 1
ATOM 5345 C CA . ASN A 1 665 ? 21.25 2.25 -11.469 1 79.88 665 ASN A CA 1
ATOM 5346 C C . ASN A 1 665 ? 21.656 0.983 -12.219 1 79.88 665 ASN A C 1
ATOM 5348 O O . ASN A 1 665 ? 22.312 1.053 -13.25 1 79.88 665 ASN A O 1
ATOM 5352 N N . ILE A 1 666 ? 21.234 -0.111 -11.711 1 86.81 666 ILE A N 1
ATOM 5353 C CA . ILE A 1 666 ? 21.516 -1.395 -12.344 1 86.81 666 ILE A CA 1
ATOM 5354 C C . ILE A 1 666 ? 20.781 -1.472 -13.68 1 86.81 666 ILE A C 1
ATOM 5356 O O . ILE A 1 666 ? 21.281 -2.057 -14.641 1 86.81 666 ILE A O 1
ATOM 5360 N N . SER A 1 667 ? 19.656 -0.789 -13.797 1 83.88 667 SER A N 1
ATOM 5361 C CA . SER A 1 667 ? 18.797 -0.817 -14.984 1 83.88 667 SER A CA 1
ATOM 5362 C C . SER A 1 667 ? 19.453 -0.089 -16.156 1 83.88 667 SER A C 1
ATOM 5364 O O . SER A 1 667 ? 19.031 -0.238 -17.297 1 83.88 667 SER A O 1
ATOM 5366 N N . THR A 1 668 ? 20.578 0.675 -15.891 1 85.25 668 THR A N 1
ATOM 5367 C CA . THR A 1 668 ? 21.266 1.387 -16.969 1 85.25 668 THR A CA 1
ATOM 5368 C C . THR A 1 668 ? 22.641 0.778 -17.219 1 85.25 668 THR A C 1
ATOM 5370 O O . THR A 1 668 ? 23.5 1.416 -17.828 1 85.25 668 THR A O 1
ATOM 5373 N N . GLY A 1 669 ? 22.812 -0.341 -16.703 1 91.12 669 GLY A N 1
ATOM 5374 C CA . GLY A 1 669 ? 24.047 -1.058 -16.984 1 91.12 669 GLY A CA 1
ATOM 5375 C C . GLY A 1 669 ? 25.016 -1.047 -15.812 1 91.12 669 GLY A C 1
ATOM 5376 O O . GLY A 1 669 ? 26.156 -1.52 -15.945 1 91.12 669 GLY A O 1
ATOM 5377 N N . GLY A 1 670 ? 24.578 -0.583 -14.695 1 92.44 670 GLY A N 1
ATOM 5378 C CA .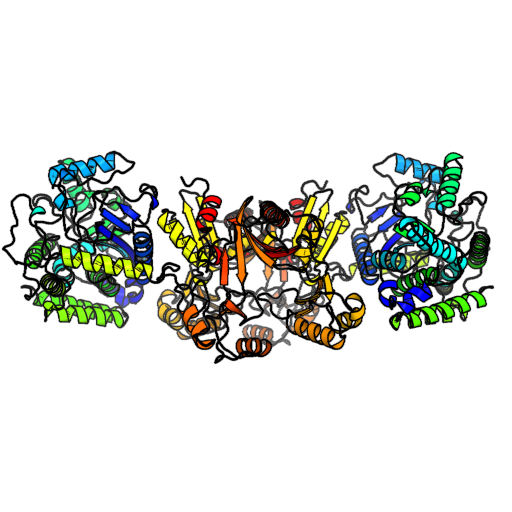 GLY A 1 670 ? 25.438 -0.519 -13.531 1 92.44 670 GLY A CA 1
ATOM 5379 C C . GLY A 1 670 ? 25.766 -1.883 -12.953 1 92.44 670 GLY A C 1
ATOM 5380 O O . GLY A 1 670 ? 25.188 -2.891 -13.367 1 92.44 670 GLY A O 1
ATOM 5381 N N . ASP A 1 671 ? 26.828 -1.933 -12.086 1 95.38 671 ASP A N 1
ATOM 5382 C CA . ASP A 1 671 ? 27.25 -3.154 -11.398 1 95.38 671 ASP A CA 1
ATOM 5383 C C . ASP A 1 671 ? 26.719 -3.184 -9.961 1 95.38 671 ASP A C 1
ATOM 5385 O O . ASP A 1 671 ? 26.594 -2.141 -9.32 1 95.38 671 ASP A O 1
ATOM 5389 N N . SER A 1 672 ? 26.359 -4.359 -9.508 1 95.69 672 SER A N 1
ATOM 5390 C CA . SER A 1 672 ? 26 -4.586 -8.109 1 95.69 672 SER A CA 1
ATOM 5391 C C . SER A 1 672 ? 27.125 -5.301 -7.367 1 95.69 672 SER A C 1
ATOM 5393 O O . SER A 1 672 ? 27.516 -6.414 -7.738 1 95.69 672 SER A O 1
ATOM 5395 N N . ILE A 1 673 ? 27.656 -4.723 -6.344 1 97.62 673 ILE A N 1
ATOM 5396 C CA . ILE A 1 673 ? 28.766 -5.293 -5.602 1 97.62 673 ILE A CA 1
ATOM 5397 C C . ILE A 1 673 ? 28.359 -5.539 -4.152 1 97.62 673 ILE A C 1
ATOM 5399 O O . ILE A 1 673 ? 27.906 -4.617 -3.461 1 97.62 673 ILE A O 1
ATOM 5403 N N . ASP A 1 674 ? 28.469 -6.75 -3.643 1 98.31 674 ASP A N 1
ATOM 5404 C CA . ASP A 1 674 ? 28.172 -7.086 -2.254 1 98.31 674 ASP A CA 1
ATOM 5405 C C . ASP A 1 674 ? 29.219 -6.5 -1.312 1 98.31 674 ASP A C 1
ATOM 5407 O O . ASP A 1 674 ? 30.406 -6.77 -1.462 1 98.31 674 ASP A O 1
ATOM 5411 N N . MET A 1 675 ? 28.766 -5.703 -0.383 1 98.31 675 MET A N 1
ATOM 5412 C CA . MET A 1 675 ? 29.672 -5.051 0.567 1 98.31 675 MET A CA 1
ATOM 5413 C C . MET A 1 675 ? 29.359 -5.484 1.995 1 98.31 675 MET A C 1
ATOM 5415 O O . MET A 1 675 ? 29.797 -4.844 2.953 1 98.31 675 MET A O 1
ATOM 5419 N N . THR A 1 676 ? 28.609 -6.523 2.178 1 98.44 676 THR A N 1
ATOM 5420 C CA . THR A 1 676 ? 28.047 -6.922 3.465 1 98.44 676 THR A CA 1
ATOM 5421 C C . THR A 1 676 ? 29.156 -7.164 4.484 1 98.44 676 THR A C 1
ATOM 5423 O O . THR A 1 676 ? 29.094 -6.652 5.605 1 98.44 676 THR A O 1
ATOM 5426 N N . ASP A 1 677 ? 30.203 -7.898 4.082 1 98 677 ASP A N 1
ATOM 5427 C CA . ASP A 1 677 ? 31.25 -8.305 5.016 1 98 677 ASP A CA 1
ATOM 5428 C C . ASP A 1 677 ? 32.219 -7.16 5.285 1 98 677 ASP A C 1
ATOM 5430 O O . ASP A 1 677 ? 32.906 -7.141 6.316 1 98 677 ASP A O 1
ATOM 5434 N N . GLU A 1 678 ? 32.25 -6.156 4.383 1 97.56 678 GLU A N 1
ATOM 5435 C CA . GLU A 1 678 ? 33.188 -5.031 4.508 1 97.56 678 GLU A CA 1
ATOM 5436 C C . GLU A 1 678 ? 32.562 -3.91 5.348 1 97.56 678 GLU A C 1
ATOM 5438 O O . GLU A 1 678 ? 33.312 -3.1 5.93 1 97.56 678 GLU A O 1
ATOM 5443 N N . MET A 1 679 ? 31.328 -3.807 5.43 1 98.06 679 MET A N 1
ATOM 5444 C CA . MET A 1 679 ? 30.609 -2.703 6.059 1 98.06 679 MET A CA 1
ATOM 5445 C C . MET A 1 679 ? 30.75 -2.754 7.574 1 98.06 679 MET A C 1
ATOM 5447 O O . MET A 1 679 ? 30.531 -3.797 8.188 1 98.06 679 MET A O 1
ATOM 5451 N N . HIS A 1 680 ? 31.188 -1.666 8.148 1 98 680 HIS A N 1
ATOM 5452 C CA . HIS A 1 680 ? 31.281 -1.584 9.602 1 98 680 HIS A CA 1
ATOM 5453 C C . HIS A 1 680 ? 29.938 -1.898 10.25 1 98 680 HIS A C 1
ATOM 5455 O O . HIS A 1 680 ? 28.891 -1.472 9.758 1 98 680 HIS A O 1
ATOM 5461 N N . GLU A 1 681 ? 29.953 -2.504 11.406 1 98 681 GLU A N 1
ATOM 5462 C CA . GLU A 1 681 ? 28.766 -3.021 12.078 1 98 681 GLU A CA 1
ATOM 5463 C C . GLU A 1 681 ? 27.828 -1.888 12.508 1 98 681 GLU A C 1
ATOM 5465 O O . GLU A 1 681 ? 26.609 -2.053 12.523 1 98 681 GLU A O 1
ATOM 5470 N N . SER A 1 682 ? 28.406 -0.729 12.82 1 98.25 682 SER A N 1
ATOM 5471 C CA . SER A 1 682 ? 27.594 0.383 13.297 1 98.25 682 SER A CA 1
ATOM 5472 C C . SER A 1 682 ? 26.578 0.819 12.25 1 98.25 682 SER A C 1
ATOM 5474 O O . SER A 1 682 ? 25.453 1.187 12.586 1 98.25 682 SER A O 1
ATOM 5476 N N . TYR A 1 683 ? 26.891 0.74 10.984 1 98.44 683 TYR A N 1
ATOM 5477 C CA . TYR A 1 683 ? 25.984 1.146 9.922 1 98.44 683 TYR A CA 1
ATOM 5478 C C . TYR A 1 683 ? 24.875 0.119 9.734 1 98.44 683 TYR A C 1
ATOM 5480 O O . TYR A 1 683 ? 23.75 0.471 9.383 1 98.44 683 TYR A O 1
ATOM 5488 N N . LYS A 1 684 ? 25.172 -1.115 9.977 1 98.38 684 LYS A N 1
ATOM 5489 C CA . LYS A 1 684 ? 24.156 -2.164 9.93 1 98.38 684 LYS A CA 1
ATOM 5490 C C . LYS A 1 684 ? 23.125 -1.97 11.031 1 98.38 684 LYS A C 1
ATOM 5492 O O . LYS A 1 684 ? 21.922 -2.139 10.789 1 98.38 684 LYS A O 1
ATOM 5497 N N . GLN A 1 685 ? 23.609 -1.576 12.188 1 98.25 685 GLN A N 1
ATOM 5498 C CA . GLN A 1 685 ? 22.703 -1.314 13.305 1 98.25 685 GLN A CA 1
ATOM 5499 C C . GLN A 1 685 ? 21.844 -0.086 13.039 1 98.25 685 GLN A C 1
ATOM 5501 O O . GLN A 1 685 ? 20.672 -0.057 13.398 1 98.25 685 GLN A O 1
ATOM 5506 N N . LEU A 1 686 ? 22.453 0.91 12.445 1 98.12 686 LEU A N 1
ATOM 5507 C CA . LEU A 1 686 ? 21.688 2.104 12.078 1 98.12 686 LEU A CA 1
ATOM 5508 C C . LEU A 1 686 ? 20.562 1.753 11.125 1 98.12 686 LEU A C 1
ATOM 5510 O O . LEU A 1 686 ? 19.438 2.238 11.281 1 98.12 686 LEU A O 1
ATOM 5514 N N . ALA A 1 687 ? 20.875 0.902 10.125 1 98.56 687 ALA A N 1
ATOM 5515 C CA . ALA A 1 687 ? 19.859 0.494 9.156 1 98.56 687 ALA A CA 1
ATOM 5516 C C . ALA A 1 687 ? 18.703 -0.218 9.844 1 98.56 687 ALA A C 1
ATOM 5518 O O . ALA A 1 687 ? 17.531 -0.007 9.492 1 98.56 687 ALA A O 1
ATOM 5519 N N . VAL A 1 688 ? 19.016 -1.037 10.836 1 98.5 688 VAL A N 1
ATOM 5520 C CA . VAL A 1 688 ? 17.984 -1.721 11.609 1 98.5 688 VAL A CA 1
ATOM 5521 C C . VAL A 1 688 ? 17.125 -0.696 12.352 1 98.5 688 VAL A C 1
ATOM 5523 O O . VAL A 1 688 ? 15.898 -0.787 12.359 1 98.5 688 VAL A O 1
ATOM 5526 N N . GLY A 1 689 ? 17.812 0.275 13 1 98.06 689 GLY A N 1
ATOM 5527 C CA . GLY A 1 689 ? 17.094 1.323 13.703 1 98.06 689 GLY A CA 1
ATOM 5528 C C . GLY A 1 689 ? 16.172 2.123 12.805 1 98.06 689 GLY A C 1
ATOM 5529 O O . GLY A 1 689 ? 15.047 2.432 13.18 1 98.06 689 GLY A O 1
ATOM 5530 N N . ILE A 1 690 ? 16.656 2.477 11.625 1 98 690 ILE A N 1
ATOM 5531 C CA . ILE A 1 690 ? 15.883 3.223 10.641 1 98 690 ILE A CA 1
ATOM 5532 C C . ILE A 1 690 ? 14.656 2.408 10.227 1 98 690 ILE A C 1
ATOM 5534 O O . ILE A 1 690 ? 13.547 2.943 10.133 1 98 690 ILE A O 1
ATOM 5538 N N . THR A 1 691 ? 14.875 1.125 9.984 1 97.88 691 THR A N 1
ATOM 5539 C CA . THR A 1 691 ? 13.789 0.223 9.617 1 97.88 691 THR A CA 1
ATOM 5540 C C . THR A 1 691 ? 12.719 0.186 10.695 1 97.88 691 THR A C 1
ATOM 5542 O O . THR A 1 691 ? 11.523 0.261 10.398 1 97.88 691 THR A O 1
ATOM 5545 N N . LYS A 1 692 ? 13.141 0.108 11.93 1 96.5 692 LYS A N 1
ATOM 5546 C CA . LYS A 1 692 ? 12.211 0.105 13.055 1 96.5 692 LYS A CA 1
ATOM 5547 C C . LYS A 1 692 ? 11.43 1.417 13.133 1 96.5 692 LYS A C 1
ATOM 5549 O O . LYS A 1 692 ? 10.227 1.418 13.391 1 96.5 692 LYS A O 1
ATOM 5554 N N . ALA A 1 693 ? 12.148 2.527 12.891 1 96.12 693 ALA A N 1
ATOM 5555 C CA . ALA A 1 693 ? 11.5 3.836 12.922 1 96.12 693 ALA A CA 1
ATOM 5556 C C . ALA A 1 693 ? 10.422 3.938 11.844 1 96.12 693 ALA A C 1
ATOM 5558 O O . ALA A 1 693 ? 9.406 4.609 12.031 1 96.12 693 ALA A O 1
ATOM 5559 N N . MET A 1 694 ? 10.617 3.238 10.758 1 96.19 694 MET A N 1
ATOM 5560 C CA . MET A 1 694 ? 9.664 3.24 9.656 1 96.19 694 MET A CA 1
ATOM 5561 C C . MET A 1 694 ? 8.531 2.25 9.914 1 96.19 694 MET A C 1
ATOM 5563 O O . MET A 1 694 ? 7.582 2.172 9.133 1 96.19 694 MET A O 1
ATOM 5567 N N . GLY A 1 695 ? 8.641 1.472 10.992 1 93.62 695 GLY A N 1
ATOM 5568 C CA . GLY A 1 695 ? 7.645 0.47 11.32 1 93.62 695 GLY A CA 1
ATOM 5569 C C . GLY A 1 695 ? 7.652 -0.718 10.375 1 93.62 695 GLY A C 1
ATOM 5570 O O . GLY A 1 695 ? 6.617 -1.342 10.148 1 93.62 695 GLY A O 1
ATOM 5571 N N . ALA A 1 696 ? 8.797 -1.056 9.758 1 96.06 696 ALA A N 1
ATOM 5572 C CA . ALA A 1 696 ? 8.875 -2.096 8.734 1 96.06 696 ALA A CA 1
ATOM 5573 C C . ALA A 1 696 ? 9.586 -3.336 9.266 1 96.06 696 ALA A C 1
ATOM 5575 O O . ALA A 1 696 ? 10.344 -3.256 10.242 1 96.06 696 ALA A O 1
ATOM 5576 N N . ALA A 1 697 ? 9.273 -4.461 8.742 1 95.81 697 ALA A N 1
ATOM 5577 C CA . ALA A 1 697 ? 10 -5.703 8.977 1 95.81 697 ALA A CA 1
ATOM 5578 C C . ALA A 1 697 ? 11.008 -5.969 7.863 1 95.81 697 ALA A C 1
ATOM 5580 O O . ALA A 1 697 ? 12.086 -6.516 8.109 1 95.81 697 ALA A O 1
ATOM 5581 N N . VAL A 1 698 ? 10.672 -5.656 6.66 1 97.25 698 VAL A N 1
ATOM 5582 C CA . VAL A 1 698 ? 11.539 -5.762 5.488 1 97.25 698 VAL A CA 1
ATOM 5583 C C . VAL A 1 698 ? 11.773 -4.379 4.891 1 97.25 698 VAL A C 1
ATOM 5585 O O . VAL A 1 698 ? 10.828 -3.699 4.488 1 97.25 698 VAL A O 1
ATOM 5588 N N . CYS A 1 699 ? 13.023 -4.004 4.812 1 97.81 699 CYS A N 1
ATOM 5589 C CA . CYS A 1 699 ? 13.273 -2.633 4.375 1 97.81 699 CYS A CA 1
ATOM 5590 C C . CYS A 1 699 ? 14.625 -2.52 3.672 1 97.81 699 CYS A C 1
ATOM 5592 O O . CYS A 1 699 ? 15.594 -3.16 4.078 1 97.81 699 CYS A O 1
ATOM 5594 N N . GLY A 1 700 ? 14.617 -1.861 2.531 1 97.5 700 GLY A N 1
ATOM 5595 C CA . GLY A 1 700 ? 15.852 -1.366 1.946 1 97.5 700 GLY A CA 1
ATOM 5596 C C . GLY A 1 700 ? 16.219 0.031 2.412 1 97.5 700 GLY A C 1
ATOM 5597 O O . GLY A 1 700 ? 15.422 0.962 2.279 1 97.5 700 GLY A O 1
ATOM 5598 N N . VAL A 1 701 ? 17.375 0.177 3.029 1 97.81 701 VAL A N 1
ATOM 5599 C CA . VAL A 1 701 ? 17.797 1.474 3.541 1 97.81 701 VAL A CA 1
ATOM 5600 C C . VAL A 1 701 ? 19 1.977 2.736 1 97.81 701 VAL A C 1
ATOM 5602 O O . VAL A 1 701 ? 20 1.275 2.6 1 97.81 701 VAL A O 1
ATOM 5605 N N . ASP A 1 702 ? 18.906 3.164 2.182 1 95 702 ASP A N 1
ATOM 5606 C CA . ASP A 1 702 ? 20 3.789 1.454 1 95 702 ASP A CA 1
ATOM 5607 C C . ASP A 1 702 ? 20.719 4.824 2.322 1 95 702 ASP A C 1
ATOM 5609 O O . ASP A 1 702 ? 20.109 5.82 2.729 1 95 702 ASP A O 1
ATOM 5613 N N . LEU A 1 703 ? 21.953 4.59 2.588 1 97 703 LEU A N 1
ATOM 5614 C CA . LEU A 1 703 ? 22.797 5.5 3.361 1 97 703 LEU A CA 1
ATOM 5615 C C . LEU A 1 703 ? 23.938 6.051 2.506 1 97 703 LEU A C 1
ATOM 5617 O O . LEU A 1 703 ? 24.453 5.348 1.641 1 97 703 LEU A O 1
ATOM 5621 N N . ILE A 1 704 ? 24.25 7.242 2.684 1 95.81 704 ILE A N 1
ATOM 5622 C CA . ILE A 1 704 ? 25.5 7.809 2.178 1 95.81 704 ILE A CA 1
ATOM 5623 C C . ILE A 1 704 ? 26.578 7.746 3.26 1 95.81 704 ILE A C 1
ATOM 5625 O O . ILE A 1 704 ? 26.375 8.25 4.367 1 95.81 704 ILE A O 1
ATOM 5629 N N . ILE A 1 705 ? 27.641 7.109 2.963 1 97 705 ILE A N 1
ATOM 5630 C CA . ILE A 1 705 ? 28.719 6.879 3.92 1 97 705 ILE A CA 1
ATOM 5631 C C . ILE A 1 705 ? 30.047 7.25 3.285 1 97 705 ILE A C 1
ATOM 5633 O O . ILE A 1 705 ? 30.484 6.613 2.324 1 97 705 ILE A O 1
ATOM 5637 N N . PRO A 1 706 ? 30.734 8.227 3.875 1 95.44 706 PRO A N 1
ATOM 5638 C CA . PRO A 1 706 ? 32.031 8.609 3.324 1 95.44 706 PRO A CA 1
ATOM 5639 C C . PRO A 1 706 ? 33.094 7.535 3.527 1 95.44 706 PRO A C 1
ATOM 5641 O O . PRO A 1 706 ? 33.938 7.305 2.643 1 95.44 706 PRO A O 1
ATOM 5644 N N . ASP A 1 707 ? 33.125 6.855 4.641 1 96 707 ASP A N 1
ATOM 5645 C CA . ASP A 1 707 ? 34.094 5.816 4.965 1 96 707 ASP A CA 1
ATOM 5646 C C . ASP A 1 707 ? 33.406 4.645 5.68 1 96 707 ASP A C 1
ATOM 5648 O O . ASP A 1 707 ? 33.125 4.719 6.879 1 96 707 ASP A O 1
ATOM 5652 N N . LEU A 1 708 ? 33.25 3.551 4.98 1 95.75 708 LEU A N 1
ATOM 5653 C CA . LEU A 1 708 ? 32.5 2.424 5.5 1 95.75 708 LEU A CA 1
ATOM 5654 C C . LEU A 1 708 ? 33.281 1.688 6.582 1 95.75 708 LEU A C 1
ATOM 5656 O O . LEU A 1 708 ? 32.719 0.881 7.324 1 95.75 708 LEU A O 1
ATOM 5660 N N . LYS A 1 709 ? 34.594 1.96 6.68 1 95.12 709 LYS A N 1
ATOM 5661 C CA . LYS A 1 709 ? 35.438 1.241 7.629 1 95.12 709 LYS A CA 1
ATOM 5662 C C . LYS A 1 709 ? 35.438 1.941 8.984 1 95.12 709 LYS A C 1
ATOM 5664 O O . LYS A 1 709 ? 35.812 1.343 9.992 1 95.12 709 LYS A O 1
ATOM 5669 N N . GLN A 1 710 ? 35.031 3.223 9.047 1 96.25 710 GLN A N 1
ATOM 5670 C CA . GLN A 1 710 ? 34.969 3.98 10.289 1 96.25 710 GLN A CA 1
ATOM 5671 C C . GLN A 1 710 ? 33.594 3.855 10.945 1 96.25 710 GLN A C 1
ATOM 5673 O O . GLN A 1 710 ? 32.594 3.836 10.25 1 96.25 710 GLN A O 1
ATOM 5678 N N . PRO A 1 711 ? 33.625 3.852 12.258 1 97.44 711 PRO A N 1
ATOM 5679 C CA . PRO A 1 711 ? 32.312 3.781 12.922 1 97.44 711 PRO A CA 1
ATOM 5680 C C . PRO A 1 711 ? 31.438 5.008 12.656 1 97.44 711 PRO A C 1
ATOM 5682 O O . PRO A 1 711 ? 31.953 6.125 12.555 1 97.44 711 PRO A O 1
ATOM 5685 N N . ALA A 1 712 ? 30.172 4.832 12.68 1 97.19 712 ALA A N 1
ATOM 5686 C CA . ALA A 1 712 ? 29.219 5.922 12.469 1 97.19 712 ALA A CA 1
ATOM 5687 C C . ALA A 1 712 ? 29.188 6.867 13.664 1 97.19 712 ALA A C 1
ATOM 5689 O O . ALA A 1 712 ? 29.266 6.426 14.812 1 97.19 712 ALA A O 1
ATOM 5690 N N . THR A 1 713 ? 29.125 8.117 13.414 1 95.56 713 THR A N 1
ATOM 5691 C CA . THR A 1 713 ? 28.906 9.148 14.422 1 95.56 713 THR A CA 1
ATOM 5692 C C . THR A 1 713 ? 27.641 9.953 14.109 1 95.56 713 THR A C 1
ATOM 5694 O O . THR A 1 713 ? 27.25 10.062 12.945 1 95.56 713 THR A O 1
ATOM 5697 N N . PRO A 1 714 ? 26.984 10.461 15.133 1 91.69 714 PRO A N 1
ATOM 5698 C CA . PRO A 1 714 ? 25.688 11.117 14.922 1 91.69 714 PRO A CA 1
ATOM 5699 C C . PRO A 1 714 ? 25.828 12.492 14.273 1 91.69 714 PRO A C 1
ATOM 5701 O O . PRO A 1 714 ? 25.422 13.5 14.852 1 91.69 714 PRO A O 1
ATOM 5704 N N . ASN A 1 715 ? 26.406 12.57 13.156 1 92.31 715 ASN A N 1
ATOM 5705 C CA . ASN A 1 715 ? 26.562 13.789 12.375 1 92.31 715 ASN A CA 1
ATOM 5706 C C . ASN A 1 715 ? 26.484 13.516 10.875 1 92.31 715 ASN A C 1
ATOM 5708 O O . ASN A 1 715 ? 26.859 12.43 10.422 1 92.31 715 ASN A O 1
ATOM 5712 N N . LEU A 1 716 ? 26.188 14.5 10.086 1 90.81 716 LEU A N 1
ATOM 5713 C CA . LEU A 1 716 ? 25.938 14.352 8.656 1 90.81 716 LEU A CA 1
ATOM 5714 C C . LEU A 1 716 ? 27.25 14.172 7.895 1 90.81 716 LEU A C 1
ATOM 5716 O O . LEU A 1 716 ? 27.234 13.727 6.746 1 90.81 716 LEU A O 1
ATOM 5720 N N . THR A 1 717 ? 28.344 14.492 8.469 1 89.38 717 THR A N 1
ATOM 5721 C CA . THR A 1 717 ? 29.625 14.281 7.816 1 89.38 717 THR A CA 1
ATOM 5722 C C . THR A 1 717 ? 30.016 12.805 7.844 1 89.38 717 THR A C 1
ATOM 5724 O O . THR A 1 717 ? 30.844 12.359 7.043 1 89.38 717 THR A O 1
ATOM 5727 N N . SER A 1 718 ? 29.375 12.086 8.82 1 94.12 718 SER A N 1
ATOM 5728 C CA . SER A 1 718 ? 29.672 10.664 8.969 1 94.12 718 SER A CA 1
ATOM 5729 C C . SER A 1 718 ? 28.734 9.82 8.117 1 94.12 718 SER A C 1
ATOM 5731 O O . SER A 1 718 ? 29.156 8.812 7.539 1 94.12 718 SER A O 1
ATOM 5733 N N . TRP A 1 719 ? 27.5 10.125 8.141 1 95.94 719 TRP A N 1
ATOM 5734 C CA . TRP A 1 719 ? 26.516 9.375 7.359 1 95.94 719 TRP A CA 1
ATOM 5735 C C . TRP A 1 719 ? 25.188 10.141 7.273 1 95.94 719 TRP A C 1
ATOM 5737 O O . TRP A 1 719 ? 24.969 11.094 8.023 1 95.94 719 TRP A O 1
ATOM 5747 N N . GLY A 1 720 ? 24.359 9.805 6.332 1 96.25 720 GLY A N 1
ATOM 5748 C CA . GLY A 1 720 ? 22.984 10.289 6.227 1 96.25 720 GLY A CA 1
ATOM 5749 C C . GLY A 1 720 ? 22.078 9.336 5.484 1 96.25 720 GLY A C 1
ATOM 5750 O O . GLY A 1 720 ? 22.5 8.68 4.531 1 96.25 720 GLY A O 1
ATOM 5751 N N . VAL A 1 721 ? 20.859 9.211 5.973 1 96.25 721 VAL A N 1
ATOM 5752 C CA . VAL A 1 721 ? 19.875 8.367 5.293 1 96.25 721 VAL A CA 1
ATOM 5753 C C . VAL A 1 721 ? 19.219 9.156 4.172 1 96.25 721 VAL A C 1
ATOM 5755 O O . VAL A 1 721 ? 18.812 10.305 4.367 1 96.25 721 VAL A O 1
ATOM 5758 N N . ILE A 1 722 ? 19.094 8.602 3.008 1 89.31 722 ILE A N 1
ATOM 5759 C CA . ILE A 1 722 ? 18.5 9.352 1.897 1 89.31 722 ILE A CA 1
ATOM 5760 C C . ILE A 1 722 ? 17.156 8.734 1.521 1 89.31 722 ILE A C 1
ATOM 5762 O O . ILE A 1 722 ? 16.312 9.406 0.919 1 89.31 722 ILE A O 1
ATOM 5766 N N . GLU A 1 723 ? 17.094 7.391 1.809 1 89 723 GLU A N 1
ATOM 5767 C CA . GLU A 1 723 ? 15.844 6.758 1.404 1 89 723 GLU A CA 1
ATOM 5768 C C . GLU A 1 723 ? 15.609 5.453 2.164 1 89 723 GLU A C 1
ATOM 5770 O O . GLU A 1 723 ? 16.562 4.832 2.643 1 89 723 GLU A O 1
ATOM 5775 N N . ALA A 1 724 ? 14.391 5.117 2.438 1 94.5 724 ALA A N 1
ATOM 5776 C CA . ALA A 1 724 ? 13.938 3.803 2.891 1 94.5 724 ALA A CA 1
ATOM 5777 C C . ALA A 1 724 ? 12.93 3.203 1.915 1 94.5 724 ALA A C 1
ATOM 5779 O O . ALA A 1 724 ? 12.078 3.914 1.378 1 94.5 724 ALA A O 1
ATOM 5780 N N . ASN A 1 725 ? 13.102 1.943 1.586 1 92.44 725 ASN A N 1
ATOM 5781 C CA . ASN A 1 725 ? 12.258 1.284 0.592 1 92.44 725 ASN A CA 1
ATOM 5782 C C . ASN A 1 725 ? 11.508 0.102 1.191 1 92.44 725 ASN A C 1
ATOM 5784 O O . ASN A 1 725 ? 12.086 -0.7 1.927 1 92.44 725 ASN A O 1
ATOM 5788 N N . PHE A 1 726 ? 10.203 -0.043 0.891 1 93.31 726 PHE A N 1
ATOM 5789 C CA . PHE A 1 726 ? 9.336 -1.051 1.492 1 93.31 726 PHE A CA 1
ATOM 5790 C C . PHE A 1 726 ? 9.328 -2.324 0.656 1 93.31 726 PHE A C 1
ATOM 5792 O O . PHE A 1 726 ? 8.766 -3.34 1.069 1 93.31 726 PHE A O 1
ATOM 5799 N N . ASN A 1 727 ? 9.812 -2.537 -0.402 1 92.69 727 ASN A N 1
ATOM 5800 C CA . ASN A 1 727 ? 9.945 -3.705 -1.265 1 92.69 727 ASN A CA 1
ATOM 5801 C C . ASN A 1 727 ? 11.32 -3.754 -1.925 1 92.69 727 ASN A C 1
ATOM 5803 O O . ASN A 1 727 ? 11.43 -3.709 -3.152 1 92.69 727 ASN A O 1
ATOM 5807 N N . PRO A 1 728 ? 12.32 -3.889 -1.06 1 94.5 728 PRO A N 1
ATOM 5808 C CA . PRO A 1 728 ? 13.664 -3.93 -1.65 1 94.5 728 PRO A CA 1
ATOM 5809 C C . PRO A 1 728 ? 13.891 -5.172 -2.512 1 94.5 728 PRO A C 1
ATOM 5811 O O . PRO A 1 728 ? 13.555 -6.285 -2.098 1 94.5 728 PRO A O 1
ATOM 5814 N N . MET A 1 729 ? 14.414 -5.016 -3.662 1 92.69 729 MET A N 1
ATOM 5815 C CA . MET A 1 729 ? 14.695 -6.129 -4.566 1 92.69 729 MET A CA 1
ATOM 5816 C C . MET A 1 729 ? 15.742 -7.062 -3.971 1 92.69 729 MET A C 1
ATOM 5818 O O . MET A 1 729 ? 16.828 -6.625 -3.576 1 92.69 729 MET A O 1
ATOM 5822 N N . MET A 1 730 ? 15.43 -8.258 -3.939 1 96.5 730 MET A N 1
ATOM 5823 C CA . MET A 1 730 ? 16.359 -9.234 -3.371 1 96.5 730 MET A CA 1
ATOM 5824 C C . MET A 1 730 ? 17.328 -9.742 -4.43 1 96.5 730 MET A C 1
ATOM 5826 O O . MET A 1 730 ? 18.453 -10.125 -4.113 1 96.5 730 MET A O 1
ATOM 5830 N N . MET A 1 731 ? 16.922 -9.695 -5.711 1 94.31 731 MET A N 1
ATOM 5831 C CA . MET A 1 731 ? 17.672 -10.32 -6.801 1 94.31 731 MET A CA 1
ATOM 5832 C C . MET A 1 731 ? 19.062 -9.727 -6.91 1 94.31 731 MET A C 1
ATOM 5834 O O . MET A 1 731 ? 20.016 -10.43 -7.23 1 94.31 731 MET A O 1
ATOM 5838 N N . MET A 1 732 ? 19.25 -8.461 -6.598 1 93.88 732 MET A N 1
ATOM 5839 C CA . MET A 1 732 ? 20.547 -7.812 -6.758 1 93.88 732 MET A CA 1
ATOM 5840 C C . MET A 1 732 ? 21.531 -8.312 -5.711 1 93.88 732 MET A C 1
ATOM 5842 O O . MET A 1 732 ? 22.75 -8.297 -5.938 1 93.88 732 MET A O 1
ATOM 5846 N N . HIS A 1 733 ? 20.984 -8.711 -4.555 1 97.12 733 HIS A N 1
ATOM 5847 C CA . HIS A 1 733 ? 21.812 -9.273 -3.49 1 97.12 733 HIS A CA 1
ATOM 5848 C C . HIS A 1 733 ? 22.094 -10.758 -3.73 1 97.12 733 HIS A C 1
ATOM 5850 O O . HIS A 1 733 ? 23.141 -11.273 -3.33 1 97.12 733 HIS A O 1
ATOM 5856 N N . ILE A 1 734 ? 21.156 -11.461 -4.355 1 97.38 734 ILE A N 1
ATOM 5857 C CA . ILE A 1 734 ? 21.25 -12.898 -4.594 1 97.38 734 ILE A CA 1
ATOM 5858 C C . ILE A 1 734 ? 22.219 -13.164 -5.75 1 97.38 734 ILE A C 1
ATOM 5860 O O . ILE A 1 734 ? 22.984 -14.133 -5.715 1 97.38 734 ILE A O 1
ATOM 5864 N N . PHE A 1 735 ? 22.156 -12.289 -6.758 1 96.44 735 PHE A N 1
ATOM 5865 C CA . PHE A 1 735 ? 23 -12.43 -7.945 1 96.44 735 PHE A CA 1
ATOM 5866 C C . PHE A 1 735 ? 23.797 -11.164 -8.195 1 96.44 735 PHE A C 1
ATOM 5868 O O . PHE A 1 735 ? 23.656 -10.523 -9.234 1 96.44 735 PHE A O 1
ATOM 5875 N N . PRO A 1 736 ? 24.734 -10.867 -7.297 1 96.56 736 PRO A N 1
ATOM 5876 C CA . PRO A 1 736 ? 25.562 -9.672 -7.488 1 96.56 736 PRO A CA 1
ATOM 5877 C C . PRO A 1 736 ? 26.578 -9.836 -8.609 1 96.56 736 PRO A C 1
ATOM 5879 O O . PRO A 1 736 ? 27.016 -10.961 -8.906 1 96.56 736 PRO A O 1
ATOM 5882 N N . TYR A 1 737 ? 26.922 -8.75 -9.266 1 95.81 737 TYR A N 1
ATOM 5883 C CA . TYR A 1 737 ? 28 -8.758 -10.242 1 95.81 737 TYR A CA 1
ATOM 5884 C C . TYR A 1 737 ? 29.312 -9.211 -9.602 1 95.81 737 TYR A C 1
ATOM 5886 O O . TYR A 1 737 ? 30.047 -10.016 -10.18 1 95.81 737 TYR A O 1
ATOM 5894 N N . ALA A 1 738 ? 29.578 -8.688 -8.445 1 96.19 738 ALA A N 1
ATOM 5895 C CA . ALA A 1 738 ? 30.766 -9.062 -7.691 1 96.19 738 ALA A CA 1
ATOM 5896 C C . ALA A 1 738 ? 30.438 -9.211 -6.203 1 96.19 738 ALA A C 1
ATOM 5898 O O . ALA A 1 738 ? 29.562 -8.539 -5.68 1 96.19 738 ALA A O 1
ATOM 5899 N N . GLY A 1 739 ? 31.172 -10.086 -5.602 1 96.94 739 GLY A N 1
ATOM 5900 C CA . GLY A 1 739 ? 30.969 -10.336 -4.184 1 96.94 739 GLY A CA 1
ATOM 5901 C C . GLY A 1 739 ? 30.188 -11.609 -3.908 1 96.94 739 GLY A C 1
ATOM 5902 O O . GLY A 1 739 ? 29.984 -12.422 -4.809 1 96.94 739 GLY A O 1
ATOM 5903 N N . LYS A 1 740 ? 29.812 -11.797 -2.699 1 97.56 740 LYS A N 1
ATOM 5904 C CA . LYS A 1 740 ? 29.156 -13.016 -2.246 1 97.56 740 LYS A CA 1
ATOM 5905 C C . LYS A 1 740 ? 27.656 -12.945 -2.465 1 97.56 740 LYS A C 1
ATOM 5907 O O . LYS A 1 740 ? 27.031 -11.898 -2.23 1 97.56 740 LYS A O 1
ATOM 5912 N N . SER A 1 741 ? 27.062 -14.016 -2.977 1 96.88 741 SER A N 1
ATOM 5913 C CA . SER A 1 741 ? 25.609 -14.141 -3.078 1 96.88 741 SER A CA 1
ATOM 5914 C C . SER A 1 741 ? 24.969 -14.203 -1.698 1 96.88 741 SER A C 1
ATOM 5916 O O . SER A 1 741 ? 25.438 -14.938 -0.824 1 96.88 741 SER A O 1
ATOM 5918 N N . ARG A 1 742 ? 24.016 -13.352 -1.476 1 97.88 742 ARG A N 1
ATOM 5919 C CA . ARG A 1 742 ? 23.219 -13.375 -0.251 1 97.88 742 ARG A CA 1
ATOM 5920 C C . ARG A 1 742 ? 21.812 -13.906 -0.519 1 97.88 742 ARG A C 1
ATOM 5922 O O . ARG A 1 742 ? 20.969 -13.18 -1.034 1 97.88 742 ARG A O 1
ATOM 5929 N N . ARG A 1 743 ? 21.531 -15.141 -0.185 1 97.19 743 ARG A N 1
ATOM 5930 C CA . ARG A 1 743 ? 20.25 -15.766 -0.499 1 97.19 743 ARG A CA 1
ATOM 5931 C C . ARG A 1 743 ? 19.172 -15.305 0.463 1 97.19 743 ARG A C 1
ATOM 5933 O O . ARG A 1 743 ? 18.656 -16.094 1.256 1 97.19 743 ARG A O 1
ATOM 5940 N N . LEU A 1 744 ? 18.734 -14.141 0.329 1 97.88 744 LEU A N 1
ATOM 5941 C CA . LEU A 1 744 ? 17.844 -13.43 1.229 1 97.88 744 LEU A CA 1
ATOM 5942 C C . LEU A 1 744 ? 16.484 -14.133 1.315 1 97.88 744 LEU A C 1
ATOM 5944 O O . LEU A 1 744 ? 15.789 -14.023 2.324 1 97.88 744 LEU A O 1
ATOM 5948 N N . THR A 1 745 ? 16.062 -14.906 0.229 1 97.62 745 THR A N 1
ATOM 5949 C CA . THR A 1 745 ? 14.758 -15.578 0.214 1 97.62 745 THR A CA 1
ATOM 5950 C C . THR A 1 745 ? 14.68 -16.625 1.312 1 97.62 745 THR A C 1
ATOM 5952 O O . THR A 1 745 ? 13.609 -16.891 1.862 1 97.62 745 THR A O 1
ATOM 5955 N N . GLN A 1 746 ? 15.805 -17.25 1.66 1 96.62 746 GLN A N 1
ATOM 5956 C CA . GLN A 1 746 ? 15.828 -18.203 2.76 1 96.62 746 GLN A CA 1
ATOM 5957 C C . GLN A 1 746 ? 15.469 -17.531 4.082 1 96.62 746 GLN A C 1
ATOM 5959 O O . GLN A 1 746 ? 14.773 -18.125 4.914 1 96.62 746 GLN A O 1
ATOM 5964 N N . ASN A 1 747 ? 15.945 -16.297 4.258 1 97.31 747 ASN A N 1
ATOM 5965 C CA . ASN A 1 747 ? 15.633 -15.531 5.461 1 97.31 747 ASN A CA 1
ATOM 5966 C C . ASN A 1 747 ? 14.164 -15.109 5.496 1 97.31 747 ASN A C 1
ATOM 5968 O O . ASN A 1 747 ? 13.547 -15.086 6.562 1 97.31 747 ASN A O 1
ATOM 5972 N N . VAL A 1 748 ? 13.648 -14.742 4.355 1 97.56 748 VAL A N 1
ATOM 5973 C CA . VAL A 1 748 ? 12.234 -14.398 4.262 1 97.56 748 VAL A CA 1
ATOM 5974 C C . VAL A 1 748 ? 11.383 -15.609 4.664 1 97.56 748 VAL A C 1
ATOM 5976 O O . VAL A 1 748 ? 10.422 -15.469 5.426 1 97.56 748 VAL A O 1
ATOM 5979 N N . ILE A 1 749 ? 11.742 -16.844 4.137 1 97.38 749 ILE A N 1
ATOM 5980 C CA . ILE A 1 749 ? 11.016 -18.078 4.457 1 97.38 749 ILE A CA 1
ATOM 5981 C C . ILE A 1 749 ? 11.062 -18.328 5.961 1 97.38 749 ILE A C 1
ATOM 5983 O O . ILE A 1 749 ? 10.055 -18.672 6.574 1 97.38 749 ILE A O 1
ATOM 5987 N N . LYS A 1 750 ? 12.219 -18.125 6.539 1 96.75 750 LYS A N 1
ATOM 5988 C CA . LYS A 1 750 ? 12.359 -18.312 7.977 1 96.75 750 LYS A CA 1
ATOM 5989 C C . LYS A 1 750 ? 11.484 -17.344 8.758 1 96.75 750 LYS A C 1
ATOM 5991 O O . LYS A 1 750 ? 10.93 -17.703 9.797 1 96.75 750 LYS A O 1
ATOM 5996 N N . MET A 1 751 ? 11.422 -16.094 8.289 1 96.25 751 MET A N 1
ATOM 5997 C CA . MET A 1 751 ? 10.555 -15.102 8.922 1 96.25 751 MET A CA 1
ATOM 5998 C C . MET A 1 751 ? 9.094 -15.523 8.844 1 96.25 751 MET A C 1
ATOM 6000 O O . MET A 1 751 ? 8.367 -15.43 9.836 1 96.25 751 MET A O 1
ATOM 6004 N N . LEU A 1 752 ? 8.672 -16.078 7.703 1 96.81 752 LEU A N 1
ATOM 6005 C CA . LEU A 1 752 ? 7.277 -16.438 7.477 1 96.81 752 LEU A CA 1
ATOM 6006 C C . LEU A 1 752 ? 6.914 -17.719 8.234 1 96.81 752 LEU A C 1
ATOM 6008 O O . LEU A 1 752 ? 5.812 -17.828 8.773 1 96.81 752 LEU A O 1
ATOM 6012 N N . PHE A 1 753 ? 7.852 -18.688 8.242 1 96.88 753 PHE A N 1
ATOM 6013 C CA . PHE A 1 753 ? 7.625 -19.984 8.852 1 96.88 753 PHE A CA 1
ATOM 6014 C C . PHE A 1 753 ? 8.75 -20.328 9.828 1 96.88 753 PHE A C 1
ATOM 6016 O O . PHE A 1 753 ? 9.539 -21.25 9.57 1 96.88 753 PHE A O 1
ATOM 6023 N N . PRO A 1 754 ? 8.734 -19.672 10.945 1 94.88 754 PRO A N 1
ATOM 6024 C CA . PRO A 1 754 ? 9.789 -19.953 11.922 1 94.88 754 PRO A CA 1
ATOM 6025 C C . PRO A 1 754 ? 9.766 -21.406 12.414 1 94.88 754 PRO A C 1
ATOM 6027 O O . PRO A 1 754 ? 10.766 -21.891 12.938 1 94.88 754 PRO A O 1
ATOM 6030 N N . GLU A 1 755 ? 8.664 -22.141 12.148 1 93 755 GLU A N 1
ATOM 6031 C CA . GLU A 1 755 ? 8.5 -23.516 12.602 1 93 755 GLU A CA 1
ATOM 6032 C C . GLU A 1 755 ? 9.164 -24.5 11.633 1 93 755 GLU A C 1
ATOM 6034 O O . GLU A 1 755 ? 9.273 -25.688 11.93 1 93 755 GLU A O 1
ATOM 6039 N N . LEU A 1 756 ? 9.586 -24 10.484 1 87.69 756 LEU A N 1
ATOM 6040 C CA . LEU A 1 756 ? 10.211 -24.859 9.5 1 87.69 756 LEU A CA 1
ATOM 6041 C C . LEU A 1 756 ? 11.547 -25.391 10.008 1 87.69 756 LEU A C 1
ATOM 6043 O O . LEU A 1 756 ? 12.367 -24.625 10.531 1 87.69 756 LEU A O 1
ATOM 6047 N N . GLU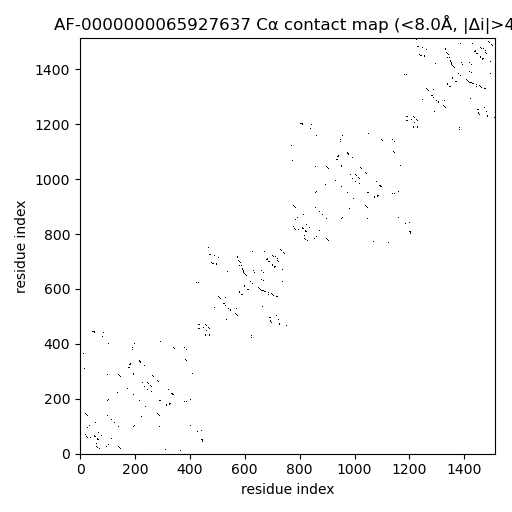 A 1 757 ? 11.758 -26.672 10.266 1 73 757 GLU A N 1
ATOM 6048 C CA . GLU A 1 757 ? 12.977 -27.328 10.734 1 73 757 GLU A CA 1
ATOM 6049 C C . GLU A 1 757 ? 14.016 -27.422 9.625 1 73 757 GLU A C 1
ATOM 6051 O O . GLU A 1 757 ? 13.672 -27.609 8.461 1 73 757 GLU A O 1
ATOM 6056 N N . MET B 1 1 ? 25 47.156 17.719 1 73.94 1 MET B N 1
ATOM 6057 C CA . MET B 1 1 ? 24.875 46.062 16.75 1 73.94 1 MET B CA 1
ATOM 6058 C C . MET B 1 1 ? 24.438 46.594 15.391 1 73.94 1 MET B C 1
ATOM 6060 O O . MET B 1 1 ? 23.438 47.312 15.281 1 73.94 1 MET B O 1
ATOM 6064 N N . LYS B 1 2 ? 25.25 46.531 14.422 1 84.31 2 LYS B N 1
ATOM 6065 C CA . LYS B 1 2 ? 24.938 47.031 13.094 1 84.31 2 LYS B CA 1
ATOM 6066 C C . LYS B 1 2 ? 24.219 46 12.25 1 84.31 2 LYS B C 1
ATOM 6068 O O . LYS B 1 2 ? 24.719 45.594 11.203 1 84.31 2 LYS B O 1
ATOM 6073 N N . ILE B 1 3 ? 22.969 45.656 12.68 1 91.25 3 ILE B N 1
ATOM 6074 C CA . ILE B 1 3 ? 22.203 44.594 12.086 1 91.25 3 ILE B CA 1
ATOM 6075 C C . ILE B 1 3 ? 21.844 44.906 10.641 1 91.25 3 ILE B C 1
ATOM 6077 O O . ILE B 1 3 ? 21.984 44.094 9.75 1 91.25 3 ILE B O 1
ATOM 6081 N N . GLN B 1 4 ? 21.484 46.156 10.391 1 92.69 4 GLN B N 1
ATOM 6082 C CA . GLN B 1 4 ? 21.109 46.625 9.055 1 92.69 4 GLN B CA 1
ATOM 6083 C C . GLN B 1 4 ? 22.234 46.406 8.055 1 92.69 4 GLN B C 1
ATOM 6085 O O . GLN B 1 4 ? 22.031 45.875 6.969 1 92.69 4 GLN B O 1
ATOM 6090 N N . HIS B 1 5 ? 23.375 46.812 8.492 1 91.56 5 HIS B N 1
ATOM 6091 C CA . HIS B 1 5 ? 24.547 46.719 7.629 1 91.56 5 HIS B CA 1
ATOM 6092 C C . HIS B 1 5 ? 24.875 45.281 7.312 1 91.56 5 HIS B C 1
ATOM 6094 O O . HIS B 1 5 ? 25.156 44.938 6.164 1 91.56 5 HIS B O 1
ATOM 6100 N N . ILE B 1 6 ? 24.828 44.469 8.359 1 92.31 6 ILE B N 1
ATOM 6101 C CA . ILE B 1 6 ? 25.156 43.062 8.188 1 92.31 6 ILE B CA 1
ATOM 6102 C C . ILE B 1 6 ? 24.156 42.406 7.227 1 92.31 6 ILE B C 1
ATOM 6104 O O . ILE B 1 6 ? 24.547 41.625 6.344 1 92.31 6 ILE B O 1
ATOM 6108 N N . ILE B 1 7 ? 22.844 42.688 7.371 1 91.38 7 ILE B N 1
ATOM 6109 C CA . ILE B 1 7 ? 21.797 42.094 6.551 1 91.38 7 ILE B CA 1
ATOM 6110 C C . ILE B 1 7 ? 21.969 42.531 5.098 1 91.38 7 ILE B C 1
ATOM 6112 O O . ILE B 1 7 ? 21.859 41.719 4.18 1 91.38 7 ILE B O 1
ATOM 6116 N N . HIS B 1 8 ? 22.281 43.75 4.922 1 87.44 8 HIS B N 1
ATOM 6117 C CA . HIS B 1 8 ? 22.438 44.281 3.578 1 87.44 8 HIS B CA 1
ATOM 6118 C C . HIS B 1 8 ? 23.688 43.719 2.893 1 87.44 8 HIS B C 1
ATOM 6120 O O . HIS B 1 8 ? 23.609 43.281 1.75 1 87.44 8 HIS B O 1
ATOM 6126 N N . GLU B 1 9 ? 24.766 43.75 3.586 1 87 9 GLU B N 1
ATOM 6127 C CA . GLU B 1 9 ? 26.047 43.312 3.016 1 87 9 GLU B CA 1
ATOM 6128 C C . GLU B 1 9 ? 26.047 41.844 2.674 1 87 9 GLU B C 1
ATOM 6130 O O . GLU B 1 9 ? 26.719 41.406 1.729 1 87 9 GLU B O 1
ATOM 6135 N N . ASN B 1 10 ? 25.312 41.188 3.432 1 84.62 10 ASN B N 1
ATOM 6136 C CA . ASN B 1 10 ? 25.344 39.75 3.246 1 84.62 10 ASN B CA 1
ATOM 6137 C C . ASN B 1 10 ? 24.047 39.219 2.615 1 84.62 10 ASN B C 1
ATOM 6139 O O . ASN B 1 10 ? 23.797 38.031 2.621 1 84.62 10 ASN B O 1
ATOM 6143 N N . GLN B 1 11 ? 23.188 40.094 2.143 1 80.88 11 GLN B N 1
ATOM 6144 C CA . GLN B 1 11 ? 21.969 39.781 1.419 1 80.88 11 GLN B CA 1
ATOM 6145 C C . GLN B 1 11 ? 21.094 38.812 2.217 1 80.88 11 GLN B C 1
ATOM 6147 O O . GLN B 1 11 ? 20.656 37.781 1.698 1 80.88 11 GLN B O 1
ATOM 6152 N N . LEU B 1 12 ? 20.875 39.125 3.514 1 84.06 12 LEU B N 1
ATOM 6153 C CA . LEU B 1 12 ? 20.109 38.25 4.418 1 84.06 12 LEU B CA 1
ATOM 6154 C C . LEU B 1 12 ? 18.656 38.719 4.516 1 84.06 12 LEU B C 1
ATOM 6156 O O . LEU B 1 12 ? 17.938 38.312 5.43 1 84.06 12 LEU B O 1
ATOM 6160 N N . GLY B 1 13 ? 18.219 39.469 3.553 1 87.12 13 GLY B N 1
ATOM 6161 C CA . GLY B 1 13 ? 16.891 40.094 3.617 1 87.12 13 GLY B CA 1
ATOM 6162 C C . GLY B 1 13 ? 15.781 39.062 3.729 1 87.12 13 GLY B C 1
ATOM 6163 O O . GLY B 1 13 ? 14.891 39.188 4.57 1 87.12 13 GLY B O 1
ATOM 6164 N N . LEU B 1 14 ? 15.766 38.094 2.945 1 83.62 14 LEU B N 1
ATOM 6165 C CA . LEU B 1 14 ? 14.727 37.062 2.949 1 83.62 14 LEU B CA 1
ATOM 6166 C C . LEU B 1 14 ? 14.789 36.219 4.219 1 83.62 14 LEU B C 1
ATOM 6168 O O . LEU B 1 14 ? 13.758 35.875 4.793 1 83.62 14 LEU B O 1
ATOM 6172 N N . LEU B 1 15 ? 16.031 35.875 4.602 1 84.81 15 LEU B N 1
ATOM 6173 C CA . LEU B 1 15 ? 16.203 35.125 5.84 1 84.81 15 LEU B CA 1
ATOM 6174 C C . LEU B 1 15 ? 15.719 35.906 7.039 1 84.81 15 LEU B C 1
ATOM 6176 O O . LEU B 1 15 ? 15.164 35.344 7.988 1 84.81 15 LEU B O 1
ATOM 6180 N N . PHE B 1 16 ? 15.906 37.219 6.957 1 93 16 PHE B N 1
ATOM 6181 C CA . PHE B 1 16 ? 15.508 38.125 8.016 1 93 16 PHE B CA 1
ATOM 6182 C C . PHE B 1 16 ? 13.992 38.125 8.203 1 93 16 PHE B C 1
ATOM 6184 O O . PHE B 1 16 ? 13.5 38.312 9.32 1 93 16 PHE B O 1
ATOM 6191 N N . GLN B 1 17 ? 13.289 37.75 7.109 1 93.06 17 GLN B N 1
ATOM 6192 C CA . GLN B 1 17 ? 11.828 37.781 7.125 1 93.06 17 GLN B CA 1
ATOM 6193 C C . GLN B 1 17 ? 11.25 36.5 7.664 1 93.06 17 GLN B C 1
ATOM 6195 O O . GLN B 1 17 ? 10.055 36.406 7.961 1 93.06 17 GLN B O 1
ATOM 6200 N N . GLN B 1 18 ? 12.102 35.5 7.887 1 90.19 18 GLN B N 1
ATOM 6201 C CA . GLN B 1 18 ? 11.617 34.188 8.312 1 90.19 18 GLN B CA 1
ATOM 6202 C C . GLN B 1 18 ? 11.523 34.094 9.836 1 90.19 18 GLN B C 1
ATOM 6204 O O . GLN B 1 18 ? 12.156 34.875 10.547 1 90.19 18 GLN B O 1
ATOM 6209 N N . GLY B 1 19 ? 10.695 33.219 10.344 1 93.75 19 GLY B N 1
ATOM 6210 C CA . GLY B 1 19 ? 10.523 32.969 11.758 1 93.75 19 GLY B CA 1
ATOM 6211 C C . GLY B 1 19 ? 9.422 31.969 12.055 1 93.75 19 GLY B C 1
ATOM 6212 O O . GLY B 1 19 ? 8.906 31.312 11.148 1 93.75 19 GLY B O 1
ATOM 6213 N N . SER B 1 20 ? 9.18 31.75 13.289 1 96.88 20 SER B N 1
ATOM 6214 C CA . SER B 1 20 ? 8.078 30.906 13.75 1 96.88 20 SER B CA 1
ATOM 6215 C C . SER B 1 20 ? 7.023 31.734 14.492 1 96.88 20 SER B C 1
ATOM 6217 O O . SER B 1 20 ? 7.359 32.719 15.164 1 96.88 20 SER B O 1
ATOM 6219 N N . PHE B 1 21 ? 5.844 31.312 14.32 1 98.31 21 PHE B N 1
ATOM 6220 C CA . PHE B 1 21 ? 4.727 32.125 14.82 1 98.31 21 PHE B CA 1
ATOM 6221 C C . PHE B 1 21 ? 3.744 31.234 15.594 1 98.31 21 PHE B C 1
ATOM 6223 O O . PHE B 1 21 ? 3.539 30.078 15.25 1 98.31 21 PHE B O 1
ATOM 6230 N N . GLY B 1 22 ? 3.137 31.797 16.609 1 98.25 22 GLY B N 1
ATOM 6231 C CA . GLY B 1 22 ? 2.045 31.203 17.375 1 98.25 22 GLY B CA 1
ATOM 6232 C C . GLY B 1 22 ? 1.095 32.25 17.938 1 98.25 22 GLY B C 1
ATOM 6233 O O . GLY B 1 22 ? 1.52 33.312 18.359 1 98.25 22 GLY B O 1
ATOM 6234 N N . LEU B 1 23 ? -0.15 31.922 17.984 1 98.5 23 LEU B N 1
ATOM 6235 C CA . LEU B 1 23 ? -1.153 32.812 18.531 1 98.5 23 LEU B CA 1
ATOM 6236 C C . LEU B 1 23 ? -1.917 32.156 19.672 1 98.5 23 LEU B C 1
ATOM 6238 O O . LEU B 1 23 ? -2.129 30.938 19.656 1 98.5 23 LEU B O 1
ATOM 6242 N N . GLU B 1 24 ? -2.252 32.906 20.656 1 98.06 24 GLU B N 1
ATOM 6243 C CA . GLU B 1 24 ? -3.191 32.594 21.719 1 98.06 24 GLU B CA 1
ATOM 6244 C C . GLU B 1 24 ? -4.348 33.562 21.781 1 98.06 24 GLU B C 1
ATOM 6246 O O . GLU B 1 24 ? -4.133 34.781 21.922 1 98.06 24 GLU B O 1
ATOM 6251 N N . LYS B 1 25 ? -5.48 33.094 21.594 1 98.25 25 LYS B N 1
ATOM 6252 C CA . LYS B 1 25 ? -6.66 33.969 21.562 1 98.25 25 LYS B CA 1
ATOM 6253 C C . LYS B 1 25 ? -7.602 33.656 22.719 1 98.25 25 LYS B C 1
ATOM 6255 O O . LYS B 1 25 ? -8.055 32.531 22.875 1 98.25 25 LYS B O 1
ATOM 6260 N N . GLU B 1 26 ? -7.926 34.625 23.453 1 97.75 26 GLU B N 1
ATOM 6261 C CA . GLU B 1 26 ? -8.852 34.5 24.578 1 97.75 26 GLU B CA 1
ATOM 6262 C C . GLU B 1 26 ? -10.227 35.062 24.219 1 97.75 26 GLU B C 1
ATOM 6264 O O . GLU B 1 26 ? -10.336 36 23.422 1 97.75 26 GLU B O 1
ATOM 6269 N N . SER B 1 27 ? -11.234 34.469 24.719 1 98 27 SER B N 1
ATOM 6270 C CA . SER B 1 27 ? -12.602 34.938 24.531 1 98 27 SER B CA 1
ATOM 6271 C C . SER B 1 27 ? -13.523 34.438 25.641 1 98 27 SER B C 1
ATOM 6273 O O . SER B 1 27 ? -13.258 33.406 26.234 1 98 27 SER B O 1
ATOM 6275 N N . GLN B 1 28 ? -14.578 35.125 25.875 1 98 28 GLN B N 1
ATOM 6276 C CA . GLN B 1 28 ? -15.609 34.656 26.797 1 98 28 GLN B CA 1
ATOM 6277 C C . GLN B 1 28 ? -16.703 33.875 26.062 1 98 28 GLN B C 1
ATOM 6279 O O . GLN B 1 28 ? -17.062 34.219 24.922 1 98 28 GLN B O 1
ATOM 6284 N N . ARG B 1 29 ? -17.188 32.812 26.641 1 98.38 29 ARG B N 1
ATOM 6285 C CA . ARG B 1 29 ? -18.438 32.188 26.188 1 98.38 29 ARG B CA 1
ATOM 6286 C C . ARG B 1 29 ? -19.641 33 26.672 1 98.38 29 ARG B C 1
ATOM 6288 O O . ARG B 1 29 ? -19.703 33.406 27.828 1 98.38 29 ARG B O 1
ATOM 6295 N N . VAL B 1 30 ? -20.625 33.188 25.781 1 98.44 30 VAL B N 1
ATOM 6296 C CA . VAL B 1 30 ? -21.766 34.062 26.109 1 98.44 30 VAL B CA 1
ATOM 6297 C C . VAL B 1 30 ? -23.047 33.406 25.594 1 98.44 30 VAL B C 1
ATOM 6299 O O . VAL B 1 30 ? -23.016 32.5 24.766 1 98.44 30 VAL B O 1
ATOM 6302 N N . THR B 1 31 ? -24.141 33.844 26.125 1 98 31 THR B N 1
ATOM 6303 C CA . THR B 1 31 ? -25.453 33.5 25.594 1 98 31 THR B CA 1
ATOM 6304 C C . THR B 1 31 ? -25.828 34.375 24.406 1 98 31 THR B C 1
ATOM 6306 O O . THR B 1 31 ? -25.047 35.25 24.016 1 98 31 THR B O 1
ATOM 6309 N N . ALA B 1 32 ? -26.969 34.188 23.859 1 97.25 32 ALA B N 1
ATOM 6310 C CA . ALA B 1 32 ? -27.406 34.875 22.641 1 97.25 32 ALA B CA 1
ATOM 6311 C C . ALA B 1 32 ? -27.5 36.375 22.859 1 97.25 32 ALA B C 1
ATOM 6313 O O . ALA B 1 32 ? -27.344 37.156 21.906 1 97.25 32 ALA B O 1
ATOM 6314 N N . ASP B 1 33 ? -27.688 36.812 24.094 1 96.69 33 ASP B N 1
ATOM 6315 C CA . ASP B 1 33 ? -27.844 38.25 24.375 1 96.69 33 ASP B CA 1
ATOM 6316 C C . ASP B 1 33 ? -26.5 38.875 24.766 1 96.69 33 ASP B C 1
ATOM 6318 O O . ASP B 1 33 ? -26.438 40.031 25.109 1 96.69 33 ASP B O 1
ATOM 6322 N N . GLY B 1 34 ? -25.438 38.094 24.75 1 96.81 34 GLY B N 1
ATOM 6323 C CA . GLY B 1 34 ? -24.109 38.625 25 1 96.81 34 GLY B CA 1
ATOM 6324 C C . GLY B 1 34 ? -23.688 38.531 26.453 1 96.81 34 GLY B C 1
ATOM 6325 O O . GLY B 1 34 ? -22.609 39 26.828 1 96.81 34 GLY B O 1
ATOM 6326 N N . ALA B 1 35 ? -24.547 37.906 27.297 1 97.06 35 ALA B N 1
ATOM 6327 C CA . ALA B 1 35 ? -24.188 37.719 28.703 1 97.06 35 ALA B CA 1
ATOM 6328 C C . ALA B 1 35 ? -23.219 36.562 28.875 1 97.06 35 ALA B C 1
ATOM 6330 O O . ALA B 1 35 ? -23.359 35.531 28.234 1 97.06 35 ALA B O 1
ATOM 6331 N N . ILE B 1 36 ? -22.25 36.75 29.719 1 97.5 36 ILE B N 1
ATOM 6332 C CA . ILE B 1 36 ? -21.25 35.688 29.969 1 97.5 36 ILE B CA 1
ATOM 6333 C C . ILE B 1 36 ? -21.906 34.5 30.656 1 97.5 36 ILE B C 1
ATOM 6335 O O . ILE B 1 36 ? -22.703 34.656 31.594 1 97.5 36 ILE B O 1
ATOM 6339 N N . VAL B 1 37 ? -21.578 33.344 30.188 1 97.44 37 VAL B N 1
ATOM 6340 C CA . VAL B 1 37 ? -22.188 32.125 30.734 1 97.44 37 VAL B CA 1
ATOM 6341 C C . VAL B 1 37 ? -21.594 31.812 32.094 1 97.44 37 VAL B C 1
ATOM 6343 O O . VAL B 1 37 ? -20.5 32.281 32.438 1 97.44 37 VAL B O 1
ATOM 6346 N N . THR B 1 38 ? -22.297 31.031 32.906 1 95.94 38 THR B N 1
ATOM 6347 C CA . THR B 1 38 ? -21.812 30.609 34.219 1 95.94 38 THR B CA 1
ATOM 6348 C C . THR B 1 38 ? -21.609 29.109 34.281 1 95.94 38 THR B C 1
ATOM 6350 O O . THR B 1 38 ? -21.328 28.547 35.344 1 95.94 38 THR B O 1
ATOM 6353 N N . THR B 1 39 ? -21.766 28.422 33.125 1 95.38 39 THR B N 1
ATOM 6354 C CA . THR B 1 39 ? -21.594 26.969 33.031 1 95.38 39 THR B CA 1
ATOM 6355 C C . THR B 1 39 ? -20.109 26.594 33 1 95.38 39 THR B C 1
ATOM 6357 O O . THR B 1 39 ? -19.266 27.422 32.656 1 95.38 39 THR B O 1
ATOM 6360 N N . PRO B 1 40 ? -19.828 25.344 33.406 1 95.31 40 PRO B N 1
ATOM 6361 C CA . PRO B 1 40 ? -18.438 24.875 33.344 1 95.31 40 PRO B CA 1
ATOM 6362 C C . PRO B 1 40 ? -17.922 24.781 31.906 1 95.31 40 PRO B C 1
ATOM 6364 O O . PRO B 1 40 ? -18.703 24.781 30.953 1 95.31 40 PRO B O 1
ATOM 6367 N N . HIS B 1 41 ? -16.578 24.75 31.781 1 95.56 41 HIS B N 1
ATOM 6368 C CA . HIS B 1 41 ? -15.953 24.469 30.5 1 95.56 41 HIS B CA 1
ATOM 6369 C C . HIS B 1 41 ? -16.516 23.188 29.875 1 95.56 41 HIS B C 1
ATOM 6371 O O . HIS B 1 41 ? -16.719 22.188 30.578 1 95.56 41 HIS B O 1
ATOM 6377 N N . PRO B 1 42 ? -16.906 23.172 28.625 1 95.69 42 PRO B N 1
ATOM 6378 C CA . PRO B 1 42 ? -17.578 22.016 28 1 95.69 42 PRO B CA 1
ATOM 6379 C C . PRO B 1 42 ? -16.781 20.734 28.109 1 95.69 42 PRO B C 1
ATOM 6381 O O . PRO B 1 42 ? -15.594 20.703 27.766 1 95.69 42 PRO B O 1
ATOM 6384 N N . ALA B 1 43 ? -17.406 19.672 28.484 1 93.75 43 ALA B N 1
ATOM 6385 C CA . ALA B 1 43 ? -16.766 18.391 28.703 1 93.75 43 ALA B CA 1
ATOM 6386 C C . ALA B 1 43 ? -16.297 17.75 27.391 1 93.75 43 ALA B C 1
ATOM 6388 O O . ALA B 1 43 ? -15.391 16.922 27.391 1 93.75 43 ALA B O 1
ATOM 6389 N N . VAL B 1 44 ? -16.875 18.156 26.266 1 94.56 44 VAL B N 1
ATOM 6390 C CA . VAL B 1 44 ? -16.594 17.562 24.969 1 94.56 44 VAL B CA 1
ATOM 6391 C C . VAL B 1 44 ? -15.141 17.812 24.594 1 94.56 44 VAL B C 1
ATOM 6393 O O . VAL B 1 44 ? -14.555 17.078 23.797 1 94.56 44 VAL B O 1
ATOM 6396 N N . PHE B 1 45 ? -14.477 18.844 25.188 1 95.38 45 PHE B N 1
ATOM 6397 C CA . PHE B 1 45 ? -13.109 19.203 24.844 1 95.38 45 PHE B CA 1
ATOM 6398 C C . PHE B 1 45 ? -12.117 18.328 25.625 1 95.38 45 PHE B C 1
ATOM 6400 O O . PHE B 1 45 ? -10.906 18.391 25.375 1 95.38 45 PHE B O 1
ATOM 6407 N N . GLY B 1 46 ? -12.633 17.516 26.484 1 89.19 46 GLY B N 1
ATOM 6408 C CA . GLY B 1 46 ? -11.742 16.656 27.234 1 89.19 46 GLY B CA 1
ATOM 6409 C C . GLY B 1 46 ? -11.008 17.375 28.344 1 89.19 46 GLY B C 1
ATOM 6410 O O . GLY B 1 46 ? -11.477 18.391 28.844 1 89.19 46 GLY B O 1
ATOM 6411 N N . ASN B 1 47 ? -9.93 16.766 28.766 1 88.06 47 ASN B N 1
ATOM 6412 C CA . ASN B 1 47 ? -9.188 17.281 29.906 1 88.06 47 ASN B CA 1
ATOM 6413 C C . ASN B 1 47 ? -8.297 18.453 29.516 1 88.06 47 ASN B C 1
ATOM 6415 O O . ASN B 1 47 ? -7.543 18.375 28.547 1 88.06 47 ASN B O 1
ATOM 6419 N N . ARG B 1 48 ? -8.289 19.438 30.219 1 87.94 48 ARG B N 1
ATOM 6420 C CA . ARG B 1 48 ? -7.586 20.672 29.922 1 87.94 48 ARG B CA 1
ATOM 6421 C C . ARG B 1 48 ? -6.105 20.562 30.266 1 87.94 48 ARG B C 1
ATOM 6423 O O . ARG B 1 48 ? -5.297 21.391 29.828 1 87.94 48 ARG B O 1
ATOM 6430 N N . ARG B 1 49 ? -5.766 19.5 31 1 83.19 49 ARG B N 1
ATOM 6431 C CA . ARG B 1 49 ? -4.387 19.312 31.438 1 83.19 49 ARG B CA 1
ATOM 6432 C C . ARG B 1 49 ? -3.465 19.078 30.234 1 83.19 49 ARG B C 1
ATOM 6434 O O . ARG B 1 49 ? -2.33 19.562 30.219 1 83.19 49 ARG B O 1
ATOM 6441 N N . TYR B 1 50 ? -3.943 18.391 29.281 1 86.44 50 TYR B N 1
ATOM 6442 C CA . TYR B 1 50 ? -3.055 18 28.188 1 86.44 50 TYR B CA 1
ATOM 6443 C C . TYR B 1 50 ? -3.488 18.641 26.875 1 86.44 50 TYR B C 1
ATOM 6445 O O . TYR B 1 50 ? -2.789 18.547 25.875 1 86.44 50 TYR B O 1
ATOM 6453 N N . HIS B 1 51 ? -4.543 19.391 26.844 1 92.94 51 HIS B N 1
ATOM 6454 C CA . HIS B 1 51 ? -5.133 19.906 25.609 1 92.94 51 HIS B CA 1
ATOM 6455 C C . HIS B 1 51 ? -4.281 21.016 25 1 92.94 51 HIS B C 1
ATOM 6457 O O . HIS B 1 51 ? -4.207 22.109 25.562 1 92.94 51 HIS B O 1
ATOM 6463 N N . PRO B 1 52 ? -3.721 20.828 23.922 1 95.75 52 PRO B N 1
ATOM 6464 C CA . PRO B 1 52 ? -2.775 21.812 23.391 1 95.75 52 PRO B CA 1
ATOM 6465 C C . PRO B 1 52 ? -3.469 22.969 22.656 1 95.75 52 PRO B C 1
ATOM 6467 O O . PRO B 1 52 ? -2.857 24.016 22.438 1 95.75 52 PRO B O 1
ATOM 6470 N N . TYR B 1 53 ? -4.746 22.891 22.297 1 97.62 53 TYR B N 1
ATOM 6471 C CA . TYR B 1 53 ? -5.367 23.828 21.391 1 97.62 53 TYR B CA 1
ATOM 6472 C C . TYR B 1 53 ? -6.453 24.641 22.094 1 97.62 53 TYR B C 1
ATOM 6474 O O . TYR B 1 53 ? -6.633 25.828 21.797 1 97.62 53 TYR B O 1
ATOM 6482 N N . ILE B 1 54 ? -7.281 23.922 22.906 1 97.88 54 ILE B N 1
ATOM 6483 C CA . ILE B 1 54 ? -8.453 24.516 23.531 1 97.88 54 ILE B CA 1
ATOM 6484 C C . ILE B 1 54 ? -8.312 24.453 25.062 1 97.88 54 ILE B C 1
ATOM 6486 O O . ILE B 1 54 ? -8.555 23.406 25.656 1 97.88 54 ILE B O 1
ATOM 6490 N N . GLN B 1 55 ? -8.016 25.594 25.625 1 95.69 55 GLN B N 1
ATOM 6491 C CA . GLN B 1 55 ? -7.781 25.656 27.062 1 95.69 55 GLN B CA 1
ATOM 6492 C C . GLN B 1 55 ? -8.688 26.688 27.734 1 95.69 55 GLN B C 1
ATOM 6494 O O . GLN B 1 55 ? -9.656 27.156 27.125 1 95.69 55 GLN B O 1
ATOM 6499 N N . THR B 1 56 ? -8.445 26.828 29.016 1 94.88 56 THR B N 1
ATOM 6500 C CA . THR B 1 56 ? -9.148 27.812 29.812 1 94.88 56 THR B CA 1
ATOM 6501 C C . THR B 1 56 ? -8.172 28.844 30.375 1 94.88 56 THR B C 1
ATOM 6503 O O . THR B 1 56 ? -7.09 28.484 30.844 1 94.88 56 THR B O 1
ATOM 6506 N N . ASP B 1 57 ? -8.531 29.984 30.25 1 92.31 57 ASP B N 1
ATOM 6507 C CA . ASP B 1 57 ? -7.695 31.031 30.844 1 92.31 57 ASP B CA 1
ATOM 6508 C C . ASP B 1 57 ? -8.062 31.25 32.312 1 92.31 57 ASP B C 1
ATOM 6510 O O . ASP B 1 57 ? -8.016 30.328 33.125 1 92.31 57 ASP B O 1
ATOM 6514 N N . PHE B 1 58 ? -8.664 32.406 32.719 1 93.62 58 PHE B N 1
ATOM 6515 C CA . PHE B 1 58 ? -8.906 32.781 34.125 1 93.62 58 PHE B CA 1
ATOM 6516 C C . PHE B 1 58 ? -10.141 32.062 34.656 1 93.62 58 PHE B C 1
ATOM 6518 O O . PHE B 1 58 ? -10.102 31.438 35.719 1 93.62 58 PHE B O 1
ATOM 6525 N N . ALA B 1 59 ? -11.227 32.094 33.938 1 95.75 59 ALA B N 1
ATOM 6526 C CA . ALA B 1 59 ? -12.516 31.609 34.406 1 95.75 59 ALA B CA 1
ATOM 6527 C C . ALA B 1 59 ? -13.008 30.453 33.531 1 95.75 59 ALA B C 1
ATOM 6529 O O . ALA B 1 59 ? -12.562 30.281 32.406 1 95.75 59 ALA B O 1
ATOM 6530 N N . GLU B 1 60 ? -13.984 29.656 34.031 1 96.38 60 GLU B N 1
ATOM 6531 C CA . GLU B 1 60 ? -14.594 28.547 33.312 1 96.38 60 GLU B CA 1
ATOM 6532 C C . GLU B 1 60 ? -15.25 29.031 32.031 1 96.38 60 GLU B C 1
ATOM 6534 O O . GLU B 1 60 ? -15.312 28.281 31.047 1 96.38 60 GLU B O 1
ATOM 6539 N N . SER B 1 61 ? -15.648 30.25 32 1 96.88 61 SER B N 1
ATOM 6540 C CA . SER B 1 61 ? -16.328 30.812 30.844 1 96.88 61 SER B CA 1
ATOM 6541 C C . SER B 1 61 ? -15.336 31.312 29.812 1 96.88 61 SER B C 1
ATOM 6543 O O . SER B 1 61 ? -15.719 31.641 28.688 1 96.88 61 SER B O 1
ATOM 6545 N N . GLN B 1 62 ? -14.102 31.391 30.156 1 97.25 62 GLN B N 1
ATOM 6546 C CA . GLN B 1 62 ? -13.117 32.031 29.297 1 97.25 62 GLN B CA 1
ATOM 6547 C C . GLN B 1 62 ? -12.305 31 28.531 1 97.25 62 GLN B C 1
ATOM 6549 O O . GLN B 1 62 ? -11.539 30.234 29.125 1 97.25 62 GLN B O 1
ATOM 6554 N N . LEU B 1 63 ? -12.484 31.016 27.203 1 97.12 63 LEU B N 1
ATOM 6555 C CA . LEU B 1 63 ? -11.75 30.141 26.297 1 97.12 63 LEU B CA 1
ATOM 6556 C C . LEU B 1 63 ? -10.375 30.703 25.984 1 97.12 63 LEU B C 1
ATOM 6558 O O . LEU B 1 63 ? -10.211 31.922 25.891 1 97.12 63 LEU B O 1
ATOM 6562 N N . GLU B 1 64 ? -9.422 29.891 25.891 1 97.19 64 GLU B N 1
ATOM 6563 C CA . GLU B 1 64 ? -8.117 30.219 25.328 1 97.19 64 GLU B CA 1
ATOM 6564 C C . GLU B 1 64 ? -7.754 29.266 24.188 1 97.19 64 GLU B C 1
ATOM 6566 O O . GLU B 1 64 ? -7.492 28.078 24.406 1 97.19 64 GLU B O 1
ATOM 6571 N N . LEU B 1 65 ? -7.785 29.734 22.969 1 98.19 65 LEU B N 1
ATOM 6572 C CA . LEU B 1 65 ? -7.434 28.969 21.781 1 98.19 65 LEU B CA 1
ATOM 6573 C C . LEU B 1 65 ? -5.965 29.172 21.406 1 98.19 65 LEU B C 1
ATOM 6575 O O . LEU B 1 65 ? -5.5 30.312 21.328 1 98.19 65 LEU B O 1
ATOM 6579 N N . ILE B 1 66 ? -5.215 28.141 21.234 1 98.06 66 ILE B N 1
ATOM 6580 C CA . ILE B 1 66 ? -3.77 28.203 21.047 1 98.06 66 ILE B CA 1
ATOM 6581 C C . ILE B 1 66 ? -3.393 27.5 19.75 1 98.06 66 ILE B C 1
ATOM 6583 O O . ILE B 1 66 ? -3.74 26.344 19.531 1 98.06 66 ILE B O 1
ATOM 6587 N N . THR B 1 67 ? -2.738 28.125 18.828 1 98.19 67 THR B N 1
ATOM 6588 C CA . THR B 1 67 ? -2.236 27.516 17.609 1 98.19 67 THR B CA 1
ATOM 6589 C C . THR B 1 67 ? -0.889 26.844 17.844 1 98.19 67 THR B C 1
ATOM 6591 O O . THR B 1 67 ? -0.141 27.25 18.75 1 98.19 67 THR B O 1
ATOM 6594 N N . PRO B 1 68 ? -0.617 25.797 17.156 1 96.69 68 PRO B N 1
ATOM 6595 C CA . PRO B 1 68 ? 0.775 25.344 17.172 1 96.69 68 PRO B CA 1
ATOM 6596 C C . PRO B 1 68 ? 1.722 26.328 16.484 1 96.69 68 PRO B C 1
ATOM 6598 O O . PRO B 1 68 ? 1.283 27.156 15.695 1 96.69 68 PRO B O 1
ATOM 6601 N N . PRO B 1 69 ? 3 26.281 16.891 1 96.56 69 PRO B N 1
ATOM 6602 C CA . PRO B 1 69 ? 3.951 27.125 16.156 1 96.56 69 PRO B CA 1
ATOM 6603 C C . PRO B 1 69 ? 4.098 26.703 14.695 1 96.56 69 PRO B C 1
ATOM 6605 O O . PRO B 1 69 ? 4.098 25.516 14.383 1 96.56 69 PRO B O 1
ATOM 6608 N N . THR B 1 70 ? 4.074 27.656 13.852 1 95.94 70 THR B N 1
ATOM 6609 C CA . THR B 1 70 ? 4.25 27.406 12.422 1 95.94 70 THR B CA 1
ATOM 6610 C C . THR B 1 70 ? 5.305 28.328 11.836 1 95.94 70 THR B C 1
ATOM 6612 O O . THR B 1 70 ? 5.68 29.328 12.469 1 95.94 70 THR B O 1
ATOM 6615 N N . LYS B 1 71 ? 5.773 28.078 10.688 1 91.44 71 LYS B N 1
ATOM 6616 C CA . LYS B 1 71 ? 6.848 28.844 10.07 1 91.44 71 LYS B CA 1
ATOM 6617 C C . LYS B 1 71 ? 6.293 29.953 9.172 1 91.44 71 LYS B C 1
ATOM 6619 O O . LYS B 1 71 ? 7.039 30.797 8.688 1 91.44 71 LYS B O 1
ATOM 6624 N N . LYS B 1 72 ? 5.008 29.922 9.008 1 92.62 72 LYS B N 1
ATOM 6625 C CA . LYS B 1 72 ? 4.328 30.953 8.227 1 92.62 72 LYS B CA 1
ATOM 6626 C C . LYS B 1 72 ? 3.08 31.453 8.945 1 92.62 72 LYS B C 1
ATOM 6628 O O . LYS B 1 72 ? 2.338 30.656 9.531 1 92.62 72 LYS B O 1
ATOM 6633 N N . LEU B 1 73 ? 2.883 32.656 8.844 1 96.12 73 LEU B N 1
ATOM 6634 C CA . LEU B 1 73 ? 1.708 33.25 9.469 1 96.12 73 LEU B CA 1
ATOM 6635 C C . LEU B 1 73 ? 0.427 32.719 8.82 1 96.12 73 LEU B C 1
ATOM 6637 O O . LEU B 1 73 ? -0.596 32.562 9.492 1 96.12 73 LEU B O 1
ATOM 6641 N N . GLU B 1 74 ? 0.509 32.5 7.496 1 95.31 74 GLU B N 1
ATOM 6642 C CA . GLU B 1 74 ? -0.646 31.938 6.805 1 95.31 74 GLU B CA 1
ATOM 6643 C C . GLU B 1 74 ? -1.078 30.609 7.434 1 95.31 74 GLU B C 1
ATOM 6645 O O . GLU B 1 74 ? -2.271 30.375 7.625 1 95.31 74 GLU B O 1
ATOM 6650 N N . ASP B 1 75 ? -0.124 29.844 7.766 1 95.75 75 ASP B N 1
ATOM 6651 C CA . ASP B 1 75 ? -0.417 28.562 8.383 1 95.75 75 ASP B CA 1
ATOM 6652 C C . ASP B 1 75 ? -0.976 28.734 9.797 1 95.75 75 ASP B C 1
ATOM 6654 O O . ASP B 1 75 ? -1.874 28.016 10.211 1 95.75 75 ASP B O 1
ATOM 6658 N N . THR B 1 76 ? -0.399 29.688 10.562 1 97.56 76 THR B N 1
ATOM 6659 C CA . THR B 1 76 ? -0.909 30 11.891 1 97.56 76 THR B CA 1
ATOM 6660 C C . THR B 1 76 ? -2.375 30.422 11.828 1 97.56 76 THR B C 1
ATOM 6662 O O . THR B 1 76 ? -3.188 29.984 12.641 1 97.56 76 THR B O 1
ATOM 6665 N N . PHE B 1 77 ? -2.631 31.203 10.875 1 97.19 77 PHE B N 1
ATOM 6666 C CA . PHE B 1 77 ? -3.996 31.688 10.711 1 97.19 77 PHE B CA 1
ATOM 6667 C C . PHE B 1 77 ? -4.93 30.547 10.328 1 97.19 77 PHE B C 1
ATOM 6669 O O . PHE B 1 77 ? -6.074 30.484 10.773 1 97.19 77 PHE B O 1
ATOM 6676 N N . ARG B 1 78 ? -4.477 29.656 9.477 1 96.88 78 ARG B N 1
ATOM 6677 C CA . ARG B 1 78 ? -5.266 28.484 9.125 1 96.88 78 ARG B CA 1
ATOM 6678 C C . ARG B 1 78 ? -5.609 27.672 10.367 1 96.88 78 ARG B C 1
ATOM 6680 O O . ARG B 1 78 ? -6.758 27.25 10.547 1 96.88 78 ARG B O 1
ATOM 6687 N N . TRP B 1 79 ? -4.648 27.453 11.211 1 97.88 79 TRP B N 1
ATOM 6688 C CA . TRP B 1 79 ? -4.871 26.703 12.438 1 97.88 79 TRP B CA 1
ATOM 6689 C C . TRP B 1 79 ? -5.844 27.422 13.359 1 97.88 79 TRP B C 1
ATOM 6691 O O . TRP B 1 79 ? -6.73 26.812 13.953 1 97.88 79 TRP B O 1
ATOM 6701 N N . LEU B 1 80 ? -5.66 28.719 13.469 1 98.19 80 LEU B N 1
ATOM 6702 C CA . LEU B 1 80 ? -6.578 29.484 14.289 1 98.19 80 LEU B CA 1
ATOM 6703 C C . LEU B 1 80 ? -8.016 29.344 13.797 1 98.19 80 LEU B C 1
ATOM 6705 O O . LEU B 1 80 ? -8.938 29.156 14.594 1 98.19 80 LEU B O 1
ATOM 6709 N N . SER B 1 81 ? -8.164 29.422 12.508 1 97.12 81 SER B N 1
ATOM 6710 C CA . SER B 1 81 ? -9.484 29.281 11.898 1 97.12 81 SER B CA 1
ATOM 6711 C C . SER B 1 81 ? -10.102 27.922 12.219 1 97.12 81 SER B C 1
ATOM 6713 O O . SER B 1 81 ? -11.273 27.844 12.594 1 97.12 81 SER B O 1
ATOM 6715 N N . VAL B 1 82 ? -9.344 26.938 12.102 1 97.31 82 VAL B N 1
ATOM 6716 C CA . VAL B 1 82 ? -9.844 25.578 12.281 1 97.31 82 VAL B CA 1
ATOM 6717 C C . VAL B 1 82 ? -10.188 25.359 13.758 1 97.31 82 VAL B C 1
ATOM 6719 O O . VAL B 1 82 ? -11.219 24.766 14.078 1 97.31 82 VAL B O 1
ATOM 6722 N N . ILE B 1 83 ? -9.32 25.75 14.641 1 98.19 83 ILE B N 1
ATOM 6723 C CA . ILE B 1 83 ? -9.586 25.609 16.062 1 98.19 83 ILE B CA 1
ATOM 6724 C C . ILE B 1 83 ? -10.867 26.344 16.438 1 98.19 83 ILE B C 1
ATOM 6726 O O . ILE B 1 83 ? -11.695 25.812 17.188 1 98.19 83 ILE B O 1
ATOM 6730 N N . HIS B 1 84 ? -11.07 27.531 15.875 1 97.38 84 HIS B N 1
ATOM 6731 C CA . HIS B 1 84 ? -12.297 28.297 16.094 1 97.38 84 HIS B CA 1
ATOM 6732 C C . HIS B 1 84 ? -13.516 27.516 15.609 1 97.38 84 HIS B C 1
ATOM 6734 O O . HIS B 1 84 ? -14.531 27.453 16.312 1 97.38 84 HIS B O 1
ATOM 6740 N N . GLU B 1 85 ? -13.398 26.969 14.445 1 97.56 85 GLU B N 1
ATOM 6741 C CA . GLU B 1 85 ? -14.508 26.219 13.883 1 97.56 85 GLU B CA 1
ATOM 6742 C C . GLU B 1 85 ? -14.852 25 14.75 1 97.56 85 GLU B C 1
ATOM 6744 O O . GLU B 1 85 ? -16.016 24.719 15 1 97.56 85 GLU B O 1
ATOM 6749 N N . VAL B 1 86 ? -13.828 24.297 15.18 1 98.19 86 VAL B N 1
ATOM 6750 C CA . VAL B 1 86 ? -14.031 23.125 16.031 1 98.19 86 VAL B CA 1
ATOM 6751 C C . VAL B 1 86 ? -14.742 23.547 17.312 1 98.19 86 VAL B C 1
ATOM 6753 O O . VAL B 1 86 ? -15.695 22.891 17.75 1 98.19 86 VAL B O 1
ATOM 6756 N N . VAL B 1 87 ? -14.344 24.656 17.891 1 98.25 87 VAL B N 1
ATOM 6757 C CA . VAL B 1 87 ? -14.93 25.109 19.156 1 98.25 87 VAL B CA 1
ATOM 6758 C C . VAL B 1 87 ? -16.359 25.562 18.922 1 98.25 87 VAL B C 1
ATOM 6760 O O . VAL B 1 87 ? -17.281 25.156 19.641 1 98.25 87 VAL B O 1
ATOM 6763 N N . GLN B 1 88 ? -16.594 26.406 17.891 1 97.94 88 GLN B N 1
ATOM 6764 C CA . GLN B 1 88 ? -17.922 26.906 17.594 1 97.94 88 GLN B CA 1
ATOM 6765 C C . GLN B 1 88 ? -18.906 25.766 17.391 1 97.94 88 GLN B C 1
ATOM 6767 O O . GLN B 1 88 ? -20.047 25.828 17.875 1 97.94 88 GLN B O 1
ATOM 6772 N N . ARG B 1 89 ? -18.469 24.75 16.734 1 97.56 89 ARG B N 1
ATOM 6773 C CA . ARG B 1 89 ? -19.359 23.641 16.375 1 97.56 89 ARG B CA 1
ATOM 6774 C C . ARG B 1 89 ? -19.484 22.641 17.531 1 97.56 89 ARG B C 1
ATOM 6776 O O . ARG B 1 89 ? -20.328 21.75 17.484 1 97.56 89 ARG B O 1
ATOM 6783 N N . SER B 1 90 ? -18.688 22.75 18.531 1 97.81 90 SER B N 1
ATOM 6784 C CA . SER B 1 90 ? -18.703 21.844 19.672 1 97.81 90 SER B CA 1
ATOM 6785 C C . SER B 1 90 ? -19.484 22.438 20.844 1 97.81 90 SER B C 1
ATOM 6787 O O . SER B 1 90 ? -19.984 21.703 21.703 1 97.81 90 SER B O 1
ATOM 6789 N N . LEU B 1 91 ? -19.578 23.797 20.875 1 97.88 91 LEU B N 1
ATOM 6790 C CA . LEU B 1 91 ? -20.266 24.469 21.969 1 97.88 91 LEU B CA 1
ATOM 6791 C C . LEU B 1 91 ? -21.75 24.141 21.953 1 97.88 91 LEU B C 1
ATOM 6793 O O . LEU B 1 91 ? -22.312 23.859 20.891 1 97.88 91 LEU B O 1
ATOM 6797 N N . PRO B 1 92 ? -22.359 24.156 23.125 1 96.25 92 PRO B N 1
ATOM 6798 C CA . PRO B 1 92 ? -23.812 24.031 23.125 1 96.25 92 PRO B CA 1
ATOM 6799 C C . PRO B 1 92 ? -24.5 25.016 22.188 1 96.25 92 PRO B C 1
ATOM 6801 O O . PRO B 1 92 ? -23.969 26.109 21.938 1 96.25 92 PRO B O 1
ATOM 6804 N N . GLU B 1 93 ? -25.641 24.734 21.734 1 94.44 93 GLU B N 1
ATOM 6805 C CA . GLU B 1 93 ? -26.359 25.5 20.734 1 94.44 93 GLU B CA 1
ATOM 6806 C C . GLU B 1 93 ? -26.594 26.938 21.203 1 94.44 93 GLU B C 1
ATOM 6808 O O . GLU B 1 93 ? -26.531 27.875 20.406 1 94.44 93 GLU B O 1
ATOM 6813 N N . GLU B 1 94 ? -26.703 27.141 22.438 1 95.69 94 GLU B N 1
ATOM 6814 C CA . GLU B 1 94 ? -27.094 28.453 22.953 1 95.69 94 GLU B CA 1
ATOM 6815 C C . GLU B 1 94 ? -25.891 29.234 23.453 1 95.69 94 GLU B C 1
ATOM 6817 O O . GLU B 1 94 ? -26.031 30.281 24.094 1 95.69 94 GLU B O 1
ATOM 6822 N N . GLU B 1 95 ? -24.688 28.75 23.281 1 98.06 95 GLU B N 1
ATOM 6823 C CA . GLU B 1 95 ? -23.469 29.438 23.688 1 98.06 95 GLU B CA 1
ATOM 6824 C C . GLU B 1 95 ? -22.672 29.891 22.469 1 98.06 95 GLU B C 1
ATOM 6826 O O . GLU B 1 95 ? -22.641 29.219 21.438 1 98.06 95 GLU B O 1
ATOM 6831 N N . TYR B 1 96 ? -22.094 31 22.594 1 98.44 96 TYR B N 1
ATOM 6832 C CA . TYR B 1 96 ? -21.344 31.641 21.531 1 98.44 96 TYR B CA 1
ATOM 6833 C C . TYR B 1 96 ? -20 32.156 22.031 1 98.44 96 TYR B C 1
ATOM 6835 O O . TYR B 1 96 ? -19.797 32.312 23.234 1 98.44 96 TYR B O 1
ATOM 6843 N N . ILE B 1 97 ? -19.062 32.438 21.141 1 98.5 97 ILE B N 1
ATOM 6844 C CA . ILE B 1 97 ? -17.781 33.031 21.469 1 98.5 97 ILE B CA 1
ATOM 6845 C C . ILE B 1 97 ? -17.875 34.562 21.297 1 98.5 97 ILE B C 1
ATOM 6847 O O . ILE B 1 97 ? -18.125 35.062 20.203 1 98.5 97 ILE B O 1
ATOM 6851 N N . PHE B 1 98 ? -17.688 35.25 22.375 1 98.44 98 PHE B N 1
ATOM 6852 C CA . PHE B 1 98 ? -17.781 36.688 22.359 1 98.44 98 PHE B CA 1
ATOM 6853 C C . PHE B 1 98 ? -16.578 37.281 21.625 1 98.44 98 PHE B C 1
ATOM 6855 O O . PHE B 1 98 ? -15.438 36.969 21.922 1 98.44 98 PHE B O 1
ATOM 6862 N N . PRO B 1 99 ? -16.797 38.188 20.625 1 98.31 99 PRO B N 1
ATOM 6863 C CA . PRO B 1 99 ? -15.695 38.656 19.766 1 98.31 99 PRO B CA 1
ATOM 6864 C C . PRO B 1 99 ? -14.984 39.875 20.312 1 98.31 99 PRO B C 1
ATOM 6866 O O . PRO B 1 99 ? -14 40.344 19.734 1 98.31 99 PRO B O 1
ATOM 6869 N N . LEU B 1 100 ? -15.43 40.5 21.422 1 98.06 100 LEU B N 1
ATOM 6870 C CA . LEU B 1 100 ? -14.797 41.688 21.984 1 98.06 100 LEU B CA 1
ATOM 6871 C C . LEU B 1 100 ? -13.914 41.344 23.172 1 98.06 100 LEU B C 1
ATOM 6873 O O . LEU B 1 100 ? -14.156 40.344 23.844 1 98.06 100 LEU B O 1
ATOM 6877 N N . SER B 1 101 ? -12.938 42.188 23.422 1 97.88 101 SER B N 1
ATOM 6878 C CA . SER B 1 101 ? -11.992 41.938 24.516 1 97.88 101 SER B CA 1
ATOM 6879 C C . SER B 1 101 ? -12.625 42.25 25.875 1 97.88 101 SER B C 1
ATOM 6881 O O . SER B 1 101 ? -12.445 41.469 26.828 1 97.88 101 SER B O 1
ATOM 6883 N N . MET B 1 102 ? -13.305 43.375 25.938 1 96.81 102 MET B N 1
ATOM 6884 C CA . MET B 1 102 ? -13.93 43.719 27.203 1 96.81 102 MET B CA 1
ATOM 6885 C C . MET B 1 102 ? -15.164 42.844 27.469 1 96.81 102 MET B C 1
ATOM 6887 O O . MET B 1 102 ? -15.961 42.625 26.547 1 96.81 102 MET B O 1
ATOM 6891 N N . PRO B 1 103 ? -15.305 42.406 28.625 1 95.19 103 PRO B N 1
ATOM 6892 C CA . PRO B 1 103 ? -16.484 41.562 28.906 1 95.19 103 PRO B CA 1
ATOM 6893 C C . PRO B 1 103 ? -17.781 42.344 28.844 1 95.19 103 PRO B C 1
ATOM 6895 O O . PRO B 1 103 ? -17.797 43.562 29.109 1 95.19 103 PRO B O 1
ATOM 6898 N N . ALA B 1 104 ? -18.781 41.719 28.469 1 92.88 104 ALA B N 1
ATOM 6899 C CA . ALA B 1 104 ? -20.125 42.25 28.5 1 92.88 104 ALA B CA 1
ATOM 6900 C C . ALA B 1 104 ? -21.094 41.344 29.25 1 92.88 104 ALA B C 1
ATOM 6902 O O . ALA B 1 104 ? -20.844 40.125 29.359 1 92.88 104 ALA B O 1
ATOM 6903 N N . GLY B 1 105 ? -22.078 41.938 29.75 1 93.25 105 GLY B N 1
ATOM 6904 C CA . GLY B 1 105 ? -23.047 41.156 30.469 1 93.25 105 GLY B CA 1
ATOM 6905 C C . GLY B 1 105 ? -22.438 40.375 31.625 1 93.25 105 GLY B C 1
ATOM 6906 O O . GLY B 1 105 ? -22.641 39.156 31.734 1 93.25 105 GLY B O 1
ATOM 6907 N N . LEU B 1 106 ? -21.578 40.969 32.438 1 95 106 LEU B N 1
ATOM 6908 C CA . LEU B 1 106 ? -20.891 40.344 33.531 1 95 106 LEU B CA 1
ATOM 6909 C C . LEU B 1 106 ? -21.875 39.812 34.562 1 95 106 LEU B C 1
ATOM 6911 O O . LEU B 1 106 ? -22.781 40.562 35 1 95 106 LEU B O 1
ATOM 6915 N N . PRO B 1 107 ? -21.734 38.594 34.844 1 93.75 107 PRO B N 1
ATOM 6916 C CA . PRO B 1 107 ? -22.531 38.094 35.969 1 93.75 107 PRO B CA 1
ATOM 6917 C C . PRO B 1 107 ? -22.078 38.656 37.312 1 93.75 107 PRO B C 1
ATOM 6919 O O . PRO B 1 107 ? -21.062 39.344 37.375 1 93.75 107 PRO B O 1
ATOM 6922 N N . ALA B 1 108 ? -22.891 38.281 38.375 1 91.38 108 ALA B N 1
ATOM 6923 C CA . ALA B 1 108 ? -22.438 38.594 39.719 1 91.38 108 ALA B CA 1
ATOM 6924 C C . ALA B 1 108 ? -21.109 37.938 40.031 1 91.38 108 ALA B C 1
ATOM 6926 O O . ALA B 1 108 ? -20.859 36.812 39.625 1 91.38 108 ALA B O 1
ATOM 6927 N N . GLU B 1 109 ? -20.266 38.688 40.688 1 90 109 GLU B N 1
ATOM 6928 C CA . GLU B 1 109 ? -18.922 38.219 40.938 1 90 109 GLU B CA 1
ATOM 6929 C C . GLU B 1 109 ? -18.922 36.812 41.562 1 90 109 GLU B C 1
ATOM 6931 O O . GLU B 1 109 ? -18.031 36 41.281 1 90 109 GLU B O 1
ATOM 6936 N N . GLU B 1 110 ? -19.953 36.5 42.344 1 90.69 110 GLU B N 1
ATOM 6937 C CA . GLU B 1 110 ? -20.047 35.219 43.031 1 90.69 110 GLU B CA 1
ATOM 6938 C C . GLU B 1 110 ? -20.297 34.094 42.031 1 90.69 110 GLU B C 1
ATOM 6940 O O . GLU B 1 110 ? -19.984 32.938 42.281 1 90.69 110 GLU B O 1
ATOM 6945 N N . GLN B 1 111 ? -20.781 34.438 40.844 1 93.88 111 GLN B N 1
ATOM 6946 C CA . GLN B 1 111 ? -21.141 33.469 39.844 1 93.88 111 GLN B CA 1
ATOM 6947 C C . GLN B 1 111 ? -19.984 33.219 38.906 1 93.88 111 GLN B C 1
ATOM 6949 O O . GLN B 1 111 ? -20.016 32.25 38.094 1 93.88 111 GLN B O 1
ATOM 6954 N N . ILE B 1 112 ? -19 34.094 38.969 1 93.69 112 ILE B N 1
ATOM 6955 C CA . ILE B 1 112 ? -17.812 33.906 38.156 1 93.69 112 ILE B CA 1
ATOM 6956 C C . ILE B 1 112 ? -16.922 32.812 38.781 1 93.69 112 ILE B C 1
ATOM 6958 O O . ILE B 1 112 ? -16.391 33.031 39.875 1 93.69 112 ILE B O 1
ATOM 6962 N N . ARG B 1 113 ? -16.828 31.672 38.125 1 93.06 113 ARG B N 1
ATOM 6963 C CA . ARG B 1 113 ? -16.016 30.578 38.625 1 93.06 113 ARG B CA 1
ATOM 6964 C C . ARG B 1 113 ? -14.633 30.578 37.969 1 93.06 113 ARG B C 1
ATOM 6966 O O . ARG B 1 113 ? -14.523 30.547 36.719 1 93.06 113 ARG B O 1
ATOM 6973 N N . VAL B 1 114 ? -13.633 30.641 38.812 1 94.94 114 VAL B N 1
ATOM 6974 C CA . VAL B 1 114 ? -12.281 30.531 38.281 1 94.94 114 VAL B CA 1
ATOM 6975 C C . VAL B 1 114 ? -12.094 29.172 37.625 1 94.94 114 VAL B C 1
ATOM 6977 O O . VAL B 1 114 ? -12.805 28.203 37.938 1 94.94 114 VAL B O 1
ATOM 6980 N N . ALA B 1 115 ? -11.211 29 36.719 1 94.5 115 ALA B N 1
ATOM 6981 C CA . ALA B 1 115 ? -10.961 27.766 36 1 94.5 115 ALA B CA 1
ATOM 6982 C C . ALA B 1 115 ? -10.656 26.609 36.969 1 94.5 115 ALA B C 1
ATOM 6984 O O . ALA B 1 115 ? -9.773 26.734 37.812 1 94.5 115 ALA B O 1
ATOM 6985 N N . GLN B 1 116 ? -11.383 25.531 36.875 1 93.25 116 GLN B N 1
ATOM 6986 C CA . GLN B 1 116 ? -11.211 24.359 37.719 1 93.25 116 GLN B CA 1
ATOM 6987 C C . GLN B 1 116 ? -10.242 23.359 37.094 1 93.25 116 GLN B C 1
ATOM 6989 O O . GLN B 1 116 ? -10.672 22.344 36.531 1 93.25 116 GLN B O 1
ATOM 6994 N N . LEU B 1 117 ? -8.961 23.594 37.281 1 92.56 117 LEU B N 1
ATOM 6995 C CA . LEU B 1 117 ? -7.914 22.781 36.656 1 92.56 117 LEU B CA 1
ATOM 6996 C C . LEU B 1 117 ? -7.516 21.641 37.594 1 92.56 117 LEU B C 1
ATOM 6998 O O . LEU B 1 117 ? -7.793 21.672 38.781 1 92.56 117 LEU B O 1
ATOM 7002 N N . ASP B 1 118 ? -6.926 20.578 37.062 1 91.19 118 ASP B N 1
ATOM 7003 C CA . ASP B 1 118 ? -6.523 19.391 37.844 1 91.19 118 ASP B CA 1
ATOM 7004 C C . ASP B 1 118 ? -5.48 19.75 38.906 1 91.19 118 ASP B C 1
ATOM 7006 O O . ASP B 1 118 ? -5.496 19.188 40 1 91.19 118 ASP B O 1
ATOM 7010 N N . ASN B 1 119 ? -4.582 20.688 38.594 1 90.62 119 ASN B N 1
ATOM 7011 C CA . ASN B 1 119 ? -3.557 21.109 39.562 1 90.62 119 ASN B CA 1
ATOM 7012 C C . ASN B 1 119 ? -4.102 22.125 40.531 1 90.62 119 ASN B C 1
ATOM 7014 O O . ASN B 1 119 ? -4.422 23.266 40.188 1 90.62 119 ASN B O 1
ATOM 7018 N N . PRO B 1 120 ? -4.113 21.828 41.688 1 92.56 120 PRO B N 1
ATOM 7019 C CA . PRO B 1 120 ? -4.688 22.719 42.688 1 92.56 120 PRO B CA 1
ATOM 7020 C C . PRO B 1 120 ? -3.916 24.031 42.812 1 92.56 120 PRO B C 1
ATOM 7022 O O . PRO B 1 120 ? -4.508 25.078 43.125 1 92.56 120 PRO B O 1
ATOM 7025 N N . GLU B 1 121 ? -2.66 23.969 42.562 1 90 121 GLU B N 1
ATOM 7026 C CA . GLU B 1 121 ? -1.853 25.172 42.625 1 90 121 GLU B CA 1
ATOM 7027 C C . GLU B 1 121 ? -2.287 26.203 41.594 1 90 121 GLU B C 1
ATOM 7029 O O . GLU B 1 121 ? -2.244 27.406 41.844 1 90 121 GLU B O 1
ATOM 7034 N N . ASP B 1 122 ? -2.65 25.688 40.5 1 89.81 122 ASP B N 1
ATOM 7035 C CA . ASP B 1 122 ? -3.098 26.562 39.406 1 89.81 122 ASP B CA 1
ATOM 7036 C C . ASP B 1 122 ? -4.426 27.234 39.781 1 89.81 122 ASP B C 1
ATOM 7038 O O . ASP B 1 122 ? -4.66 28.391 39.406 1 89.81 122 ASP B O 1
ATOM 7042 N N . VAL B 1 123 ? -5.289 26.531 40.469 1 92.25 123 VAL B N 1
ATOM 7043 C CA . VAL B 1 123 ? -6.562 27.094 40.906 1 92.25 123 VAL B CA 1
ATOM 7044 C C . VAL B 1 123 ? -6.32 28.125 42 1 92.25 123 VAL B C 1
ATOM 7046 O O . VAL B 1 123 ? -6.914 29.203 41.969 1 92.25 123 VAL B O 1
ATOM 7049 N N . ALA B 1 124 ? -5.445 27.797 42.938 1 91.12 124 ALA B N 1
ATOM 7050 C CA . ALA B 1 124 ? -5.113 28.703 44.031 1 91.12 124 ALA B CA 1
ATOM 7051 C C . ALA B 1 124 ? -4.535 30.016 43.5 1 91.12 124 ALA B C 1
ATOM 7053 O O . ALA B 1 124 ? -4.801 31.078 44.062 1 91.12 124 ALA B O 1
ATOM 7054 N N . TYR B 1 125 ? -3.721 29.906 42.562 1 88.5 125 TYR B N 1
ATOM 7055 C CA . TYR B 1 125 ? -3.139 31.094 41.938 1 88.5 125 TYR B CA 1
ATOM 7056 C C . TYR B 1 125 ? -4.223 32.031 41.438 1 88.5 125 TYR B C 1
ATOM 7058 O O . TYR B 1 125 ? -4.148 33.25 41.625 1 88.5 125 TYR B O 1
ATOM 7066 N N . ARG B 1 126 ? -5.199 31.516 40.75 1 90.94 126 ARG B N 1
ATOM 7067 C CA . ARG B 1 126 ? -6.285 32.312 40.188 1 90.94 126 ARG B CA 1
ATOM 7068 C C . ARG B 1 126 ? -7.145 32.906 41.281 1 90.94 126 ARG B C 1
ATOM 7070 O O . ARG B 1 126 ? -7.609 34.062 41.188 1 90.94 126 ARG B O 1
ATOM 7077 N N . GLU B 1 127 ? -7.309 32.156 42.344 1 91.06 127 GLU B N 1
ATOM 7078 C CA . GLU B 1 127 ? -8.023 32.688 43.5 1 91.06 127 GLU B CA 1
ATOM 7079 C C . GLU B 1 127 ? -7.25 33.844 44.156 1 91.06 127 GLU B C 1
ATOM 7081 O O . GLU B 1 127 ? -7.852 34.812 44.625 1 91.06 127 GLU B O 1
ATOM 7086 N N . TYR B 1 128 ? -6.012 33.688 44.125 1 89.81 128 TYR B N 1
ATOM 7087 C CA . TYR B 1 128 ? -5.156 34.781 44.625 1 89.81 128 TYR B CA 1
ATOM 7088 C C . TYR B 1 128 ? -5.34 36.031 43.781 1 89.81 128 TYR B C 1
ATOM 7090 O O . TYR B 1 128 ? -5.453 37.125 44.312 1 89.81 128 TYR B O 1
ATOM 7098 N N . LEU B 1 129 ? -5.352 35.875 42.5 1 87.12 129 LEU B N 1
ATOM 7099 C CA . LEU B 1 129 ? -5.539 37.031 41.594 1 87.12 129 LEU B CA 1
ATOM 7100 C C . LEU B 1 129 ? -6.875 37.719 41.875 1 87.12 129 LEU B C 1
ATOM 7102 O O . LEU B 1 129 ? -6.984 38.938 41.75 1 87.12 129 LEU B O 1
ATOM 7106 N N . VAL B 1 130 ? -7.859 36.906 42.188 1 89.38 130 VAL B N 1
ATOM 7107 C CA . VAL B 1 130 ? -9.18 37.438 42.5 1 89.38 130 VAL B CA 1
ATOM 7108 C C . VAL B 1 130 ? -9.078 38.375 43.719 1 89.38 130 VAL B C 1
ATOM 7110 O O . VAL B 1 130 ? -9.688 39.438 43.719 1 89.38 130 VAL B O 1
ATOM 7113 N N . LYS B 1 131 ? -8.336 38 44.656 1 87.06 131 LYS B N 1
ATOM 7114 C CA . LYS B 1 131 ? -8.211 38.781 45.906 1 87.06 131 LYS B CA 1
ATOM 7115 C C . LYS B 1 131 ? -7.496 40.094 45.656 1 87.06 131 LYS B C 1
ATOM 7117 O O . LYS B 1 131 ? -7.812 41.094 46.312 1 87.06 131 LYS B O 1
ATOM 7122 N N . ILE B 1 132 ? -6.633 40.062 44.75 1 82.75 132 ILE B N 1
ATOM 7123 C CA . ILE B 1 132 ? -5.793 41.219 44.531 1 82.75 132 ILE B CA 1
ATOM 7124 C C . ILE B 1 132 ? -6.469 42.156 43.531 1 82.75 132 ILE B C 1
ATOM 7126 O O . ILE B 1 132 ? -6.465 43.375 43.719 1 82.75 132 ILE B O 1
ATOM 7130 N N . TYR B 1 133 ? -7.031 41.625 42.5 1 82.81 133 TYR B N 1
ATOM 7131 C CA . TYR B 1 133 ? -7.441 42.469 41.375 1 82.81 133 TYR B CA 1
ATOM 7132 C C . TYR B 1 133 ? -8.961 42.5 41.219 1 82.81 133 TYR B C 1
ATOM 7134 O O . TYR B 1 133 ? -9.523 43.375 40.594 1 82.81 133 TYR B O 1
ATOM 7142 N N . GLY B 1 134 ? -9.625 41.562 41.719 1 85.81 134 GLY B N 1
ATOM 7143 C CA . GLY B 1 134 ? -11.055 41.375 41.469 1 85.81 134 GLY B CA 1
ATOM 7144 C C . GLY B 1 134 ? -11.352 40.469 40.281 1 85.81 134 GLY B C 1
ATOM 7145 O O . GLY B 1 134 ? -10.555 40.375 39.344 1 85.81 134 GLY B O 1
ATOM 7146 N N . LYS B 1 135 ? -12.484 39.844 40.281 1 90.06 135 LYS B N 1
ATOM 7147 C CA . LYS B 1 135 ? -12.852 38.906 39.25 1 90.06 135 LYS B CA 1
ATOM 7148 C C . LYS B 1 135 ? -13.156 39.594 37.938 1 90.06 135 LYS B C 1
ATOM 7150 O O . LYS B 1 135 ? -12.789 39.094 36.875 1 90.06 135 LYS B O 1
ATOM 7155 N N . ASN B 1 136 ? -13.812 40.688 38 1 90.81 136 ASN B N 1
ATOM 7156 C CA . ASN B 1 136 ? -14.297 41.344 36.781 1 90.81 136 ASN B CA 1
ATOM 7157 C C . ASN B 1 136 ? -13.148 41.812 35.906 1 90.81 136 ASN B C 1
ATOM 7159 O O . ASN B 1 136 ? -13.211 41.656 34.656 1 90.81 136 ASN B O 1
ATOM 7163 N N . LYS B 1 137 ? -12.102 42.312 36.438 1 88.88 137 LYS B N 1
ATOM 7164 C CA . LYS B 1 137 ? -10.938 42.75 35.688 1 88.88 137 LYS B CA 1
ATOM 7165 C C . LYS B 1 137 ? -10.25 41.594 35 1 88.88 137 LYS B C 1
ATOM 7167 O O . LYS B 1 137 ? -9.664 41.75 33.938 1 88.88 137 LYS B O 1
ATOM 7172 N N . GLN B 1 138 ? -10.336 40.469 35.656 1 90.75 138 GLN B N 1
ATOM 7173 C CA . GLN B 1 138 ? -9.648 39.281 35.125 1 90.75 138 GLN B CA 1
ATOM 7174 C C . GLN B 1 138 ? -10.414 38.688 33.938 1 90.75 138 GLN B C 1
ATOM 7176 O O . GLN B 1 138 ? -9.914 37.75 33.281 1 90.75 138 GLN B O 1
ATOM 7181 N N . MET B 1 139 ? -11.57 39.188 33.625 1 94.44 139 MET B N 1
ATOM 7182 C CA . MET B 1 139 ? -12.422 38.625 32.594 1 94.44 139 MET B CA 1
ATOM 7183 C C . MET B 1 139 ? -12.086 39.25 31.234 1 94.44 139 MET B C 1
ATOM 7185 O O . MET B 1 139 ? -12.672 38.875 30.219 1 94.44 139 MET B O 1
ATOM 7189 N N . VAL B 1 140 ? -11.109 40.125 31.203 1 95.38 140 VAL B N 1
ATOM 7190 C CA . VAL B 1 140 ? -10.688 40.781 29.969 1 95.38 140 VAL B CA 1
ATOM 7191 C C . VAL B 1 140 ? -9.977 39.75 29.078 1 95.38 140 VAL B C 1
ATOM 7193 O O . VAL B 1 140 ? -9.234 38.906 29.578 1 95.38 140 VAL B O 1
ATOM 7196 N N . SER B 1 141 ? -10.273 39.75 27.797 1 96.56 141 SER B N 1
ATOM 7197 C CA . SER B 1 141 ? -9.664 38.844 26.828 1 96.56 141 SER B CA 1
ATOM 7198 C C . SER B 1 141 ? -8.773 39.594 25.844 1 96.56 141 SER B C 1
ATOM 7200 O O . SER B 1 141 ? -8.891 40.812 25.703 1 96.56 141 SER B O 1
ATOM 7202 N N . GLY B 1 142 ? -7.879 38.938 25.25 1 96.75 142 GLY B N 1
ATOM 7203 C CA . GLY B 1 142 ? -6.988 39.5 24.234 1 96.75 142 GLY B CA 1
ATOM 7204 C C . GLY B 1 142 ? -6.332 38.438 23.375 1 96.75 142 GLY B C 1
ATOM 7205 O O . GLY B 1 142 ? -6.762 37.281 23.359 1 96.75 142 GLY B O 1
ATOM 7206 N N . ILE B 1 143 ? -5.449 38.875 22.578 1 97.12 143 ILE B N 1
ATOM 7207 C CA . ILE B 1 143 ? -4.691 37.938 21.719 1 97.12 143 ILE B CA 1
ATOM 7208 C C . ILE B 1 143 ? -3.197 38.094 22 1 97.12 143 ILE B C 1
ATOM 7210 O O . ILE B 1 143 ? -2.705 39.219 22.172 1 97.12 143 ILE B O 1
ATOM 7214 N N . HIS B 1 144 ? -2.521 37.062 22.266 1 97.94 144 HIS B N 1
ATOM 7215 C CA . HIS B 1 144 ? -1.07 37.031 22.406 1 97.94 144 HIS B CA 1
ATOM 7216 C C . HIS B 1 144 ? -0.409 36.594 21.094 1 97.94 144 HIS B C 1
ATOM 7218 O O . HIS B 1 144 ? -0.865 35.625 20.453 1 97.94 144 HIS B O 1
ATOM 7224 N N . TYR B 1 145 ? 0.514 37.281 20.672 1 98.5 145 TYR B N 1
ATOM 7225 C CA . TYR B 1 145 ? 1.293 37.062 19.453 1 98.5 145 TYR B CA 1
ATOM 7226 C C . TYR B 1 145 ? 2.705 36.594 19.797 1 98.5 145 TYR B C 1
ATOM 7228 O O . TYR B 1 145 ? 3.498 37.375 20.344 1 98.5 145 TYR B O 1
ATOM 7236 N N . ASN B 1 146 ? 3.012 35.344 19.531 1 98.56 146 ASN B N 1
ATOM 7237 C CA . ASN B 1 146 ? 4.332 34.781 19.781 1 98.56 146 ASN B CA 1
ATOM 7238 C C . ASN B 1 146 ? 5.188 34.75 18.516 1 98.56 146 ASN B C 1
ATOM 7240 O O . ASN B 1 146 ? 4.723 34.312 17.469 1 98.56 146 ASN B O 1
ATOM 7244 N N . PHE B 1 147 ? 6.414 35.188 18.609 1 98.12 147 PHE B N 1
ATOM 7245 C CA . PHE B 1 147 ? 7.289 35.281 17.438 1 98.12 147 PHE B CA 1
ATOM 7246 C C . PHE B 1 147 ? 8.703 34.844 17.797 1 98.12 147 PHE B C 1
ATOM 7248 O O . PHE B 1 147 ? 9.281 35.312 18.781 1 98.12 147 PHE B O 1
ATOM 7255 N N . GLN B 1 148 ? 9.188 33.938 17.047 1 98.31 148 GLN B N 1
ATOM 7256 C CA . GLN B 1 148 ? 10.57 33.5 17.141 1 98.31 148 GLN B CA 1
ATOM 7257 C C . GLN B 1 148 ? 11.344 33.812 15.867 1 98.31 148 GLN B C 1
ATOM 7259 O O . GLN B 1 148 ? 10.922 33.469 14.766 1 98.31 148 GLN B O 1
ATOM 7264 N N . LEU B 1 149 ? 12.477 34.5 16.031 1 96.69 149 LEU B N 1
ATOM 7265 C CA . LEU B 1 149 ? 13.359 34.719 14.898 1 96.69 149 LEU B CA 1
ATOM 7266 C C . LEU B 1 149 ? 13.898 33.406 14.359 1 96.69 149 LEU B C 1
ATOM 7268 O O . LEU B 1 149 ? 14.055 32.438 15.117 1 96.69 149 LEU B O 1
ATOM 7272 N N . SER B 1 150 ? 14.203 33.406 13.07 1 92.5 150 SER B N 1
ATOM 7273 C CA . SER B 1 150 ? 14.82 32.219 12.508 1 92.5 150 SER B CA 1
ATOM 7274 C C . SER B 1 150 ? 16.141 31.875 13.203 1 92.5 150 SER B C 1
ATOM 7276 O O . SER B 1 150 ? 17.031 32.719 13.289 1 92.5 150 SER B O 1
ATOM 7278 N N . PRO B 1 151 ? 16.203 30.703 13.742 1 91.06 151 PRO B N 1
ATOM 7279 C CA . PRO B 1 151 ? 17.484 30.328 14.336 1 91.06 151 PRO B CA 1
ATOM 7280 C C . PRO B 1 151 ? 18.656 30.453 13.359 1 91.06 151 PRO B C 1
ATOM 7282 O O . PRO B 1 151 ? 19.766 30.797 13.758 1 91.06 151 PRO B O 1
ATOM 7285 N N . ASP B 1 152 ? 18.422 30.188 12.141 1 84.38 152 ASP B N 1
ATOM 7286 C CA . ASP B 1 152 ? 19.453 30.312 11.117 1 84.38 152 ASP B CA 1
ATOM 7287 C C . ASP B 1 152 ? 19.922 31.766 10.984 1 84.38 152 ASP B C 1
ATOM 7289 O O . ASP B 1 152 ? 21.094 32.031 10.766 1 84.38 152 ASP B O 1
ATOM 7293 N N . LEU B 1 153 ? 19.016 32.656 11.039 1 91.19 153 LEU B N 1
ATOM 7294 C CA . LEU B 1 153 ? 19.375 34.062 10.984 1 91.19 153 LEU B CA 1
ATOM 7295 C C . LEU B 1 153 ? 20.266 34.438 12.156 1 91.19 153 LEU B C 1
ATOM 7297 O O . LEU B 1 153 ? 21.281 35.125 11.977 1 91.19 153 LEU B O 1
ATOM 7301 N N . ILE B 1 154 ? 19.891 34 13.336 1 94.19 154 ILE B N 1
ATOM 7302 C CA . ILE B 1 154 ? 20.641 34.312 14.539 1 94.19 154 ILE B CA 1
ATOM 7303 C C . ILE B 1 154 ? 22.062 33.781 14.414 1 94.19 154 ILE B C 1
ATOM 7305 O O . ILE B 1 154 ? 23.031 34.5 14.711 1 94.19 154 ILE B O 1
ATOM 7309 N N . THR B 1 155 ? 22.141 32.594 14 1 91.44 155 THR B N 1
ATOM 7310 C CA . THR B 1 155 ? 23.438 31.938 13.844 1 91.44 155 THR B CA 1
ATOM 7311 C C . THR B 1 155 ? 24.281 32.688 12.82 1 91.44 155 THR B C 1
ATOM 7313 O O . THR B 1 155 ? 25.469 32.938 13.055 1 91.44 155 THR B O 1
ATOM 7316 N N . ARG B 1 156 ? 23.719 33.094 11.719 1 86.56 156 ARG B N 1
ATOM 7317 C CA . ARG B 1 156 ? 24.438 33.812 10.672 1 86.56 156 ARG B CA 1
ATOM 7318 C C . ARG B 1 156 ? 24.875 35.188 11.156 1 86.56 156 ARG B C 1
ATOM 7320 O O . ARG B 1 156 ? 26.016 35.594 10.922 1 86.56 156 ARG B O 1
ATOM 7327 N N . LEU B 1 157 ? 23.984 35.906 11.789 1 93.62 157 LEU B N 1
ATOM 7328 C CA . LEU B 1 157 ? 24.312 37.219 12.312 1 93.62 157 LEU B CA 1
ATOM 7329 C C . LEU B 1 157 ? 25.453 37.125 13.32 1 93.62 157 LEU B C 1
ATOM 7331 O O . LEU B 1 157 ? 26.359 37.969 13.328 1 93.62 157 LEU B O 1
ATOM 7335 N N . PHE B 1 158 ? 25.375 36.125 14.156 1 94.38 158 PHE B N 1
ATOM 7336 C CA . PHE B 1 158 ? 26.422 35.938 15.156 1 94.38 158 PHE B CA 1
ATOM 7337 C C . PHE B 1 158 ? 27.781 35.719 14.5 1 94.38 158 PHE B C 1
ATOM 7339 O O . PHE B 1 158 ? 28.781 36.25 14.945 1 94.38 158 PHE B O 1
ATOM 7346 N N . ARG B 1 159 ? 27.781 34.938 13.5 1 90.81 159 ARG B N 1
ATOM 7347 C CA . ARG B 1 159 ? 29.031 34.625 12.812 1 90.81 159 ARG B CA 1
ATOM 7348 C C . ARG B 1 159 ? 29.594 35.844 12.102 1 90.81 159 ARG B C 1
ATOM 7350 O O . ARG B 1 159 ? 30.812 36 11.961 1 90.81 159 ARG B O 1
ATOM 7357 N N . LEU B 1 160 ? 28.75 36.656 11.664 1 91.38 160 LEU B N 1
ATOM 7358 C CA . LEU B 1 160 ? 29.156 37.75 10.82 1 91.38 160 LEU B CA 1
ATOM 7359 C C . LEU B 1 160 ? 29.531 38.969 11.656 1 91.38 160 LEU B C 1
ATOM 7361 O O . LEU B 1 160 ? 30.219 39.875 11.18 1 91.38 160 LEU B O 1
ATOM 7365 N N . GLN B 1 161 ? 29.062 39 12.906 1 92 161 GLN B N 1
ATOM 7366 C CA . GLN B 1 161 ? 29.359 40.156 13.773 1 92 161 GLN B CA 1
ATOM 7367 C C . GLN B 1 161 ? 30.656 39.938 14.555 1 92 161 GLN B C 1
ATOM 7369 O O . GLN B 1 161 ? 31.125 38.812 14.664 1 92 161 GLN B O 1
ATOM 7374 N N . ASN B 1 162 ? 31.266 41 15.078 1 91 162 ASN B N 1
ATOM 7375 C CA . ASN B 1 162 ? 32.531 40.875 15.758 1 91 162 ASN B CA 1
ATOM 7376 C C . ASN B 1 162 ? 32.5 41.469 17.172 1 91 162 ASN B C 1
ATOM 7378 O O . ASN B 1 162 ? 33.531 41.656 17.797 1 91 162 ASN B O 1
ATOM 7382 N N . GLU B 1 163 ? 31.406 41.781 17.641 1 91.81 163 GLU B N 1
ATOM 7383 C CA . GLU B 1 163 ? 31.266 42.438 18.938 1 91.81 163 GLU B CA 1
ATOM 7384 C C . GLU B 1 163 ? 31.047 41.438 20.062 1 91.81 163 GLU B C 1
ATOM 7386 O O . GLU B 1 163 ? 31.531 41.625 21.172 1 91.81 163 GLU B O 1
ATOM 7391 N N . TYR B 1 164 ? 30.312 40.406 19.812 1 93.94 164 TYR B N 1
ATOM 7392 C CA . TYR B 1 164 ? 29.953 39.438 20.828 1 93.94 164 TYR B CA 1
ATOM 7393 C C . TYR B 1 164 ? 30.781 38.156 20.672 1 93.94 164 TYR B C 1
ATOM 7395 O O . TYR B 1 164 ? 31.031 37.719 19.562 1 93.94 164 TYR B O 1
ATOM 7403 N N . GLN B 1 165 ? 31.172 37.625 21.797 1 94.25 165 GLN B N 1
ATOM 7404 C CA . GLN B 1 165 ? 31.906 36.375 21.797 1 94.25 165 GLN B CA 1
ATOM 7405 C C . GLN B 1 165 ? 31 35.188 22.156 1 94.25 165 GLN B C 1
ATOM 7407 O O . GLN B 1 165 ? 31.266 34.062 21.766 1 94.25 165 GLN B O 1
ATOM 7412 N N . SER B 1 166 ? 29.969 35.531 22.891 1 95.12 166 SER B N 1
ATOM 7413 C CA . SER B 1 166 ? 29.016 34.5 23.312 1 95.12 166 SER B CA 1
ATOM 7414 C C . SER B 1 166 ? 27.75 34.531 22.453 1 95.12 166 SER B C 1
ATOM 7416 O O . SER B 1 166 ? 27.094 35.562 22.359 1 95.12 166 SER B O 1
ATOM 7418 N N . ALA B 1 167 ? 27.422 33.375 21.875 1 94.88 167 ALA B N 1
ATOM 7419 C CA . ALA B 1 167 ? 26.203 33.281 21.062 1 94.88 167 ALA B CA 1
ATOM 7420 C C . ALA B 1 167 ? 24.969 33.562 21.891 1 94.88 167 ALA B C 1
ATOM 7422 O O . ALA B 1 167 ? 24.016 34.156 21.406 1 94.88 167 ALA B O 1
ATOM 7423 N N . VAL B 1 168 ? 24.984 33.156 23.141 1 96.25 168 VAL B N 1
ATOM 7424 C CA . VAL B 1 168 ? 23.859 33.344 24.047 1 96.25 168 VAL B CA 1
ATOM 7425 C C . VAL B 1 168 ? 23.703 34.844 24.344 1 96.25 168 VAL B C 1
ATOM 7427 O O . VAL B 1 168 ? 22.594 35.375 24.344 1 96.25 168 VAL B O 1
ATOM 7430 N N . ASP B 1 169 ? 24.812 35.531 24.578 1 95.69 169 ASP B N 1
ATOM 7431 C CA . ASP B 1 169 ? 24.766 36.969 24.844 1 95.69 169 ASP B CA 1
ATOM 7432 C C . ASP B 1 169 ? 24.25 37.75 23.625 1 95.69 169 ASP B C 1
ATOM 7434 O O . ASP B 1 169 ? 23.469 38.688 23.781 1 95.69 169 ASP B O 1
ATOM 7438 N N . PHE B 1 170 ? 24.797 37.375 22.516 1 95.81 170 PHE B N 1
ATOM 7439 C 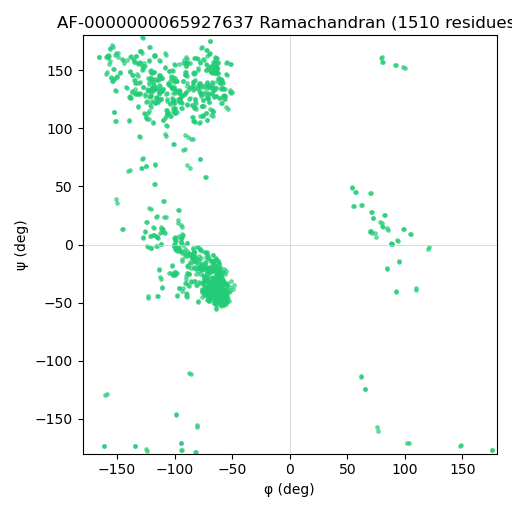CA . PHE B 1 170 ? 24.359 38 21.281 1 95.81 170 PHE B CA 1
ATOM 7440 C C . PHE B 1 170 ? 22.859 37.875 21.094 1 95.81 170 PHE B C 1
ATOM 7442 O O . PHE B 1 170 ? 22.156 38.844 20.828 1 95.81 170 PHE B O 1
ATOM 7449 N N . GLN B 1 171 ? 22.312 36.594 21.219 1 96.75 171 GLN B N 1
ATOM 7450 C CA . GLN B 1 171 ? 20.891 36.312 21.062 1 96.75 171 GLN B CA 1
ATOM 7451 C C . GLN B 1 171 ? 20.047 37.062 22.062 1 96.75 171 GLN B C 1
ATOM 7453 O O . GLN B 1 171 ? 19 37.625 21.719 1 96.75 171 GLN B O 1
ATOM 7458 N N . ASN B 1 172 ? 20.438 37.062 23.281 1 96.62 172 ASN B N 1
ATOM 7459 C CA . ASN B 1 172 ? 19.734 37.781 24.328 1 96.62 172 ASN B CA 1
ATOM 7460 C C . ASN B 1 172 ? 19.641 39.281 24 1 96.62 172 ASN B C 1
ATOM 7462 O O . ASN B 1 172 ? 18.562 39.875 24.125 1 96.62 172 ASN B O 1
ATOM 7466 N N . ASP B 1 173 ? 20.75 39.844 23.625 1 95.69 173 ASP B N 1
ATOM 7467 C CA . ASP B 1 173 ? 20.766 41.281 23.344 1 95.69 173 ASP B CA 1
ATOM 7468 C C . ASP B 1 173 ? 19.922 41.594 22.109 1 95.69 173 ASP B C 1
ATOM 7470 O O . ASP B 1 173 ? 19.297 42.656 22.031 1 95.69 173 ASP B O 1
ATOM 7474 N N . LEU B 1 174 ? 19.969 40.688 21.188 1 96.19 174 LEU B N 1
ATOM 7475 C CA . LEU B 1 174 ? 19.156 40.875 19.984 1 96.19 174 LEU B CA 1
ATOM 7476 C C . LEU B 1 174 ? 17.672 40.906 20.344 1 96.19 174 LEU B C 1
ATOM 7478 O O . LEU B 1 174 ? 16.953 41.812 19.906 1 96.19 174 LEU B O 1
ATOM 7482 N N . TYR B 1 175 ? 17.172 39.969 21.125 1 97.56 175 TYR B N 1
ATOM 7483 C CA . TYR B 1 175 ? 15.773 39.938 21.531 1 97.56 175 TYR B CA 1
ATOM 7484 C C . TYR B 1 175 ? 15.445 41.094 22.469 1 97.56 175 TYR B C 1
ATOM 7486 O O . TYR B 1 175 ? 14.328 41.625 22.438 1 97.56 175 TYR B O 1
ATOM 7494 N N . LEU B 1 176 ? 16.359 41.469 23.297 1 96.62 176 LEU B N 1
ATOM 7495 C CA . LEU B 1 176 ? 16.125 42.625 24.188 1 96.62 176 LEU B CA 1
ATOM 7496 C C . LEU B 1 176 ? 15.984 43.906 23.375 1 96.62 176 LEU B C 1
ATOM 7498 O O . LEU B 1 176 ? 15.203 44.781 23.75 1 96.62 176 LEU B O 1
ATOM 7502 N N . LYS B 1 177 ? 16.859 44.031 22.406 1 96.75 177 LYS B N 1
ATOM 7503 C CA . LYS B 1 177 ? 16.703 45.188 21.516 1 96.75 177 LYS B CA 1
ATOM 7504 C C . LYS B 1 177 ? 15.297 45.25 20.938 1 96.75 177 LYS B C 1
ATOM 7506 O O . LYS B 1 177 ? 14.664 46.312 20.938 1 96.75 177 LYS B O 1
ATOM 7511 N N . MET B 1 178 ? 14.82 44.125 20.469 1 97.62 178 MET B N 1
ATOM 7512 C CA . MET B 1 178 ? 13.461 44.062 19.938 1 97.62 178 MET B CA 1
ATOM 7513 C C . MET B 1 178 ? 12.438 44.438 21 1 97.62 178 MET B C 1
ATOM 7515 O O . MET B 1 178 ? 11.531 45.219 20.734 1 97.62 178 MET B O 1
ATOM 7519 N N . ALA B 1 179 ? 12.562 43.906 22.156 1 97.88 179 ALA B N 1
ATOM 7520 C CA . ALA B 1 179 ? 11.617 44.125 23.25 1 97.88 179 ALA B CA 1
ATOM 7521 C C . ALA B 1 179 ? 11.602 45.594 23.656 1 97.88 179 ALA B C 1
ATOM 7523 O O . ALA B 1 179 ? 10.531 46.188 23.797 1 97.88 179 ALA B O 1
ATOM 7524 N N . LYS B 1 180 ? 12.781 46.188 23.844 1 97.5 180 LYS B N 1
ATOM 7525 C CA . LYS B 1 180 ? 12.898 47.562 24.297 1 97.5 180 LYS B CA 1
ATOM 7526 C C . LYS B 1 180 ? 12.305 48.531 23.266 1 97.5 180 LYS B C 1
ATOM 7528 O O . LYS B 1 180 ? 11.516 49.406 23.609 1 97.5 180 LYS B O 1
ATOM 7533 N N . ASN B 1 181 ? 12.766 48.344 22.078 1 98.06 181 ASN B N 1
ATOM 7534 C CA . ASN B 1 181 ? 12.242 49.188 21.016 1 98.06 181 ASN B CA 1
ATOM 7535 C C . ASN B 1 181 ? 10.734 49 20.859 1 98.06 181 ASN B C 1
ATOM 7537 O O . ASN B 1 181 ? 10.016 49.969 20.562 1 98.06 181 ASN B O 1
ATOM 7541 N N . PHE B 1 182 ? 10.242 47.781 20.984 1 98 182 PHE B N 1
ATOM 7542 C CA . PHE B 1 182 ? 8.805 47.531 20.938 1 98 182 PHE B CA 1
ATOM 7543 C C . PHE B 1 182 ? 8.078 48.312 22.016 1 98 182 PHE B C 1
ATOM 7545 O O . PHE B 1 182 ? 7.062 48.969 21.75 1 98 182 PHE B O 1
ATOM 7552 N N . LEU B 1 183 ? 8.562 48.25 23.234 1 97.56 183 LEU B N 1
ATOM 7553 C CA . LEU B 1 183 ? 7.938 48.938 24.359 1 97.56 183 LEU B CA 1
ATOM 7554 C C . LEU B 1 183 ? 7.961 50.438 24.156 1 97.56 183 LEU B C 1
ATOM 7556 O O . LEU B 1 183 ? 7.039 51.156 24.578 1 97.56 183 LEU B O 1
ATOM 7560 N N . ARG B 1 184 ? 9.008 50.906 23.516 1 98.25 184 ARG B N 1
ATOM 7561 C CA . ARG B 1 184 ? 9.109 52.312 23.203 1 98.25 184 ARG B CA 1
ATOM 7562 C C . ARG B 1 184 ? 8.047 52.75 22.188 1 98.25 184 ARG B C 1
ATOM 7564 O O . ARG B 1 184 ? 7.504 53.844 22.281 1 98.25 184 ARG B O 1
ATOM 7571 N N . TYR B 1 185 ? 7.727 51.906 21.25 1 98.5 185 TYR B N 1
ATOM 7572 C CA . TYR B 1 185 ? 6.906 52.344 20.125 1 98.5 185 TYR B CA 1
ATOM 7573 C C . TYR B 1 185 ? 5.562 51.625 20.125 1 98.5 185 TYR B C 1
ATOM 7575 O O . TYR B 1 185 ? 4.766 51.781 19.203 1 98.5 185 TYR B O 1
ATOM 7583 N N . GLN B 1 186 ? 5.242 50.844 21.141 1 98.12 186 GLN B N 1
ATOM 7584 C CA . GLN B 1 186 ? 4.031 50.031 21.25 1 98.12 186 GLN B CA 1
ATOM 7585 C C . GLN B 1 186 ? 2.781 50.875 21.109 1 98.12 186 GLN B C 1
ATOM 7587 O O . GLN B 1 186 ? 1.735 50.406 20.672 1 98.12 186 GLN B O 1
ATOM 7592 N N . TRP B 1 187 ? 2.871 52.188 21.438 1 98.31 187 TRP B N 1
ATOM 7593 C CA . TRP B 1 187 ? 1.711 53.062 21.375 1 98.31 187 TRP B CA 1
ATOM 7594 C C . TRP B 1 187 ? 1.179 53.156 19.953 1 98.31 187 TRP B C 1
ATOM 7596 O O . TRP B 1 187 ? -0.013 53.406 19.75 1 98.31 187 TRP B O 1
ATOM 7606 N N . ILE B 1 188 ? 2.021 52.969 18.953 1 98.69 188 ILE B N 1
ATOM 7607 C CA . ILE B 1 188 ? 1.622 53.031 17.547 1 98.69 188 ILE B CA 1
ATOM 7608 C C . ILE B 1 188 ? 0.67 51.875 17.25 1 98.69 188 ILE B C 1
ATOM 7610 O O . ILE B 1 188 ? -0.354 52.062 16.594 1 98.69 188 ILE B O 1
ATOM 7614 N N . LEU B 1 189 ? 1.063 50.656 17.719 1 98.62 189 LEU B N 1
ATOM 7615 C CA . LEU B 1 189 ? 0.213 49.469 17.531 1 98.62 189 LEU B CA 1
ATOM 7616 C C . LEU B 1 189 ? -1.107 49.656 18.281 1 98.62 189 LEU B C 1
ATOM 7618 O O . LEU B 1 189 ? -2.16 49.219 17.781 1 98.62 189 LEU B O 1
ATOM 7622 N N . LEU B 1 190 ? -1.024 50.219 19.469 1 98.25 190 LEU B N 1
ATOM 7623 C CA . LEU B 1 190 ? -2.256 50.5 20.203 1 98.25 190 LEU B CA 1
ATOM 7624 C C . LEU B 1 190 ? -3.16 51.438 19.406 1 98.25 190 LEU B C 1
ATOM 7626 O O . LEU B 1 190 ? -4.355 51.188 19.266 1 98.25 190 LEU B O 1
ATOM 7630 N N . TYR B 1 191 ? -2.607 52.562 18.938 1 98.56 191 TYR B N 1
ATOM 7631 C CA . TYR B 1 191 ? -3.385 53.5 18.156 1 98.56 191 TYR B CA 1
ATOM 7632 C C . TYR B 1 191 ? -4.102 52.844 17 1 98.56 191 TYR B C 1
ATOM 7634 O O . TYR B 1 191 ? -5.281 53.094 16.766 1 98.56 191 TYR B O 1
ATOM 7642 N N . LEU B 1 192 ? -3.432 51.938 16.375 1 98.62 192 LEU B N 1
ATOM 7643 C CA . LEU B 1 192 ? -3.898 51.375 15.117 1 98.62 192 LEU B CA 1
ATOM 7644 C C . LEU B 1 192 ? -4.852 50.219 15.359 1 98.62 192 LEU B C 1
ATOM 7646 O O . LEU B 1 192 ? -5.766 49.969 14.57 1 98.62 192 LEU B O 1
ATOM 7650 N N . LEU B 1 193 ? -4.676 49.406 16.484 1 98.44 193 LEU B N 1
ATOM 7651 C CA . LEU B 1 193 ? -5.312 48.094 16.578 1 98.44 193 LEU B CA 1
ATOM 7652 C C . LEU B 1 193 ? -6.184 48 17.812 1 98.44 193 LEU B C 1
ATOM 7654 O O . LEU B 1 193 ? -6.871 47 18.016 1 98.44 193 LEU B O 1
ATOM 7658 N N . ALA B 1 194 ? -6.266 49 18.672 1 98.06 194 ALA B N 1
ATOM 7659 C CA . ALA B 1 194 ? -7.047 48.938 19.906 1 98.06 194 ALA B CA 1
ATOM 7660 C C . ALA B 1 194 ? -8.531 48.75 19.594 1 98.06 194 ALA B C 1
ATOM 7662 O O . ALA B 1 194 ? -9.039 49.25 18.594 1 98.06 194 ALA B O 1
ATOM 7663 N N . ALA B 1 195 ? -9.219 48.031 20.516 1 98.25 195 ALA B N 1
ATOM 7664 C CA . ALA B 1 195 ? -10.633 47.781 20.312 1 98.25 195 ALA B CA 1
ATOM 7665 C C . ALA B 1 195 ? -11.352 47.625 21.656 1 98.25 195 ALA B C 1
ATOM 7667 O O . ALA B 1 195 ? -12.234 46.781 21.812 1 98.25 195 ALA B O 1
ATOM 7668 N N . THR B 1 196 ? -11 48.406 22.656 1 97.75 196 THR B N 1
ATOM 7669 C CA . THR B 1 196 ? -11.648 48.344 23.969 1 97.75 196 THR B CA 1
ATOM 7670 C C . THR B 1 196 ? -12.078 49.75 24.406 1 97.75 196 THR B C 1
ATOM 7672 O O . THR B 1 196 ? -11.633 50.219 25.453 1 97.75 196 THR B O 1
ATOM 7675 N N . PRO B 1 197 ? -12.992 50.281 23.688 1 97.25 197 PRO B N 1
ATOM 7676 C CA . PRO B 1 197 ? -13.32 51.719 23.859 1 97.25 197 PRO B CA 1
ATOM 7677 C C . PRO B 1 197 ? -14.25 51.969 25.047 1 97.25 197 PRO B C 1
ATOM 7679 O O . PRO B 1 197 ? -14.383 53.094 25.5 1 97.25 197 PRO B O 1
ATOM 7682 N N . THR B 1 198 ? -14.93 51 25.469 1 95.69 198 THR B N 1
ATOM 7683 C CA . THR B 1 198 ? -15.883 51.125 26.578 1 95.69 198 THR B CA 1
ATOM 7684 C C . THR B 1 198 ? -16.125 49.781 27.25 1 95.69 198 THR B C 1
ATOM 7686 O O . THR B 1 198 ? -15.617 48.75 26.797 1 95.69 198 THR B O 1
ATOM 7689 N N . VAL B 1 199 ? -16.797 49.844 28.406 1 94.5 199 VAL B N 1
ATOM 7690 C CA . VAL B 1 199 ? -17.203 48.625 29.141 1 94.5 199 VAL B CA 1
ATOM 7691 C C . VAL B 1 199 ? -18.344 48.969 30.094 1 94.5 199 VAL B C 1
ATOM 7693 O O . VAL B 1 199 ? -18.594 50.156 30.391 1 94.5 199 VAL B O 1
ATOM 7696 N N . GLU B 1 200 ? -18.984 47.969 30.469 1 90.25 200 GLU B N 1
ATOM 7697 C CA . GLU B 1 200 ? -20.062 48.156 31.422 1 90.25 200 GLU B CA 1
ATOM 7698 C C . GLU B 1 200 ? -19.516 48.656 32.781 1 90.25 200 GLU B C 1
ATOM 7700 O O . GLU B 1 200 ? -18.422 48.25 33.156 1 90.25 200 GLU B O 1
ATOM 7705 N N . SER B 1 201 ? -20.391 49.312 33.5 1 90.5 201 SER B N 1
ATOM 7706 C CA . SER B 1 201 ? -19.984 49.938 34.75 1 90.5 201 SER B CA 1
ATOM 7707 C C . SER B 1 201 ? -19.594 48.906 35.781 1 90.5 201 SER B C 1
ATOM 7709 O O . SER B 1 201 ? -18.734 49.156 36.625 1 90.5 201 SER B O 1
ATOM 7711 N N . ALA B 1 202 ? -20.234 47.781 35.719 1 88.69 202 ALA B N 1
ATOM 7712 C CA . ALA B 1 202 ? -19.984 46.719 36.688 1 88.69 202 ALA B CA 1
ATOM 7713 C C . ALA B 1 202 ? -18.531 46.25 36.625 1 88.69 202 ALA B C 1
ATOM 7715 O O . ALA B 1 202 ? -18.031 45.625 37.594 1 88.69 202 ALA B O 1
ATOM 7716 N N . TYR B 1 203 ? -17.859 46.594 35.562 1 92.94 203 TYR B N 1
ATOM 7717 C CA . TYR B 1 203 ? -16.453 46.25 35.375 1 92.94 203 TYR B CA 1
ATOM 7718 C C . TYR B 1 203 ? -15.586 46.938 36.438 1 92.94 203 TYR B C 1
ATOM 7720 O O . TYR B 1 203 ? -14.57 46.406 36.875 1 92.94 203 TYR B O 1
ATOM 7728 N N . PHE B 1 204 ? -16.094 48.094 36.844 1 89.88 204 PHE B N 1
ATOM 7729 C CA . PHE B 1 204 ? -15.312 48.938 37.781 1 89.88 204 PHE B CA 1
ATOM 7730 C C . PHE B 1 204 ? -15.797 48.75 39.219 1 89.88 204 PHE B C 1
ATOM 7732 O O . PHE B 1 204 ? -17 48.625 39.438 1 89.88 204 PHE B O 1
ATOM 7739 N N . LYS B 1 205 ? -14.922 48.719 40.125 1 82.38 205 LYS B N 1
ATOM 7740 C CA . LYS B 1 205 ? -15.266 48.594 41.531 1 82.38 205 LYS B CA 1
ATOM 7741 C C . LYS B 1 205 ? -15.883 49.906 42.062 1 82.38 205 LYS B C 1
ATOM 7743 O O . LYS B 1 205 ? -16.828 49.875 42.844 1 82.38 205 LYS B O 1
ATOM 7748 N N . ASP B 1 206 ? -15.328 51.062 41.688 1 83.5 206 ASP B N 1
ATOM 7749 C CA . ASP B 1 206 ? -15.742 52.344 42.25 1 83.5 206 ASP B CA 1
ATOM 7750 C C . ASP B 1 206 ? -16.484 53.188 41.219 1 83.5 206 ASP B C 1
ATOM 7752 O O . ASP B 1 206 ? -16.297 54.406 41.125 1 83.5 206 ASP B O 1
ATOM 7756 N N . GLY B 1 207 ? -17.281 52.469 40.406 1 83.31 207 GLY B N 1
ATOM 7757 C CA . GLY B 1 207 ? -18 53.188 39.375 1 83.31 207 GLY B CA 1
ATOM 7758 C C . GLY B 1 207 ? -17.141 53.5 38.156 1 83.31 207 GLY B C 1
ATOM 7759 O O . GLY B 1 207 ? -15.914 53.562 38.25 1 83.31 207 GLY B O 1
ATOM 7760 N N . SER B 1 208 ? -17.719 53.781 37.094 1 87.88 208 SER B N 1
ATOM 7761 C CA . SER B 1 208 ? -17.016 54 35.812 1 87.88 208 SER B CA 1
ATOM 7762 C C . SER B 1 208 ? -16.297 55.344 35.844 1 87.88 208 SER B C 1
ATOM 7764 O O . SER B 1 208 ? -16.875 56.375 36.188 1 87.88 208 SER B O 1
ATOM 7766 N N . PRO B 1 209 ? -15.078 55.281 35.469 1 88.56 209 PRO B N 1
ATOM 7767 C CA . PRO B 1 209 ? -14.344 56.562 35.344 1 88.56 209 PRO B CA 1
ATOM 7768 C C . PRO B 1 209 ? -14.688 57.281 34.062 1 88.56 209 PRO B C 1
ATOM 7770 O O . PRO B 1 209 ? -14.289 58.438 33.875 1 88.56 209 PRO B O 1
ATOM 7773 N N . LEU B 1 210 ? -15.359 56.688 33.188 1 91.06 210 LEU B N 1
ATOM 7774 C CA . LEU B 1 210 ? -15.742 57.312 31.906 1 91.06 210 LEU B CA 1
ATOM 7775 C C . LEU B 1 210 ? -17.078 58.031 32.031 1 91.06 210 LEU B C 1
ATOM 7777 O O . LEU B 1 210 ? -17.984 57.562 32.719 1 91.06 210 LEU B O 1
ATOM 7781 N N . ALA B 1 211 ? -17.125 59.125 31.453 1 90.94 211 ALA B N 1
ATOM 7782 C CA . ALA B 1 211 ? -18.406 59.844 31.375 1 90.94 211 ALA B CA 1
ATOM 7783 C C . ALA B 1 211 ? -19.391 59.062 30.484 1 90.94 211 ALA B C 1
ATOM 7785 O O . ALA B 1 211 ? -18.984 58.219 29.703 1 90.94 211 ALA B O 1
ATOM 7786 N N . LYS B 1 212 ? -20.734 59.406 30.781 1 86.62 212 LYS B N 1
ATOM 7787 C CA . LYS B 1 212 ? -21.75 58.781 29.953 1 86.62 212 LYS B CA 1
ATOM 7788 C C . LYS B 1 212 ? -21.5 59 28.469 1 86.62 212 LYS B C 1
ATOM 7790 O O . LYS B 1 212 ? -21.391 60.156 28.031 1 86.62 212 LYS B O 1
ATOM 7795 N N . GLY B 1 213 ? -21.266 57.938 27.734 1 87.31 213 GLY B N 1
ATOM 7796 C CA . GLY B 1 213 ? -21.078 58.031 26.297 1 87.31 213 GLY B CA 1
ATOM 7797 C C . GLY B 1 213 ? -19.641 58.281 25.891 1 87.31 213 GLY B C 1
ATOM 7798 O O . GLY B 1 213 ? -19.328 58.375 24.703 1 87.31 213 GLY B O 1
ATOM 7799 N N . GLN B 1 214 ? -18.797 58.375 26.844 1 93.75 214 GLN B N 1
ATOM 7800 C CA . GLN B 1 214 ? -17.391 58.625 26.547 1 93.75 214 GLN B CA 1
ATOM 7801 C C . GLN B 1 214 ? -16.688 57.344 26.078 1 93.75 214 GLN B C 1
ATOM 7803 O O . GLN B 1 214 ? -16.906 56.25 26.641 1 93.75 214 GLN B O 1
ATOM 7808 N N . PHE B 1 215 ? -15.969 57.469 24.984 1 96.81 215 PHE B N 1
ATOM 7809 C CA . PHE B 1 215 ? -15.164 56.375 24.453 1 96.81 215 PHE B CA 1
ATOM 7810 C C . PHE B 1 215 ? -13.672 56.688 24.562 1 96.81 215 PHE B C 1
ATOM 7812 O O . PHE B 1 215 ? -13.281 57.875 24.547 1 96.81 215 PHE B O 1
ATOM 7819 N N . VAL B 1 216 ? -12.891 55.75 24.812 1 97.5 216 VAL B N 1
ATOM 7820 C CA . VAL B 1 216 ? -11.43 55.812 24.734 1 97.5 216 VAL B CA 1
ATOM 7821 C C . VAL B 1 216 ? -10.906 54.781 23.75 1 97.5 216 VAL B C 1
ATOM 7823 O O . VAL B 1 216 ? -11.68 53.969 23.219 1 97.5 216 VAL B O 1
ATOM 7826 N N . ARG B 1 217 ? -9.672 54.812 23.406 1 97.44 217 ARG B N 1
ATOM 7827 C CA . ARG B 1 217 ? -9.133 53.844 22.438 1 97.44 217 ARG B CA 1
ATOM 7828 C C . ARG B 1 217 ? -8.984 52.469 23.062 1 97.44 217 ARG B C 1
ATOM 7830 O O . ARG B 1 217 ? -9.258 51.469 22.406 1 97.44 217 ARG B O 1
ATOM 7837 N N . SER B 1 218 ? -8.469 52.438 24.312 1 96.94 218 SER B N 1
ATOM 7838 C CA . SER B 1 218 ? -8.25 51.125 24.922 1 96.94 218 SER B CA 1
ATOM 7839 C C . SER B 1 218 ? -8.32 51.219 26.438 1 96.94 218 SER B C 1
ATOM 7841 O O . SER B 1 218 ? -7.445 51.781 27.078 1 96.94 218 SER B O 1
ATOM 7843 N N . LEU B 1 219 ? -9.297 50.594 27 1 95.81 219 LEU B N 1
ATOM 7844 C CA . LEU B 1 219 ? -9.367 50.438 28.453 1 95.81 219 LEU B CA 1
ATOM 7845 C C . LEU B 1 219 ? -8.422 49.312 28.922 1 95.81 219 LEU B C 1
ATOM 7847 O O . LEU B 1 219 ? -7.836 49.438 30 1 95.81 219 LEU B O 1
ATOM 7851 N N . ARG B 1 220 ? -8.25 48.312 28.109 1 95.25 220 ARG B N 1
ATOM 7852 C CA . ARG B 1 220 ? -7.426 47.156 28.438 1 95.25 220 ARG B CA 1
ATOM 7853 C C . ARG B 1 220 ? -5.969 47.562 28.641 1 95.25 220 ARG B C 1
ATOM 7855 O O . ARG B 1 220 ? -5.277 47 29.5 1 95.25 220 ARG B O 1
ATOM 7862 N N . SER B 1 221 ? -5.484 48.5 27.797 1 93.44 221 SER B N 1
ATOM 7863 C CA . SER B 1 221 ? -4.09 48.938 27.859 1 93.44 221 SER B CA 1
ATOM 7864 C C . SER B 1 221 ? -3.914 50.156 28.719 1 93.44 221 SER B C 1
ATOM 7866 O O . SER B 1 221 ? -2.83 50.75 28.766 1 93.44 221 SER B O 1
ATOM 7868 N N . SER B 1 222 ? -4.984 50.594 29.406 1 91.12 222 SER B N 1
ATOM 7869 C CA . SER B 1 222 ? -4.934 51.688 30.344 1 91.12 222 SER B CA 1
ATOM 7870 C C . SER B 1 222 ? -4.723 51.188 31.781 1 91.12 222 SER B C 1
ATOM 7872 O O . SER B 1 222 ? -4.461 50 32 1 91.12 222 SER B O 1
ATOM 7874 N N . GLN B 1 223 ? -4.855 52.125 32.688 1 87.25 223 GLN B N 1
ATOM 7875 C CA . GLN B 1 223 ? -4.688 51.781 34.094 1 87.25 223 GLN B CA 1
ATOM 7876 C C . GLN B 1 223 ? -5.812 50.844 34.594 1 87.25 223 GLN B C 1
ATOM 7878 O O . GLN B 1 223 ? -5.715 50.25 35.656 1 87.25 223 GLN B O 1
ATOM 7883 N N . TYR B 1 224 ? -6.789 50.688 33.719 1 89.38 224 TYR B N 1
ATOM 7884 C CA . TYR B 1 224 ? -7.938 49.875 34.125 1 89.38 224 TYR B CA 1
ATOM 7885 C C . TYR B 1 224 ? -7.832 48.469 33.562 1 89.38 224 TYR B C 1
ATOM 7887 O O . TYR B 1 224 ? -8.742 47.625 33.75 1 89.38 224 TYR B O 1
ATOM 7895 N N . GLY B 1 225 ? -6.773 48.219 32.844 1 89.5 225 GLY B N 1
ATOM 7896 C CA . GLY B 1 225 ? -6.516 46.906 32.344 1 89.5 225 GLY B CA 1
ATOM 7897 C C . GLY B 1 225 ? -5.527 46.125 33.188 1 89.5 225 GLY B C 1
ATOM 7898 O O . GLY B 1 225 ? -5.582 46.156 34.438 1 89.5 225 GLY B O 1
ATOM 7899 N N . TYR B 1 226 ? -4.738 45.281 32.5 1 81.69 226 TYR B N 1
ATOM 7900 C CA . TYR B 1 226 ? -3.748 44.469 33.188 1 81.69 226 TYR B CA 1
ATOM 7901 C C . TYR B 1 226 ? -2.457 45.25 33.406 1 81.69 226 TYR B C 1
ATOM 7903 O O . TYR B 1 226 ? -1.551 45.219 32.562 1 81.69 226 TYR B O 1
ATOM 7911 N N . VAL B 1 227 ? -2.359 45.875 34.438 1 82.25 227 VAL B N 1
ATOM 7912 C CA . VAL B 1 227 ? -1.171 46.625 34.781 1 82.25 227 VAL B CA 1
ATOM 7913 C C . VAL B 1 227 ? -0.769 46.344 36.219 1 82.25 227 VAL B C 1
ATOM 7915 O O . VAL B 1 227 ? -1.627 46.125 37.094 1 82.25 227 VAL B O 1
ATOM 7918 N N . ASN B 1 228 ? 0.524 46.219 36.375 1 85.5 228 ASN B N 1
ATOM 7919 C CA . ASN B 1 228 ? 1.035 46.094 37.75 1 85.5 228 ASN B CA 1
ATOM 7920 C C . ASN B 1 228 ? 1.056 47.406 38.5 1 85.5 228 ASN B C 1
ATOM 7922 O O . ASN B 1 228 ? 0.87 48.469 37.875 1 85.5 228 ASN B O 1
ATOM 7926 N N . ASP B 1 229 ? 1.3 47.25 39.75 1 84.5 229 ASP B N 1
ATOM 7927 C CA . ASP B 1 229 ? 1.541 48.469 40.531 1 84.5 229 ASP B CA 1
ATOM 7928 C C . ASP B 1 229 ? 2.719 49.25 39.969 1 84.5 229 ASP B C 1
ATOM 7930 O O . ASP B 1 229 ? 3.727 48.688 39.562 1 84.5 229 ASP B O 1
ATOM 7934 N N . PRO B 1 230 ? 2.578 50.531 39.938 1 84 230 PRO B N 1
ATOM 7935 C CA . PRO B 1 230 ? 3.633 51.375 39.375 1 84 230 PRO B CA 1
ATOM 7936 C C . PRO B 1 230 ? 4.988 51.156 40.031 1 84 230 PRO B C 1
ATOM 7938 O O . PRO B 1 230 ? 6.031 51.438 39.438 1 84 230 PRO B O 1
ATOM 7941 N N . GLU B 1 231 ? 4.941 50.656 41.219 1 87.38 231 GLU B N 1
ATOM 7942 C CA . GLU B 1 231 ? 6.203 50.438 41.906 1 87.38 231 GLU B CA 1
ATOM 7943 C C . GLU B 1 231 ? 6.969 49.281 41.312 1 87.38 231 GLU B C 1
ATOM 7945 O O . GLU B 1 231 ? 8.188 49.188 41.438 1 87.38 231 GLU B O 1
ATOM 7950 N N . ILE B 1 232 ? 6.254 48.438 40.719 1 90 232 ILE B N 1
ATOM 7951 C CA . ILE B 1 232 ? 6.867 47.25 40.125 1 90 232 ILE B CA 1
ATOM 7952 C C . ILE B 1 232 ? 7.504 47.594 38.812 1 90 232 ILE B C 1
ATOM 7954 O O . ILE B 1 232 ? 6.801 47.844 37.812 1 90 232 ILE B O 1
ATOM 7958 N N . ASN B 1 233 ? 8.789 47.688 38.812 1 88.69 233 ASN B N 1
ATOM 7959 C CA . ASN B 1 233 ? 9.555 48 37.625 1 88.69 233 ASN B CA 1
ATOM 7960 C C . ASN B 1 233 ? 10.57 46.906 37.312 1 88.69 233 ASN B C 1
ATOM 7962 O O . ASN B 1 233 ? 11.531 46.719 38.031 1 88.69 233 ASN B O 1
ATOM 7966 N N . VAL B 1 234 ? 10.375 46.281 36.25 1 91.81 234 VAL B N 1
ATOM 7967 C CA . VAL B 1 234 ? 11.312 45.25 35.781 1 91.81 234 VAL B CA 1
ATOM 7968 C C . VAL B 1 234 ? 12.195 45.812 34.688 1 91.81 234 VAL B C 1
ATOM 7970 O O . VAL B 1 234 ? 11.688 46.375 33.688 1 91.81 234 VAL B O 1
ATOM 7973 N N . SER B 1 235 ? 13.453 45.656 34.781 1 91.62 235 SER B N 1
ATOM 7974 C CA . SER B 1 235 ? 14.414 46.281 33.875 1 91.62 235 SER B CA 1
ATOM 7975 C C . SER B 1 235 ? 14.594 45.469 32.594 1 91.62 235 SER B C 1
ATOM 7977 O O . SER B 1 235 ? 14.641 44.25 32.656 1 91.62 235 SER B O 1
ATOM 7979 N N . PHE B 1 236 ? 14.695 46.125 31.469 1 92.31 236 PHE B N 1
ATOM 7980 C CA . PHE B 1 236 ? 15.008 45.469 30.203 1 92.31 236 PHE B CA 1
ATOM 7981 C C . PHE B 1 236 ? 16.406 45.844 29.734 1 92.31 236 PHE B C 1
ATOM 7983 O O . PHE B 1 236 ? 16.766 45.594 28.578 1 92.31 236 PHE B O 1
ATOM 7990 N N . ASP B 1 237 ? 17.156 46.406 30.562 1 90.06 237 ASP B N 1
ATOM 7991 C CA . ASP B 1 237 ? 18.469 46.938 30.188 1 90.06 237 ASP B CA 1
ATOM 7992 C C . ASP B 1 237 ? 19.406 45.781 29.781 1 90.06 237 ASP B C 1
ATOM 7994 O O . ASP B 1 237 ? 20.234 45.938 28.875 1 90.06 237 ASP B O 1
ATOM 7998 N N . SER B 1 238 ? 19.312 44.781 30.562 1 92.25 238 SER B N 1
ATOM 7999 C CA . SER B 1 238 ? 20.031 43.531 30.297 1 92.25 238 SER B CA 1
ATOM 8000 C C . SER B 1 238 ? 19.266 42.344 30.828 1 92.25 238 SER B C 1
ATOM 8002 O O . SER B 1 238 ? 18.359 42.469 31.641 1 92.25 238 SER B O 1
ATOM 8004 N N . VAL B 1 239 ? 19.672 41.219 30.281 1 94.75 239 VAL B N 1
ATOM 8005 C CA . VAL B 1 239 ? 18.984 40 30.734 1 94.75 239 VAL B CA 1
ATOM 8006 C C . VAL B 1 239 ? 19.25 39.812 32.219 1 94.75 239 VAL B C 1
ATOM 8008 O O . VAL B 1 239 ? 18.375 39.344 32.969 1 94.75 239 VAL B O 1
ATOM 8011 N N . GLU B 1 240 ? 20.469 40.125 32.656 1 95.5 240 GLU B N 1
ATOM 8012 C CA . GLU B 1 240 ? 20.828 40 34.062 1 95.5 240 GLU B CA 1
ATOM 8013 C C . GLU B 1 240 ? 19.938 40.906 34.938 1 95.5 240 GLU B C 1
ATOM 8015 O O . GLU B 1 240 ? 19.391 40.469 35.938 1 95.5 240 GLU B O 1
ATOM 8020 N N . LYS B 1 241 ? 19.812 42.094 34.531 1 95 241 LYS B N 1
ATOM 8021 C CA . LYS B 1 241 ? 19 43.031 35.281 1 95 241 LYS B CA 1
ATOM 8022 C C . LYS B 1 241 ? 17.531 42.656 35.219 1 95 241 LYS B C 1
ATOM 8024 O O . LYS B 1 241 ? 16.781 42.875 36.188 1 95 241 LYS B O 1
ATOM 8029 N N . TYR B 1 242 ? 17.141 42.219 34.062 1 94.75 242 TYR B N 1
ATOM 8030 C CA . TYR B 1 242 ? 15.781 41.75 33.938 1 94.75 242 TYR B CA 1
ATOM 8031 C C . TYR B 1 242 ? 15.484 40.625 34.938 1 94.75 242 TYR B C 1
ATOM 8033 O O . TYR B 1 242 ? 14.5 40.688 35.656 1 94.75 242 TYR B O 1
ATOM 8041 N N . VAL B 1 243 ? 16.375 39.656 35 1 95.5 243 VAL B N 1
ATOM 8042 C CA . VAL B 1 243 ? 16.234 38.469 35.875 1 95.5 243 VAL B CA 1
ATOM 8043 C C . VAL B 1 243 ? 16.266 38.938 37.344 1 95.5 243 VAL B C 1
ATOM 8045 O O . VAL B 1 243 ? 15.414 38.531 38.125 1 95.5 243 VAL B O 1
ATOM 8048 N N . GLU B 1 244 ? 17.156 39.75 37.656 1 95.69 244 GLU B N 1
ATOM 8049 C CA . GLU B 1 244 ? 17.344 40.188 39.031 1 95.69 244 GLU B CA 1
ATOM 8050 C C . GLU B 1 244 ? 16.156 41.031 39.5 1 95.69 244 GLU B C 1
ATOM 8052 O O . GLU B 1 244 ? 15.695 40.844 40.656 1 95.69 244 GLU B O 1
ATOM 8057 N N . SER B 1 245 ? 15.758 41.906 38.656 1 95.19 245 SER B N 1
ATOM 8058 C CA . SER B 1 245 ? 14.633 42.75 39.031 1 95.19 245 SER B CA 1
ATOM 8059 C C . SER B 1 245 ? 13.352 41.938 39.188 1 95.19 245 SER B C 1
ATOM 8061 O O . SER B 1 245 ? 12.578 42.125 40.094 1 95.19 245 SER B O 1
ATOM 8063 N N . LEU B 1 246 ? 13.102 41.031 38.281 1 94.69 246 LEU B N 1
ATOM 8064 C CA . LEU B 1 246 ? 11.93 40.156 38.344 1 94.69 246 LEU B CA 1
ATOM 8065 C C . LEU B 1 246 ? 11.961 39.312 39.594 1 94.69 246 LEU B C 1
ATOM 8067 O O . LEU B 1 246 ? 10.961 39.188 40.312 1 94.69 246 LEU B O 1
ATOM 8071 N N . GLU B 1 247 ? 13.125 38.719 39.812 1 95.44 247 GLU B N 1
ATOM 8072 C CA . GLU B 1 247 ? 13.297 37.906 41 1 95.44 247 GLU B CA 1
ATOM 8073 C C . GLU B 1 247 ? 13.117 38.719 42.281 1 95.44 247 GLU B C 1
ATOM 8075 O O . GLU B 1 247 ? 12.602 38.219 43.281 1 95.44 247 GLU B O 1
ATOM 8080 N N . HIS B 1 248 ? 13.562 39.906 42.25 1 95.69 248 HIS B N 1
ATOM 8081 C CA . HIS B 1 248 ? 13.406 40.812 43.406 1 95.69 248 HIS B CA 1
ATOM 8082 C C . HIS B 1 248 ? 11.938 41 43.75 1 95.69 248 HIS B C 1
ATOM 8084 O O . HIS B 1 248 ? 11.562 40.875 44.938 1 95.69 248 HIS B O 1
ATOM 8090 N N . TRP B 1 249 ? 11.117 41.25 42.781 1 94.19 249 TRP B N 1
ATOM 8091 C CA . TRP B 1 249 ? 9.703 41.531 43.031 1 94.19 249 TRP B CA 1
ATOM 8092 C C . TRP B 1 249 ? 8.977 40.25 43.469 1 94.19 249 TRP B C 1
ATOM 8094 O O . TRP B 1 249 ? 8.039 40.312 44.281 1 94.19 249 TRP B O 1
ATOM 8104 N N . VAL B 1 250 ? 9.406 39.125 43 1 93.25 250 VAL B N 1
ATOM 8105 C CA . VAL B 1 250 ? 8.828 37.875 43.438 1 93.25 250 VAL B CA 1
ATOM 8106 C C . VAL B 1 250 ? 9.25 37.594 44.906 1 93.25 250 VAL B C 1
ATOM 8108 O O . VAL B 1 250 ? 8.43 37.188 45.719 1 93.25 250 VAL B O 1
ATOM 8111 N N . SER B 1 251 ? 10.555 37.812 45.188 1 94.44 251 SER B N 1
ATOM 8112 C CA . SER B 1 251 ? 11.102 37.531 46.5 1 94.44 251 SER B CA 1
ATOM 8113 C C . SER B 1 251 ? 10.508 38.438 47.562 1 94.44 251 SER B C 1
ATOM 8115 O O . SER B 1 251 ? 10.352 38.062 48.719 1 94.44 251 SER B O 1
ATOM 8117 N N . THR B 1 252 ? 10.141 39.625 47.125 1 94 252 THR B N 1
ATOM 8118 C CA . THR B 1 252 ? 9.602 40.594 48.062 1 94 252 THR B CA 1
ATOM 8119 C C . THR B 1 252 ? 8.102 40.406 48.25 1 94 252 THR B C 1
ATOM 8121 O O . THR B 1 252 ? 7.48 41.062 49.094 1 94 252 THR B O 1
ATOM 8124 N N . GLY B 1 253 ? 7.543 39.562 47.438 1 89.25 253 GLY B N 1
ATOM 8125 C CA . GLY B 1 253 ? 6.141 39.219 47.594 1 89.25 253 GLY B CA 1
ATOM 8126 C C . GLY B 1 253 ? 5.207 40.125 46.844 1 89.25 253 GLY B C 1
ATOM 8127 O O . GLY B 1 253 ? 3.984 39.969 46.938 1 89.25 253 GLY B O 1
ATOM 8128 N N . LYS B 1 254 ? 5.738 41.062 46.156 1 90 254 LYS B N 1
ATOM 8129 C CA . LYS B 1 254 ? 4.902 41.969 45.375 1 90 254 LYS B CA 1
ATOM 8130 C C . LYS B 1 254 ? 4.34 41.281 44.156 1 90 254 LYS B C 1
ATOM 8132 O O . LYS B 1 254 ? 3.295 41.688 43.625 1 90 254 LYS B O 1
ATOM 8137 N N . LEU B 1 255 ? 5.07 40.344 43.688 1 90.06 255 LEU B N 1
ATOM 8138 C CA . LEU B 1 255 ? 4.586 39.375 42.719 1 90.06 255 LEU B CA 1
ATOM 8139 C C . LEU B 1 255 ? 4.59 37.969 43.312 1 90.06 255 LEU B C 1
ATOM 8141 O O . LEU B 1 255 ? 5.543 37.562 43.969 1 90.06 255 LEU B O 1
ATOM 8145 N N . ILE B 1 256 ? 3.559 37.281 43.125 1 86.75 256 ILE B N 1
ATOM 8146 C CA . ILE B 1 256 ? 3.508 35.938 43.656 1 86.75 256 ILE B CA 1
ATOM 8147 C C . ILE B 1 256 ? 4.359 35 42.812 1 86.75 256 ILE B C 1
ATOM 8149 O O . ILE B 1 256 ? 4.84 33.969 43.281 1 86.75 256 ILE B O 1
ATOM 8153 N N . ALA B 1 257 ? 4.406 35.25 41.562 1 88.88 257 ALA B N 1
ATOM 8154 C CA . ALA B 1 257 ? 5.191 34.5 40.594 1 88.88 257 ALA B CA 1
ATOM 8155 C C . ALA B 1 257 ? 5.652 35.375 39.438 1 88.88 257 ALA B C 1
ATOM 8157 O O . ALA B 1 257 ? 5.133 36.469 39.219 1 88.88 257 ALA B O 1
ATOM 8158 N N . GLU B 1 258 ? 6.609 34.875 38.688 1 90.5 258 GLU B N 1
ATOM 8159 C CA . GLU B 1 258 ? 7.148 35.656 37.562 1 90.5 258 GLU B CA 1
ATOM 8160 C C . GLU B 1 258 ? 6.062 35.938 36.531 1 90.5 258 GLU B C 1
ATOM 8162 O O . GLU B 1 258 ? 6.07 37.031 35.906 1 90.5 258 GLU B O 1
ATOM 8167 N N . LYS B 1 259 ? 5.098 35.031 36.438 1 87.06 259 LYS B N 1
ATOM 8168 C CA . LYS B 1 259 ? 4.07 35.156 35.406 1 87.06 259 LYS B CA 1
ATOM 8169 C C . LYS B 1 259 ? 3.094 36.281 35.719 1 87.06 259 LYS B C 1
ATOM 8171 O O . LYS B 1 259 ? 2.314 36.688 34.875 1 87.06 259 LYS B O 1
ATOM 8176 N N . GLU B 1 260 ? 3.145 36.812 36.875 1 88.56 260 GLU B N 1
ATOM 8177 C CA . GLU B 1 260 ? 2.273 37.938 37.281 1 88.56 260 GLU B CA 1
ATOM 8178 C C . GLU B 1 260 ? 2.807 39.25 36.719 1 88.56 260 GLU B C 1
ATOM 8180 O O . GLU B 1 260 ? 2.129 40.281 36.812 1 88.56 260 GLU B O 1
ATOM 8185 N N . PHE B 1 261 ? 4.031 39.25 36.25 1 89.19 261 PHE B N 1
ATOM 8186 C CA . PHE B 1 261 ? 4.566 40.469 35.656 1 89.19 261 PHE B CA 1
ATOM 8187 C C . PHE B 1 261 ? 3.824 40.812 34.344 1 89.19 261 PHE B C 1
ATOM 8189 O O . PHE B 1 261 ? 3.928 40.062 33.375 1 89.19 261 PHE B O 1
ATOM 8196 N N . TYR B 1 262 ? 3.08 41.875 34.438 1 87.81 262 TYR B N 1
ATOM 8197 C CA . TYR B 1 262 ? 2.281 42.312 33.312 1 87.81 262 TYR B CA 1
ATOM 8198 C C . TYR B 1 262 ? 3.064 43.25 32.406 1 87.81 262 TYR B C 1
ATOM 8200 O O . TYR B 1 262 ? 3.252 44.406 32.75 1 87.81 262 TYR B O 1
ATOM 8208 N N . SER B 1 263 ? 3.684 42.688 31.438 1 91 263 SER B N 1
ATOM 8209 C CA . SER B 1 263 ? 4.316 43.469 30.375 1 91 263 SER B CA 1
ATOM 8210 C C . SER B 1 263 ? 3.719 43.125 29.016 1 91 263 SER B C 1
ATOM 8212 O O . SER B 1 263 ? 3.256 42 28.797 1 91 263 SER B O 1
ATOM 8214 N N . ASN B 1 264 ? 3.695 44.125 28.188 1 95.56 264 ASN B N 1
ATOM 8215 C CA . ASN B 1 264 ? 3.164 43.906 26.844 1 95.56 264 ASN B CA 1
ATOM 8216 C C . ASN B 1 264 ? 4.121 43.062 26 1 95.56 264 ASN B C 1
ATOM 8218 O O . ASN B 1 264 ? 3.771 42.656 24.891 1 95.56 264 ASN B O 1
ATOM 8222 N N . VAL B 1 265 ? 5.312 42.812 26.547 1 96.12 265 VAL B N 1
ATOM 8223 C CA . VAL B 1 265 ? 6.242 41.875 25.938 1 96.12 265 VAL B CA 1
ATOM 8224 C C . VAL B 1 265 ? 6.816 40.938 27.016 1 96.12 265 VAL B C 1
ATOM 8226 O O . VAL B 1 265 ? 7.297 41.406 28.047 1 96.12 265 VAL B O 1
ATOM 8229 N N . ARG B 1 266 ? 6.762 39.688 26.781 1 95.69 266 ARG B N 1
ATOM 8230 C CA . ARG B 1 266 ? 7.355 38.719 27.688 1 95.69 266 ARG B CA 1
ATOM 8231 C C . ARG B 1 266 ? 8.453 37.906 27 1 95.69 266 ARG B C 1
ATOM 8233 O O . ARG B 1 266 ? 8.328 37.562 25.828 1 95.69 266 ARG B O 1
ATOM 8240 N N . LEU B 1 267 ? 9.562 37.781 27.734 1 96.75 267 LEU B N 1
ATOM 8241 C CA . LEU B 1 267 ? 10.641 36.906 27.25 1 96.75 267 LEU B CA 1
ATOM 8242 C C . LEU B 1 267 ? 10.289 35.438 27.484 1 96.75 267 LEU B C 1
ATOM 8244 O O . LEU B 1 267 ? 9.836 35.062 28.562 1 96.75 267 LEU B O 1
ATOM 8248 N N . ARG B 1 268 ? 10.438 34.625 26.406 1 96.12 268 ARG B N 1
ATOM 8249 C CA . ARG B 1 268 ? 9.984 33.25 26.5 1 96.12 268 ARG B CA 1
ATOM 8250 C C . ARG B 1 268 ? 11.078 32.281 26.062 1 96.12 268 ARG B C 1
ATOM 8252 O O . ARG B 1 268 ? 12.039 32.688 25.391 1 96.12 268 ARG B O 1
ATOM 8259 N N . GLY B 1 269 ? 10.875 31.031 26.359 1 93.06 269 GLY B N 1
ATOM 8260 C CA . GLY B 1 269 ? 11.789 29.969 25.953 1 93.06 269 GLY B CA 1
ATOM 8261 C C . GLY B 1 269 ? 12.383 29.203 27.109 1 93.06 269 GLY B C 1
ATOM 8262 O O . GLY B 1 269 ? 13.156 28.266 26.906 1 93.06 269 GLY B O 1
ATOM 8263 N N . ALA B 1 270 ? 12.047 29.656 28.328 1 90.88 270 ALA B N 1
ATOM 8264 C CA . ALA B 1 270 ? 12.523 28.984 29.531 1 90.88 270 ALA B CA 1
ATOM 8265 C C . ALA B 1 270 ? 11.445 28.953 30.609 1 90.88 270 ALA B C 1
ATOM 8267 O O . ALA B 1 270 ? 10.523 29.766 30.594 1 90.88 270 ALA B O 1
ATOM 8268 N N . LYS B 1 271 ? 11.523 28.047 31.578 1 85.62 271 LYS B N 1
ATOM 8269 C CA . LYS B 1 271 ? 10.586 27.969 32.688 1 85.62 271 LYS B CA 1
ATOM 8270 C C . LYS B 1 271 ? 10.805 29.094 33.688 1 85.62 271 LYS B C 1
ATOM 8272 O O . LYS B 1 271 ? 9.844 29.641 34.25 1 85.62 271 LYS B O 1
ATOM 8277 N N . LYS B 1 272 ? 12.086 29.344 33.875 1 93.56 272 LYS B N 1
ATOM 8278 C CA . LYS B 1 272 ? 12.492 30.453 34.75 1 93.56 272 LYS B CA 1
ATOM 8279 C C . LYS B 1 272 ? 13.336 31.469 33.969 1 93.56 272 LYS B C 1
ATOM 8281 O O . LYS B 1 272 ? 14.164 31.094 33.156 1 93.56 272 LYS B O 1
ATOM 8286 N N . ALA B 1 273 ? 13.07 32.688 34.344 1 93.94 273 ALA B N 1
ATOM 8287 C CA . ALA B 1 273 ? 13.766 33.75 33.656 1 93.94 273 ALA B CA 1
ATOM 8288 C C . ALA B 1 273 ? 15.273 33.594 33.781 1 93.94 273 ALA B C 1
ATOM 8290 O O . ALA B 1 273 ? 16.016 33.938 32.844 1 93.94 273 ALA B O 1
ATOM 8291 N N . ARG B 1 274 ? 15.781 33.094 34.875 1 94.62 274 ARG B N 1
ATOM 8292 C CA . ARG B 1 274 ? 17.219 32.938 35.125 1 94.62 274 ARG B CA 1
ATOM 8293 C C . ARG B 1 274 ? 17.875 32.062 34.062 1 94.62 274 ARG B C 1
ATOM 8295 O O . ARG B 1 274 ? 19.062 32.219 33.781 1 94.62 274 ARG B O 1
ATOM 8302 N N . GLU B 1 275 ? 17.125 31.203 33.531 1 95.88 275 GLU B N 1
ATOM 8303 C CA . GLU B 1 275 ? 17.641 30.266 32.531 1 95.88 275 GLU B CA 1
ATOM 8304 C C . GLU B 1 275 ? 18.047 30.984 31.266 1 95.88 275 GLU B C 1
ATOM 8306 O O . GLU B 1 275 ? 18.828 30.453 30.469 1 95.88 275 GLU B O 1
ATOM 8311 N N . PHE B 1 276 ? 17.5 32.188 31.031 1 95.5 276 PHE B N 1
ATOM 8312 C CA . PHE B 1 276 ? 17.875 32.938 29.844 1 95.5 276 PHE B CA 1
ATOM 8313 C C . PHE B 1 276 ? 19.375 33.25 29.844 1 95.5 276 PHE B C 1
ATOM 8315 O O . PHE B 1 276 ? 19.953 33.469 28.781 1 95.5 276 PHE B O 1
ATOM 8322 N N . LEU B 1 277 ? 19.953 33.219 31.031 1 95.25 277 LEU B N 1
ATOM 8323 C CA . LEU B 1 277 ? 21.375 33.531 31.156 1 95.25 277 LEU B CA 1
ATOM 8324 C C . LEU B 1 277 ? 22.219 32.438 30.547 1 95.25 277 LEU B C 1
ATOM 8326 O O . LEU B 1 277 ? 23.359 32.656 30.125 1 95.25 277 LEU B O 1
ATOM 8330 N N . THR B 1 278 ? 21.641 31.25 30.5 1 95.31 278 THR B N 1
ATOM 8331 C CA . THR B 1 278 ? 22.406 30.125 30 1 95.31 278 THR B CA 1
ATOM 8332 C C . THR B 1 278 ? 21.859 29.656 28.656 1 95.31 278 THR B C 1
ATOM 8334 O O . THR B 1 278 ? 22.625 29.312 27.75 1 95.31 278 THR B O 1
ATOM 8337 N N . THR B 1 279 ? 20.562 29.688 28.453 1 94.5 279 THR B N 1
ATOM 8338 C CA . THR B 1 279 ? 19.953 29.109 27.25 1 94.5 279 THR B CA 1
ATOM 8339 C C . THR B 1 279 ? 19.594 30.188 26.25 1 94.5 279 THR B C 1
ATOM 8341 O O . THR B 1 279 ? 19.422 29.922 25.062 1 94.5 279 THR B O 1
ATOM 8344 N N . GLY B 1 280 ? 19.531 31.391 26.734 1 96 280 GLY B N 1
ATOM 8345 C CA . GLY B 1 280 ? 19.125 32.5 25.875 1 96 280 GLY B CA 1
ATOM 8346 C C . GLY B 1 280 ? 17.625 32.594 25.719 1 96 280 GLY B C 1
ATOM 8347 O O . GLY B 1 280 ? 16.906 31.594 25.875 1 96 280 GLY B O 1
ATOM 8348 N N . ILE B 1 281 ? 17.141 33.781 25.375 1 97.38 281 ILE B N 1
ATOM 8349 C CA . ILE B 1 281 ? 15.734 34 25.016 1 97.38 281 ILE B CA 1
ATOM 8350 C C . ILE B 1 281 ? 15.43 33.281 23.703 1 97.38 281 ILE B C 1
ATOM 8352 O O . ILE B 1 281 ? 16.203 33.375 22.75 1 97.38 281 ILE B O 1
ATOM 8356 N N . GLN B 1 282 ? 14.305 32.562 23.688 1 96.44 282 GLN B N 1
ATOM 8357 C CA . GLN B 1 282 ? 13.992 31.797 22.484 1 96.44 282 GLN B CA 1
ATOM 8358 C C . GLN B 1 282 ? 13.016 32.562 21.594 1 96.44 282 GLN B C 1
ATOM 8360 O O . GLN B 1 282 ? 13.094 32.469 20.359 1 96.44 282 GLN B O 1
ATOM 8365 N N . TYR B 1 283 ? 12.031 33.125 22.125 1 97.75 283 TYR B N 1
ATOM 8366 C CA . TYR B 1 283 ? 11.062 33.906 21.391 1 97.75 283 TYR B CA 1
ATOM 8367 C C . TYR B 1 283 ? 10.406 34.938 22.281 1 97.75 283 TYR B C 1
ATOM 8369 O O . TYR B 1 283 ? 10.664 35 23.484 1 97.75 283 TYR B O 1
ATOM 8377 N N . LEU B 1 284 ? 9.648 35.875 21.766 1 98.38 284 LEU B N 1
ATOM 8378 C CA . LEU B 1 284 ? 8.922 36.906 22.5 1 98.38 284 LEU B CA 1
ATOM 8379 C C . LEU B 1 284 ? 7.414 36.688 22.375 1 98.38 284 LEU B C 1
ATOM 8381 O O . LEU B 1 284 ? 6.922 36.281 21.328 1 98.38 284 LEU B O 1
ATOM 8385 N N . GLU B 1 285 ? 6.746 36.938 23.422 1 98.06 285 GLU B N 1
ATOM 8386 C CA . GLU B 1 285 ? 5.289 36.969 23.469 1 98.06 285 GLU B CA 1
ATOM 8387 C C . GLU B 1 285 ? 4.781 38.406 23.578 1 98.06 285 GLU B C 1
ATOM 8389 O O . GLU B 1 285 ? 5.051 39.094 24.562 1 98.06 285 GLU B O 1
ATOM 8394 N N . PHE B 1 286 ? 4.133 38.844 22.609 1 98.25 286 PHE B N 1
ATOM 8395 C CA . PHE B 1 286 ? 3.533 40.188 22.625 1 98.25 286 PHE B CA 1
ATOM 8396 C C . PHE B 1 286 ? 2.082 40.125 23.078 1 98.25 286 PHE B C 1
ATOM 8398 O O . PHE B 1 286 ? 1.271 39.406 22.5 1 98.25 286 PHE B O 1
ATOM 8405 N N . ARG B 1 287 ? 1.688 40.875 24.031 1 96.31 287 ARG B N 1
ATOM 8406 C CA . ARG B 1 287 ? 0.403 40.719 24.719 1 96.31 287 ARG B CA 1
ATOM 8407 C C . ARG B 1 287 ? -0.41 42.031 24.641 1 96.31 287 ARG B C 1
ATOM 8409 O O . ARG B 1 287 ? -1.367 42.188 25.391 1 96.31 287 ARG B O 1
ATOM 8416 N N . LEU B 1 288 ? -0.125 42.844 23.781 1 96.56 288 LEU B N 1
ATOM 8417 C CA . LEU B 1 288 ? -0.71 44.156 23.688 1 96.56 288 LEU B CA 1
ATOM 8418 C C . LEU B 1 288 ? -2.078 44.125 23.016 1 96.56 288 LEU B C 1
ATOM 8420 O O . LEU B 1 288 ? -2.887 45.031 23.156 1 96.56 288 LEU B O 1
ATOM 8424 N N . PHE B 1 289 ? -2.436 43.188 22.328 1 97.62 289 PHE B N 1
ATOM 8425 C CA . PHE B 1 289 ? -3.41 43.281 21.25 1 97.62 289 PHE B CA 1
ATOM 8426 C C . PHE B 1 289 ? -4.801 42.875 21.734 1 97.62 289 PHE B C 1
ATOM 8428 O O . PHE B 1 289 ? -4.973 41.875 22.406 1 97.62 289 PHE B O 1
ATOM 8435 N N . ASP B 1 290 ? -5.77 43.75 21.375 1 98 290 ASP B N 1
ATOM 8436 C CA . ASP B 1 290 ? -7.188 43.469 21.594 1 98 290 ASP B CA 1
ATOM 8437 C C . ASP B 1 290 ? -7.738 42.562 20.5 1 98 290 ASP B C 1
ATOM 8439 O O . ASP B 1 290 ? -7.137 42.406 19.438 1 98 290 ASP B O 1
ATOM 8443 N N . LEU B 1 291 ? -8.859 41.938 20.828 1 98.12 291 LEU B N 1
ATOM 8444 C CA . LEU B 1 291 ? -9.609 41.25 19.766 1 98.12 291 LEU B CA 1
ATOM 8445 C C . LEU B 1 291 ? -10.195 42.25 18.781 1 98.12 291 LEU B C 1
ATOM 8447 O O . LEU B 1 291 ? -10.719 43.281 19.188 1 98.12 291 LEU B O 1
ATOM 8451 N N . ASN B 1 292 ? -9.969 42.031 17.531 1 98.25 292 ASN B N 1
ATOM 8452 C CA . ASN B 1 292 ? -10.695 42.781 16.5 1 98.25 292 ASN B CA 1
ATOM 8453 C C . ASN B 1 292 ? -12.07 42.188 16.234 1 98.25 292 ASN B C 1
ATOM 8455 O O . ASN B 1 292 ? -12.188 41.156 15.594 1 98.25 292 ASN B O 1
ATOM 8459 N N . PRO B 1 293 ? -13.156 42.812 16.703 1 98.06 293 PRO B N 1
ATOM 8460 C CA . PRO B 1 293 ? -14.484 42.219 16.594 1 98.06 293 PRO B CA 1
ATOM 8461 C C . PRO B 1 293 ? -14.953 42.031 15.156 1 98.06 293 PRO B C 1
ATOM 8463 O O . PRO B 1 293 ? -15.883 41.281 14.883 1 98.06 293 PRO B O 1
ATOM 8466 N N . PHE B 1 294 ? -14.344 42.719 14.25 1 98 294 PHE B N 1
ATOM 8467 C CA . PHE B 1 294 ? -14.758 42.656 12.852 1 98 294 PHE B CA 1
ATOM 8468 C C . PHE B 1 294 ? -14.117 41.469 12.141 1 98 294 PHE B C 1
ATOM 8470 O O . PHE B 1 294 ? -14.43 41.188 10.984 1 98 294 PHE B O 1
ATOM 8477 N N . GLU B 1 295 ? -13.234 40.875 12.812 1 97.69 295 GLU B N 1
ATOM 8478 C CA . GLU B 1 295 ? -12.562 39.688 12.289 1 97.69 295 GLU B CA 1
ATOM 8479 C C . GLU B 1 295 ? -13.055 38.438 12.992 1 97.69 295 GLU B C 1
ATOM 8481 O O . GLU B 1 295 ? -12.969 38.312 14.211 1 97.69 295 GLU B O 1
ATOM 8486 N N . ILE B 1 296 ? -13.414 37.438 12.258 1 96.06 296 ILE B N 1
ATOM 8487 C CA . ILE B 1 296 ? -14.109 36.25 12.742 1 96.06 296 ILE B CA 1
ATOM 8488 C C . ILE B 1 296 ? -13.242 35.562 13.789 1 96.06 296 ILE B C 1
ATOM 8490 O O . ILE B 1 296 ? -13.766 35 14.758 1 96.06 296 ILE B O 1
ATOM 8494 N N . TYR B 1 297 ? -11.938 35.688 13.641 1 96.62 297 TYR B N 1
ATOM 8495 C CA . TYR B 1 297 ? -11.07 34.906 14.539 1 96.62 297 TYR B CA 1
ATOM 8496 C C . TYR B 1 297 ? -10.32 35.844 15.484 1 96.62 297 TYR B C 1
ATOM 8498 O O . TYR B 1 297 ? -9.352 35.438 16.125 1 96.62 297 TYR B O 1
ATOM 8506 N N . GLY B 1 298 ? -10.68 37.125 15.516 1 97.62 298 GLY B N 1
ATOM 8507 C CA . GLY B 1 298 ? -10.141 38.062 16.484 1 97.62 298 GLY B CA 1
ATOM 8508 C C . GLY B 1 298 ? -8.953 38.844 15.953 1 97.62 298 GLY B C 1
ATOM 8509 O O . GLY B 1 298 ? -8.531 39.844 16.547 1 97.62 298 GLY B O 1
ATOM 8510 N N . ILE B 1 299 ? -8.391 38.406 14.891 1 97.81 299 ILE B N 1
ATOM 8511 C CA . ILE B 1 299 ? -7.277 39.094 14.242 1 97.81 299 ILE B CA 1
ATOM 8512 C C . ILE B 1 299 ? -7.281 38.781 12.75 1 97.81 299 ILE B C 1
ATOM 8514 O O . ILE B 1 299 ? -7.664 37.688 12.336 1 97.81 299 ILE B O 1
ATOM 8518 N N . SER B 1 300 ? -6.938 39.719 11.93 1 97 300 SER B N 1
ATOM 8519 C CA . SER B 1 300 ? -6.801 39.438 10.5 1 97 300 SER B CA 1
ATOM 8520 C C . SER B 1 300 ? -5.379 39.031 10.148 1 97 300 SER B C 1
ATOM 8522 O O . SER B 1 300 ? -4.434 39.344 10.875 1 97 300 SER B O 1
ATOM 8524 N N . LEU B 1 301 ? -5.242 38.312 9.07 1 97.38 301 LEU B N 1
ATOM 8525 C CA . LEU B 1 301 ? -3.916 37.938 8.57 1 97.38 301 LEU B CA 1
ATOM 8526 C C . LEU B 1 301 ? -3.1 39.188 8.258 1 97.38 301 LEU B C 1
ATOM 8528 O O . LEU B 1 301 ? -1.892 39.219 8.508 1 97.38 301 LEU B O 1
ATOM 8532 N N . LYS B 1 302 ? -3.723 40.25 7.742 1 97.44 302 LYS B N 1
ATOM 8533 C CA . LYS B 1 302 ? -3.055 41.531 7.434 1 97.44 302 LYS B CA 1
ATOM 8534 C C . LYS B 1 302 ? -2.463 42.156 8.688 1 97.44 302 LYS B C 1
ATOM 8536 O O . LYS B 1 302 ? -1.321 42.625 8.68 1 97.44 302 LYS B O 1
ATOM 8541 N N . ASP B 1 303 ? -3.248 42.219 9.719 1 97.69 303 ASP B N 1
ATOM 8542 C CA . ASP B 1 303 ? -2.762 42.781 10.977 1 97.69 303 ASP B CA 1
ATOM 8543 C C . ASP B 1 303 ? -1.603 41.938 11.531 1 97.69 303 ASP B C 1
ATOM 8545 O O . ASP B 1 303 ? -0.628 42.5 12.047 1 97.69 303 ASP B O 1
ATOM 8549 N N . ALA B 1 304 ? -1.746 40.594 11.484 1 98.25 304 ALA B N 1
ATOM 8550 C CA . ALA B 1 304 ? -0.676 39.719 11.961 1 98.25 304 ALA B CA 1
ATOM 8551 C C . ALA B 1 304 ? 0.616 39.969 11.188 1 98.25 304 ALA B C 1
ATOM 8553 O O . ALA B 1 304 ? 1.704 39.969 11.766 1 98.25 304 ALA B O 1
ATOM 8554 N N . LYS B 1 305 ? 0.49 40.125 9.914 1 98.12 305 LYS B N 1
ATOM 8555 C CA . LYS B 1 305 ? 1.651 40.406 9.078 1 98.12 305 LYS B CA 1
ATOM 8556 C C . LYS B 1 305 ? 2.258 41.781 9.422 1 98.12 305 LYS B C 1
ATOM 8558 O O . LYS B 1 305 ? 3.48 41.938 9.43 1 98.12 305 LYS B O 1
ATOM 8563 N N . PHE B 1 306 ? 1.423 42.781 9.633 1 98.38 306 PHE B N 1
ATOM 8564 C CA . PHE B 1 306 ? 1.907 44.094 10.031 1 98.38 306 PHE B CA 1
ATOM 8565 C C . PHE B 1 306 ? 2.699 44 11.328 1 98.38 306 PHE B C 1
ATOM 8567 O O . PHE B 1 306 ? 3.775 44.594 11.445 1 98.38 306 PHE B O 1
ATOM 8574 N N . ILE B 1 307 ? 2.154 43.281 12.289 1 98.5 307 ILE B N 1
ATOM 8575 C CA . ILE B 1 307 ? 2.826 43.125 13.578 1 98.5 307 ILE B CA 1
ATOM 8576 C C . ILE B 1 307 ? 4.195 42.469 13.359 1 98.5 307 ILE B C 1
ATOM 8578 O O . ILE B 1 307 ? 5.172 42.844 14.008 1 98.5 307 ILE B O 1
ATOM 8582 N N . HIS B 1 308 ? 4.234 41.5 12.445 1 98.5 308 HIS B N 1
ATOM 8583 C CA . HIS B 1 308 ? 5.488 40.812 12.133 1 98.5 308 HIS B CA 1
ATOM 8584 C C . HIS B 1 308 ? 6.551 41.781 11.664 1 98.5 308 HIS B C 1
ATOM 8586 O O . HIS B 1 308 ? 7.648 41.844 12.219 1 98.5 308 HIS B O 1
ATOM 8592 N N . VAL B 1 309 ? 6.219 42.625 10.656 1 98.19 309 VAL B N 1
ATOM 8593 C CA . VAL B 1 309 ? 7.219 43.5 10.086 1 98.19 309 VAL B CA 1
ATOM 8594 C C . VAL B 1 309 ? 7.523 44.656 11.062 1 98.19 309 VAL B C 1
ATOM 8596 O O . VAL B 1 309 ? 8.648 45.156 11.109 1 98.19 309 VAL B O 1
ATOM 8599 N N . PHE B 1 310 ? 6.543 45.031 11.859 1 98.62 310 PHE B N 1
ATOM 8600 C CA . PHE B 1 310 ? 6.789 46 12.922 1 98.62 310 PHE B CA 1
ATOM 8601 C C . PHE B 1 310 ? 7.809 45.438 13.914 1 98.62 310 PHE B C 1
ATOM 8603 O O . PHE B 1 310 ? 8.734 46.156 14.305 1 98.62 310 PHE B O 1
ATOM 8610 N N . ALA B 1 311 ? 7.648 44.219 14.312 1 98.25 311 ALA B N 1
ATOM 8611 C CA . ALA B 1 311 ? 8.586 43.562 15.227 1 98.25 311 ALA B CA 1
ATOM 8612 C C . ALA B 1 311 ? 9.984 43.5 14.617 1 98.25 311 ALA B C 1
ATOM 8614 O O . ALA B 1 311 ? 10.984 43.75 15.305 1 98.25 311 ALA B O 1
ATOM 8615 N N . LEU B 1 312 ? 10.07 43.156 13.359 1 97.88 312 LEU B N 1
ATOM 8616 C CA . LEU B 1 312 ? 11.359 43.125 12.68 1 97.88 312 LEU B CA 1
ATOM 8617 C C . LEU B 1 312 ? 12.023 44.5 12.656 1 97.88 312 LEU B C 1
ATOM 8619 O O . LEU B 1 312 ? 13.242 44.594 12.781 1 97.88 312 LEU B O 1
ATOM 8623 N N . PHE B 1 313 ? 11.242 45.531 12.469 1 97.88 313 PHE B N 1
ATOM 8624 C CA . PHE B 1 313 ? 11.758 46.875 12.398 1 97.88 313 PHE B CA 1
ATOM 8625 C C . PHE B 1 313 ? 12.414 47.281 13.711 1 97.88 313 PHE B C 1
ATOM 8627 O O . PHE B 1 313 ? 13.367 48.062 13.719 1 97.88 313 PHE B O 1
ATOM 8634 N N . MET B 1 314 ? 11.93 46.719 14.805 1 97.81 314 MET B N 1
ATOM 8635 C CA . MET B 1 314 ? 12.492 47 16.125 1 97.81 314 MET B CA 1
ATOM 8636 C C . MET B 1 314 ? 13.953 46.594 16.203 1 97.81 314 MET B C 1
ATOM 8638 O O . MET B 1 314 ? 14.742 47.188 16.938 1 97.81 314 MET B O 1
ATOM 8642 N N . ILE B 1 315 ? 14.289 45.594 15.484 1 96.12 315 ILE B N 1
ATOM 8643 C CA . ILE B 1 315 ? 15.68 45.156 15.461 1 96.12 315 ILE B CA 1
ATOM 8644 C C . ILE B 1 315 ? 16.438 45.875 14.352 1 96.12 315 ILE B C 1
ATOM 8646 O O . ILE B 1 315 ? 17.656 46.031 14.422 1 96.12 315 ILE B O 1
ATOM 8650 N N . TRP B 1 316 ? 15.75 46.219 13.328 1 95.94 316 TRP B N 1
ATOM 8651 C CA . TRP B 1 316 ? 16.328 46.875 12.164 1 95.94 316 TRP B CA 1
ATOM 8652 C C . TRP B 1 316 ? 16.828 48.281 12.523 1 95.94 316 TRP B C 1
ATOM 8654 O O . TRP B 1 316 ? 17.844 48.719 12 1 95.94 316 TRP B O 1
ATOM 8664 N N . MET B 1 317 ? 16.141 48.875 13.461 1 94.06 317 MET B N 1
ATOM 8665 C CA . MET B 1 317 ? 16.531 50.219 13.891 1 94.06 317 MET B CA 1
ATOM 8666 C C . MET B 1 317 ? 17.938 50.219 14.461 1 94.06 317 MET B C 1
ATOM 8668 O O . MET B 1 317 ? 18.328 49.312 15.164 1 94.06 317 MET B O 1
ATOM 8672 N N . ASP B 1 318 ? 18.641 51.281 14.164 1 91.5 318 ASP B N 1
ATOM 8673 C CA . ASP B 1 318 ? 20 51.375 14.68 1 91.5 318 ASP B CA 1
ATOM 8674 C C . ASP B 1 318 ? 20 51.625 16.188 1 91.5 318 ASP B C 1
ATOM 8676 O O . ASP B 1 318 ? 20.812 51.062 16.922 1 91.5 318 ASP B O 1
ATOM 8680 N N . HIS B 1 319 ? 19.062 52.344 16.5 1 92.69 319 HIS B N 1
ATOM 8681 C CA . HIS B 1 319 ? 18.969 52.781 17.891 1 92.69 319 HIS B CA 1
ATOM 8682 C C . HIS B 1 319 ? 18.281 51.719 18.75 1 92.69 319 HIS B C 1
ATOM 8684 O O . HIS B 1 319 ? 17.312 51.125 18.312 1 92.69 319 HIS B O 1
ATOM 8690 N N . THR B 1 320 ? 18.844 51.469 19.969 1 94.81 320 THR B N 1
ATOM 8691 C CA . THR B 1 320 ? 18.188 50.656 21 1 94.81 320 THR B CA 1
ATOM 8692 C C . THR B 1 320 ? 17.672 51.531 22.125 1 94.81 320 THR B C 1
ATOM 8694 O O . THR B 1 320 ? 18.438 52.25 22.766 1 94.81 320 THR B O 1
ATOM 8697 N N . ALA B 1 321 ? 16.422 51.375 22.375 1 96.06 321 ALA B N 1
ATOM 8698 C CA . ALA B 1 321 ? 15.797 52.188 23.438 1 96.06 321 ALA B CA 1
ATOM 8699 C C . ALA B 1 321 ? 16.422 51.875 24.797 1 96.06 321 ALA B C 1
ATOM 8701 O O . ALA B 1 321 ? 16.719 50.719 25.094 1 96.06 321 ALA B O 1
ATOM 8702 N N . ASP B 1 322 ? 16.625 52.844 25.594 1 93.31 322 ASP B N 1
ATOM 8703 C CA . ASP B 1 322 ? 17.047 52.656 26.969 1 93.31 322 ASP B CA 1
ATOM 8704 C C . ASP B 1 322 ? 15.844 52.625 27.906 1 93.31 322 ASP B C 1
ATOM 87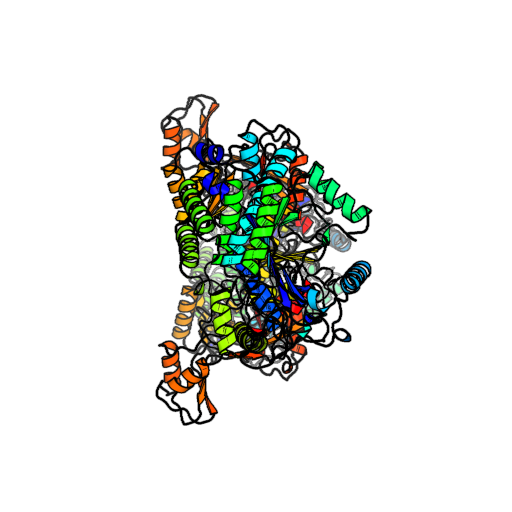06 O O . ASP B 1 322 ? 14.695 52.688 27.469 1 93.31 322 ASP B O 1
ATOM 8710 N N . GLN B 1 323 ? 16.125 52.531 29.141 1 90.62 323 GLN B N 1
ATOM 8711 C CA . GLN B 1 323 ? 15.055 52.406 30.125 1 90.62 323 GLN B CA 1
ATOM 8712 C C . GLN B 1 323 ? 14.172 53.625 30.141 1 90.62 323 GLN B C 1
ATOM 8714 O O . GLN B 1 323 ? 12.953 53.531 30.328 1 90.62 323 GLN B O 1
ATOM 8719 N N . GLU B 1 324 ? 14.742 54.75 30 1 93.19 324 GLU B N 1
ATOM 8720 C CA . GLU B 1 324 ? 13.977 56 29.969 1 93.19 324 GLU B CA 1
ATOM 8721 C C . GLU B 1 324 ? 13.023 56.031 28.781 1 93.19 324 GLU B C 1
ATOM 8723 O O . GLU B 1 324 ? 11.891 56.5 28.906 1 93.19 324 GLU B O 1
ATOM 8728 N N . GLU B 1 325 ? 13.508 55.594 27.734 1 95.88 325 GLU B N 1
ATOM 8729 C CA . GLU B 1 325 ? 12.68 55.562 26.531 1 95.88 325 GLU B CA 1
ATOM 8730 C C . GLU B 1 325 ? 11.555 54.531 26.656 1 95.88 325 GLU B C 1
ATOM 8732 O O . GLU B 1 325 ? 10.453 54.75 26.156 1 95.88 325 GLU B O 1
ATOM 8737 N N . VAL B 1 326 ? 11.875 53.438 27.281 1 95 326 VAL B N 1
ATOM 8738 C CA . VAL B 1 326 ? 10.844 52.438 27.562 1 95 326 VAL B CA 1
ATOM 8739 C C . VAL B 1 326 ? 9.742 53.094 28.422 1 95 326 VAL B C 1
ATOM 8741 O O . VAL B 1 326 ? 8.555 52.875 28.156 1 95 326 VAL B O 1
ATOM 8744 N N . GLU B 1 327 ? 10.133 53.844 29.391 1 93.06 327 GLU B N 1
ATOM 8745 C CA . GLU B 1 327 ? 9.164 54.531 30.234 1 93.06 327 GLU B CA 1
ATOM 8746 C C . GLU B 1 327 ? 8.375 55.594 29.438 1 93.06 327 GLU B C 1
ATOM 8748 O O . GLU B 1 327 ? 7.188 55.781 29.672 1 93.06 327 GLU B O 1
ATOM 8753 N N . LEU B 1 328 ? 9.109 56.219 28.531 1 96.38 328 LEU B N 1
ATOM 8754 C CA . LEU B 1 328 ? 8.414 57.156 27.641 1 96.38 328 LEU B CA 1
ATOM 8755 C C . LEU B 1 328 ? 7.352 56.406 26.828 1 96.38 328 LEU B C 1
ATOM 8757 O O . LEU B 1 328 ? 6.25 56.938 26.625 1 96.38 328 LEU B O 1
ATOM 8761 N N . GLY B 1 329 ? 7.746 55.281 26.312 1 96.25 329 GLY B N 1
ATOM 8762 C CA . GLY B 1 329 ? 6.785 54.469 25.594 1 96.25 329 GLY B CA 1
ATOM 8763 C C . GLY B 1 329 ? 5.562 54.125 26.406 1 96.25 329 GLY B C 1
ATOM 8764 O O . GLY B 1 329 ? 4.438 54.125 25.906 1 96.25 329 GLY B O 1
ATOM 8765 N N . LYS B 1 330 ? 5.715 53.781 27.625 1 93.94 330 LYS B N 1
ATOM 8766 C CA . LYS B 1 330 ? 4.613 53.469 28.547 1 93.94 330 LYS B CA 1
ATOM 8767 C C . LYS B 1 330 ? 3.715 54.688 28.75 1 93.94 330 LYS B C 1
ATOM 8769 O O . LYS B 1 330 ? 2.488 54.562 28.766 1 93.94 330 LYS B O 1
ATOM 8774 N N . ALA B 1 331 ? 4.34 55.781 28.938 1 95 331 ALA B N 1
ATOM 8775 C CA . ALA B 1 331 ? 3.584 57 29.141 1 95 331 ALA B CA 1
ATOM 8776 C C . ALA B 1 331 ? 2.746 57.344 27.906 1 95 331 ALA B C 1
ATOM 8778 O O . ALA B 1 331 ? 1.575 57.719 28.031 1 95 331 ALA B O 1
ATOM 8779 N N . ARG B 1 332 ? 3.355 57.281 26.734 1 97.25 332 ARG B N 1
ATOM 8780 C CA . ARG B 1 332 ? 2.633 57.562 25.5 1 97.25 332 ARG B CA 1
ATOM 8781 C C . ARG B 1 332 ? 1.5 56.531 25.297 1 97.25 332 ARG B C 1
ATOM 8783 O O . ARG B 1 332 ? 0.443 56.906 24.766 1 97.25 332 ARG B O 1
ATOM 8790 N N . LEU B 1 333 ? 1.797 55.312 25.641 1 96.81 333 LEU B N 1
ATOM 8791 C CA . LEU B 1 333 ? 0.763 54.281 25.547 1 96.81 333 LEU B CA 1
ATOM 8792 C C . LEU B 1 333 ? -0.458 54.656 26.375 1 96.81 333 LEU B C 1
ATOM 8794 O O . LEU B 1 333 ? -1.592 54.562 25.906 1 96.81 333 LEU B O 1
ATOM 8798 N N . ALA B 1 334 ? -0.251 55.062 27.625 1 95.31 334 ALA B N 1
ATOM 8799 C CA . ALA B 1 334 ? -1.332 55.438 28.516 1 95.31 334 ALA B CA 1
ATOM 8800 C C . ALA B 1 334 ? -2.115 56.625 27.969 1 95.31 334 ALA B C 1
ATOM 8802 O O . ALA B 1 334 ? -3.346 56.688 28.062 1 95.31 334 ALA B O 1
ATOM 8803 N N . GLU B 1 335 ? -1.389 57.562 27.438 1 97.31 335 GLU B N 1
ATOM 8804 C CA . GLU B 1 335 ? -2.027 58.75 26.875 1 97.31 335 GLU B CA 1
ATOM 8805 C C . GLU B 1 335 ? -2.867 58.406 25.656 1 97.31 335 GLU B C 1
ATOM 8807 O O . GLU B 1 335 ? -4.027 58.812 25.547 1 97.31 335 GLU B O 1
ATOM 8812 N N . VAL B 1 336 ? -2.246 57.688 24.766 1 98.06 336 VAL B N 1
ATOM 8813 C CA . VAL B 1 336 ? -2.938 57.312 23.547 1 98.06 336 VAL B CA 1
ATOM 8814 C C . VAL B 1 336 ? -4.145 56.438 23.859 1 98.06 336 VAL B C 1
ATOM 8816 O O . VAL B 1 336 ? -5.191 56.562 23.219 1 98.06 336 VAL B O 1
ATOM 8819 N N . ALA B 1 337 ? -4.062 55.562 24.812 1 97.44 337 ALA B N 1
ATOM 8820 C CA . ALA B 1 337 ? -5.148 54.656 25.234 1 97.44 337 ALA B CA 1
ATOM 8821 C C . ALA B 1 337 ? -6.383 55.469 25.641 1 97.44 337 ALA B C 1
ATOM 8823 O O . ALA B 1 337 ? -7.516 55.031 25.391 1 97.44 337 ALA B O 1
ATOM 8824 N N . PHE B 1 338 ? -6.18 56.594 26.188 1 96 338 PHE B N 1
ATOM 8825 C CA . PHE B 1 338 ? -7.293 57.375 26.75 1 96 338 PHE B CA 1
ATOM 8826 C C . PHE B 1 338 ? -7.773 58.438 25.766 1 96 338 PHE B C 1
ATOM 8828 O O . PHE B 1 338 ? -8.758 59.125 26.031 1 96 338 PHE B O 1
ATOM 8835 N N . GLU B 1 339 ? -7.125 58.531 24.641 1 97.31 339 GLU B N 1
ATOM 8836 C CA . GLU B 1 339 ? -7.598 59.438 23.609 1 97.31 339 GLU B CA 1
ATOM 8837 C C . GLU B 1 339 ? -8.922 58.938 23.016 1 97.31 339 GLU B C 1
ATOM 8839 O O . GLU B 1 339 ? -9.25 57.75 23.094 1 97.31 339 GLU B O 1
ATOM 8844 N N . HIS B 1 340 ? -9.672 59.906 22.516 1 96.88 340 HIS B N 1
ATOM 8845 C CA . HIS B 1 340 ? -10.898 59.531 21.828 1 96.88 340 HIS B CA 1
ATOM 8846 C C . HIS B 1 340 ? -10.594 58.844 20.5 1 96.88 340 HIS B C 1
ATOM 8848 O O . HIS B 1 340 ? -9.766 59.312 19.719 1 96.88 340 HIS B O 1
ATOM 8854 N N . PRO B 1 341 ? -11.258 57.75 20.141 1 97.56 341 PRO B N 1
ATOM 8855 C CA . PRO B 1 341 ? -10.922 56.906 18.969 1 97.56 341 PRO B CA 1
ATOM 8856 C C . PRO B 1 341 ? -11.062 57.688 17.656 1 97.56 341 PRO B C 1
ATOM 8858 O O . PRO B 1 341 ? -10.414 57.344 16.672 1 97.56 341 PRO B O 1
ATOM 8861 N N . LEU B 1 342 ? -11.805 58.719 17.609 1 97.06 342 LEU B N 1
ATOM 8862 C CA . LEU B 1 342 ? -12.062 59.438 16.359 1 97.06 342 LEU B CA 1
ATOM 8863 C C . LEU B 1 342 ? -11.18 60.656 16.25 1 97.06 342 LEU B C 1
ATOM 8865 O O . LEU B 1 342 ? -11.258 61.406 15.258 1 97.06 342 LEU B O 1
ATOM 8869 N N . GLU B 1 343 ? -10.305 60.844 17.234 1 96.44 343 GLU B N 1
ATOM 8870 C CA . GLU B 1 343 ? -9.398 62 17.219 1 96.44 343 GLU B CA 1
ATOM 8871 C C . GLU B 1 343 ? -7.98 61.562 16.844 1 96.44 343 GLU B C 1
ATOM 8873 O O . GLU B 1 343 ? -7.57 60.438 17.141 1 96.44 343 GLU B O 1
ATOM 8878 N N . LYS B 1 344 ? -7.324 62.5 16.203 1 96.75 344 LYS B N 1
ATOM 8879 C CA . LYS B 1 344 ? -5.922 62.25 15.883 1 96.75 344 LYS B CA 1
ATOM 8880 C C . LYS B 1 344 ? -5.074 62.188 17.156 1 96.75 344 LYS B C 1
ATOM 8882 O O . LYS B 1 344 ? -5.305 62.938 18.094 1 96.75 344 LYS B O 1
ATOM 8887 N N . THR B 1 345 ? -4.23 61.344 17.203 1 98 345 THR B N 1
ATOM 8888 C CA . THR B 1 345 ? -3.354 61.219 18.359 1 98 345 THR B CA 1
ATOM 8889 C C . THR B 1 345 ? -2.379 62.406 18.406 1 98 345 THR B C 1
ATOM 8891 O O . THR B 1 345 ? -1.983 62.938 17.375 1 98 345 THR B O 1
ATOM 8894 N N . ALA B 1 346 ? -1.948 62.781 19.594 1 97.31 346 ALA B N 1
ATOM 8895 C CA . ALA B 1 346 ? -0.975 63.844 19.812 1 97.31 346 ALA B CA 1
ATOM 8896 C C . ALA B 1 346 ? 0.388 63.469 19.234 1 97.31 346 ALA B C 1
ATOM 8898 O O . ALA B 1 346 ? 1.222 64.312 18.984 1 97.31 346 ALA B O 1
ATOM 8899 N N . TYR B 1 347 ? 0.525 62.219 18.922 1 98.06 347 TYR B N 1
ATOM 8900 C CA . TYR B 1 347 ? 1.839 61.719 18.516 1 98.06 347 TYR B CA 1
ATOM 8901 C C . TYR B 1 347 ? 1.828 61.25 17.078 1 98.06 347 TYR B C 1
ATOM 8903 O O . TYR B 1 347 ? 2.645 60.406 16.672 1 98.06 347 TYR B O 1
ATOM 8911 N N . ALA B 1 348 ? 0.931 61.75 16.25 1 97.75 348 ALA B N 1
ATOM 8912 C CA . ALA B 1 348 ? 0.711 61.312 14.883 1 97.75 348 ALA B CA 1
ATOM 8913 C C . ALA B 1 348 ? 1.987 61.438 14.055 1 97.75 348 ALA B C 1
ATOM 8915 O O . ALA B 1 348 ? 2.305 60.531 13.266 1 97.75 348 ALA B O 1
ATOM 8916 N N . VAL B 1 349 ? 2.729 62.5 14.258 1 97.5 349 VAL B N 1
ATOM 8917 C CA . VAL B 1 349 ? 3.92 62.75 13.461 1 97.5 349 VAL B CA 1
ATOM 8918 C C . VAL B 1 349 ? 4.965 61.688 13.719 1 97.5 349 VAL B C 1
ATOM 8920 O O . VAL B 1 349 ? 5.566 61.156 12.781 1 97.5 349 VAL B O 1
ATOM 8923 N N . GLU B 1 350 ? 5.172 61.375 14.938 1 97.62 350 GLU B N 1
ATOM 8924 C CA . GLU B 1 350 ? 6.137 60.312 15.266 1 97.62 350 GLU B CA 1
ATOM 8925 C C . GLU B 1 350 ? 5.711 58.969 14.68 1 97.62 350 GLU B C 1
ATOM 8927 O O . GLU B 1 350 ? 6.543 58.219 14.156 1 97.62 350 GLU B O 1
ATOM 8932 N N . GLY B 1 351 ? 4.418 58.688 14.812 1 98.12 351 GLY B N 1
ATOM 8933 C CA . GLY B 1 351 ? 3.914 57.438 14.258 1 98.12 351 GLY B CA 1
ATOM 8934 C C . GLY B 1 351 ? 4.109 57.344 12.75 1 98.12 351 GLY B C 1
ATOM 8935 O O . GLY B 1 351 ? 4.523 56.281 12.25 1 98.12 351 GLY B O 1
ATOM 8936 N N . GLU B 1 352 ? 3.861 58.406 12.023 1 98 352 GLU B N 1
ATOM 8937 C CA . GLU B 1 352 ? 4.02 58.438 10.578 1 98 352 GLU B CA 1
ATOM 8938 C C . GLU B 1 352 ? 5.484 58.25 10.18 1 98 352 GLU B C 1
ATOM 8940 O O . GLU B 1 352 ? 5.789 57.531 9.227 1 98 352 GLU B O 1
ATOM 8945 N N . LEU B 1 353 ? 6.34 58.875 10.914 1 97.75 353 LEU B N 1
ATOM 8946 C CA . LEU B 1 353 ? 7.762 58.812 10.602 1 97.75 353 LEU B CA 1
ATOM 8947 C C . LEU B 1 353 ? 8.273 57.375 10.797 1 97.75 353 LEU B C 1
ATOM 8949 O O . LEU B 1 353 ? 9.062 56.875 9.992 1 97.75 353 LEU B O 1
ATOM 8953 N N . VAL B 1 354 ? 7.832 56.781 11.867 1 97.94 354 VAL B N 1
ATOM 8954 C CA . VAL B 1 354 ? 8.234 55.406 12.133 1 97.94 354 VAL B CA 1
ATOM 8955 C C . VAL B 1 354 ? 7.758 54.5 11.008 1 97.94 354 VAL B C 1
ATOM 8957 O O . VAL B 1 354 ? 8.5 53.625 10.539 1 97.94 354 VAL B O 1
ATOM 8960 N N . LEU B 1 355 ? 6.488 54.625 10.508 1 98.38 355 LEU B N 1
ATOM 8961 C CA . LEU B 1 355 ? 5.938 53.781 9.453 1 98.38 355 LEU B CA 1
ATOM 8962 C C . LEU B 1 355 ? 6.648 54.031 8.125 1 98.38 355 LEU B C 1
ATOM 8964 O O . LEU B 1 355 ? 6.812 53.094 7.32 1 98.38 355 LEU B O 1
ATOM 8968 N N . LEU B 1 356 ? 7.09 55.281 7.926 1 98 356 LEU B N 1
ATOM 8969 C CA . LEU B 1 356 ? 7.852 55.594 6.719 1 98 356 LEU B CA 1
ATOM 8970 C C . LEU B 1 356 ? 9.211 54.906 6.746 1 98 356 LEU B C 1
ATOM 8972 O O . LEU B 1 356 ? 9.672 54.406 5.719 1 98 356 LEU B O 1
ATOM 8976 N N . GLU B 1 357 ? 9.82 54.875 7.906 1 97.75 357 GLU B N 1
ATOM 8977 C CA . GLU B 1 357 ? 11.078 54.156 8.039 1 97.75 357 GLU B CA 1
ATOM 8978 C C . GLU B 1 357 ? 10.875 52.656 7.875 1 97.75 357 GLU B C 1
ATOM 8980 O O . GLU B 1 357 ? 11.75 51.969 7.359 1 97.75 357 GLU B O 1
ATOM 8985 N N . LEU B 1 358 ? 9.75 52.188 8.391 1 98.25 358 LEU B N 1
ATOM 8986 C CA . LEU B 1 358 ? 9.406 50.781 8.203 1 98.25 358 LEU B CA 1
ATOM 8987 C C . LEU B 1 358 ? 9.273 50.469 6.723 1 98.25 358 LEU B C 1
ATOM 8989 O O . LEU B 1 358 ? 9.742 49.406 6.273 1 98.25 358 LEU B O 1
ATOM 8993 N N . LEU B 1 359 ? 8.664 51.344 5.914 1 98.19 359 LEU B N 1
ATOM 8994 C CA . LEU B 1 359 ? 8.555 51.156 4.473 1 98.19 359 LEU B CA 1
ATOM 8995 C C . LEU B 1 359 ? 9.93 51.062 3.82 1 98.19 359 LEU B C 1
ATOM 8997 O O . LEU B 1 359 ? 10.148 50.281 2.9 1 98.19 359 LEU B O 1
ATOM 9001 N N . SER B 1 360 ? 10.828 51.906 4.328 1 97.38 360 SER B N 1
ATOM 9002 C CA . SER B 1 360 ? 12.195 51.875 3.822 1 97.38 360 SER B CA 1
ATOM 9003 C C . SER B 1 360 ? 12.867 50.531 4.109 1 97.38 360 SER B C 1
ATOM 9005 O O . SER B 1 360 ? 13.594 50 3.268 1 97.38 360 SER B O 1
ATOM 9007 N N . MET B 1 361 ? 12.656 50.031 5.297 1 97.44 361 MET B N 1
ATOM 9008 C CA . MET B 1 361 ? 13.195 48.719 5.625 1 97.44 361 MET B CA 1
ATOM 9009 C C . MET B 1 361 ? 12.672 47.656 4.66 1 97.44 361 MET B C 1
ATOM 9011 O O . MET B 1 361 ? 13.43 46.812 4.195 1 97.44 361 MET B O 1
ATOM 9015 N N . LEU B 1 362 ? 11.336 47.656 4.43 1 97.38 362 LEU B N 1
ATOM 9016 C CA . LEU B 1 362 ? 10.727 46.688 3.547 1 97.38 362 LEU B CA 1
ATOM 9017 C C . LEU B 1 362 ? 11.383 46.688 2.172 1 97.38 362 LEU B C 1
ATOM 9019 O O . LEU B 1 362 ? 11.586 45.625 1.563 1 97.38 362 LEU B O 1
ATOM 9023 N N . GLU B 1 363 ? 11.727 47.844 1.729 1 95.44 363 GLU B N 1
ATOM 9024 C CA . GLU B 1 363 ? 12.414 47.969 0.448 1 95.44 363 GLU B CA 1
ATOM 9025 C C . GLU B 1 363 ? 13.797 47.344 0.495 1 95.44 363 GLU B C 1
ATOM 9027 O O . GLU B 1 363 ? 14.188 46.625 -0.43 1 95.44 363 GLU B O 1
ATOM 9032 N N . GLN B 1 364 ? 14.453 47.562 1.523 1 93.94 364 GLN B N 1
ATOM 9033 C CA . GLN B 1 364 ? 15.844 47.125 1.643 1 93.94 364 GLN B CA 1
ATOM 9034 C C . GLN B 1 364 ? 15.938 45.625 1.82 1 93.94 364 GLN B C 1
ATOM 9036 O O . GLN B 1 364 ? 16.906 45 1.383 1 93.94 364 GLN B O 1
ATOM 9041 N N . ILE B 1 365 ? 14.953 45.125 2.436 1 92.56 365 ILE B N 1
ATOM 9042 C CA . ILE B 1 365 ? 15.055 43.688 2.707 1 92.56 365 ILE B CA 1
ATOM 9043 C C . ILE B 1 365 ? 14.359 42.906 1.602 1 92.56 365 ILE B C 1
ATOM 9045 O O . ILE B 1 365 ? 14.266 41.656 1.671 1 92.56 365 ILE B O 1
ATOM 9049 N N . GLY B 1 366 ? 13.828 43.5 0.642 1 87.94 366 GLY B N 1
ATOM 9050 C CA . GLY B 1 366 ? 13.18 42.844 -0.476 1 87.94 366 GLY B CA 1
ATOM 9051 C C . GLY B 1 366 ? 11.875 42.156 -0.097 1 87.94 366 GLY B C 1
ATOM 9052 O O . GLY B 1 366 ? 11.656 41 -0.402 1 87.94 366 GLY B O 1
ATOM 9053 N N . ALA B 1 367 ? 11.039 42.906 0.718 1 91.38 367 ALA B N 1
ATOM 9054 C CA . ALA B 1 367 ? 9.766 42.375 1.177 1 91.38 367 ALA B CA 1
ATOM 9055 C C . ALA B 1 367 ? 8.75 42.312 0.035 1 91.38 367 ALA B C 1
ATOM 9057 O O . ALA B 1 367 ? 8.883 43.031 -0.959 1 91.38 367 ALA B O 1
ATOM 9058 N N . GLU B 1 368 ? 7.762 41.469 0.054 1 89.69 368 GLU B N 1
ATOM 9059 C CA . GLU B 1 368 ? 6.711 41.312 -0.946 1 89.69 368 GLU B CA 1
ATOM 9060 C C . GLU B 1 368 ? 5.84 42.562 -1.027 1 89.69 368 GLU B C 1
ATOM 9062 O O . GLU B 1 368 ? 5.637 43.25 -0.024 1 89.69 368 GLU B O 1
ATOM 9067 N N . PRO B 1 369 ? 5.309 42.812 -2.188 1 93.5 369 PRO B N 1
ATOM 9068 C CA . PRO B 1 369 ? 4.508 44 -2.4 1 93.5 369 PRO B CA 1
ATOM 9069 C C . PRO B 1 369 ? 3.32 44.094 -1.444 1 93.5 369 PRO B C 1
ATOM 9071 O O . PRO B 1 369 ? 2.934 45.219 -1.041 1 93.5 369 PRO B O 1
ATOM 9074 N N . GLU B 1 370 ? 2.795 43.062 -1.077 1 95.56 370 GLU B N 1
ATOM 9075 C CA . GLU B 1 370 ? 1.636 43.031 -0.189 1 95.56 370 GLU B CA 1
ATOM 9076 C C . GLU B 1 370 ? 1.949 43.719 1.14 1 95.56 370 GLU B C 1
ATOM 9078 O O . GLU B 1 370 ? 1.088 44.375 1.723 1 95.56 370 GLU B O 1
ATOM 9083 N N . LEU B 1 371 ? 3.133 43.594 1.676 1 97.12 371 LEU B N 1
ATOM 9084 C CA . LEU B 1 371 ? 3.521 44.188 2.957 1 97.12 371 LEU B CA 1
ATOM 9085 C C . LEU B 1 371 ? 3.574 45.719 2.871 1 97.12 371 LEU B C 1
ATOM 9087 O O . LEU B 1 371 ? 3.254 46.406 3.84 1 97.12 371 LEU B O 1
ATOM 9091 N N . PHE B 1 372 ? 4.004 46.25 1.668 1 97.62 372 PHE B N 1
ATOM 9092 C CA . PHE B 1 372 ? 3.98 47.688 1.462 1 97.62 372 PHE B CA 1
ATOM 9093 C C . PHE B 1 372 ? 2.555 48.219 1.533 1 97.62 372 PHE B C 1
ATOM 9095 O O . PHE B 1 372 ? 2.303 49.25 2.162 1 97.62 372 PHE B O 1
ATOM 9102 N N . GLU B 1 373 ? 1.727 47.438 0.873 1 98 373 GLU B N 1
ATOM 9103 C CA . GLU B 1 373 ? 0.325 47.844 0.859 1 98 373 GLU B CA 1
ATOM 9104 C C . GLU B 1 373 ? -0.256 47.875 2.27 1 98 373 GLU B C 1
ATOM 9106 O O . GLU B 1 373 ? -1.017 48.781 2.617 1 98 373 GLU B O 1
ATOM 9111 N N . ILE B 1 374 ? 0.046 46.938 3.09 1 98.25 374 ILE B N 1
ATOM 9112 C CA . ILE B 1 374 ? -0.445 46.812 4.461 1 98.25 374 ILE B CA 1
ATOM 9113 C C . ILE B 1 374 ? 0.043 48.031 5.27 1 98.25 374 ILE B C 1
ATOM 9115 O O . ILE B 1 374 ? -0.737 48.656 5.984 1 98.25 374 ILE B O 1
ATOM 9119 N N . VAL B 1 375 ? 1.316 48.406 5.176 1 98.5 375 VAL B N 1
ATOM 9120 C CA . VAL B 1 375 ? 1.898 49.5 5.953 1 98.5 375 VAL B CA 1
ATOM 9121 C C . VAL B 1 375 ? 1.338 50.812 5.469 1 98.5 375 VAL B C 1
ATOM 9123 O O . VAL B 1 375 ? 1.069 51.719 6.273 1 98.5 375 VAL B O 1
ATOM 9126 N N . LYS B 1 376 ? 1.18 50.938 4.152 1 98.12 376 LYS B N 1
ATOM 9127 C CA . LYS B 1 376 ? 0.604 52.156 3.602 1 98.12 376 LYS B CA 1
ATOM 9128 C C . LYS B 1 376 ? -0.827 52.375 4.09 1 98.12 376 LYS B C 1
ATOM 9130 O O . LYS B 1 376 ? -1.24 53.5 4.363 1 98.12 376 LYS B O 1
ATOM 9135 N N . GLU B 1 377 ? -1.525 51.312 4.113 1 98 377 GLU B N 1
ATOM 9136 C CA . GLU B 1 377 ? -2.873 51.406 4.672 1 98 377 GLU B CA 1
ATOM 9137 C C . GLU B 1 377 ? -2.846 51.875 6.117 1 98 377 GLU B C 1
ATOM 9139 O O . GLU B 1 377 ? -3.678 52.688 6.52 1 98 377 GLU B O 1
ATOM 9144 N N . LYS B 1 378 ? -1.914 51.375 6.945 1 98.38 378 LYS B N 1
ATOM 9145 C CA . LYS B 1 378 ? -1.778 51.812 8.328 1 98.38 378 LYS B CA 1
ATOM 9146 C C . LYS B 1 378 ? -1.396 53.312 8.406 1 98.38 378 LYS B C 1
ATOM 9148 O O . LYS B 1 378 ? -1.844 54.031 9.305 1 98.38 378 LYS B O 1
ATOM 9153 N N . LEU B 1 379 ? -0.569 53.719 7.465 1 97.44 379 LEU B N 1
ATOM 9154 C CA . LEU B 1 379 ? -0.181 55.125 7.398 1 97.44 379 LEU B CA 1
ATOM 9155 C C . LEU B 1 379 ? -1.399 56.031 7.188 1 97.44 379 LEU B C 1
ATOM 9157 O O . LEU B 1 379 ? -1.5 57.094 7.789 1 97.44 379 LEU B O 1
ATOM 9161 N N . THR B 1 380 ? -2.336 55.562 6.395 1 97.25 380 THR B N 1
ATOM 9162 C CA . THR B 1 380 ? -3.535 56.344 6.102 1 97.25 380 THR B CA 1
ATOM 9163 C C . THR B 1 380 ? -4.41 56.5 7.344 1 97.25 380 THR B C 1
ATOM 9165 O O . THR B 1 380 ? -5.176 57.438 7.469 1 97.25 380 THR B O 1
ATOM 9168 N N . GLN B 1 381 ? -4.246 55.594 8.297 1 97.88 381 GLN B N 1
ATOM 9169 C CA . GLN B 1 381 ? -5.055 55.594 9.508 1 97.88 381 GLN B CA 1
ATOM 9170 C C . GLN B 1 381 ? -4.59 56.688 10.469 1 97.88 381 GLN B C 1
ATOM 9172 O O . GLN B 1 381 ? -5.332 57.094 11.359 1 97.88 381 GLN B O 1
ATOM 9177 N N . PHE B 1 382 ? -3.383 57.188 10.32 1 97.06 382 PHE B N 1
ATOM 9178 C CA . PHE B 1 382 ? -2.922 58.344 11.102 1 97.06 382 PHE B CA 1
ATOM 9179 C C . PHE B 1 382 ? -3.551 59.625 10.594 1 97.06 382 PHE B C 1
ATOM 9181 O O . PHE B 1 382 ? -3.76 60.562 11.367 1 97.06 382 PHE B O 1
ATOM 9188 N N . THR B 1 383 ? -3.9 59.656 9.336 1 94.06 383 THR B N 1
ATOM 9189 C CA . THR B 1 383 ? -4.559 60.812 8.742 1 94.06 383 THR B CA 1
ATOM 9190 C C . THR B 1 383 ? -6.051 60.812 9.062 1 94.06 383 THR B C 1
ATOM 9192 O O . THR B 1 383 ? -6.652 61.875 9.273 1 94.06 383 THR B O 1
ATOM 9195 N N . ASP B 1 384 ? -6.602 59.625 9.109 1 97 384 ASP B N 1
ATOM 9196 C CA . ASP B 1 384 ? -8.023 59.469 9.383 1 97 384 ASP B CA 1
ATOM 9197 C C . ASP B 1 384 ? -8.258 58.438 10.484 1 97 384 ASP B C 1
ATOM 9199 O O . ASP B 1 384 ? -8.43 57.25 10.203 1 97 384 ASP B O 1
ATOM 9203 N N . PRO B 1 385 ? -8.344 58.844 11.719 1 97.12 385 PRO B N 1
ATOM 9204 C CA . PRO B 1 385 ? -8.484 57.938 12.859 1 97.12 385 PRO B CA 1
ATOM 9205 C C . PRO B 1 385 ? -9.75 57.094 12.773 1 97.12 385 PRO B C 1
ATOM 9207 O O . PRO B 1 385 ? -9.836 56.031 13.422 1 97.12 385 PRO B O 1
ATOM 9210 N N . SER B 1 386 ? -10.781 57.469 12.008 1 97.25 386 SER B N 1
ATOM 9211 C CA . SER B 1 386 ? -12.023 56.719 11.891 1 97.25 386 SER B CA 1
ATOM 9212 C C . SER B 1 386 ? -11.789 55.375 11.188 1 97.25 386 SER B C 1
ATOM 9214 O O . SER B 1 386 ? -12.633 54.5 11.266 1 97.25 386 SER B O 1
ATOM 9216 N N . LYS B 1 387 ? -10.656 55.281 10.539 1 97.25 387 LYS B N 1
ATOM 9217 C CA . LYS B 1 387 ? -10.336 54.062 9.805 1 97.25 387 LYS B CA 1
ATOM 9218 C C . LYS B 1 387 ? -9.617 53.062 10.695 1 97.25 387 LYS B C 1
ATOM 9220 O O . LYS B 1 387 ? -9.438 51.906 10.312 1 97.25 387 LYS B O 1
ATOM 9225 N N . THR B 1 388 ? -9.188 53.469 11.914 1 98.12 388 THR B N 1
ATOM 9226 C CA . THR B 1 388 ? -8.594 52.531 12.859 1 98.12 388 THR B CA 1
ATOM 9227 C C . THR B 1 388 ? -9.648 51.562 13.406 1 98.12 388 THR B C 1
ATOM 9229 O O . THR B 1 388 ? -10.844 51.781 13.211 1 98.12 388 THR B O 1
ATOM 9232 N N . VAL B 1 389 ? -9.258 50.469 14 1 98.25 389 VAL B N 1
ATOM 9233 C CA . VAL B 1 389 ? -10.18 49.469 14.555 1 98.25 389 VAL B CA 1
ATOM 9234 C C . VAL B 1 389 ? -11.086 50.125 15.586 1 98.25 389 VAL B C 1
ATOM 9236 O O . VAL B 1 389 ? -12.305 49.938 15.562 1 98.25 389 VAL B O 1
ATOM 9239 N N . ALA B 1 390 ? -10.492 51 16.516 1 98.12 390 ALA B N 1
ATOM 9240 C CA . ALA B 1 390 ? -11.258 51.656 17.547 1 98.12 390 ALA B CA 1
ATOM 9241 C C . ALA B 1 390 ? -12.242 52.656 16.953 1 98.12 390 ALA B C 1
ATOM 9243 O O . ALA B 1 390 ? -13.367 52.812 17.438 1 98.12 390 ALA B O 1
ATOM 9244 N N . GLY B 1 391 ? -11.766 53.406 15.938 1 98 391 GLY B N 1
ATOM 9245 C CA . GLY B 1 391 ? -12.648 54.344 15.258 1 98 391 GLY B CA 1
ATOM 9246 C C . GLY B 1 391 ? -13.867 53.656 14.656 1 98 391 GLY B C 1
ATOM 9247 O O . GLY B 1 391 ? -14.992 54.156 14.828 1 98 391 GLY B O 1
ATOM 9248 N N . ARG B 1 392 ? -13.688 52.562 14.016 1 98 392 ARG B N 1
ATOM 9249 C CA . ARG B 1 392 ? -14.781 51.812 13.414 1 98 392 ARG B CA 1
ATOM 9250 C C . ARG B 1 392 ? -15.68 51.219 14.484 1 98 392 ARG B C 1
ATOM 9252 O O . ARG B 1 392 ? -16.906 51.188 14.328 1 98 392 ARG B O 1
ATOM 9259 N N . LEU B 1 393 ? -15.086 50.75 15.523 1 98.31 393 LEU B N 1
ATOM 9260 C CA . LEU B 1 393 ? -15.82 50.062 16.578 1 98.31 393 LEU B CA 1
ATOM 9261 C C . LEU B 1 393 ? -16.781 51 17.281 1 98.31 393 LEU B C 1
ATOM 9263 O O . LEU B 1 393 ? -17.906 50.625 17.609 1 98.31 393 LEU B O 1
ATOM 9267 N N . VAL B 1 394 ? -16.328 52.219 17.547 1 97.56 394 VAL B N 1
ATOM 9268 C CA . VAL B 1 394 ? -17.156 53.188 18.234 1 97.56 394 VAL B CA 1
ATOM 9269 C C . VAL B 1 394 ? -18.438 53.438 17.422 1 97.56 394 VAL B C 1
ATOM 9271 O O . VAL B 1 394 ? -19.531 53.469 17.984 1 97.56 394 VAL B O 1
ATOM 9274 N N . ARG B 1 395 ? -18.281 53.562 16.125 1 97 395 ARG B N 1
ATOM 9275 C CA . ARG B 1 395 ? -19.438 5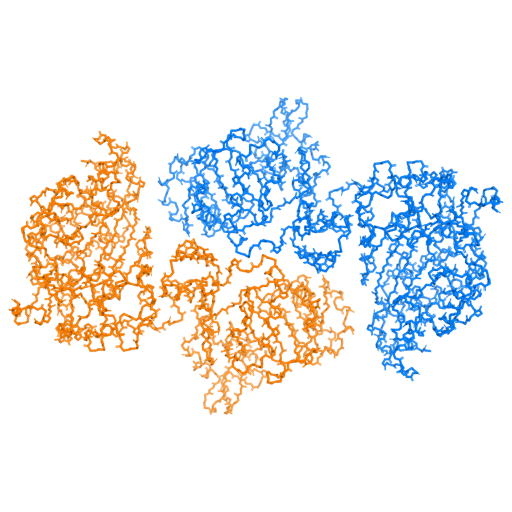3.781 15.258 1 97 395 ARG B CA 1
ATOM 9276 C C . ARG B 1 395 ? -20.359 52.562 15.258 1 97 395 ARG B C 1
ATOM 9278 O O . ARG B 1 395 ? -21.578 52.688 15.203 1 97 395 ARG B O 1
ATOM 9285 N N . ALA B 1 396 ? -19.797 51.438 15.25 1 97.94 396 ALA B N 1
ATOM 9286 C CA . ALA B 1 396 ? -20.578 50.188 15.25 1 97.94 396 ALA B CA 1
ATOM 9287 C C . ALA B 1 396 ? -21.344 50.031 16.562 1 97.94 396 ALA B C 1
ATOM 9289 O O . ALA B 1 396 ? -22.484 49.562 16.562 1 97.94 396 ALA B O 1
ATOM 9290 N N . ILE B 1 397 ? -20.703 50.344 17.688 1 97.38 397 ILE B N 1
ATOM 9291 C CA . ILE B 1 397 ? -21.344 50.25 19 1 97.38 397 ILE B CA 1
ATOM 9292 C C . ILE B 1 397 ? -22.516 51.219 19.062 1 97.38 397 ILE B C 1
ATOM 9294 O O . ILE B 1 397 ? -23.594 50.844 19.547 1 97.38 397 ILE B O 1
ATOM 9298 N N . GLU B 1 398 ? -22.281 52.406 18.594 1 95.88 398 GLU B N 1
ATOM 9299 C CA . GLU B 1 398 ? -23.344 53.406 18.578 1 95.88 398 GLU B CA 1
ATOM 9300 C C . GLU B 1 398 ? -24.531 52.906 17.75 1 95.88 398 GLU B C 1
ATOM 9302 O O . GLU B 1 398 ? -25.688 53.094 18.141 1 95.88 398 GLU B O 1
ATOM 9307 N N . GLN B 1 399 ? -24.234 52.344 16.672 1 97 399 GLN B N 1
ATOM 9308 C CA . GLN B 1 399 ? -25.281 51.875 15.781 1 97 399 GLN B CA 1
ATOM 9309 C C . GLN B 1 399 ? -26.016 50.688 16.406 1 97 399 GLN B C 1
ATOM 9311 O O . GLN B 1 399 ? -27.234 50.562 16.266 1 97 399 GLN B O 1
ATOM 9316 N N . ALA B 1 400 ? -25.344 49.812 17.125 1 96.31 400 ALA B N 1
ATOM 9317 C CA . ALA B 1 400 ? -25.938 48.594 17.719 1 96.31 400 ALA B CA 1
ATOM 9318 C C . ALA B 1 400 ? -26.656 48.938 19.016 1 96.31 400 ALA B C 1
ATOM 9320 O O . ALA B 1 400 ? -27.562 48.219 19.438 1 96.31 400 ALA B O 1
ATOM 9321 N N . GLY B 1 401 ? -26.281 49.969 19.656 1 94.44 401 GLY B N 1
ATOM 9322 C CA . GLY B 1 401 ? -26.875 50.375 20.906 1 94.44 401 GLY B CA 1
ATOM 9323 C C . GLY B 1 401 ? -25.953 50.188 22.094 1 94.44 401 GLY B C 1
ATOM 9324 O O . GLY B 1 401 ? -25.969 51 23.047 1 94.44 401 GLY B O 1
ATOM 9325 N N . SER B 1 402 ? -25.219 49.156 22.141 1 94.94 402 SER B N 1
ATOM 9326 C CA . SER B 1 402 ? -24.234 48.906 23.188 1 94.94 402 SER B CA 1
ATOM 9327 C C . SER B 1 402 ? -23.172 47.906 22.719 1 94.94 402 SER B C 1
ATOM 9329 O O . SER B 1 402 ? -23.344 47.25 21.688 1 94.94 402 SER B O 1
ATOM 9331 N N . ASP B 1 403 ? -22.125 47.906 23.406 1 95.88 403 ASP B N 1
ATOM 9332 C CA . ASP B 1 403 ? -21.062 46.938 23.109 1 95.88 403 ASP B CA 1
ATOM 9333 C C . ASP B 1 403 ? -21.562 45.5 23.281 1 95.88 403 ASP B C 1
ATOM 9335 O O . ASP B 1 403 ? -21.203 44.594 22.516 1 95.88 403 ASP B O 1
ATOM 9339 N N . GLN B 1 404 ? -22.406 45.219 24.281 1 96.94 404 GLN B N 1
ATOM 9340 C CA . GLN B 1 404 ? -22.984 43.906 24.516 1 96.94 404 GLN B CA 1
ATOM 9341 C C . GLN B 1 404 ? -23.844 43.469 23.328 1 96.94 404 GLN B C 1
ATOM 9343 O O . GLN B 1 404 ? -23.75 42.312 22.875 1 96.94 404 GLN B O 1
ATOM 9348 N N . GLN B 1 405 ? -24.672 44.375 22.859 1 97.44 405 GLN B N 1
ATOM 9349 C CA . GLN B 1 405 ? -25.562 44.062 21.75 1 97.44 405 GLN B CA 1
ATOM 9350 C C . GLN B 1 405 ? -24.766 43.812 20.469 1 97.44 405 GLN B C 1
ATOM 9352 O O . GLN B 1 405 ? -25.062 42.875 19.734 1 97.44 405 GLN B O 1
ATOM 9357 N N . LEU B 1 406 ? -23.812 44.656 20.25 1 97.94 406 LEU B N 1
ATOM 9358 C CA . LEU B 1 406 ? -22.953 44.438 19.078 1 97.94 406 LEU B CA 1
ATOM 9359 C C . LEU B 1 406 ? -22.25 43.094 19.156 1 97.94 406 LEU B C 1
ATOM 9361 O O . LEU B 1 406 ? -22.25 42.344 18.188 1 97.94 406 LEU B O 1
ATOM 9365 N N . GLY B 1 407 ? -21.609 42.875 20.297 1 98.19 407 GLY B N 1
ATOM 9366 C CA . GLY B 1 407 ? -20.922 41.594 20.484 1 98.19 407 GLY B CA 1
ATOM 9367 C C . GLY B 1 407 ? -21.812 40.406 20.297 1 98.19 407 GLY B C 1
ATOM 9368 O O . GLY B 1 407 ? -21.406 39.375 19.719 1 98.19 407 GLY B O 1
ATOM 9369 N N . ALA B 1 408 ? -23.016 40.438 20.828 1 98.25 408 ALA B N 1
ATOM 9370 C CA . ALA B 1 408 ? -23.984 39.344 20.703 1 98.25 408 ALA B CA 1
ATOM 9371 C C . ALA B 1 408 ? -24.328 39.094 19.234 1 98.25 408 ALA B C 1
ATOM 9373 O O . ALA B 1 408 ? -24.391 37.938 18.812 1 98.25 408 ALA B O 1
ATOM 9374 N N . GLN B 1 409 ? -24.547 40.156 18.531 1 98.31 409 GLN B N 1
ATOM 9375 C CA . GLN B 1 409 ? -24.891 40.031 17.109 1 98.31 409 GLN B CA 1
ATOM 9376 C C . GLN B 1 409 ? -23.75 39.375 16.328 1 98.31 409 GLN B C 1
ATOM 9378 O O . GLN B 1 409 ? -23.984 38.469 15.531 1 98.31 409 GLN B O 1
ATOM 9383 N N . LEU B 1 410 ? -22.609 39.844 16.516 1 98.44 410 LEU B N 1
ATOM 9384 C CA . LEU B 1 410 ? -21.453 39.312 15.812 1 98.44 410 LEU B CA 1
ATOM 9385 C C . LEU B 1 410 ? -21.188 37.875 16.203 1 98.44 410 LEU B C 1
ATOM 9387 O O . LEU B 1 410 ? -20.828 37.062 15.359 1 98.44 410 LEU B O 1
ATOM 9391 N N . ALA B 1 411 ? -21.312 37.594 17.5 1 98.44 411 ALA B N 1
ATOM 9392 C CA . ALA B 1 411 ? -21.094 36.25 17.984 1 98.44 411 ALA B CA 1
ATOM 9393 C C . ALA B 1 411 ? -22.031 35.25 17.281 1 98.44 411 ALA B C 1
ATOM 9395 O O . ALA B 1 411 ? -21.594 34.188 16.859 1 98.44 411 ALA B O 1
ATOM 9396 N N . GLN B 1 412 ? -23.266 35.594 17.188 1 98.31 412 GLN B N 1
ATOM 9397 C CA . GLN B 1 412 ? -24.25 34.75 16.531 1 98.31 412 GLN B CA 1
ATOM 9398 C C . GLN B 1 412 ? -23.938 34.594 15.047 1 98.31 412 GLN B C 1
ATOM 9400 O O . GLN B 1 412 ? -24.016 33.469 14.5 1 98.31 412 GLN B O 1
ATOM 9405 N N . GLN B 1 413 ? -23.547 35.656 14.461 1 98.25 413 GLN B N 1
ATOM 9406 C CA . GLN B 1 413 ? -23.188 35.625 13.047 1 98.25 413 GLN B CA 1
ATOM 9407 C C . GLN B 1 413 ? -22 34.688 12.812 1 98.25 413 GLN B C 1
ATOM 9409 O O . GLN B 1 413 ? -22 33.906 11.867 1 98.25 413 GLN B O 1
ATOM 9414 N N . TYR B 1 414 ? -21.016 34.812 13.586 1 98.06 414 TYR B N 1
ATOM 9415 C CA . TYR B 1 414 ? -19.797 34.031 13.406 1 98.06 414 TYR B CA 1
ATOM 9416 C C . TYR B 1 414 ? -20.062 32.562 13.664 1 98.06 414 TYR B C 1
ATOM 9418 O O . TYR B 1 414 ? -19.469 31.688 13.016 1 98.06 414 TYR B O 1
ATOM 9426 N N . LYS B 1 415 ? -20.844 32.219 14.633 1 98 415 LYS B N 1
ATOM 9427 C CA . LYS B 1 415 ? -21.203 30.812 14.836 1 98 415 LYS B CA 1
ATOM 9428 C C . LYS B 1 415 ? -21.969 30.266 13.625 1 98 415 LYS B C 1
ATOM 9430 O O . LYS B 1 415 ? -21.703 29.141 13.18 1 98 415 LYS B O 1
ATOM 9435 N N . ALA B 1 416 ? -22.938 31.031 13.125 1 97.38 416 ALA B N 1
ATOM 9436 C CA . ALA B 1 416 ? -23.672 30.609 11.945 1 97.38 416 ALA B CA 1
ATOM 9437 C C . ALA B 1 416 ? -22.734 30.328 10.773 1 97.38 416 ALA B C 1
ATOM 9439 O O . ALA B 1 416 ? -22.938 29.375 10.031 1 97.38 416 ALA B O 1
ATOM 9440 N N . GLN B 1 417 ? -21.766 31.156 10.625 1 96.44 417 GLN B N 1
ATOM 9441 C CA . GLN B 1 417 ? -20.781 30.984 9.555 1 96.44 417 GLN B CA 1
ATOM 9442 C C . GLN B 1 417 ? -19.984 29.688 9.734 1 96.44 417 GLN B C 1
ATOM 9444 O O . GLN B 1 417 ? -19.656 29.016 8.758 1 96.44 417 GLN B O 1
ATOM 9449 N N . ALA B 1 418 ? -19.672 29.391 10.93 1 96.5 418 ALA B N 1
ATOM 9450 C CA . ALA B 1 418 ? -18.906 28.172 11.219 1 96.5 418 ALA B CA 1
ATOM 9451 C C . ALA B 1 418 ? -19.703 26.922 10.844 1 96.5 418 ALA B C 1
ATOM 9453 O O . ALA B 1 418 ? -19.125 25.859 10.617 1 96.5 418 ALA B O 1
ATOM 9454 N N . PHE B 1 419 ? -21.031 27.031 10.734 1 95.75 419 PHE B N 1
ATOM 9455 C CA . PHE B 1 419 ? -21.891 25.891 10.461 1 95.75 419 PHE B CA 1
ATOM 9456 C C . PHE B 1 419 ? -22.266 25.828 8.984 1 95.75 419 PHE B C 1
ATOM 9458 O O . PHE B 1 419 ? -22.953 24.906 8.555 1 95.75 419 PHE B O 1
ATOM 9465 N N . GLU B 1 420 ? -21.859 26.797 8.195 1 93.19 420 GLU B N 1
ATOM 9466 C CA . GLU B 1 420 ? -22.234 26.844 6.789 1 93.19 420 GLU B CA 1
ATOM 9467 C C . GLU B 1 420 ? -21.812 25.562 6.07 1 93.19 420 GLU B C 1
ATOM 9469 O O . GLU B 1 420 ? -22.578 24.984 5.312 1 93.19 420 GLU B O 1
ATOM 9474 N N . ARG B 1 421 ? -20.562 25.141 6.254 1 93.38 421 ARG B N 1
ATOM 9475 C CA . ARG B 1 421 ? -20.031 23.875 5.758 1 93.38 421 ARG B CA 1
ATOM 9476 C C . ARG B 1 421 ? -19.609 22.969 6.91 1 93.38 421 ARG B C 1
ATOM 9478 O O . ARG B 1 421 ? -18.438 22.609 7.035 1 93.38 421 ARG B O 1
ATOM 9485 N N . PHE B 1 422 ? -20.656 22.531 7.602 1 94.12 422 PHE B N 1
ATOM 9486 C CA . PHE B 1 422 ? -20.453 21.844 8.875 1 94.12 422 PHE B CA 1
ATOM 9487 C C . PHE B 1 422 ? -19.703 20.531 8.672 1 94.12 422 PHE B C 1
ATOM 9489 O O . PHE B 1 422 ? -19.203 19.938 9.633 1 94.12 422 PHE B O 1
ATOM 9496 N N . TYR B 1 423 ? -19.547 20.047 7.418 1 95 423 TYR B N 1
ATOM 9497 C CA . TYR B 1 423 ? -18.906 18.766 7.141 1 95 423 TYR B CA 1
ATOM 9498 C C . TYR B 1 423 ? -17.438 18.953 6.797 1 95 423 TYR B C 1
ATOM 9500 O O . TYR B 1 423 ? -16.703 17.984 6.613 1 95 423 TYR B O 1
ATOM 9508 N N . ALA B 1 424 ? -16.969 20.219 6.73 1 95.5 424 ALA B N 1
ATOM 9509 C CA . ALA B 1 424 ? -15.617 20.516 6.273 1 95.5 424 ALA B CA 1
ATOM 9510 C C . ALA B 1 424 ? -14.891 21.438 7.246 1 95.5 424 ALA B C 1
ATOM 9512 O O . ALA B 1 424 ? -15.523 22.078 8.086 1 95.5 424 ALA B O 1
ATOM 9513 N N . LEU B 1 425 ? -13.586 21.422 7.258 1 96.38 425 LEU B N 1
ATOM 9514 C CA . LEU B 1 425 ? -12.742 22.438 7.875 1 96.38 425 LEU B CA 1
ATOM 9515 C C . LEU B 1 425 ? -12.234 23.438 6.836 1 96.38 425 LEU B C 1
ATOM 9517 O O . LEU B 1 425 ? -11.445 23.062 5.957 1 96.38 425 LEU B O 1
ATOM 9521 N N . SER B 1 426 ? -12.633 24.578 6.953 1 92.25 426 SER B N 1
ATOM 9522 C CA . SER B 1 426 ? -12.492 25.578 5.895 1 92.25 426 SER B CA 1
ATOM 9523 C C . SER B 1 426 ? -11.039 25.719 5.465 1 92.25 426 SER B C 1
ATOM 9525 O O . SER B 1 426 ? -10.742 25.797 4.27 1 92.25 426 SER B O 1
ATOM 9527 N N . ALA B 1 427 ? -10.133 25.719 6.426 1 94.88 427 ALA B N 1
ATOM 9528 C CA . ALA B 1 427 ? -8.734 25.984 6.113 1 94.88 427 ALA B CA 1
ATOM 9529 C C . ALA B 1 427 ? -8.047 24.734 5.566 1 94.88 427 ALA B C 1
ATOM 9531 O O . ALA B 1 427 ? -6.957 24.812 4.988 1 94.88 427 ALA B O 1
ATOM 9532 N N . PHE B 1 428 ? -8.609 23.578 5.73 1 95.44 428 PHE B N 1
ATOM 9533 C CA . PHE B 1 428 ? -8.031 22.328 5.254 1 95.44 428 PHE B CA 1
ATOM 9534 C C . PHE B 1 428 ? -8.977 21.641 4.277 1 95.44 428 PHE B C 1
ATOM 9536 O O . PHE B 1 428 ? -9.016 20.406 4.223 1 95.44 428 PHE B O 1
ATOM 9543 N N . ASP B 1 429 ? -9.742 22.469 3.555 1 93.31 429 ASP B N 1
ATOM 9544 C CA . ASP B 1 429 ? -10.805 21.922 2.709 1 93.31 429 ASP B CA 1
ATOM 9545 C C . ASP B 1 429 ? -10.227 21.234 1.473 1 93.31 429 ASP B C 1
ATOM 9547 O O . ASP B 1 429 ? -10.961 20.609 0.713 1 93.31 429 ASP B O 1
ATOM 9551 N N . ASN B 1 430 ? -8.93 21.359 1.279 1 92.5 430 ASN B N 1
ATOM 9552 C CA . ASN B 1 430 ? -8.273 20.609 0.212 1 92.5 430 ASN B CA 1
ATOM 9553 C C . ASN B 1 430 ? -8.07 19.141 0.596 1 92.5 430 ASN B C 1
ATOM 9555 O O . ASN B 1 430 ? -7.797 18.297 -0.264 1 92.5 430 ASN B O 1
ATOM 9559 N N . MET B 1 431 ? -8.133 18.844 1.815 1 95.56 431 MET B N 1
ATOM 9560 C CA . MET B 1 431 ? -7.969 17.469 2.279 1 95.56 431 MET B CA 1
ATOM 9561 C C . MET B 1 431 ? -9.281 16.703 2.158 1 95.56 431 MET B C 1
ATOM 9563 O O . MET B 1 431 ? -10.352 17.297 2.076 1 95.56 431 MET B O 1
ATOM 9567 N N . GLU B 1 432 ? -9.188 15.406 2.166 1 94.69 432 GLU B N 1
ATOM 9568 C CA . GLU B 1 432 ? -10.375 14.562 2.066 1 94.69 432 GLU B CA 1
ATOM 9569 C C . GLU B 1 432 ? -11.281 14.75 3.277 1 94.69 432 GLU B C 1
ATOM 9571 O O . GLU B 1 432 ? -10.805 14.953 4.395 1 94.69 432 GLU B O 1
ATOM 9576 N N . LEU B 1 433 ? -12.578 14.617 3.049 1 95.88 433 LEU B N 1
ATOM 9577 C CA . LEU B 1 433 ? -13.555 14.883 4.094 1 95.88 433 LEU B CA 1
ATOM 9578 C C . LEU B 1 433 ? -13.367 13.938 5.273 1 95.88 433 LEU B C 1
ATOM 9580 O O . LEU B 1 433 ? -13.562 14.328 6.43 1 95.88 433 LEU B O 1
ATOM 9584 N N . SER B 1 434 ? -13.016 12.648 5.008 1 96.56 434 SER B N 1
ATOM 9585 C CA . SER B 1 434 ? -12.742 11.727 6.105 1 96.56 434 SER B CA 1
ATOM 9586 C C . SER B 1 434 ? -11.57 12.203 6.957 1 96.56 434 SER B C 1
ATOM 9588 O O . SER B 1 434 ? -11.609 12.102 8.18 1 96.56 434 SER B O 1
ATOM 9590 N N . THR B 1 435 ? -10.523 12.703 6.324 1 97.81 435 THR B N 1
ATOM 9591 C CA . THR B 1 435 ? -9.367 13.242 7.031 1 97.81 435 THR B CA 1
ATOM 9592 C C . THR B 1 435 ? -9.742 14.484 7.828 1 97.81 435 THR B C 1
ATOM 9594 O O . THR B 1 435 ? -9.297 14.656 8.969 1 97.81 435 THR B O 1
ATOM 9597 N N . GLN B 1 436 ? -10.539 15.32 7.223 1 97.88 436 GLN B N 1
ATOM 9598 C CA . GLN B 1 436 ? -11 16.516 7.91 1 97.88 436 GLN B CA 1
ATOM 9599 C C . GLN B 1 436 ? -11.805 16.172 9.156 1 97.88 436 GLN B C 1
ATOM 9601 O O . GLN B 1 436 ? -11.664 16.812 10.195 1 97.88 436 GLN B O 1
ATOM 9606 N N . ALA B 1 437 ? -12.672 15.141 8.969 1 97.81 437 ALA B N 1
ATOM 9607 C CA . ALA B 1 437 ? -13.461 14.703 10.117 1 97.81 437 ALA B CA 1
ATOM 9608 C C . ALA B 1 437 ? -12.562 14.195 11.242 1 97.81 437 ALA B C 1
ATOM 9610 O O . ALA B 1 437 ? -12.82 14.469 12.422 1 97.81 437 ALA B O 1
ATOM 9611 N N . LEU B 1 438 ? -11.547 13.445 10.883 1 98.31 438 LEU B N 1
ATOM 9612 C CA . LEU B 1 438 ? -10.578 13 11.875 1 98.31 438 LEU B CA 1
ATOM 9613 C C . LEU B 1 438 ? -9.875 14.18 12.531 1 98.31 438 LEU B C 1
ATOM 9615 O O . LEU B 1 438 ? -9.742 14.227 13.75 1 98.31 438 LEU B O 1
ATOM 9619 N N . LEU B 1 439 ? -9.453 15.164 11.75 1 98.25 439 LEU B N 1
ATOM 9620 C CA . LEU B 1 439 ? -8.797 16.359 12.258 1 98.25 439 LEU B CA 1
ATOM 9621 C C . LEU B 1 439 ? -9.695 17.094 13.25 1 98.25 439 LEU B C 1
ATOM 9623 O O . LEU B 1 439 ? -9.234 17.531 14.305 1 98.25 439 LEU B O 1
ATOM 9627 N N . PHE B 1 440 ? -10.953 17.203 12.867 1 98.25 440 PHE B N 1
ATOM 9628 C CA . PHE B 1 440 ? -11.914 17.844 13.766 1 98.25 440 PHE B CA 1
ATOM 9629 C C . PHE B 1 440 ? -11.914 17.156 15.125 1 98.25 440 PHE B C 1
ATOM 9631 O O . PHE B 1 440 ? -11.805 17.828 16.156 1 98.25 440 PHE B O 1
ATOM 9638 N N . ASP B 1 441 ? -11.984 15.898 15.109 1 97.94 441 ASP B N 1
ATOM 9639 C CA . ASP B 1 441 ? -12.156 15.141 16.344 1 97.94 441 ASP B CA 1
ATOM 9640 C C . ASP B 1 441 ? -10.867 15.125 17.172 1 97.94 441 ASP B C 1
ATOM 9642 O O . ASP B 1 441 ? -10.914 15.18 18.391 1 97.94 441 ASP B O 1
ATOM 9646 N N . VAL B 1 442 ? -9.727 15.031 16.516 1 97.81 442 VAL B N 1
ATOM 9647 C CA . VAL B 1 442 ? -8.477 14.992 17.266 1 97.81 442 VAL B CA 1
ATOM 9648 C C . VAL B 1 442 ? -8.188 16.359 17.859 1 97.81 442 VAL B C 1
ATOM 9650 O O . VAL B 1 442 ? -7.641 16.469 18.969 1 97.81 442 VAL B O 1
ATOM 9653 N N . ILE B 1 443 ? -8.484 17.438 17.156 1 97.81 443 ILE B N 1
ATOM 9654 C CA . ILE B 1 443 ? -8.336 18.781 17.703 1 97.81 443 ILE B CA 1
ATOM 9655 C C . ILE B 1 443 ? -9.289 18.953 18.891 1 97.81 443 ILE B C 1
ATOM 9657 O O . ILE B 1 443 ? -8.906 19.484 19.938 1 97.81 443 ILE B O 1
ATOM 9661 N N . GLN B 1 444 ? -10.531 18.5 18.719 1 97.5 444 GLN B N 1
ATOM 9662 C CA . GLN B 1 444 ? -11.531 18.609 19.766 1 97.5 444 GLN B CA 1
ATOM 9663 C C . GLN B 1 444 ? -11.078 17.875 21.031 1 97.5 444 GLN B C 1
ATOM 9665 O O . GLN B 1 444 ? -11.273 18.375 22.141 1 97.5 444 GLN B O 1
ATOM 9670 N N . LYS B 1 445 ? -10.391 16.797 20.859 1 95.88 445 LYS B N 1
ATOM 9671 C CA . LYS B 1 445 ? -10.055 15.945 22 1 95.88 445 LYS B CA 1
ATOM 9672 C C . LYS B 1 445 ? -8.664 16.281 22.547 1 95.88 445 LYS B C 1
ATOM 9674 O O . LYS B 1 445 ? -8.25 15.742 23.562 1 95.88 445 LYS B O 1
ATOM 9679 N N . GLY B 1 446 ? -7.992 17.141 21.891 1 96.06 446 GLY B N 1
ATOM 9680 C CA . GLY B 1 446 ? -6.707 17.609 22.391 1 96.06 446 GLY B CA 1
ATOM 9681 C C . GLY B 1 446 ? -5.562 16.672 22.047 1 96.06 446 GLY B C 1
ATOM 9682 O O . GLY B 1 446 ? -4.609 16.547 22.828 1 96.06 446 GLY B O 1
ATOM 9683 N N . ILE B 1 447 ? -5.656 15.883 21 1 96.56 447 ILE B N 1
ATOM 9684 C CA . ILE B 1 447 ? -4.547 15.062 20.516 1 96.56 447 ILE B CA 1
ATOM 9685 C C . ILE B 1 447 ? -3.613 15.898 19.656 1 96.56 447 ILE B C 1
ATOM 9687 O O . ILE B 1 447 ? -4.051 16.531 18.688 1 96.56 447 ILE B O 1
ATOM 9691 N N . HIS B 1 448 ? -2.342 15.961 20.062 1 96.94 448 HIS B N 1
ATOM 9692 C CA . HIS B 1 448 ? -1.381 16.719 19.266 1 96.94 448 HIS B CA 1
ATOM 9693 C C . HIS B 1 448 ? -1.341 16.234 17.828 1 96.94 448 HIS B C 1
ATOM 9695 O O . HIS B 1 448 ? -1.173 15.047 17.562 1 96.94 448 HIS B O 1
ATOM 9701 N N . THR B 1 449 ? -1.483 17.125 16.906 1 97.12 449 THR B N 1
ATOM 9702 C CA . THR B 1 449 ? -1.604 16.734 15.508 1 97.12 449 THR B CA 1
ATOM 9703 C C . THR B 1 449 ? -0.626 17.531 14.648 1 97.12 449 THR B C 1
ATOM 9705 O O . THR B 1 449 ? -0.537 18.766 14.773 1 97.12 449 THR B O 1
ATOM 9708 N N . GLU B 1 450 ? 0.113 16.875 13.852 1 96.56 450 GLU B N 1
ATOM 9709 C CA . GLU B 1 450 ? 0.976 17.484 12.844 1 96.56 450 GLU B CA 1
ATOM 9710 C C . GLU B 1 450 ? 0.594 17 11.445 1 96.56 450 GLU B C 1
ATOM 9712 O O . GLU B 1 450 ? 0.411 15.805 11.211 1 96.56 450 GLU B O 1
ATOM 9717 N N . ILE B 1 451 ? 0.399 17.891 10.555 1 96.19 451 ILE B N 1
ATOM 9718 C CA . ILE B 1 451 ? 0.192 17.531 9.156 1 96.19 451 ILE B CA 1
ATOM 9719 C C . ILE B 1 451 ? 1.541 17.344 8.469 1 96.19 451 ILE B C 1
ATOM 9721 O O . ILE B 1 451 ? 2.252 18.297 8.188 1 96.19 451 ILE B O 1
ATOM 9725 N N . LEU B 1 452 ? 1.893 16.156 8.219 1 94.75 452 LEU B N 1
ATOM 9726 C CA . LEU B 1 452 ? 3.188 15.844 7.625 1 94.75 452 LEU B CA 1
ATOM 9727 C C . LEU B 1 452 ? 3.203 16.172 6.137 1 94.75 452 LEU B C 1
ATOM 9729 O O . LEU B 1 452 ? 4.207 16.656 5.617 1 94.75 452 LEU B O 1
ATOM 9733 N N . ASP B 1 453 ? 2.189 15.891 5.484 1 93.06 453 ASP B N 1
ATOM 9734 C CA . ASP B 1 453 ? 1.975 16.219 4.074 1 93.06 453 ASP B CA 1
ATOM 9735 C C . ASP B 1 453 ? 0.488 16.391 3.773 1 93.06 453 ASP B C 1
ATOM 9737 O O . ASP B 1 453 ? -0.256 15.406 3.713 1 93.06 453 ASP B O 1
ATOM 9741 N N . GLU B 1 454 ? 0.078 17.562 3.596 1 93.38 454 GLU B N 1
ATOM 9742 C CA . GLU B 1 454 ? -1.33 17.906 3.436 1 93.38 454 GLU B CA 1
ATOM 9743 C C . GLU B 1 454 ? -1.91 17.297 2.166 1 93.38 454 GLU B C 1
ATOM 9745 O O . GLU B 1 454 ? -3.01 16.734 2.188 1 93.38 454 GLU B O 1
ATOM 9750 N N . ASN B 1 455 ? -1.225 17.328 1.051 1 89.81 455 ASN B N 1
ATOM 9751 C CA . ASN B 1 455 ? -1.706 16.812 -0.226 1 89.81 455 ASN B CA 1
ATOM 9752 C C . ASN B 1 455 ? -1.83 15.289 -0.203 1 89.81 455 ASN B C 1
ATOM 9754 O O . ASN B 1 455 ? -2.701 14.727 -0.865 1 89.81 455 ASN B O 1
ATOM 9758 N N . ASP B 1 456 ? -0.961 14.672 0.564 1 92.38 456 ASP B N 1
ATOM 9759 C CA . ASP B 1 456 ? -0.971 13.219 0.651 1 92.38 456 ASP B CA 1
ATOM 9760 C C . ASP B 1 456 ? -1.799 12.742 1.844 1 92.38 456 ASP B C 1
ATOM 9762 O O . ASP B 1 456 ? -1.775 11.562 2.193 1 92.38 456 ASP B O 1
ATOM 9766 N N . GLN B 1 457 ? -2.492 13.703 2.564 1 96.38 457 GLN B N 1
ATOM 9767 C CA . GLN B 1 457 ? -3.418 13.375 3.645 1 96.38 457 GLN B CA 1
ATOM 9768 C C . GLN B 1 457 ? -2.703 12.672 4.789 1 96.38 457 GLN B C 1
ATOM 9770 O O . GLN B 1 457 ? -3.225 11.703 5.352 1 96.38 457 GLN B O 1
ATOM 9775 N N . PHE B 1 458 ? -1.447 12.984 5.094 1 96.81 458 PHE B N 1
ATOM 9776 C CA . PHE B 1 458 ? -0.651 12.281 6.09 1 96.81 458 PHE B CA 1
ATOM 9777 C C . PHE B 1 458 ? -0.6 13.062 7.395 1 96.81 458 PHE B C 1
ATOM 9779 O O . PHE B 1 458 ? -0.161 14.211 7.418 1 96.81 458 PHE B O 1
ATOM 9786 N N . LEU B 1 459 ? -1.001 12.438 8.531 1 97.94 459 LEU B N 1
ATOM 9787 C CA . LEU B 1 459 ? -1.019 13.062 9.844 1 97.94 459 LEU B CA 1
ATOM 9788 C C . LEU B 1 459 ? -0.144 12.289 10.828 1 97.94 459 LEU B C 1
ATOM 9790 O O . LEU B 1 459 ? -0.006 11.07 10.711 1 97.94 459 LEU B O 1
ATOM 9794 N N . CYS B 1 460 ? 0.497 12.969 11.672 1 97.88 460 CYS B N 1
ATOM 9795 C CA . CYS B 1 460 ? 1.129 12.422 12.867 1 97.88 460 CYS B CA 1
ATOM 9796 C C . CYS B 1 460 ? 0.356 12.805 14.125 1 97.88 460 CYS B C 1
ATOM 9798 O O . CYS B 1 460 ? 0.187 13.992 14.406 1 97.88 460 CYS B O 1
ATOM 9800 N N . LEU B 1 461 ? -0.196 11.875 14.82 1 97.94 461 LEU B N 1
ATOM 9801 C CA . LEU B 1 461 ? -0.949 12.086 16.047 1 97.94 461 LEU B CA 1
ATOM 9802 C C . LEU B 1 461 ? -0.141 11.641 17.266 1 97.94 461 LEU B C 1
ATOM 9804 O O . LEU B 1 461 ? 0.559 10.625 17.219 1 97.94 461 LEU B O 1
ATOM 9808 N N . LYS B 1 462 ? -0.197 12.422 18.312 1 96.75 462 LYS B N 1
ATOM 9809 C CA . LYS B 1 462 ? 0.58 12.094 19.5 1 96.75 462 LYS B CA 1
ATOM 9810 C C . LYS B 1 462 ? -0.233 12.336 20.781 1 96.75 462 LYS B C 1
ATOM 9812 O O . LYS B 1 462 ? -0.82 13.398 20.953 1 96.75 462 LYS B O 1
ATOM 9817 N N . TYR B 1 463 ? -0.363 11.43 21.625 1 95.38 463 TYR B N 1
ATOM 9818 C CA . TYR B 1 463 ? -0.905 11.508 22.969 1 95.38 463 TYR B CA 1
ATOM 9819 C C . TYR B 1 463 ? 0.097 10.977 23.984 1 95.38 463 TYR B C 1
ATOM 9821 O O . TYR B 1 463 ? 0.386 9.773 24.016 1 95.38 463 TYR B O 1
ATOM 9829 N N . GLY B 1 464 ? 0.661 11.898 24.781 1 91.94 464 GLY B N 1
ATOM 9830 C CA . GLY B 1 464 ? 1.802 11.5 25.594 1 91.94 464 GLY B CA 1
ATOM 9831 C C . GLY B 1 464 ? 3.018 11.125 24.766 1 91.94 464 GLY B C 1
ATOM 9832 O O . GLY B 1 464 ? 3.479 11.914 23.938 1 91.94 464 GLY B O 1
ATOM 9833 N N . ASP B 1 465 ? 3.486 9.969 24.984 1 92.75 465 ASP B N 1
ATOM 9834 C CA . ASP B 1 465 ? 4.645 9.508 24.234 1 92.75 465 ASP B CA 1
ATOM 9835 C C . ASP B 1 465 ? 4.227 8.578 23.094 1 92.75 465 ASP B C 1
ATOM 9837 O O . ASP B 1 465 ? 5.059 8.141 22.297 1 92.75 465 ASP B O 1
ATOM 9841 N N . HIS B 1 466 ? 2.92 8.352 23.016 1 95.31 466 HIS B N 1
ATOM 9842 C CA . HIS B 1 466 ? 2.383 7.449 22.016 1 95.31 466 HIS B CA 1
ATOM 9843 C C . HIS B 1 466 ? 2.158 8.172 20.688 1 95.31 466 HIS B C 1
ATOM 9845 O O . HIS B 1 466 ? 1.413 9.156 20.625 1 95.31 466 HIS B O 1
ATOM 9851 N N . ILE B 1 467 ? 2.83 7.707 19.641 1 96 467 ILE B N 1
ATOM 9852 C CA . ILE B 1 467 ? 2.746 8.344 18.328 1 96 467 ILE B CA 1
ATOM 9853 C C . ILE B 1 467 ? 2.049 7.41 17.344 1 96 467 ILE B C 1
ATOM 9855 O O . ILE B 1 467 ? 2.293 6.199 17.344 1 96 467 ILE B O 1
ATOM 9859 N N . GLU B 1 468 ? 1.086 7.914 16.562 1 96.88 468 GLU B N 1
ATOM 9860 C CA . GLU B 1 468 ? 0.42 7.203 15.484 1 96.88 468 GLU B CA 1
ATOM 9861 C C . GLU B 1 468 ? 0.469 8.008 14.188 1 96.88 468 GLU B C 1
ATOM 9863 O O . GLU B 1 468 ? 0.309 9.227 14.203 1 96.88 468 GLU B O 1
ATOM 9868 N N . TYR B 1 469 ? 0.768 7.367 13.109 1 97.38 469 TYR B N 1
ATOM 9869 C CA . TYR B 1 469 ? 0.667 7.961 11.781 1 97.38 469 TYR B CA 1
ATOM 9870 C C . TYR B 1 469 ? -0.607 7.508 11.078 1 97.38 469 TYR B C 1
ATOM 9872 O O . TYR B 1 469 ? -1.002 6.344 11.18 1 97.38 469 TYR B O 1
ATOM 9880 N N . VAL B 1 470 ? -1.309 8.414 10.461 1 98.06 470 VAL B N 1
ATOM 9881 C CA . VAL B 1 470 ? -2.564 8.117 9.781 1 98.06 470 VAL B CA 1
ATOM 9882 C C . VAL B 1 470 ? -2.562 8.742 8.391 1 98.06 470 VAL B C 1
ATOM 9884 O O . VAL B 1 470 ? -2.191 9.906 8.227 1 98.06 470 VAL B O 1
ATOM 9887 N N . LYS B 1 471 ? -2.871 7.992 7.398 1 97.88 471 LYS B N 1
ATOM 9888 C CA . LYS B 1 471 ? -3.068 8.516 6.047 1 97.88 471 LYS B CA 1
ATOM 9889 C C . LYS B 1 471 ? -4.523 8.367 5.609 1 97.88 471 LYS B C 1
ATOM 9891 O O . LYS B 1 471 ? -5.164 7.352 5.891 1 97.88 471 LYS B O 1
ATOM 9896 N N . ASN B 1 472 ? -5.137 9.328 4.984 1 97.06 472 ASN B N 1
ATOM 9897 C CA . ASN B 1 472 ? -6.48 9.328 4.418 1 97.06 472 ASN B CA 1
ATOM 9898 C C . ASN B 1 472 ? -7.527 8.953 5.461 1 97.06 472 ASN B C 1
ATOM 9900 O O . ASN B 1 472 ? -8.43 8.164 5.184 1 97.06 472 ASN B O 1
ATOM 9904 N N . GLY B 1 473 ? -7.309 9.328 6.688 1 97.06 473 GLY B N 1
ATOM 9905 C CA . GLY B 1 473 ? -8.32 9.25 7.73 1 97.06 473 GLY B CA 1
ATOM 9906 C C . GLY B 1 473 ? -8.273 7.953 8.516 1 97.06 473 GLY B C 1
ATOM 9907 O O . GLY B 1 473 ? -8.391 7.957 9.742 1 97.06 473 GLY B O 1
ATOM 9908 N N . ASN B 1 474 ? -8.039 6.781 7.766 1 96.69 474 ASN B N 1
ATOM 9909 C CA . ASN B 1 474 ? -8.148 5.547 8.539 1 96.69 474 ASN B CA 1
ATOM 9910 C C . ASN B 1 474 ? -7.148 4.496 8.055 1 96.69 474 ASN B C 1
ATOM 9912 O O . ASN B 1 474 ? -7.312 3.307 8.32 1 96.69 474 ASN B O 1
ATOM 9916 N N . MET B 1 475 ? -6.137 4.844 7.227 1 97.56 475 MET B N 1
ATOM 9917 C CA . MET B 1 475 ? -5.008 3.965 6.934 1 97.56 475 MET B CA 1
ATOM 9918 C C . MET B 1 475 ? -3.936 4.082 8.008 1 97.56 475 MET B C 1
ATOM 9920 O O . MET B 1 475 ? -3.297 5.125 8.148 1 97.56 475 MET B O 1
ATOM 9924 N N . THR B 1 476 ? -3.764 3.064 8.828 1 96.94 476 THR B N 1
ATOM 9925 C CA . THR B 1 476 ? -2.943 3.172 10.031 1 96.94 476 THR B CA 1
ATOM 9926 C C . THR B 1 476 ? -2.018 1.967 10.164 1 96.94 476 THR B C 1
ATOM 9928 O O . THR B 1 476 ? -1.912 1.154 9.242 1 96.94 476 THR B O 1
ATOM 9931 N N . SER B 1 477 ? -1.312 1.896 11.297 1 95.62 477 SER B N 1
ATOM 9932 C CA . SER B 1 477 ? -0.373 0.817 11.586 1 95.62 477 SER B CA 1
ATOM 9933 C C . SER B 1 477 ? -1.104 -0.446 12.031 1 95.62 477 SER B C 1
ATOM 9935 O O . SER B 1 477 ? -0.491 -1.506 12.18 1 95.62 477 SER B O 1
ATOM 9937 N N . HIS B 1 478 ? -2.412 -0.372 12.172 1 95.5 478 HIS B N 1
ATOM 9938 C CA . HIS B 1 478 ? -3.15 -1.506 12.719 1 95.5 478 HIS B CA 1
ATOM 9939 C C . HIS B 1 478 ? -3.447 -2.541 11.641 1 95.5 478 HIS B C 1
ATOM 9941 O O . HIS B 1 478 ? -3.781 -3.688 11.945 1 95.5 478 HIS B O 1
ATOM 9947 N N . ASP B 1 479 ? -3.406 -2.188 10.406 1 95.38 479 ASP B N 1
ATOM 9948 C CA . ASP B 1 479 ? -3.557 -3.139 9.312 1 95.38 479 ASP B CA 1
ATOM 9949 C C . ASP B 1 479 ? -2.201 -3.697 8.883 1 95.38 479 ASP B C 1
ATOM 9951 O O . ASP B 1 479 ? -1.179 -3.021 9 1 95.38 479 ASP B O 1
ATOM 9955 N N . SER B 1 480 ? -2.23 -4.926 8.43 1 94.81 480 SER B N 1
ATOM 9956 C CA . SER B 1 480 ? -1.031 -5.539 7.867 1 94.81 480 SER B CA 1
ATOM 9957 C C . SER B 1 480 ? -0.804 -5.09 6.43 1 94.81 480 SER B C 1
ATOM 9959 O O . SER B 1 480 ? -1.757 -4.773 5.715 1 94.81 480 SER B O 1
ATOM 9961 N N . TYR B 1 481 ? 0.48 -5.102 6.059 1 96.56 481 TYR B N 1
ATOM 9962 C CA . TYR B 1 481 ? 0.863 -4.621 4.738 1 96.56 481 TYR B CA 1
ATOM 9963 C C . TYR B 1 481 ? 0.213 -5.461 3.643 1 96.56 481 TYR B C 1
ATOM 9965 O O . TYR B 1 481 ? -0.151 -4.941 2.586 1 96.56 481 TYR B O 1
ATOM 9973 N N . ILE B 1 482 ? -0.022 -6.719 3.855 1 97.31 482 ILE B N 1
ATOM 9974 C CA . ILE B 1 482 ? -0.487 -7.625 2.811 1 97.31 482 ILE B CA 1
ATOM 9975 C C . ILE B 1 482 ? -1.979 -7.406 2.564 1 97.31 482 ILE B C 1
ATOM 9977 O O . ILE B 1 482 ? -2.494 -7.746 1.497 1 97.31 482 ILE B O 1
ATOM 9981 N N . SER B 1 483 ? -2.713 -6.848 3.523 1 96.38 483 SER B N 1
ATOM 9982 C CA . SER B 1 483 ? -4.168 -6.75 3.477 1 96.38 483 SER B CA 1
ATOM 9983 C C . SER B 1 483 ? -4.625 -5.871 2.316 1 96.38 483 SER B C 1
ATOM 9985 O O . SER B 1 483 ? -5.406 -6.309 1.471 1 96.38 483 SER B O 1
ATOM 9987 N N . PRO B 1 484 ? -4.113 -4.621 2.271 1 96 484 PRO B N 1
ATOM 9988 C CA . PRO B 1 484 ? -4.535 -3.812 1.123 1 96 484 PRO B CA 1
ATOM 9989 C C . PRO B 1 484 ? -4.074 -4.398 -0.21 1 96 484 PRO B C 1
ATOM 9991 O O . PRO B 1 484 ? -4.754 -4.242 -1.226 1 96 484 PRO B O 1
ATOM 9994 N N . LEU B 1 485 ? -2.93 -5.043 -0.241 1 96.12 485 LEU B N 1
ATOM 9995 C CA . LEU B 1 485 ? -2.438 -5.66 -1.468 1 96.12 485 LEU B CA 1
ATOM 9996 C C . LEU B 1 485 ? -3.406 -6.73 -1.962 1 96.12 485 LEU B C 1
ATOM 9998 O O . LEU B 1 485 ? -3.658 -6.836 -3.164 1 96.12 485 LEU B O 1
ATOM 10002 N N . ILE B 1 486 ? -3.951 -7.531 -1.074 1 96 486 ILE B N 1
ATOM 10003 C CA . ILE B 1 486 ? -4.957 -8.531 -1.412 1 96 486 ILE B CA 1
ATOM 10004 C C . ILE B 1 486 ? -6.215 -7.844 -1.938 1 96 486 ILE B C 1
ATOM 10006 O O . ILE B 1 486 ? -6.699 -8.164 -3.027 1 96 486 ILE B O 1
ATOM 10010 N N . MET B 1 487 ? -6.633 -6.859 -1.24 1 94.5 487 MET B N 1
ATOM 10011 C CA . MET B 1 487 ? -7.922 -6.234 -1.542 1 94.5 487 MET B CA 1
ATOM 10012 C C . MET B 1 487 ? -7.848 -5.434 -2.836 1 94.5 487 MET B C 1
ATOM 10014 O O . MET B 1 487 ? -8.875 -5.164 -3.465 1 94.5 487 MET B O 1
ATOM 10018 N N . GLU B 1 488 ? -6.668 -5.008 -3.26 1 91.25 488 GLU B N 1
ATOM 10019 C CA . GLU B 1 488 ? -6.488 -4.285 -4.516 1 91.25 488 GLU B CA 1
ATOM 10020 C C . GLU B 1 488 ? -6.668 -5.211 -5.715 1 91.25 488 GLU B C 1
ATOM 10022 O O . GLU B 1 488 ? -6.922 -4.746 -6.832 1 91.25 488 GLU B O 1
ATOM 10027 N N . ASN B 1 489 ? -6.523 -6.52 -5.48 1 90.19 489 ASN B N 1
ATOM 10028 C CA . ASN B 1 489 ? -6.633 -7.539 -6.52 1 90.19 489 ASN B CA 1
ATOM 10029 C C . ASN B 1 489 ? -7.898 -8.375 -6.352 1 90.19 489 ASN B C 1
ATOM 10031 O O . ASN B 1 489 ? -7.93 -9.312 -5.547 1 90.19 489 ASN B O 1
ATOM 10035 N N . LYS B 1 490 ? -8.883 -8.172 -7.227 1 86.75 490 LYS B N 1
ATOM 10036 C CA . LYS B 1 490 ? -10.203 -8.781 -7.09 1 86.75 490 LYS B CA 1
ATOM 10037 C C . LYS B 1 490 ? -10.109 -10.305 -7.191 1 86.75 490 LYS B C 1
ATOM 10039 O O . LYS B 1 490 ? -10.852 -11.023 -6.512 1 86.75 490 LYS B O 1
ATOM 10044 N N . VAL B 1 491 ? -9.188 -10.766 -7.977 1 88.38 491 VAL B N 1
ATOM 10045 C CA . VAL B 1 491 ? -9.023 -12.203 -8.156 1 88.38 491 VAL B CA 1
ATOM 10046 C C . VAL B 1 491 ? -8.445 -12.82 -6.879 1 88.38 491 VAL B C 1
ATOM 10048 O O . VAL B 1 491 ? -8.961 -13.828 -6.383 1 88.38 491 VAL B O 1
ATOM 10051 N N . VAL B 1 492 ? -7.43 -12.219 -6.344 1 93.75 492 VAL B N 1
ATOM 10052 C CA . VAL B 1 492 ? -6.797 -12.719 -5.129 1 93.75 492 VAL B CA 1
ATOM 10053 C C . VAL B 1 492 ? -7.777 -12.633 -3.961 1 93.75 492 VAL B C 1
ATOM 10055 O O . VAL B 1 492 ? -7.863 -13.555 -3.145 1 93.75 492 VAL B O 1
ATOM 10058 N N . THR B 1 493 ? -8.5 -11.516 -3.908 1 94.38 493 THR B N 1
ATOM 10059 C CA . THR B 1 493 ? -9.5 -11.352 -2.859 1 94.38 493 THR B CA 1
ATOM 10060 C C . THR B 1 493 ? -10.492 -12.508 -2.873 1 94.38 493 THR B C 1
ATOM 10062 O O . THR B 1 493 ? -10.766 -13.109 -1.833 1 94.38 493 THR B O 1
ATOM 10065 N N . LYS B 1 494 ? -11.016 -12.805 -4.02 1 92.88 494 LYS B N 1
ATOM 10066 C CA . LYS B 1 494 ? -12 -13.875 -4.156 1 92.88 494 LYS B CA 1
ATOM 10067 C C . LYS B 1 494 ? -11.406 -15.219 -3.746 1 92.88 494 LYS B C 1
ATOM 10069 O O . LYS B 1 494 ? -12.047 -15.992 -3.037 1 92.88 494 LYS B O 1
ATOM 10074 N N . LYS B 1 495 ? -10.227 -15.508 -4.184 1 93.94 495 LYS B N 1
ATOM 10075 C CA . LYS B 1 495 ? -9.578 -16.781 -3.859 1 93.94 495 LYS B CA 1
ATOM 10076 C C . LYS B 1 495 ? -9.344 -16.906 -2.357 1 93.94 495 LYS B C 1
ATOM 10078 O O . LYS B 1 495 ? -9.562 -17.969 -1.779 1 93.94 495 LYS B O 1
ATOM 10083 N N . VAL B 1 496 ? -8.914 -15.812 -1.731 1 96.12 496 VAL B N 1
ATOM 10084 C CA . VAL B 1 496 ? -8.664 -15.812 -0.294 1 96.12 496 VAL B CA 1
ATOM 10085 C C . VAL B 1 496 ? -9.969 -16.031 0.46 1 96.12 496 VAL B C 1
ATOM 10087 O O . VAL B 1 496 ? -10.031 -16.844 1.393 1 96.12 496 VAL B O 1
ATOM 10090 N N . LEU B 1 497 ? -11.016 -15.344 0.051 1 96.62 497 LEU B N 1
ATOM 10091 C CA . LEU B 1 497 ? -12.305 -15.453 0.72 1 96.62 497 LEU B CA 1
ATOM 10092 C C . LEU B 1 497 ? -12.922 -16.828 0.495 1 96.62 497 LEU B C 1
ATOM 10094 O O . LEU B 1 497 ? -13.523 -17.406 1.407 1 96.62 497 LEU B O 1
ATOM 10098 N N . GLN B 1 498 ? -12.773 -17.344 -0.715 1 93.75 498 GLN B N 1
ATOM 10099 C CA . GLN B 1 498 ? -13.258 -18.688 -1.002 1 93.75 498 GLN B CA 1
ATOM 10100 C C . GLN B 1 498 ? -12.57 -19.734 -0.117 1 93.75 498 GLN B C 1
ATOM 10102 O O . GLN B 1 498 ? -13.219 -20.609 0.435 1 93.75 498 GLN B O 1
ATOM 10107 N N . LYS B 1 499 ? -11.328 -19.625 -0.042 1 91.81 499 LYS B N 1
ATOM 10108 C CA . LYS B 1 499 ? -10.547 -20.531 0.782 1 91.81 499 LYS B CA 1
ATOM 10109 C C . LYS B 1 499 ? -10.961 -20.453 2.248 1 91.81 499 LYS B C 1
ATOM 10111 O O . LYS B 1 499 ? -10.867 -21.422 2.988 1 91.81 499 LYS B O 1
ATOM 10116 N N . ALA B 1 500 ? -11.391 -19.281 2.658 1 94 500 ALA B N 1
ATOM 10117 C CA . ALA B 1 500 ? -11.797 -19.078 4.043 1 94 500 ALA B CA 1
ATOM 10118 C C . ALA B 1 500 ? -13.234 -19.531 4.27 1 94 500 ALA B C 1
ATOM 10120 O O . ALA B 1 500 ? -13.734 -19.5 5.398 1 94 500 ALA B O 1
ATOM 10121 N N . GLY B 1 501 ? -13.961 -19.906 3.211 1 93.94 501 GLY B N 1
ATOM 10122 C CA . GLY B 1 501 ? -15.273 -20.516 3.357 1 93.94 501 GLY B CA 1
ATOM 10123 C C . GLY B 1 501 ? -16.406 -19.531 3.162 1 93.94 501 GLY B C 1
ATOM 10124 O O . GLY B 1 501 ? -17.562 -19.844 3.461 1 93.94 501 GLY B O 1
ATOM 10125 N N . PHE B 1 502 ? -16.125 -18.344 2.633 1 96.88 502 PHE B N 1
ATOM 10126 C CA . PHE B 1 502 ? -17.172 -17.344 2.438 1 96.88 502 PHE B CA 1
ATOM 10127 C C . PHE B 1 502 ? -17.812 -17.5 1.062 1 96.88 502 PHE B C 1
ATOM 10129 O O . PHE B 1 502 ? -17.219 -18.078 0.155 1 96.88 502 PHE B O 1
ATOM 10136 N N . ASN B 1 503 ? -19.078 -17.062 0.946 1 95.44 503 ASN B N 1
ATOM 10137 C CA . ASN B 1 503 ? -19.812 -17.125 -0.318 1 95.44 503 ASN B CA 1
ATOM 10138 C C . ASN B 1 503 ? -19.281 -16.094 -1.316 1 95.44 503 ASN B C 1
ATOM 10140 O O . ASN B 1 503 ? -19.516 -14.891 -1.153 1 95.44 503 ASN B O 1
ATOM 10144 N N . VAL B 1 504 ? -18.594 -16.594 -2.299 1 94 504 VAL B N 1
ATOM 10145 C CA . VAL B 1 504 ? -18.094 -15.75 -3.377 1 94 504 VAL B CA 1
ATOM 10146 C C . VAL B 1 504 ? -18.719 -16.172 -4.703 1 94 504 VAL B C 1
ATOM 10148 O O . VAL B 1 504 ? -18.859 -17.375 -4.965 1 94 504 VAL B O 1
ATOM 10151 N N . PRO B 1 505 ? -19.141 -15.18 -5.484 1 90.69 505 PRO B N 1
ATOM 10152 C CA . PRO B 1 505 ? -19.641 -15.594 -6.801 1 90.69 505 PRO B CA 1
ATOM 10153 C C . PRO B 1 505 ? -18.562 -16.297 -7.645 1 90.69 505 PRO B C 1
ATOM 10155 O O . PRO B 1 505 ? -17.391 -15.906 -7.605 1 90.69 505 PRO B O 1
ATOM 10158 N N . GLN B 1 506 ? -19 -17.266 -8.375 1 85.31 506 GLN B N 1
ATOM 10159 C CA . GLN B 1 506 ? -18.078 -17.984 -9.242 1 85.31 506 GLN B CA 1
ATOM 10160 C C . GLN B 1 506 ? -17.656 -17.109 -10.43 1 85.31 506 GLN B C 1
ATOM 10162 O O . GLN B 1 506 ? -18.469 -16.359 -10.977 1 85.31 506 GLN B O 1
ATOM 10167 N N . SER B 1 507 ? -16.391 -17.141 -10.672 1 87.38 507 SER B N 1
ATOM 10168 C CA . SER B 1 507 ? -15.883 -16.312 -11.758 1 87.38 507 SER B CA 1
ATOM 10169 C C . SER B 1 507 ? -14.883 -17.062 -12.617 1 87.38 507 SER B C 1
ATOM 10171 O O . SER B 1 507 ? -14.258 -18.031 -12.164 1 87.38 507 SER B O 1
ATOM 10173 N N . VAL B 1 508 ? -14.898 -16.766 -13.891 1 84.44 508 VAL B N 1
ATOM 10174 C CA . VAL B 1 508 ? -13.883 -17.234 -14.828 1 84.44 508 VAL B CA 1
ATOM 10175 C C . VAL B 1 508 ? -13.07 -16.062 -15.352 1 84.44 508 VAL B C 1
ATOM 10177 O O . VAL B 1 508 ? -13.633 -15.047 -15.773 1 84.44 508 VAL B O 1
ATOM 10180 N N . GLU B 1 509 ? -11.773 -16.25 -15.281 1 86.75 509 GLU B N 1
ATOM 10181 C CA . GLU B 1 509 ? -10.875 -15.18 -15.703 1 86.75 509 GLU B CA 1
ATOM 10182 C C . GLU B 1 509 ? -10.383 -15.398 -17.125 1 86.75 509 GLU B C 1
ATOM 10184 O O . GLU B 1 509 ? -10.117 -16.531 -17.531 1 86.75 509 GLU B O 1
ATOM 10189 N N . PHE B 1 510 ? -10.297 -14.281 -17.875 1 86.44 510 PHE B N 1
ATOM 10190 C CA . PHE B 1 510 ? -9.805 -14.344 -19.25 1 86.44 510 PHE B CA 1
ATOM 10191 C C . PHE B 1 510 ? -8.742 -13.281 -19.5 1 86.44 510 PHE B C 1
ATOM 10193 O O . PHE B 1 510 ? -8.836 -12.172 -18.969 1 86.44 510 PHE B O 1
ATOM 10200 N N . THR B 1 511 ? -7.691 -13.625 -20.219 1 84.25 511 THR B N 1
ATOM 10201 C CA . THR B 1 511 ? -6.652 -12.672 -20.594 1 84.25 511 THR B CA 1
ATOM 10202 C C . THR B 1 511 ? -6.664 -12.414 -22.094 1 84.25 511 THR B C 1
ATOM 10204 O O . THR B 1 511 ? -5.766 -11.766 -22.641 1 84.25 511 THR B O 1
ATOM 10207 N N . SER B 1 512 ? -7.617 -13.086 -22.766 1 86.75 512 SER B N 1
ATOM 10208 C CA . SER B 1 512 ? -7.766 -12.922 -24.203 1 86.75 512 SER B CA 1
ATOM 10209 C C . SER B 1 512 ? -9.234 -12.797 -24.609 1 86.75 512 SER B C 1
ATOM 10211 O O . SER B 1 512 ? -10.07 -13.578 -24.156 1 86.75 512 SER B O 1
ATOM 10213 N N . LEU B 1 513 ? -9.469 -11.781 -25.422 1 88.81 513 LEU B N 1
ATOM 10214 C CA . LEU B 1 513 ? -10.828 -11.57 -25.891 1 88.81 513 LEU B CA 1
ATOM 10215 C C . LEU B 1 513 ? -11.32 -12.781 -26.688 1 88.81 513 LEU B C 1
ATOM 10217 O O . LEU B 1 513 ? -12.461 -13.219 -26.5 1 88.81 513 LEU B O 1
ATOM 10221 N N . GLU B 1 514 ? -10.43 -13.266 -27.469 1 83.25 514 GLU B N 1
ATOM 10222 C CA . GLU B 1 514 ? -10.781 -14.406 -28.312 1 83.25 514 GLU B CA 1
ATOM 10223 C C . GLU B 1 514 ? -11.18 -15.617 -27.469 1 83.25 514 GLU B C 1
ATOM 10225 O O . GLU B 1 514 ? -12.211 -16.25 -27.719 1 83.25 514 GLU B O 1
ATOM 10230 N N . LYS B 1 515 ? -10.445 -15.875 -26.469 1 81.5 515 LYS B N 1
ATOM 10231 C CA . LYS B 1 515 ? -10.727 -17.016 -25.594 1 81.5 515 LYS B CA 1
ATOM 10232 C C . LYS B 1 515 ? -12.016 -16.781 -24.812 1 81.5 515 LYS B C 1
ATOM 10234 O O . LYS B 1 515 ? -12.781 -17.719 -24.578 1 81.5 515 LYS B O 1
ATOM 10239 N N . ALA B 1 516 ? -12.164 -15.578 -24.406 1 88.19 516 ALA B N 1
ATOM 10240 C CA . ALA B 1 516 ? -13.352 -15.258 -23.625 1 88.19 516 ALA B CA 1
ATOM 10241 C C . ALA B 1 516 ? -14.625 -15.438 -24.453 1 88.19 516 ALA B C 1
ATOM 10243 O O . ALA B 1 516 ? -15.586 -16.078 -24 1 88.19 516 ALA B O 1
ATOM 10244 N N . VAL B 1 517 ? -14.531 -14.961 -25.672 1 85.75 517 VAL B N 1
ATOM 10245 C CA . VAL B 1 517 ? -15.695 -15.055 -26.547 1 85.75 517 VAL B CA 1
ATOM 10246 C C . VAL B 1 517 ? -15.969 -16.516 -26.891 1 85.75 517 VAL B C 1
ATOM 10248 O O . VAL B 1 517 ? -17.125 -16.938 -26.953 1 85.75 517 VAL B O 1
ATOM 10251 N N . ALA B 1 518 ? -14.922 -17.219 -27.062 1 75.62 518 ALA B N 1
ATOM 10252 C CA . ALA B 1 518 ? -15.047 -18.641 -27.406 1 75.62 518 ALA B CA 1
ATOM 10253 C C . ALA B 1 518 ? -15.68 -19.422 -26.266 1 75.62 518 ALA B C 1
ATOM 10255 O O . ALA B 1 518 ? -16.219 -20.516 -26.484 1 75.62 518 ALA B O 1
ATOM 10256 N N . SER B 1 519 ? -15.68 -18.844 -25.094 1 79.06 519 SER B N 1
ATOM 10257 C CA . SER B 1 519 ? -16.219 -19.531 -23.922 1 79.06 519 SER B CA 1
ATOM 10258 C C . SER B 1 519 ? -17.672 -19.172 -23.688 1 79.06 519 SER B C 1
ATOM 10260 O O . SER B 1 519 ? -18.219 -19.422 -22.609 1 79.06 519 SER B O 1
ATOM 10262 N N . TYR B 1 520 ? -18.312 -18.594 -24.641 1 82.06 520 TYR B N 1
ATOM 10263 C CA . TYR B 1 520 ? -19.703 -18.141 -24.562 1 82.06 520 TYR B CA 1
ATOM 10264 C C . TYR B 1 520 ? -20.609 -19.234 -24.031 1 82.06 520 TYR B C 1
ATOM 10266 O O . TYR B 1 520 ? -21.5 -18.969 -23.203 1 82.06 520 TYR B O 1
ATOM 10274 N N . ALA B 1 521 ? -20.359 -20.406 -24.406 1 71.56 521 ALA B N 1
ATOM 10275 C CA . ALA B 1 521 ? -21.234 -21.531 -24.078 1 71.56 521 ALA B CA 1
ATOM 10276 C C . ALA B 1 521 ? -21.266 -21.766 -22.562 1 71.56 521 ALA B C 1
ATOM 10278 O O . ALA B 1 521 ? -22.266 -22.266 -22.031 1 71.56 521 ALA B O 1
ATOM 10279 N N . LEU B 1 522 ? -20.219 -21.438 -21.906 1 76.5 522 LEU B N 1
ATOM 10280 C CA . LEU B 1 522 ? -20.141 -21.625 -20.453 1 76.5 522 LEU B CA 1
ATOM 10281 C C . LEU B 1 522 ? -21.109 -20.672 -19.734 1 76.5 522 LEU B C 1
ATOM 10283 O O . LEU B 1 522 ? -21.516 -20.938 -18.609 1 76.5 522 LEU B O 1
ATOM 10287 N N . PHE B 1 523 ? -21.516 -19.609 -20.406 1 82.62 523 PHE B N 1
ATOM 10288 C CA . PHE B 1 523 ? -22.234 -18.547 -19.719 1 82.62 523 PHE B CA 1
ATOM 10289 C C . PHE B 1 523 ? -23.609 -18.344 -20.328 1 82.62 523 PHE B C 1
ATOM 10291 O O . PHE B 1 523 ? -24.422 -17.578 -19.797 1 82.62 523 PHE B O 1
ATOM 10298 N N . GLU B 1 524 ? -23.906 -19.094 -21.391 1 79.75 524 GLU B N 1
ATOM 10299 C CA . GLU B 1 524 ? -25.188 -18.922 -22.094 1 79.75 524 GLU B CA 1
ATOM 10300 C C . GLU B 1 524 ? -26.359 -19.141 -21.156 1 79.75 524 GLU B C 1
ATOM 10302 O O . GLU B 1 524 ? -26.406 -20.141 -20.422 1 79.75 524 GLU B O 1
ATOM 10307 N N . ASN B 1 525 ? -27.234 -18.188 -21.141 1 80.38 525 ASN B N 1
ATOM 10308 C CA . ASN B 1 525 ? -28.484 -18.188 -20.375 1 80.38 525 ASN B CA 1
ATOM 10309 C C . ASN B 1 525 ? -28.219 -18.031 -18.875 1 80.38 525 ASN B C 1
ATOM 10311 O O . ASN B 1 525 ? -29.109 -18.328 -18.062 1 80.38 525 ASN B O 1
ATOM 10315 N N . ARG B 1 526 ? -27.031 -17.734 -18.516 1 84.25 526 ARG B N 1
ATOM 10316 C CA . ARG B 1 526 ? -26.703 -17.484 -17.125 1 84.25 526 ARG B CA 1
ATOM 10317 C C . ARG B 1 526 ? -26.578 -15.984 -16.859 1 84.25 526 ARG B C 1
ATOM 10319 O O . ARG B 1 526 ? -26.078 -15.234 -17.688 1 84.25 526 ARG B O 1
ATOM 10326 N N . ALA B 1 527 ? -27.203 -15.633 -15.75 1 87.81 527 ALA B N 1
ATOM 10327 C CA . ALA B 1 527 ? -27 -14.25 -15.32 1 87.81 527 ALA B CA 1
ATOM 10328 C C . ALA B 1 527 ? -25.562 -14.016 -14.883 1 87.81 527 ALA B C 1
ATOM 10330 O O . ALA B 1 527 ? -25.047 -14.695 -13.992 1 87.81 527 ALA B O 1
ATOM 10331 N N . VAL B 1 528 ? -24.859 -13.148 -15.617 1 90.88 528 VAL B N 1
ATOM 10332 C CA . VAL B 1 528 ? -23.438 -12.961 -15.312 1 90.88 528 VAL B CA 1
ATOM 10333 C C . VAL B 1 528 ? -23.109 -11.477 -15.297 1 90.88 528 VAL B C 1
ATOM 10335 O O . VAL B 1 528 ? -23.891 -10.648 -15.766 1 90.88 528 VAL B O 1
ATOM 10338 N N . VAL B 1 529 ? -22.078 -11.133 -14.633 1 89 529 VAL B N 1
ATOM 10339 C CA . VAL B 1 529 ? -21.469 -9.805 -14.641 1 89 529 VAL B CA 1
ATOM 10340 C C . VAL B 1 529 ? -20.094 -9.883 -15.297 1 89 529 VAL B C 1
ATOM 10342 O O . VAL B 1 529 ? -19.281 -10.766 -14.969 1 89 529 VAL B O 1
ATOM 10345 N N . ILE B 1 530 ? -19.891 -9.062 -16.312 1 89.56 530 ILE B N 1
ATOM 10346 C CA . ILE B 1 530 ? -18.578 -8.961 -16.953 1 89.56 530 ILE B CA 1
ATOM 10347 C C . ILE B 1 530 ? -17.859 -7.715 -16.453 1 89.56 530 ILE B C 1
ATOM 10349 O O . ILE B 1 530 ? -18.391 -6.609 -16.516 1 89.56 530 ILE B O 1
ATOM 10353 N N . LYS B 1 531 ? -16.578 -7.898 -15.859 1 85.38 531 LYS B N 1
ATOM 10354 C CA . LYS B 1 531 ? -15.891 -6.746 -15.289 1 85.38 531 LYS B CA 1
ATOM 10355 C C . LYS B 1 531 ? -14.375 -6.883 -15.445 1 85.38 531 LYS B C 1
ATOM 10357 O O . LYS B 1 531 ? -13.852 -7.996 -15.484 1 85.38 531 LYS B O 1
ATOM 10362 N N . PRO B 1 532 ? -13.727 -5.711 -15.609 1 86.06 532 PRO B N 1
ATOM 10363 C CA . PRO B 1 532 ? -12.266 -5.742 -15.578 1 86.06 532 PRO B CA 1
ATOM 10364 C C . PRO B 1 532 ? -11.703 -6.156 -14.219 1 86.06 532 PRO B C 1
ATOM 10366 O O . PRO B 1 532 ? -12.367 -5.969 -13.195 1 86.06 532 PRO B O 1
ATOM 10369 N N . LYS B 1 533 ? -10.453 -6.695 -14.211 1 78.44 533 LYS B N 1
ATOM 10370 C CA . LYS B 1 533 ? -9.844 -7.246 -13.008 1 78.44 533 LYS B CA 1
ATOM 10371 C C . LYS B 1 533 ? -9.398 -6.133 -12.062 1 78.44 533 LYS B C 1
ATOM 10373 O O . LYS B 1 533 ? -9.555 -6.246 -10.844 1 78.44 533 LYS B O 1
ATOM 10378 N N . SER B 1 534 ? -8.797 -4.992 -12.547 1 72.12 534 SER B N 1
ATOM 10379 C CA . SER B 1 534 ? -8.117 -4.059 -11.664 1 72.12 534 SER B CA 1
ATOM 10380 C C . SER B 1 534 ? -8.773 -2.682 -11.695 1 72.12 534 SER B C 1
ATOM 10382 O O . SER B 1 534 ? -8.266 -1.729 -11.102 1 72.12 534 SER B O 1
ATOM 10384 N N . THR B 1 535 ? -9.914 -2.5 -12.328 1 67.19 535 THR B N 1
ATOM 10385 C CA . THR B 1 535 ? -10.508 -1.17 -12.398 1 67.19 535 THR B CA 1
ATOM 10386 C C . THR B 1 535 ? -11.438 -0.928 -11.211 1 67.19 535 THR B C 1
ATOM 10388 O O . THR B 1 535 ? -11.875 -1.876 -10.555 1 67.19 535 THR B O 1
ATOM 10391 N N . ASN B 1 536 ? -11.359 0.419 -10.859 1 60.88 536 ASN B N 1
ATOM 10392 C CA . ASN B 1 536 ? -12.273 0.882 -9.82 1 60.88 536 ASN B CA 1
ATOM 10393 C C . ASN B 1 536 ? -13.391 1.753 -10.406 1 60.88 536 ASN B C 1
ATOM 10395 O O . ASN B 1 536 ? -13.43 1.988 -11.617 1 60.88 536 ASN B O 1
ATOM 10399 N N . TYR B 1 537 ? -14.414 1.977 -9.766 1 57.34 537 TYR B N 1
ATOM 10400 C CA . TYR B 1 537 ? -15.477 2.934 -10.031 1 57.34 537 TYR B CA 1
ATOM 10401 C C . TYR B 1 537 ? -16.438 2.396 -11.078 1 57.34 537 TYR B C 1
ATOM 10403 O O . TYR B 1 537 ? -17.031 3.168 -11.836 1 57.34 537 TYR B O 1
ATOM 10411 N N . GLY B 1 538 ? -16.484 1.11 -11.344 1 66.12 538 GLY B N 1
ATOM 10412 C CA . GLY B 1 538 ? -17.469 0.467 -12.203 1 66.12 538 GLY B CA 1
ATOM 10413 C C . GLY B 1 538 ? -17.141 0.601 -13.68 1 66.12 538 GLY B C 1
ATOM 10414 O O . GLY B 1 538 ? -17.984 0.32 -14.531 1 66.12 538 GLY B O 1
ATOM 10415 N N . LEU B 1 539 ? -15.953 0.965 -13.977 1 69.56 539 LEU B N 1
ATOM 10416 C CA . LEU B 1 539 ? -15.578 1.124 -15.375 1 69.56 539 LEU B CA 1
ATOM 10417 C C . LEU B 1 539 ? -15.484 -0.23 -16.062 1 69.56 539 LEU B C 1
ATOM 10419 O O . LEU B 1 539 ? -14.875 -1.164 -15.547 1 69.56 539 LEU B O 1
ATOM 10423 N N . GLY B 1 540 ? -16.172 -0.376 -17.141 1 76.81 540 GLY B N 1
ATOM 10424 C CA . GLY B 1 540 ? -16.078 -1.558 -17.984 1 76.81 540 GLY B CA 1
ATOM 10425 C C . GLY B 1 540 ? -16.953 -2.699 -17.516 1 76.81 540 GLY B C 1
ATOM 10426 O O . GLY B 1 540 ? -16.75 -3.848 -17.922 1 76.81 540 GLY B O 1
ATOM 10427 N N . ILE B 1 541 ? -17.859 -2.332 -16.609 1 80.94 541 ILE B N 1
ATOM 10428 C CA . ILE B 1 541 ? -18.719 -3.383 -16.062 1 80.94 541 ILE B CA 1
ATOM 10429 C C . ILE B 1 541 ? -19.984 -3.494 -16.891 1 80.94 541 ILE B C 1
ATOM 10431 O O . ILE B 1 541 ? -20.562 -2.48 -17.297 1 80.94 541 ILE B O 1
ATOM 10435 N N . THR B 1 542 ? -20.359 -4.684 -17.328 1 82.81 542 THR B N 1
ATOM 10436 C CA . THR B 1 542 ? -21.625 -4.996 -17.984 1 82.81 542 THR B CA 1
ATOM 10437 C C . THR B 1 542 ? -22.375 -6.094 -17.219 1 82.81 542 THR B C 1
ATOM 10439 O O . THR B 1 542 ? -21.766 -7.086 -16.812 1 82.81 542 THR B O 1
ATOM 10442 N N . ILE B 1 543 ? -23.656 -5.887 -16.984 1 84.06 543 ILE B N 1
ATOM 10443 C CA . ILE B 1 543 ? -24.438 -6.852 -16.234 1 84.06 543 ILE B CA 1
ATOM 10444 C C . ILE B 1 543 ? -25.516 -7.469 -17.125 1 84.06 543 ILE B C 1
ATOM 10446 O O . ILE B 1 543 ? -26.281 -6.75 -17.766 1 84.06 543 ILE B O 1
ATOM 10450 N N . PHE B 1 544 ? -25.516 -8.781 -17.25 1 85.19 544 PHE B N 1
ATOM 10451 C CA . PHE B 1 544 ? -26.594 -9.555 -17.875 1 85.19 544 PHE B CA 1
ATOM 10452 C C . PHE B 1 544 ? -27.484 -10.195 -16.828 1 85.19 544 PHE B C 1
ATOM 10454 O O . PHE B 1 544 ? -27.312 -11.367 -16.484 1 85.19 544 PHE B O 1
ATOM 10461 N N . GLN B 1 545 ? -28.453 -9.531 -16.359 1 82.5 545 GLN B N 1
ATOM 10462 C CA . GLN B 1 545 ? -29.297 -9.953 -15.25 1 82.5 545 GLN B CA 1
ATOM 10463 C C . GLN B 1 545 ? -30.25 -11.07 -15.664 1 82.5 545 GLN B C 1
ATOM 10465 O O . GLN B 1 545 ? -30.562 -11.953 -14.867 1 82.5 545 GLN B O 1
ATOM 10470 N N . GLN B 1 546 ? -30.672 -10.914 -16.906 1 79.75 546 GLN B N 1
ATOM 10471 C CA . GLN B 1 546 ? -31.641 -11.891 -17.375 1 79.75 546 GLN B CA 1
ATOM 10472 C C . GLN B 1 546 ? -30.953 -13.055 -18.094 1 79.75 546 GLN B C 1
ATOM 10474 O O . GLN B 1 546 ? -31.625 -13.914 -18.672 1 79.75 546 GLN B O 1
ATOM 10479 N N . GLY B 1 547 ? -29.594 -13.133 -18.031 1 85.81 547 GLY B N 1
ATOM 10480 C CA . GLY B 1 547 ? -28.828 -14.172 -18.703 1 85.81 547 GLY B CA 1
ATOM 10481 C C . GLY B 1 547 ? -28.234 -13.719 -20.031 1 85.81 547 GLY B C 1
ATOM 10482 O O . GLY B 1 547 ? -28.719 -12.773 -20.641 1 85.81 547 GLY B O 1
ATOM 10483 N N . VAL B 1 548 ? -27.203 -14.312 -20.359 1 85.56 548 VAL B N 1
ATOM 10484 C CA . VAL B 1 548 ? -26.578 -14.055 -21.656 1 85.56 548 VAL B CA 1
ATOM 10485 C C . VAL B 1 548 ? -27.375 -14.742 -22.766 1 85.56 548 VAL B C 1
ATOM 10487 O O . VAL B 1 548 ? -27.422 -15.977 -22.828 1 85.56 548 VAL B O 1
ATOM 10490 N N . GLN B 1 549 ? -27.984 -13.984 -23.562 1 81.31 549 GLN B N 1
ATOM 10491 C CA . GLN B 1 549 ? -28.891 -14.555 -24.547 1 81.31 549 GLN B CA 1
ATOM 10492 C C . GLN B 1 549 ? -28.281 -14.555 -25.953 1 81.31 549 GLN B C 1
ATOM 10494 O O . GLN B 1 549 ? -28.703 -15.305 -26.828 1 81.31 549 GLN B O 1
ATOM 10499 N N . ASN B 1 550 ? -27.328 -13.633 -26.156 1 85.44 550 ASN B N 1
ATOM 10500 C CA . ASN B 1 550 ? -26.766 -13.438 -27.484 1 85.44 550 ASN B CA 1
ATOM 10501 C C . ASN B 1 550 ? -25.234 -13.391 -27.453 1 85.44 550 ASN B C 1
ATOM 10503 O O . ASN B 1 550 ? -24.656 -12.68 -26.625 1 85.44 550 ASN B O 1
ATOM 10507 N N . ARG B 1 551 ? -24.641 -14.172 -28.328 1 85.81 551 ARG B N 1
ATOM 10508 C CA . ARG B 1 551 ? -23.188 -14.258 -28.406 1 85.81 551 ARG B CA 1
ATOM 10509 C C . ARG B 1 551 ? -22.578 -12.914 -28.766 1 85.81 551 ARG B C 1
ATOM 10511 O O . ARG B 1 551 ? -21.5 -12.562 -28.281 1 85.81 551 ARG B O 1
ATOM 10518 N N . GLU B 1 552 ? -23.188 -12.195 -29.562 1 87.06 552 GLU B N 1
ATOM 10519 C CA . GLU B 1 552 ? -22.672 -10.898 -30 1 87.06 552 GLU B CA 1
ATOM 10520 C C . GLU B 1 552 ? -22.641 -9.898 -28.859 1 87.06 552 GLU B C 1
ATOM 10522 O O . GLU B 1 552 ? -21.688 -9.133 -28.703 1 87.06 552 GLU B O 1
ATOM 10527 N N . ASP B 1 553 ? -23.734 -9.953 -28.141 1 88.88 553 ASP B N 1
ATOM 10528 C CA . ASP B 1 553 ? -23.781 -9.062 -26.984 1 88.88 553 ASP B CA 1
ATOM 10529 C C . ASP B 1 553 ? -22.703 -9.422 -25.953 1 88.88 553 ASP B C 1
ATOM 10531 O O . ASP B 1 553 ? -22.109 -8.531 -25.344 1 88.88 553 ASP B O 1
ATOM 10535 N N . PHE B 1 554 ? -22.578 -10.648 -25.797 1 89.75 554 PHE B N 1
ATOM 10536 C CA . PHE B 1 554 ? -21.547 -11.141 -24.891 1 89.75 554 PHE B CA 1
ATOM 10537 C C . PHE B 1 554 ? -20.172 -10.688 -25.359 1 89.75 554 PHE B C 1
ATOM 10539 O O . PHE B 1 554 ? -19.375 -10.18 -24.562 1 89.75 554 PHE B O 1
ATOM 10546 N N . ALA B 1 555 ? -19.953 -10.82 -26.594 1 89.69 555 ALA B N 1
ATOM 10547 C CA . ALA B 1 555 ? -18.672 -10.414 -27.172 1 89.69 555 ALA B CA 1
ATOM 10548 C C . ALA B 1 555 ? -18.438 -8.922 -27 1 89.69 555 ALA B C 1
ATOM 10550 O O . ALA B 1 555 ? -17.328 -8.492 -26.672 1 89.69 555 ALA B O 1
ATOM 10551 N N . LYS B 1 556 ? -19.422 -8.188 -27.219 1 88.75 556 LYS B N 1
ATOM 10552 C CA . LYS B 1 556 ? -19.328 -6.738 -27.078 1 88.75 556 LYS B CA 1
ATOM 10553 C C . LYS B 1 556 ? -19 -6.344 -25.641 1 88.75 556 LYS B C 1
ATOM 10555 O O . LYS B 1 556 ? -18.203 -5.434 -25.391 1 88.75 556 LYS B O 1
ATOM 10560 N N . ALA B 1 557 ? -19.719 -6.996 -24.75 1 88.31 557 ALA B N 1
ATOM 10561 C CA . ALA B 1 557 ? -19.484 -6.73 -23.328 1 88.31 557 ALA B CA 1
ATOM 10562 C C . ALA B 1 557 ? -18.031 -7.027 -22.953 1 88.31 557 ALA B C 1
ATOM 10564 O O . ALA B 1 557 ? -17.422 -6.277 -22.188 1 88.31 557 ALA B O 1
ATOM 10565 N N . LEU B 1 558 ? -17.547 -8.133 -23.453 1 91.88 558 LEU B N 1
ATOM 10566 C CA . LEU B 1 558 ? -16.156 -8.516 -23.188 1 91.88 558 LEU B CA 1
ATOM 10567 C C . LEU B 1 558 ? -15.195 -7.504 -23.797 1 91.88 558 LEU B C 1
ATOM 10569 O O . LEU B 1 558 ? -14.18 -7.168 -23.172 1 91.88 558 LEU B O 1
ATOM 10573 N N . GLU B 1 559 ? -15.523 -6.992 -24.938 1 90.62 559 GLU B N 1
ATOM 10574 C CA . GLU B 1 559 ? -14.695 -5.973 -25.578 1 90.62 559 GLU B CA 1
ATOM 10575 C C . GLU B 1 559 ? -14.609 -4.715 -24.719 1 90.62 559 GLU B C 1
ATOM 10577 O O . GLU B 1 559 ? -13.539 -4.133 -24.562 1 90.62 559 GLU B O 1
ATOM 10582 N N . ILE B 1 560 ? -15.734 -4.359 -24.25 1 86.62 560 ILE B N 1
ATOM 10583 C CA . ILE B 1 560 ? -15.805 -3.176 -23.391 1 86.62 560 ILE B CA 1
ATOM 10584 C C . ILE B 1 560 ? -14.922 -3.369 -22.172 1 86.62 560 ILE B C 1
ATOM 10586 O O . ILE B 1 560 ? -14.18 -2.467 -21.781 1 86.62 560 ILE B O 1
ATOM 10590 N N . ALA B 1 561 ? -14.992 -4.496 -21.531 1 88.31 561 ALA B N 1
ATOM 10591 C CA . ALA B 1 561 ? -14.211 -4.789 -20.328 1 88.31 561 ALA B CA 1
ATOM 10592 C C . ALA B 1 561 ? -12.719 -4.82 -20.641 1 88.31 561 ALA B C 1
ATOM 10594 O O . ALA B 1 561 ? -11.906 -4.27 -19.891 1 88.31 561 ALA B O 1
ATOM 10595 N N . PHE B 1 562 ? -12.344 -5.387 -21.781 1 89.88 562 PHE B N 1
ATOM 10596 C CA . PHE B 1 562 ? -10.945 -5.551 -22.141 1 89.88 562 PHE B CA 1
ATOM 10597 C C . PHE B 1 562 ? -10.328 -4.219 -22.547 1 89.88 562 PHE B C 1
ATOM 10599 O O . PHE B 1 562 ? -9.109 -4.066 -22.547 1 89.88 562 PHE B O 1
ATOM 10606 N N . ARG B 1 563 ? -11.172 -3.148 -22.891 1 86.31 563 ARG B N 1
ATOM 10607 C CA . ARG B 1 563 ? -10.672 -1.803 -23.141 1 86.31 563 ARG B CA 1
ATOM 10608 C C . ARG B 1 563 ? -10.117 -1.166 -21.875 1 86.31 563 ARG B C 1
ATOM 10610 O O . ARG B 1 563 ? -9.242 -0.305 -21.938 1 86.31 563 ARG B O 1
ATOM 10617 N N . GLU B 1 564 ? -10.602 -1.707 -20.781 1 82.81 564 GLU B N 1
ATOM 10618 C CA . GLU B 1 564 ? -10.25 -1.101 -19.5 1 82.81 564 GLU B CA 1
ATOM 10619 C C . GLU B 1 564 ? -9.117 -1.868 -18.812 1 82.81 564 GLU B C 1
ATOM 10621 O O . GLU B 1 564 ? -8.43 -1.329 -17.953 1 82.81 564 GLU B O 1
ATOM 10626 N N . ASP B 1 565 ? -9.016 -3.084 -19.125 1 85.38 565 ASP B N 1
ATOM 10627 C CA . ASP B 1 565 ? -8.023 -3.932 -18.484 1 85.38 565 ASP B CA 1
ATOM 10628 C C . ASP B 1 565 ? -7.613 -5.086 -19.391 1 85.38 565 ASP B C 1
ATOM 10630 O O . ASP B 1 565 ? -8.383 -5.512 -20.25 1 85.38 565 ASP B O 1
ATOM 10634 N N . LYS B 1 566 ? -6.41 -5.527 -19.234 1 85.19 566 LYS B N 1
ATOM 10635 C CA . LYS B 1 566 ? -5.922 -6.664 -20.016 1 85.19 566 LYS B CA 1
ATOM 10636 C C . LYS B 1 566 ? -6.52 -7.973 -19.5 1 85.19 566 LYS B C 1
ATOM 10638 O O . LYS B 1 566 ? -6.469 -8.992 -20.203 1 85.19 566 LYS B O 1
ATOM 10643 N N . GLU B 1 567 ? -6.984 -7.969 -18.375 1 87.44 567 GLU B N 1
ATOM 10644 C CA . GLU B 1 567 ? -7.605 -9.133 -17.766 1 87.44 567 GLU B CA 1
ATOM 10645 C C . GLU B 1 567 ? -9.055 -8.852 -17.375 1 87.44 567 GLU B C 1
ATOM 10647 O O . GLU B 1 567 ? -9.359 -7.793 -16.828 1 87.44 567 GLU B O 1
ATOM 10652 N N . VAL B 1 568 ? -9.969 -9.82 -17.781 1 89.56 568 VAL B N 1
ATOM 10653 C CA . VAL B 1 568 ? -11.398 -9.648 -17.547 1 89.56 568 VAL B CA 1
ATOM 10654 C C . VAL B 1 568 ? -11.961 -10.883 -16.828 1 89.56 568 VAL B C 1
ATOM 10656 O O . VAL B 1 568 ? -11.406 -11.977 -16.953 1 89.56 568 VAL B O 1
ATOM 10659 N N . MET B 1 569 ? -12.992 -10.68 -16.047 1 88.94 569 MET B N 1
ATOM 10660 C CA . MET B 1 569 ? -13.672 -11.773 -15.359 1 88.94 569 MET B CA 1
ATOM 10661 C C . MET B 1 569 ? -15.148 -11.812 -15.734 1 88.94 569 MET B C 1
ATOM 10663 O O . MET B 1 569 ? -15.781 -10.766 -15.875 1 88.94 569 MET B O 1
ATOM 10667 N N . VAL B 1 570 ? -15.672 -12.969 -15.945 1 89.38 570 VAL B N 1
ATOM 10668 C CA . VAL B 1 570 ? -17.109 -13.219 -16.062 1 89.38 570 VAL B CA 1
ATOM 10669 C C . VAL B 1 570 ? -17.609 -13.922 -14.797 1 89.38 570 VAL B C 1
ATOM 10671 O O . VAL B 1 570 ? -17.188 -15.039 -14.484 1 89.38 570 VAL B O 1
ATOM 10674 N N . GLU B 1 571 ? -18.422 -13.203 -14.07 1 89.12 571 GLU B N 1
ATOM 10675 C CA . GLU B 1 571 ? -18.844 -13.641 -12.742 1 89.12 571 GLU B CA 1
ATOM 10676 C C . GLU B 1 571 ? -20.359 -13.844 -12.688 1 89.12 571 GLU B C 1
ATOM 10678 O O . GLU B 1 571 ? -21.109 -13.117 -13.344 1 89.12 571 GLU B O 1
ATOM 10683 N N . ASP B 1 572 ? -20.797 -14.82 -11.836 1 88.12 572 ASP B N 1
ATOM 10684 C CA . ASP B 1 572 ? -22.219 -15.039 -11.617 1 88.12 572 ASP B CA 1
ATOM 10685 C C . ASP B 1 572 ? -22.891 -13.789 -11.055 1 88.12 572 ASP B C 1
ATOM 10687 O O . ASP B 1 572 ? -22.312 -13.109 -10.195 1 88.12 572 ASP B O 1
ATOM 10691 N N . TYR B 1 573 ? -24 -13.461 -11.625 1 87.94 573 TYR B N 1
ATOM 10692 C CA . TYR B 1 573 ? -24.797 -12.367 -11.078 1 87.94 573 TYR B CA 1
ATOM 10693 C C . TYR B 1 573 ? -25.531 -12.789 -9.812 1 87.94 573 TYR B C 1
ATOM 10695 O O . TYR B 1 573 ? -26.234 -13.797 -9.805 1 87.94 573 TYR B O 1
ATOM 10703 N N . LEU B 1 574 ? -25.344 -12.07 -8.719 1 88.06 574 LEU B N 1
ATOM 10704 C CA . LEU B 1 574 ? -26.062 -12.305 -7.469 1 88.06 574 LEU B CA 1
ATOM 10705 C C . LEU B 1 574 ? -27.281 -11.398 -7.359 1 88.06 574 LEU B C 1
ATOM 10707 O O . LEU B 1 574 ? -27.156 -10.172 -7.496 1 88.06 574 LEU B O 1
ATOM 10711 N N . VAL B 1 575 ? -28.359 -11.992 -7.164 1 87.25 575 VAL B N 1
ATOM 10712 C CA . VAL B 1 575 ? -29.594 -11.219 -6.988 1 87.25 575 VAL B CA 1
ATOM 10713 C C . VAL B 1 575 ? -29.641 -10.648 -5.57 1 87.25 575 VAL B C 1
ATOM 10715 O O . VAL B 1 575 ? -29.391 -11.359 -4.598 1 87.25 575 VAL B O 1
ATOM 10718 N N . GLY B 1 576 ? -29.906 -9.383 -5.496 1 91.5 576 GLY B N 1
ATOM 10719 C CA . GLY B 1 576 ? -30.047 -8.734 -4.203 1 91.5 576 GLY B CA 1
ATOM 10720 C C . GLY B 1 576 ? -29.594 -7.285 -4.207 1 91.5 576 GLY B C 1
ATOM 10721 O O . GLY B 1 576 ? -29.453 -6.676 -5.27 1 91.5 576 GLY B O 1
ATOM 10722 N N . THR B 1 577 ? -29.578 -6.715 -2.988 1 93.25 577 THR B N 1
ATOM 10723 C CA . THR B 1 577 ? -29.156 -5.332 -2.791 1 93.25 577 THR B CA 1
ATOM 10724 C C . THR B 1 577 ? -27.734 -5.273 -2.242 1 93.25 577 THR B C 1
ATOM 10726 O O . THR B 1 577 ? -27.359 -6.055 -1.36 1 93.25 577 THR B O 1
ATOM 10729 N N . GLU B 1 578 ? -26.922 -4.375 -2.828 1 92.44 578 GLU B N 1
ATOM 10730 C CA . GLU B 1 578 ? -25.562 -4.199 -2.363 1 92.44 578 GLU B CA 1
ATOM 10731 C C . GLU B 1 578 ? -25.5 -3.277 -1.148 1 92.44 578 GLU B C 1
ATOM 10733 O O . GLU B 1 578 ? -26.062 -2.182 -1.167 1 92.44 578 GLU B O 1
ATOM 10738 N N . TYR B 1 579 ? -24.922 -3.734 -0.091 1 97.12 579 TYR B N 1
ATOM 10739 C CA . TYR B 1 579 ? -24.688 -2.945 1.113 1 97.12 579 TYR B CA 1
ATOM 10740 C C . TYR B 1 579 ? -23.203 -2.836 1.414 1 97.12 579 TYR B C 1
ATOM 10742 O O . TYR B 1 579 ? -22.453 -3.801 1.239 1 97.12 579 TYR B O 1
ATOM 10750 N N . ARG B 1 580 ? -22.75 -1.666 1.833 1 96.81 580 ARG B N 1
ATOM 10751 C CA . ARG B 1 580 ? -21.375 -1.441 2.268 1 96.81 580 ARG B CA 1
ATOM 10752 C C . ARG B 1 580 ? -21.281 -1.467 3.789 1 96.81 580 ARG B C 1
ATOM 10754 O O . ARG B 1 580 ? -21.875 -0.626 4.473 1 96.81 580 ARG B O 1
ATOM 10761 N N . PHE B 1 581 ? -20.531 -2.406 4.273 1 98.62 581 PHE B N 1
ATOM 10762 C CA . PHE B 1 581 ? -20.281 -2.523 5.707 1 98.62 581 PHE B CA 1
ATOM 10763 C C . PHE B 1 581 ? -18.969 -1.862 6.082 1 98.62 581 PHE B C 1
ATOM 10765 O O . PHE B 1 581 ? -17.969 -2.029 5.383 1 98.62 581 PHE B O 1
ATOM 10772 N N . PHE B 1 582 ? -18.953 -1.035 7.121 1 98.56 582 PHE B N 1
ATOM 10773 C CA . PHE B 1 582 ? -17.719 -0.519 7.695 1 98.56 582 PHE B CA 1
ATOM 10774 C C . PHE B 1 582 ? -17.328 -1.3 8.945 1 98.56 582 PHE B C 1
ATOM 10776 O O . PHE B 1 582 ? -18.031 -1.237 9.961 1 98.56 582 PHE B O 1
ATOM 10783 N N . VAL B 1 583 ? -16.234 -2.006 8.82 1 98.56 583 VAL B N 1
ATOM 10784 C CA . VAL B 1 583 ? -15.781 -2.855 9.914 1 98.56 583 VAL B CA 1
ATOM 10785 C C . VAL B 1 583 ? -14.5 -2.277 10.523 1 98.56 583 VAL B C 1
ATOM 10787 O O . VAL B 1 583 ? -13.609 -1.825 9.805 1 98.56 583 VAL B O 1
ATOM 10790 N N . LEU B 1 584 ? -14.453 -2.184 11.828 1 97.75 584 LEU B N 1
ATOM 10791 C CA . LEU B 1 584 ? -13.266 -1.833 12.602 1 97.75 584 LEU B CA 1
ATOM 10792 C C . LEU B 1 584 ? -12.977 -2.883 13.672 1 97.75 584 LEU B C 1
ATOM 10794 O O . LEU B 1 584 ? -13.734 -3.016 14.633 1 97.75 584 LEU B O 1
ATOM 10798 N N . GLY B 1 585 ? -11.898 -3.57 13.484 1 93.81 585 GLY B N 1
ATOM 10799 C CA . GLY B 1 585 ? -11.578 -4.656 14.398 1 93.81 585 GLY B CA 1
ATOM 10800 C C . GLY B 1 585 ? -12.617 -5.758 14.398 1 93.81 585 GLY B C 1
ATOM 10801 O O . GLY B 1 585 ? -12.875 -6.379 13.367 1 93.81 585 GLY B O 1
ATOM 10802 N N . ASP B 1 586 ? -13.305 -5.918 15.523 1 95.62 586 ASP B N 1
ATOM 10803 C CA . ASP B 1 586 ? -14.25 -7.016 15.703 1 95.62 586 ASP B CA 1
ATOM 10804 C C . ASP B 1 586 ? -15.688 -6.508 15.672 1 95.62 586 ASP B C 1
ATOM 10806 O O . ASP B 1 586 ? -16.594 -7.152 16.203 1 95.62 586 ASP B O 1
ATOM 10810 N N . GLU B 1 587 ? -15.797 -5.332 15.008 1 97.62 587 GLU B N 1
ATOM 10811 C CA . GLU B 1 587 ? -17.141 -4.773 15.039 1 97.62 587 GLU B CA 1
ATOM 10812 C C . GLU B 1 587 ? -17.516 -4.125 13.711 1 97.62 587 GLU B C 1
ATOM 10814 O O . GLU B 1 587 ? -16.688 -3.439 13.102 1 97.62 587 GLU B O 1
ATOM 10819 N N . THR B 1 588 ? -18.734 -4.43 13.258 1 98.62 588 THR B N 1
ATOM 10820 C CA . THR B 1 588 ? -19.312 -3.633 12.188 1 98.62 588 THR B CA 1
ATOM 10821 C C . THR B 1 588 ? -19.969 -2.369 12.75 1 98.62 588 THR B C 1
ATOM 10823 O O . THR B 1 588 ? -20.953 -2.445 13.492 1 98.62 588 THR B O 1
ATOM 10826 N N . LEU B 1 589 ? -19.484 -1.22 12.359 1 98.56 589 LEU B N 1
ATOM 10827 C CA . LEU B 1 589 ? -19.891 0.024 13.008 1 98.56 589 LEU B CA 1
ATOM 10828 C C . LEU B 1 589 ? -20.953 0.744 12.188 1 98.56 589 LEU B C 1
ATOM 10830 O O . LEU B 1 589 ? -21.719 1.547 12.719 1 98.56 589 LEU B O 1
ATOM 10834 N N . ALA B 1 590 ? -21 0.5 10.914 1 98.75 590 ALA B N 1
ATOM 10835 C CA . ALA B 1 590 ? -21.953 1.191 10.039 1 98.75 590 ALA B CA 1
ATOM 10836 C C . ALA B 1 590 ? -22.25 0.361 8.797 1 98.75 590 ALA B C 1
ATOM 10838 O O . ALA B 1 590 ? -21.406 -0.419 8.344 1 98.75 590 ALA B O 1
ATOM 10839 N N . VAL B 1 591 ? -23.422 0.376 8.312 1 98.69 591 VAL B N 1
ATOM 10840 C CA . VAL B 1 591 ? -23.875 -0.243 7.07 1 98.69 591 VAL B CA 1
ATOM 10841 C C . VAL B 1 591 ? -24.562 0.802 6.195 1 98.69 591 VAL B C 1
ATOM 10843 O O . VAL B 1 591 ? -25.422 1.546 6.668 1 98.69 591 VAL B O 1
ATOM 10846 N N . LEU B 1 592 ? -24.172 0.898 4.957 1 97.69 592 LEU B N 1
ATOM 10847 C CA . LEU B 1 592 ? -24.641 1.943 4.059 1 97.69 592 LEU B CA 1
ATOM 10848 C C . LEU B 1 592 ? -25.281 1.34 2.812 1 97.69 592 LEU B C 1
ATOM 10850 O O . LEU B 1 592 ? -24.766 0.371 2.25 1 97.69 592 LEU B O 1
ATOM 10854 N N . LEU B 1 593 ? -26.438 1.824 2.463 1 97.19 593 LEU B N 1
ATOM 10855 C CA . LEU B 1 593 ? -27.078 1.558 1.179 1 97.19 593 LEU B CA 1
ATOM 10856 C C . LEU B 1 593 ? -26.891 2.727 0.22 1 97.19 593 LEU B C 1
ATOM 10858 O O . LEU B 1 593 ? -27.188 3.873 0.562 1 97.19 593 LEU B O 1
ATOM 10862 N N . ARG B 1 594 ? -26.297 2.514 -0.944 1 93.38 594 ARG B N 1
ATOM 10863 C CA . ARG B 1 594 ? -26.188 3.514 -1.999 1 93.38 594 ARG B CA 1
ATOM 10864 C C . ARG B 1 594 ? -27.281 3.352 -3.037 1 93.38 594 ARG B C 1
ATOM 10866 O O . ARG B 1 594 ? -27.484 2.256 -3.568 1 93.38 594 ARG B O 1
ATOM 10873 N N . VAL B 1 595 ? -27.938 4.332 -3.234 1 93.81 595 VAL B N 1
ATOM 10874 C CA . VAL B 1 595 ? -29.016 4.328 -4.219 1 93.81 595 VAL B CA 1
ATOM 10875 C C . VAL B 1 595 ? -28.625 5.191 -5.418 1 93.81 595 VAL B C 1
ATOM 10877 O O . VAL B 1 595 ? -28.047 6.27 -5.254 1 93.81 595 VAL B O 1
ATOM 10880 N N . PRO B 1 596 ? -28.844 4.684 -6.645 1 90.75 596 PRO B N 1
ATOM 10881 C CA . PRO B 1 596 ? -28.531 5.508 -7.816 1 90.75 596 PRO B CA 1
ATOM 10882 C C . PRO B 1 596 ? -29.234 6.863 -7.781 1 90.75 596 PRO B C 1
ATOM 10884 O O . PRO B 1 596 ? -30.266 7.012 -7.129 1 90.75 596 PRO B O 1
ATOM 10887 N N . ALA B 1 597 ? -28.656 7.781 -8.484 1 94.19 597 ALA B N 1
ATOM 10888 C CA . ALA B 1 597 ? -29.281 9.094 -8.594 1 94.19 597 ALA B CA 1
ATOM 10889 C C . ALA B 1 597 ? -30.75 8.977 -9 1 94.19 597 ALA B C 1
ATOM 10891 O O . ALA B 1 597 ? -31.094 8.211 -9.906 1 94.19 597 ALA B O 1
ATOM 10892 N N . ASN B 1 598 ? -31.625 9.672 -8.273 1 96.06 598 ASN B N 1
ATOM 10893 C CA . ASN B 1 598 ? -33.062 9.523 -8.477 1 96.06 598 ASN B CA 1
ATOM 10894 C C . ASN B 1 598 ? -33.812 10.742 -7.973 1 96.06 598 ASN B C 1
ATOM 10896 O O . ASN B 1 598 ? -33.25 11.578 -7.262 1 96.06 598 ASN B O 1
ATOM 10900 N N . VAL B 1 599 ? -35.062 10.875 -8.43 1 97.5 599 VAL B N 1
ATOM 10901 C CA . VAL B 1 599 ? -36.031 11.789 -7.848 1 97.5 599 VAL B CA 1
ATOM 10902 C C . VAL B 1 599 ? -37.375 11.094 -7.727 1 97.5 599 VAL B C 1
ATOM 10904 O O . VAL B 1 599 ? -37.594 10.031 -8.32 1 97.5 599 VAL B O 1
ATOM 10907 N N . VAL B 1 600 ? -38.188 11.594 -6.895 1 97 600 VAL B N 1
ATOM 10908 C CA . VAL B 1 600 ? -39.531 11.055 -6.703 1 97 600 VAL B CA 1
ATOM 10909 C C . VAL B 1 600 ? -40.562 12.078 -7.164 1 97 600 VAL B C 1
ATOM 10911 O O . VAL B 1 600 ? -40.531 13.242 -6.742 1 97 600 VAL B O 1
ATOM 10914 N N . GLY B 1 601 ? -41.406 11.602 -7.938 1 96.88 601 GLY B N 1
ATOM 10915 C CA . GLY B 1 601 ? -42.438 12.477 -8.484 1 96.88 601 GLY B CA 1
ATOM 10916 C C . GLY B 1 601 ? -43.438 12.969 -7.445 1 96.88 601 GLY B C 1
ATOM 10917 O O . GLY B 1 601 ? -43.75 12.242 -6.496 1 96.88 601 GLY B O 1
ATOM 10918 N N . ASP B 1 602 ? -43.969 14.242 -7.707 1 96.81 602 ASP B N 1
ATOM 10919 C CA . ASP B 1 602 ? -45 14.797 -6.832 1 96.81 602 ASP B CA 1
ATOM 10920 C C . ASP B 1 602 ? -46.219 15.266 -7.637 1 96.81 602 ASP B C 1
ATOM 10922 O O . ASP B 1 602 ? -47.094 15.93 -7.102 1 96.81 602 ASP B O 1
ATOM 10926 N N . SER B 1 603 ? -46.219 15 -8.875 1 96.19 603 SER B N 1
ATOM 10927 C CA . SER B 1 603 ? -47.281 15.312 -9.812 1 96.19 603 SER B CA 1
ATOM 10928 C C . SER B 1 603 ? -47.375 16.812 -10.062 1 96.19 603 SER B C 1
ATOM 10930 O O . SER B 1 603 ? -48.406 17.297 -10.555 1 96.19 603 SER B O 1
ATOM 10932 N N . VAL B 1 604 ? -46.5 17.531 -9.656 1 97.88 604 VAL B N 1
ATOM 10933 C CA . VAL B 1 604 ? -46.562 18.984 -9.797 1 97.88 604 VAL B CA 1
ATOM 10934 C C . VAL B 1 604 ? -45.312 19.469 -10.547 1 97.88 604 VAL B C 1
ATOM 10936 O O . VAL B 1 604 ? -45.438 20.266 -11.484 1 97.88 604 VAL B O 1
ATOM 10939 N N . HIS B 1 605 ? -44.125 19.016 -10.25 1 97.94 605 HIS B N 1
ATOM 10940 C CA . HIS B 1 605 ? -42.875 19.5 -10.789 1 97.94 605 HIS B CA 1
ATOM 10941 C C . HIS B 1 605 ? -42.344 18.562 -11.875 1 97.94 605 HIS B C 1
ATOM 10943 O O . HIS B 1 605 ? -42.562 17.359 -11.828 1 97.94 605 HIS B O 1
ATOM 10949 N N . SER B 1 606 ? -41.656 19.125 -12.773 1 98.06 606 SER B N 1
ATOM 10950 C CA . SER B 1 606 ? -40.969 18.344 -13.789 1 98.06 606 SER B CA 1
ATOM 10951 C C . SER B 1 606 ? -39.75 17.625 -13.211 1 98.06 606 SER B C 1
ATOM 10953 O O . SER B 1 606 ? -39.312 17.922 -12.094 1 98.06 606 SER B O 1
ATOM 10955 N N . VAL B 1 607 ? -39.219 16.734 -13.914 1 98 607 VAL B N 1
ATOM 10956 C CA . VAL B 1 607 ? -38 16.047 -13.508 1 98 607 VAL B CA 1
ATOM 10957 C C . VAL B 1 607 ? -36.906 17.047 -13.242 1 98 607 VAL B C 1
ATOM 10959 O O . VAL B 1 607 ? -36.188 16.953 -12.242 1 98 607 VAL B O 1
ATOM 10962 N N . ALA B 1 608 ? -36.719 18.031 -14.125 1 98.06 608 ALA B N 1
ATOM 10963 C CA . ALA B 1 608 ? -35.688 19.062 -13.977 1 98.06 608 ALA B CA 1
ATOM 10964 C C . ALA B 1 608 ? -35.875 19.828 -12.672 1 98.06 608 ALA B C 1
ATOM 10966 O O . ALA B 1 608 ? -34.906 20.141 -11.984 1 98.06 608 ALA B O 1
ATOM 10967 N N . GLU B 1 609 ? -37.125 20.109 -12.414 1 98 609 GLU B N 1
ATOM 10968 C CA . GLU B 1 609 ? -37.438 20.844 -11.188 1 98 609 GLU B CA 1
ATOM 10969 C C . GLU B 1 609 ? -37.156 19.984 -9.953 1 98 609 GLU B C 1
ATOM 10971 O O . GLU B 1 609 ? -36.656 20.484 -8.945 1 98 609 GLU B O 1
ATOM 10976 N N . LEU B 1 610 ? -37.594 18.781 -10.039 1 97.88 610 LEU B N 1
ATOM 10977 C CA . LEU B 1 610 ? -37.344 17.875 -8.93 1 97.88 610 LEU B CA 1
ATOM 10978 C C . LEU B 1 610 ? -35.844 17.703 -8.664 1 97.88 610 LEU B C 1
ATOM 10980 O O . LEU B 1 610 ? -35.438 17.641 -7.512 1 97.88 610 LEU B O 1
ATOM 10984 N N . VAL B 1 611 ? -35.094 17.625 -9.703 1 97.69 611 VAL B N 1
ATOM 10985 C CA . VAL B 1 611 ? -33.656 17.5 -9.57 1 97.69 611 VAL B CA 1
ATOM 10986 C C . VAL B 1 611 ? -33.062 18.766 -8.93 1 97.69 611 VAL B C 1
ATOM 10988 O O . VAL B 1 611 ? -32.219 18.688 -8.047 1 97.69 611 VAL B O 1
ATOM 10991 N N . ALA B 1 612 ? -33.531 19.859 -9.367 1 97.5 612 ALA B N 1
ATOM 10992 C CA . ALA B 1 612 ? -33.062 21.109 -8.789 1 97.5 612 ALA B CA 1
ATOM 10993 C C . ALA B 1 612 ? -33.375 21.188 -7.301 1 97.5 612 ALA B C 1
ATOM 10995 O O . ALA B 1 612 ? -32.562 21.656 -6.504 1 97.5 612 ALA B O 1
ATOM 10996 N N . MET B 1 613 ? -34.562 20.766 -6.957 1 97.25 613 MET B N 1
ATOM 10997 C CA . MET B 1 613 ? -35 20.75 -5.555 1 97.25 613 MET B CA 1
ATOM 10998 C C . MET B 1 613 ? -34.094 19.828 -4.738 1 97.25 613 MET B C 1
ATOM 11000 O O . MET B 1 613 ? -33.688 20.172 -3.631 1 97.25 613 MET B O 1
ATOM 11004 N N . LYS B 1 614 ? -33.844 18.703 -5.215 1 96.25 614 LYS B N 1
ATOM 11005 C CA . LYS B 1 614 ? -33 17.75 -4.508 1 96.25 614 LYS B CA 1
ATOM 11006 C C . LYS B 1 614 ? -31.547 18.266 -4.41 1 96.25 614 LYS B C 1
ATOM 11008 O O . LYS B 1 614 ? -30.875 18.031 -3.408 1 96.25 614 LYS B O 1
ATOM 11013 N N . ASN B 1 615 ? -31.094 18.938 -5.426 1 96.81 615 ASN B N 1
ATOM 11014 C CA . ASN B 1 615 ? -29.734 19.484 -5.469 1 96.81 615 ASN B CA 1
ATOM 11015 C C . ASN B 1 615 ? -29.547 20.609 -4.457 1 96.81 615 ASN B C 1
ATOM 11017 O O . ASN B 1 615 ? -28.422 21 -4.164 1 96.81 615 ASN B O 1
ATOM 11021 N N . ASP B 1 616 ? -30.641 21.109 -3.924 1 94.94 616 ASP B N 1
ATOM 11022 C CA . ASP B 1 616 ? -30.562 22.156 -2.924 1 94.94 616 ASP B CA 1
ATOM 11023 C C . ASP B 1 616 ? -30.25 21.594 -1.542 1 94.94 616 ASP B C 1
ATOM 11025 O O . ASP B 1 616 ? -30 22.344 -0.6 1 94.94 616 ASP B O 1
ATOM 11029 N N . HIS B 1 617 ? -30.141 20.312 -1.437 1 93.25 617 HIS B N 1
ATOM 11030 C CA . HIS B 1 617 ? -29.734 19.688 -0.188 1 93.25 617 HIS B CA 1
ATOM 11031 C C . HIS B 1 617 ? -28.375 20.172 0.266 1 93.25 617 HIS B C 1
ATOM 11033 O O . HIS B 1 617 ? -27.453 20.281 -0.543 1 93.25 617 HIS B O 1
ATOM 11039 N N . PRO B 1 618 ? -28.203 20.516 1.573 1 92.06 618 PRO B N 1
ATOM 11040 C CA . PRO B 1 618 ? -26.969 21.156 2.064 1 92.06 618 PRO B CA 1
ATOM 11041 C C . PRO B 1 618 ? -25.75 20.266 1.877 1 92.06 618 PRO B C 1
ATOM 11043 O O . PRO B 1 618 ? -24.625 20.766 1.819 1 92.06 618 PRO B O 1
ATOM 11046 N N . LEU B 1 619 ? -25.875 18.984 1.76 1 94.88 619 LEU B N 1
ATOM 11047 C CA . LEU B 1 619 ? -24.75 18.062 1.618 1 94.88 619 LEU B CA 1
ATOM 11048 C C . LEU B 1 619 ? -24.344 17.922 0.155 1 94.88 619 LEU B C 1
ATOM 11050 O O . LEU B 1 619 ? -23.281 17.359 -0.15 1 94.88 619 LEU B O 1
ATOM 11054 N N . ARG B 1 620 ? -25.172 18.344 -0.773 1 95.25 620 ARG B N 1
ATOM 11055 C CA . ARG B 1 620 ? -24.891 18.156 -2.191 1 95.25 620 ARG B CA 1
ATOM 11056 C C . ARG B 1 620 ? -24.109 19.344 -2.752 1 95.25 620 ARG B C 1
ATOM 11058 O O . ARG B 1 620 ? -24.391 20.5 -2.426 1 95.25 620 ARG B O 1
ATOM 11065 N N . GLY B 1 621 ? -23.047 19.078 -3.463 1 94.12 621 GLY B N 1
ATOM 11066 C CA . GLY B 1 621 ? -22.188 20.047 -4.133 1 94.12 621 GLY B CA 1
ATOM 11067 C C . GLY B 1 621 ? -21.375 19.438 -5.254 1 94.12 621 GLY B C 1
ATOM 11068 O O . GLY B 1 621 ? -21.922 18.766 -6.137 1 94.12 621 GLY B O 1
ATOM 11069 N N . ASP B 1 622 ? -20.109 19.625 -5.289 1 88.88 622 ASP B N 1
ATOM 11070 C CA . ASP B 1 622 ? -19.266 19.172 -6.387 1 88.88 622 ASP B CA 1
ATOM 11071 C C . ASP B 1 622 ? -18.875 17.703 -6.207 1 88.88 622 ASP B C 1
ATOM 11073 O O . ASP B 1 622 ? -18.375 17.078 -7.141 1 88.88 622 ASP B O 1
ATOM 11077 N N . GLY B 1 623 ? -19.125 17.156 -5.098 1 84.94 623 GLY B N 1
ATOM 11078 C CA . GLY B 1 623 ? -18.812 15.758 -4.848 1 84.94 623 GLY B CA 1
ATOM 11079 C C . GLY B 1 623 ? -17.375 15.531 -4.406 1 84.94 623 GLY B C 1
ATOM 11080 O O . GLY B 1 623 ? -17.062 14.5 -3.811 1 84.94 623 GLY B O 1
ATOM 11081 N N . SER B 1 624 ? -16.531 16.484 -4.688 1 82.12 624 SER B N 1
ATOM 11082 C CA . SER B 1 624 ? -15.133 16.391 -4.273 1 82.12 624 SER B CA 1
ATOM 11083 C C . SER B 1 624 ? -14.922 17.016 -2.902 1 82.12 624 SER B C 1
ATOM 11085 O O . SER B 1 624 ? -14.141 16.5 -2.094 1 82.12 624 SER B O 1
ATOM 11087 N N . ARG B 1 625 ? -15.688 18.062 -2.615 1 88.94 625 ARG B N 1
ATOM 11088 C CA . ARG B 1 625 ? -15.547 18.781 -1.358 1 88.94 625 ARG B CA 1
ATOM 11089 C C . ARG B 1 625 ? -16.844 18.766 -0.561 1 88.94 625 ARG B C 1
ATOM 11091 O O . ARG B 1 625 ? -16.984 19.484 0.424 1 88.94 625 ARG B O 1
ATOM 11098 N N . THR B 1 626 ? -17.766 18.016 -1.063 1 93.88 626 THR B N 1
ATOM 11099 C CA . THR B 1 626 ? -19.031 17.812 -0.379 1 93.88 626 THR B CA 1
ATOM 11100 C C . THR B 1 626 ? -19.344 16.328 -0.231 1 93.88 626 THR B C 1
ATOM 11102 O O . THR B 1 626 ? -18.891 15.508 -1.031 1 93.88 626 THR B O 1
ATOM 11105 N N . PRO B 1 627 ? -20.125 15.969 0.789 1 93.56 627 PRO B N 1
ATOM 11106 C CA . PRO B 1 627 ? -20.422 14.555 1.018 1 93.56 627 PRO B CA 1
ATOM 11107 C C . PRO B 1 627 ? -21.188 13.914 -0.145 1 93.56 627 PRO B C 1
ATOM 11109 O O . PRO B 1 627 ? -21 12.719 -0.418 1 93.56 627 PRO B O 1
ATOM 11112 N N . LEU B 1 628 ? -22.047 14.672 -0.823 1 94.56 628 LEU B N 1
ATOM 11113 C CA . LEU B 1 628 ? -22.844 14.203 -1.949 1 94.56 628 LEU B CA 1
ATOM 11114 C C . LEU B 1 628 ? -22.578 15.047 -3.191 1 94.56 628 LEU B C 1
ATOM 11116 O O . LEU B 1 628 ? -22.062 16.156 -3.094 1 94.56 628 LEU B O 1
ATOM 11120 N N . LYS B 1 629 ? -22.859 14.484 -4.344 1 94.25 629 LYS B N 1
ATOM 11121 C CA . LYS B 1 629 ? -22.719 15.203 -5.605 1 94.25 629 LYS B CA 1
ATOM 11122 C C . LYS B 1 629 ? -24.062 15.641 -6.152 1 94.25 629 LYS B C 1
ATOM 11124 O O . LYS B 1 629 ? -25.047 14.898 -6.082 1 94.25 629 LYS B O 1
ATOM 11129 N N . LYS B 1 630 ? -24.047 16.859 -6.617 1 95.94 630 LYS B N 1
ATOM 11130 C CA . LYS B 1 630 ? -25.25 17.328 -7.297 1 95.94 630 LYS B CA 1
ATOM 11131 C C . LYS B 1 630 ? -25.578 16.438 -8.5 1 95.94 630 LYS B C 1
ATOM 11133 O O . LYS B 1 630 ? -24.672 16 -9.219 1 95.94 630 LYS B O 1
ATOM 11138 N N . ILE B 1 631 ? -26.844 16.219 -8.68 1 95.38 631 ILE B N 1
ATOM 11139 C CA . ILE B 1 631 ? -27.328 15.391 -9.781 1 95.38 631 ILE B CA 1
ATOM 11140 C C . ILE B 1 631 ? -27.281 16.188 -11.086 1 95.38 631 ILE B C 1
ATOM 11142 O O . ILE B 1 631 ? -27.703 17.344 -11.125 1 95.38 631 ILE B O 1
ATOM 11146 N N . ALA B 1 632 ? -26.656 15.602 -12.07 1 93.56 632 ALA B N 1
ATOM 11147 C CA . ALA B 1 632 ? -26.625 16.203 -13.406 1 93.56 632 ALA B CA 1
ATOM 11148 C C . ALA B 1 632 ? -27.766 15.672 -14.273 1 93.56 632 ALA B C 1
ATOM 11150 O O . ALA B 1 632 ? -28.375 14.641 -13.953 1 93.56 632 ALA B O 1
ATOM 11151 N N . LEU B 1 633 ? -28.125 16.438 -15.25 1 94.19 633 LEU B N 1
ATOM 11152 C CA . LEU B 1 633 ? -29.078 16 -16.266 1 94.19 633 LEU B CA 1
ATOM 11153 C C . LEU B 1 633 ? -28.438 15.984 -17.641 1 94.19 633 LEU B C 1
ATOM 11155 O O . LEU B 1 633 ? -28.922 16.625 -18.578 1 94.19 633 LEU B O 1
ATOM 11159 N N . GLY B 1 634 ? -27.312 15.281 -17.594 1 91.94 634 GLY B N 1
ATOM 11160 C CA . GLY B 1 634 ? -26.562 15.172 -18.844 1 91.94 634 GLY B CA 1
ATOM 11161 C C . GLY B 1 634 ? -27.125 14.117 -19.766 1 91.94 634 GLY B C 1
ATOM 11162 O O . GLY B 1 634 ? -28.281 13.719 -19.656 1 91.94 634 GLY B O 1
ATOM 11163 N N . GLU B 1 635 ? -26.25 13.633 -20.656 1 86.81 635 GLU B N 1
ATOM 11164 C CA . GLU B 1 635 ? -26.656 12.68 -21.688 1 86.81 635 GLU B CA 1
ATOM 11165 C C . GLU B 1 635 ? -27.031 11.336 -21.078 1 86.81 635 GLU B C 1
ATOM 11167 O O . GLU B 1 635 ? -28.016 10.711 -21.5 1 86.81 635 GLU B O 1
ATOM 11172 N N . ILE B 1 636 ? -26.281 10.906 -20.156 1 82.5 636 ILE B N 1
ATOM 11173 C CA . ILE B 1 636 ? -26.5 9.594 -19.547 1 82.5 636 ILE B CA 1
ATOM 11174 C C . ILE B 1 636 ? -27.828 9.586 -18.781 1 82.5 636 ILE B C 1
ATOM 11176 O O . ILE B 1 636 ? -28.609 8.633 -18.906 1 82.5 636 ILE B O 1
ATOM 11180 N N . GLU B 1 637 ? -28.031 10.617 -17.984 1 90.25 637 GLU B N 1
ATOM 11181 C CA . GLU B 1 637 ? -29.281 10.727 -17.234 1 90.25 637 GLU B CA 1
ATOM 11182 C C . GLU B 1 637 ? -30.484 10.805 -18.172 1 90.25 637 GLU B C 1
ATOM 11184 O O . GLU B 1 637 ? -31.516 10.18 -17.922 1 90.25 637 GLU B O 1
ATOM 11189 N N . GLN B 1 638 ? -30.359 11.531 -19.219 1 90.31 638 GLN B N 1
ATOM 11190 C CA . GLN B 1 638 ? -31.453 11.68 -20.172 1 90.31 638 GLN B CA 1
ATOM 11191 C C . GLN B 1 638 ? -31.734 10.375 -20.906 1 90.31 638 GLN B C 1
ATOM 11193 O O . GLN B 1 638 ? -32.906 10.062 -21.203 1 90.31 638 GLN B O 1
ATOM 11198 N N . LEU B 1 639 ? -30.672 9.68 -21.188 1 84.69 639 LEU B N 1
ATOM 11199 C CA . LEU B 1 639 ? -30.875 8.359 -21.781 1 84.69 639 LEU B CA 1
ATOM 11200 C C . LEU B 1 639 ? -31.625 7.449 -20.812 1 84.69 639 LEU B C 1
ATOM 11202 O O . LEU B 1 639 ? -32.5 6.68 -21.234 1 84.69 639 LEU B O 1
ATOM 11206 N N . GLN B 1 640 ? -31.234 7.461 -19.562 1 86 640 GLN B N 1
ATOM 11207 C CA . GLN B 1 640 ? -31.922 6.68 -18.531 1 86 640 GLN B CA 1
ATOM 11208 C C . GLN B 1 640 ? -33.406 7.082 -18.438 1 86 640 GLN B C 1
ATOM 11210 O O . GLN B 1 640 ? -34.25 6.234 -18.25 1 86 640 GLN B O 1
ATOM 11215 N N . LEU B 1 641 ? -33.688 8.391 -18.562 1 91.75 641 LEU B N 1
ATOM 11216 C CA . LEU B 1 641 ? -35.062 8.898 -18.562 1 91.75 641 LEU B CA 1
ATOM 11217 C C . LEU B 1 641 ? -35.844 8.359 -19.75 1 91.75 641 LEU B C 1
ATOM 11219 O O . LEU B 1 641 ? -36.969 7.891 -19.609 1 91.75 641 LEU B O 1
ATOM 11223 N N . LYS B 1 642 ? -35.188 8.359 -20.844 1 88.94 642 LYS B N 1
ATOM 11224 C CA . LYS B 1 642 ? -35.812 7.871 -22.062 1 88.94 642 LYS B CA 1
ATOM 11225 C C . LYS B 1 642 ? -36.219 6.41 -21.922 1 88.94 642 LYS B C 1
ATOM 11227 O O . LYS B 1 642 ? -37.312 6.012 -22.391 1 88.94 642 LYS B O 1
ATOM 11232 N N . GLU B 1 643 ? -35.406 5.672 -21.344 1 83.69 643 GLU B N 1
ATOM 11233 C CA . GLU B 1 643 ? -35.688 4.262 -21.125 1 83.69 643 GLU B CA 1
ATOM 11234 C C . GLU B 1 643 ? -36.938 4.086 -20.266 1 83.69 643 GLU B C 1
ATOM 11236 O O . GLU B 1 643 ? -37.625 3.061 -20.344 1 83.69 643 GLU B O 1
ATOM 11241 N N . GLN B 1 644 ? -37.25 5.047 -19.5 1 90.25 644 GLN B N 1
ATOM 11242 C CA . GLN B 1 644 ? -38.406 5.008 -18.609 1 90.25 644 GLN B CA 1
ATOM 11243 C C . GLN B 1 644 ? -39.594 5.738 -19.219 1 90.25 644 GLN B C 1
ATOM 11245 O O . GLN B 1 644 ? -40.594 5.934 -18.562 1 90.25 644 GLN B O 1
ATOM 11250 N N . GLY B 1 645 ? -39.438 6.18 -20.469 1 91.81 645 GLY B N 1
ATOM 11251 C CA . GLY B 1 645 ? -40.469 6.918 -21.141 1 91.81 645 GLY B CA 1
ATOM 11252 C C . GLY B 1 645 ? -40.656 8.336 -20.625 1 91.81 645 GLY B C 1
ATOM 11253 O O . GLY B 1 645 ? -41.75 8.898 -20.688 1 91.81 645 GLY B O 1
ATOM 11254 N N . LEU B 1 646 ? -39.625 8.836 -20.031 1 95.94 646 LEU B N 1
ATOM 11255 C CA . LEU B 1 646 ? -39.688 10.164 -19.438 1 95.94 646 LEU B CA 1
ATOM 11256 C C . LEU B 1 646 ? -38.688 11.102 -20.109 1 95.94 646 LEU B C 1
ATOM 11258 O O . LEU B 1 646 ? -37.781 10.656 -20.844 1 95.94 646 LEU B O 1
ATOM 11262 N N . THR B 1 647 ? -38.812 12.438 -19.969 1 96.19 647 THR B N 1
ATOM 11263 C CA . THR B 1 647 ? -37.875 13.492 -20.312 1 96.19 647 THR B CA 1
ATOM 11264 C C . THR B 1 647 ? -37.625 14.43 -19.125 1 96.19 647 THR B C 1
ATOM 11266 O O . THR B 1 647 ? -38.25 14.266 -18.078 1 96.19 647 THR B O 1
ATOM 11269 N N . ILE B 1 648 ? -36.75 15.398 -19.312 1 97.06 648 ILE B N 1
ATOM 11270 C CA . ILE B 1 648 ? -36.438 16.328 -18.234 1 97.06 648 ILE B CA 1
ATOM 11271 C C . ILE B 1 648 ? -37.656 17.203 -17.938 1 97.06 648 ILE B C 1
ATOM 11273 O O . ILE B 1 648 ? -37.781 17.766 -16.844 1 97.06 648 ILE B O 1
ATOM 11277 N N . ASP B 1 649 ? -38.594 17.266 -18.906 1 97.31 649 ASP B N 1
ATOM 11278 C CA . ASP B 1 649 ? -39.781 18.125 -18.766 1 97.31 649 ASP B CA 1
ATOM 11279 C C . ASP B 1 649 ? -40.969 17.328 -18.297 1 97.31 649 ASP B C 1
ATOM 11281 O O . ASP B 1 649 ? -42.031 17.891 -18 1 97.31 649 ASP B O 1
ATOM 11285 N N . SER B 1 650 ? -40.812 16.031 -18.203 1 97.62 650 SER B N 1
ATOM 11286 C CA . SER B 1 650 ? -41.906 15.18 -17.75 1 97.62 650 SER B CA 1
ATOM 11287 C C . SER B 1 650 ? -42.281 15.477 -16.297 1 97.62 650 SER B C 1
ATOM 11289 O O . SER B 1 650 ? -41.406 15.867 -15.5 1 97.62 650 SER B O 1
ATOM 11291 N N . ILE B 1 651 ? -43.531 15.328 -15.961 1 98.06 651 ILE B N 1
ATOM 11292 C CA . ILE B 1 651 ? -44.031 15.43 -14.594 1 98.06 651 ILE B CA 1
ATOM 11293 C C . ILE B 1 651 ? -44.406 14.039 -14.078 1 98.06 651 ILE B C 1
ATOM 11295 O O . ILE B 1 651 ? -45.531 13.578 -14.336 1 98.06 651 ILE B O 1
ATOM 11299 N N . PRO B 1 652 ? -43.438 13.43 -13.422 1 97.38 652 PRO B N 1
ATOM 11300 C CA . PRO B 1 652 ? -43.75 12.086 -12.93 1 97.38 652 PRO B CA 1
ATOM 11301 C C . PRO B 1 652 ? -44.875 12.07 -11.914 1 97.38 652 PRO B C 1
ATOM 11303 O O . PRO B 1 652 ? -45.094 13.062 -11.211 1 97.38 652 PRO B O 1
ATOM 11306 N N . ALA B 1 653 ? -45.594 10.922 -11.867 1 96.81 653 ALA B N 1
ATOM 11307 C CA . ALA B 1 653 ? -46.719 10.758 -10.945 1 96.81 653 ALA B CA 1
ATOM 11308 C C . ALA B 1 653 ? -46.25 10.789 -9.492 1 96.81 653 ALA B C 1
ATOM 11310 O O . ALA B 1 653 ? -45.062 10.617 -9.211 1 96.81 653 ALA B O 1
ATOM 11311 N N . LYS B 1 654 ? -47.188 11.062 -8.656 1 96.56 654 LYS B N 1
ATOM 11312 C CA . LYS B 1 654 ? -46.875 11.078 -7.234 1 96.56 654 LYS B CA 1
ATOM 11313 C C . LYS B 1 654 ? -46.281 9.742 -6.793 1 96.56 654 LYS B C 1
ATOM 11315 O O . LYS B 1 654 ? -46.812 8.68 -7.129 1 96.56 654 LYS B O 1
ATOM 11320 N N . ASP B 1 655 ? -45.125 9.836 -6.125 1 95.81 655 ASP B N 1
ATOM 11321 C CA . ASP B 1 655 ? -44.438 8.695 -5.523 1 95.81 655 ASP B CA 1
ATOM 11322 C C . ASP B 1 655 ? -43.75 7.84 -6.59 1 95.81 655 ASP B C 1
ATOM 11324 O O . ASP B 1 655 ? -43.25 6.754 -6.293 1 95.81 655 ASP B O 1
ATOM 11328 N N . GLN B 1 656 ? -43.781 8.352 -7.785 1 95.88 656 GLN B N 1
ATOM 11329 C CA . GLN B 1 656 ? -43.062 7.641 -8.836 1 95.88 656 GLN B CA 1
ATOM 11330 C C . GLN B 1 656 ? -41.562 7.832 -8.711 1 95.88 656 GLN B C 1
ATOM 11332 O O . GLN B 1 656 ? -41.062 8.961 -8.719 1 95.88 656 GLN B O 1
ATOM 11337 N N . LEU B 1 657 ? -40.875 6.707 -8.531 1 96 657 LEU B N 1
ATOM 11338 C CA . LEU B 1 657 ? -39.438 6.77 -8.5 1 96 657 LEU B CA 1
ATOM 11339 C C . LEU B 1 657 ? -38.875 6.93 -9.906 1 96 657 LEU B C 1
ATOM 11341 O O . LEU B 1 657 ? -39.125 6.094 -10.781 1 96 657 LEU B O 1
ATOM 11345 N N . VAL B 1 658 ? -38.188 7.969 -10.188 1 96.19 658 VAL B N 1
ATOM 11346 C CA . VAL B 1 658 ? -37.5 8.219 -11.445 1 96.19 658 VAL B CA 1
ATOM 11347 C C . VAL B 1 658 ? -36 7.988 -11.273 1 96.19 658 VAL B C 1
ATOM 11349 O O . VAL B 1 658 ? -35.312 8.766 -10.602 1 96.19 658 VAL B O 1
ATOM 11352 N N . GLN B 1 659 ? -35.531 6.988 -11.859 1 94.06 659 GLN B N 1
ATOM 11353 C CA . GLN B 1 659 ? -34.094 6.672 -11.766 1 94.06 659 GLN B CA 1
ATOM 11354 C C . GLN B 1 659 ? -33.312 7.41 -12.836 1 94.06 659 GLN B C 1
ATOM 11356 O O . GLN B 1 659 ? -33.562 7.266 -14.031 1 94.06 659 GLN B O 1
ATOM 11361 N N . LEU B 1 660 ? -32.312 8.141 -12.422 1 93.5 660 LEU B N 1
ATOM 11362 C CA . LEU B 1 660 ? -31.578 8.992 -13.344 1 93.5 660 LEU B CA 1
ATOM 11363 C C . LEU B 1 660 ? -30.266 8.336 -13.75 1 93.5 660 LEU B C 1
ATOM 11365 O O . LEU B 1 660 ? -29.656 8.703 -14.766 1 93.5 660 LEU B O 1
ATOM 11369 N N . ARG B 1 661 ? -29.75 7.434 -12.859 1 86.81 661 ARG B N 1
ATOM 11370 C CA . ARG B 1 661 ? -28.562 6.633 -13.141 1 86.81 661 ARG B CA 1
ATOM 11371 C C . ARG B 1 661 ? -28.797 5.164 -12.812 1 86.81 661 ARG B C 1
ATOM 11373 O O . ARG B 1 661 ? -29.594 4.844 -11.914 1 86.81 661 ARG B O 1
ATOM 11380 N N . ALA B 1 662 ? -28.016 4.312 -13.477 1 75.5 662 ALA B N 1
ATOM 11381 C CA . ALA B 1 662 ? -28.078 2.883 -13.195 1 75.5 662 ALA B CA 1
ATOM 11382 C C . ALA B 1 662 ? -27.141 2.502 -12.062 1 75.5 662 ALA B C 1
ATOM 11384 O O . ALA B 1 662 ? -27.438 1.63 -11.242 1 75.5 662 ALA B O 1
ATOM 11385 N N . ASN B 1 663 ? -26 3.164 -12.008 1 74.5 663 ASN B N 1
ATOM 11386 C CA . ASN B 1 663 ? -25.016 2.865 -10.969 1 74.5 663 ASN B CA 1
ATOM 11387 C C . ASN B 1 663 ? -25.344 3.576 -9.664 1 74.5 663 ASN B C 1
ATOM 11389 O O . ASN B 1 663 ? -25.891 4.676 -9.672 1 74.5 663 ASN B O 1
ATOM 11393 N N . SER B 1 664 ? -25 2.947 -8.617 1 82.44 664 SER B N 1
ATOM 11394 C CA . SER B 1 664 ? -25.359 3.48 -7.309 1 82.44 664 SER B CA 1
ATOM 11395 C C . SER B 1 664 ? -24.219 4.293 -6.703 1 82.44 664 SER B C 1
ATOM 11397 O O . SER B 1 664 ? -24.156 4.457 -5.484 1 82.44 664 SER B O 1
ATOM 11399 N N . ASN B 1 665 ? -23.391 4.926 -7.473 1 79.62 665 ASN B N 1
ATOM 11400 C CA . ASN B 1 665 ? -22.25 5.68 -6.965 1 79.62 665 ASN B CA 1
ATOM 11401 C C . ASN B 1 665 ? -22.672 7.051 -6.445 1 79.62 665 ASN B C 1
ATOM 11403 O O . ASN B 1 665 ? -23.453 7.75 -7.094 1 79.62 665 ASN B O 1
ATOM 11407 N N . ILE B 1 666 ? -22.141 7.41 -5.34 1 86.62 666 ILE B N 1
ATOM 11408 C CA . ILE B 1 666 ? -22.422 8.719 -4.754 1 86.62 666 ILE B CA 1
ATOM 11409 C C . ILE B 1 666 ? -21.844 9.82 -5.641 1 86.62 666 ILE B C 1
ATOM 11411 O O . ILE B 1 666 ? -22.422 10.898 -5.762 1 86.62 666 ILE B O 1
ATOM 11415 N N . SER B 1 667 ? -20.766 9.508 -6.363 1 83.38 667 SER B N 1
ATOM 11416 C CA . SER B 1 667 ? -20.047 10.461 -7.203 1 83.38 667 SER B CA 1
ATOM 11417 C C . SER B 1 667 ? -20.875 10.836 -8.438 1 83.38 667 SER B C 1
ATOM 11419 O O . SER B 1 667 ? -20.562 11.82 -9.117 1 83.38 667 SER B O 1
ATOM 11421 N N . THR B 1 668 ? -22 10.086 -8.703 1 85.06 668 THR B N 1
ATOM 11422 C CA . THR B 1 668 ? -22.844 10.391 -9.852 1 85.06 668 THR B CA 1
ATOM 11423 C C . THR B 1 668 ? -24.203 10.922 -9.406 1 85.06 668 THR B C 1
ATOM 11425 O O . THR B 1 668 ? -25.172 10.93 -10.18 1 85.06 668 THR B O 1
ATOM 11428 N N . GLY B 1 669 ? -24.25 11.25 -8.211 1 91.06 669 GLY B N 1
ATOM 11429 C CA . GLY B 1 669 ? -25.469 11.867 -7.707 1 91.06 669 GLY B CA 1
ATOM 11430 C C . GLY B 1 669 ? -26.312 10.938 -6.863 1 91.06 669 GLY B C 1
ATOM 11431 O O . GLY B 1 669 ? -27.422 11.281 -6.461 1 91.06 669 GLY B O 1
ATOM 11432 N N . GLY B 1 670 ? -25.766 9.805 -6.551 1 92.25 670 GLY B N 1
ATOM 11433 C CA . GLY B 1 670 ? -26.5 8.836 -5.754 1 92.25 670 GLY B CA 1
ATOM 11434 C C . GLY B 1 670 ? -26.703 9.273 -4.312 1 92.25 670 GLY B C 1
ATOM 11435 O O . GLY B 1 670 ? -26.125 10.273 -3.881 1 92.25 670 GLY B O 1
ATOM 11436 N N . ASP B 1 671 ? -27.641 8.578 -3.594 1 95.25 671 ASP B N 1
ATOM 11437 C CA . ASP B 1 671 ? -27.922 8.844 -2.184 1 95.25 671 ASP B CA 1
ATOM 11438 C C . ASP B 1 671 ? -27.234 7.801 -1.293 1 95.25 671 ASP B C 1
ATOM 11440 O O . ASP B 1 671 ? -27.094 6.641 -1.682 1 95.25 671 ASP B O 1
ATOM 11444 N N . SER B 1 672 ? -26.766 8.242 -0.151 1 95.62 672 SER B N 1
ATOM 11445 C CA . SER B 1 672 ? -26.25 7.348 0.886 1 95.62 672 SER B CA 1
ATOM 11446 C C . SER B 1 672 ? -27.25 7.199 2.027 1 95.62 672 SER B C 1
ATOM 11448 O O . SER B 1 672 ? -27.625 8.188 2.664 1 95.62 672 SER B O 1
ATOM 11450 N N . ILE B 1 673 ? -27.672 6.023 2.318 1 97.62 673 ILE B N 1
ATOM 11451 C CA . ILE B 1 673 ? -28.672 5.773 3.352 1 97.62 673 ILE B CA 1
ATOM 11452 C C . ILE B 1 673 ? -28.094 4.863 4.43 1 97.62 673 ILE B C 1
ATOM 11454 O O . ILE B 1 673 ? -27.625 3.762 4.129 1 97.62 673 ILE B O 1
ATOM 11458 N N . ASP B 1 674 ? -28.078 5.27 5.684 1 98.31 674 ASP B N 1
ATOM 11459 C CA . ASP B 1 674 ? -27.609 4.453 6.801 1 98.31 674 ASP B CA 1
ATOM 11460 C C . ASP B 1 674 ? -28.578 3.305 7.082 1 98.31 674 ASP B C 1
ATOM 11462 O O . ASP B 1 674 ? -29.766 3.531 7.324 1 98.31 674 ASP B O 1
ATOM 11466 N N . MET B 1 675 ? -28.078 2.1 7.027 1 98.31 675 MET B N 1
ATOM 11467 C CA . MET B 1 675 ? -28.891 0.911 7.246 1 98.31 675 MET B CA 1
ATOM 11468 C C . MET B 1 675 ? -28.406 0.133 8.469 1 98.31 675 MET B C 1
ATOM 11470 O O . MET B 1 675 ? -28.766 -1.029 8.656 1 98.31 675 MET B O 1
ATOM 11474 N N . THR B 1 676 ? -27.594 0.706 9.281 1 98.44 676 THR B N 1
ATOM 11475 C CA . THR B 1 676 ? -26.875 0.023 10.359 1 98.44 676 THR B CA 1
ATOM 11476 C C . THR B 1 676 ? -27.859 -0.642 11.32 1 98.44 676 THR B C 1
ATOM 11478 O O . THR B 1 676 ? -27.703 -1.819 11.656 1 98.44 676 THR B O 1
ATOM 11481 N N . ASP B 1 677 ? -28.891 0.095 11.734 1 98 677 ASP B N 1
ATOM 11482 C CA . ASP B 1 677 ? -29.812 -0.398 12.758 1 98 677 ASP B CA 1
ATOM 11483 C C . ASP B 1 677 ? -30.812 -1.393 12.172 1 98 677 ASP B C 1
ATOM 11485 O O . ASP B 1 677 ? -31.375 -2.209 12.898 1 98 677 ASP B O 1
ATOM 11489 N N . GLU B 1 678 ? -31 -1.378 10.828 1 97.56 678 GLU B N 1
ATOM 11490 C CA . GLU B 1 678 ? -31.953 -2.256 10.156 1 97.56 678 GLU B CA 1
ATOM 11491 C C . GLU B 1 678 ? -31.312 -3.59 9.789 1 97.56 678 GLU B C 1
ATOM 11493 O O . GLU B 1 678 ? -32 -4.598 9.633 1 97.56 678 GLU B O 1
ATOM 11498 N N . MET B 1 679 ? -30.062 -3.67 9.633 1 98.06 679 MET B N 1
ATOM 11499 C CA . MET B 1 679 ? -29.328 -4.828 9.125 1 98.06 679 MET B CA 1
ATOM 11500 C C . MET B 1 679 ? -29.312 -5.949 10.156 1 98.06 679 MET B C 1
ATOM 11502 O O . MET B 1 679 ? -28.969 -5.723 11.32 1 98.06 679 MET B O 1
ATOM 11506 N N . HIS B 1 680 ? -29.734 -7.109 9.758 1 98 680 HIS B N 1
ATOM 11507 C CA . HIS B 1 680 ? -29.656 -8.266 10.648 1 98 680 HIS B CA 1
ATOM 11508 C C . HIS B 1 680 ? -28.25 -8.484 11.156 1 98 680 HIS B C 1
ATOM 11510 O O . HIS B 1 680 ? -27.281 -8.344 10.398 1 98 680 HIS B O 1
ATOM 11516 N N . GLU B 1 681 ? -28.094 -8.953 12.359 1 98 681 GLU B N 1
ATOM 11517 C CA . GLU B 1 681 ? -26.828 -9.062 13.055 1 98 681 GLU B CA 1
ATOM 11518 C C . GLU B 1 681 ? -25.906 -10.078 12.383 1 98 681 GLU B C 1
ATOM 11520 O O . GLU B 1 681 ? -24.688 -9.922 12.383 1 98 681 GLU B O 1
ATOM 11525 N N . SER B 1 682 ? -26.516 -11.102 11.766 1 98.25 682 SER B N 1
ATOM 11526 C CA . SER B 1 682 ? -25.703 -12.156 11.148 1 98.25 682 SER B CA 1
ATOM 11527 C C . SER B 1 682 ? -24.828 -11.594 10.031 1 98.25 682 SER B C 1
ATOM 11529 O O . SER B 1 682 ? -23.688 -12.031 9.852 1 98.25 682 SER B O 1
ATOM 11531 N N . TYR B 1 683 ? -25.281 -10.602 9.305 1 98.44 683 TYR B N 1
ATOM 11532 C CA . TYR B 1 683 ? -24.5 -10.023 8.211 1 98.44 683 TYR B CA 1
ATOM 11533 C C . TYR B 1 683 ? -23.375 -9.156 8.742 1 98.44 683 TYR B C 1
ATOM 11535 O O . TYR B 1 683 ? -22.312 -9.062 8.125 1 98.44 683 TYR B O 1
ATOM 11543 N N . LYS B 1 684 ? -23.594 -8.539 9.859 1 98.38 684 LYS B N 1
ATOM 11544 C CA . LYS B 1 684 ? -22.531 -7.762 10.508 1 98.38 684 LYS B CA 1
ATOM 11545 C C . LYS B 1 684 ? -21.391 -8.664 10.961 1 98.38 684 LYS B C 1
ATOM 11547 O O . LYS B 1 684 ? -20.219 -8.312 10.805 1 98.38 684 LYS B O 1
ATOM 11552 N N . GLN B 1 685 ? -21.766 -9.828 11.469 1 98.25 685 GLN B N 1
ATOM 11553 C CA . GLN B 1 685 ? -20.766 -10.789 11.898 1 98.25 685 GLN B CA 1
ATOM 11554 C C . GLN B 1 685 ? -19.984 -11.344 10.703 1 98.25 685 GLN B C 1
ATOM 11556 O O . GLN B 1 685 ? -18.781 -11.578 10.789 1 98.25 685 GLN B O 1
ATOM 11561 N N . LEU B 1 686 ? -20.703 -11.594 9.633 1 98.12 686 LEU B N 1
ATOM 11562 C CA . LEU B 1 686 ? -20.047 -12.055 8.414 1 98.12 686 LEU B CA 1
ATOM 11563 C C . LEU B 1 686 ? -19.016 -11.047 7.934 1 98.12 686 LEU B C 1
ATOM 11565 O O . LEU B 1 686 ? -17.906 -11.43 7.551 1 98.12 686 LEU B O 1
ATOM 11569 N N . ALA B 1 687 ? -19.391 -9.75 7.965 1 98.56 687 ALA B N 1
ATOM 11570 C CA . ALA B 1 687 ? -18.484 -8.695 7.535 1 98.56 687 ALA B CA 1
ATOM 11571 C C . ALA B 1 687 ? -17.219 -8.688 8.391 1 98.56 687 ALA B C 1
ATOM 11573 O O . ALA B 1 687 ? -16.109 -8.5 7.879 1 98.56 687 ALA B O 1
ATOM 11574 N N . VAL B 1 688 ? -17.375 -8.922 9.688 1 98.5 688 VAL B N 1
ATOM 11575 C CA . VAL B 1 688 ? -16.234 -9 10.594 1 98.5 688 VAL B CA 1
ATOM 11576 C C . VAL B 1 688 ? -15.352 -10.188 10.211 1 98.5 688 VAL B C 1
ATOM 11578 O O . VAL B 1 688 ? -14.125 -10.07 10.148 1 98.5 688 VAL B O 1
ATOM 11581 N N . GLY B 1 689 ? -16.016 -11.359 9.961 1 98.06 689 GLY B N 1
ATOM 11582 C CA . GLY B 1 689 ? -15.273 -12.539 9.547 1 98.06 689 GLY B CA 1
ATOM 11583 C C . GLY B 1 689 ? -14.5 -12.328 8.258 1 98.06 689 GLY B C 1
ATOM 11584 O O . GLY B 1 689 ? -13.352 -12.758 8.141 1 98.06 689 GLY B O 1
ATOM 11585 N N . ILE B 1 690 ? -15.125 -11.695 7.281 1 98.06 690 ILE B N 1
ATOM 11586 C CA . ILE B 1 690 ? -14.508 -11.398 5.996 1 98.06 690 ILE B CA 1
ATOM 11587 C C . ILE B 1 690 ? -13.297 -10.492 6.207 1 98.06 690 ILE B C 1
ATOM 11589 O O . ILE B 1 690 ? -12.234 -10.711 5.625 1 98.06 690 ILE B O 1
ATOM 11593 N N . THR B 1 691 ? -13.477 -9.484 7.051 1 97.88 691 THR B N 1
ATOM 11594 C CA . THR B 1 691 ? -12.398 -8.555 7.371 1 97.88 691 THR B CA 1
ATOM 11595 C C . THR B 1 691 ? -11.211 -9.289 7.98 1 97.88 691 THR B C 1
ATOM 11597 O O . THR B 1 691 ? -10.062 -9.055 7.598 1 97.88 691 THR B O 1
ATOM 11600 N N . LYS B 1 692 ? -11.477 -10.195 8.875 1 96.44 692 LYS B N 1
ATOM 11601 C CA . LYS B 1 692 ? -10.43 -10.992 9.5 1 96.44 692 LYS B CA 1
ATOM 11602 C C . LYS B 1 692 ? -9.719 -11.867 8.477 1 96.44 692 LYS B C 1
ATOM 11604 O O . LYS B 1 692 ? -8.492 -12.008 8.508 1 96.44 692 LYS B O 1
ATOM 11609 N N . ALA B 1 693 ? -10.516 -12.453 7.562 1 96.12 693 ALA B N 1
ATOM 11610 C CA . ALA B 1 693 ? -9.93 -13.297 6.523 1 96.12 693 ALA B CA 1
ATOM 11611 C C . ALA B 1 693 ? -8.992 -12.492 5.629 1 96.12 693 ALA B C 1
ATOM 11613 O O . ALA B 1 693 ? -7.992 -13.023 5.137 1 96.12 693 ALA B O 1
ATOM 11614 N N . MET B 1 694 ? -9.273 -11.234 5.473 1 96.19 694 MET B N 1
ATOM 11615 C CA . MET B 1 694 ? -8.453 -10.352 4.652 1 96.19 694 MET B CA 1
ATOM 11616 C C . MET B 1 694 ? -7.246 -9.844 5.441 1 96.19 694 MET B C 1
ATOM 11618 O O . MET B 1 694 ? -6.383 -9.164 4.891 1 96.19 694 MET B O 1
ATOM 11622 N N . GLY B 1 695 ? -7.199 -10.148 6.742 1 93.62 695 GLY B N 1
ATOM 11623 C CA . GLY B 1 695 ? -6.113 -9.695 7.598 1 93.62 695 GLY B CA 1
ATOM 11624 C C . GLY B 1 695 ? -6.168 -8.203 7.887 1 93.62 695 GLY B C 1
ATOM 11625 O O . GLY B 1 695 ? -5.133 -7.57 8.102 1 93.62 695 GLY B O 1
ATOM 11626 N N . ALA B 1 696 ? -7.363 -7.578 7.871 1 96.06 696 ALA B N 1
ATOM 11627 C CA . ALA B 1 696 ? -7.5 -6.129 8 1 96.06 696 ALA B CA 1
ATOM 11628 C C . ALA B 1 696 ? -8.078 -5.754 9.359 1 96.06 696 ALA B C 1
ATOM 11630 O O . ALA B 1 696 ? -8.727 -6.574 10.016 1 96.06 696 ALA B O 1
ATOM 11631 N N . ALA B 1 697 ? -7.762 -4.598 9.836 1 95.81 697 ALA B N 1
ATOM 11632 C CA . ALA B 1 697 ? -8.391 -3.998 11.008 1 95.81 697 ALA B CA 1
ATOM 11633 C C . ALA B 1 697 ? -9.508 -3.037 10.602 1 95.81 697 ALA B C 1
ATOM 11635 O O . ALA B 1 697 ? -10.523 -2.928 11.297 1 95.81 697 ALA B O 1
ATOM 11636 N N . VAL B 1 698 ? -9.328 -2.314 9.555 1 97.31 698 VAL B N 1
ATOM 11637 C CA . VAL B 1 698 ? -10.32 -1.41 8.977 1 97.31 698 VAL B CA 1
ATOM 11638 C C . VAL B 1 698 ? -10.688 -1.878 7.574 1 97.31 698 VAL B C 1
ATOM 11640 O O . VAL B 1 698 ? -9.82 -1.97 6.695 1 97.31 698 VAL B O 1
ATOM 11643 N N . CYS B 1 699 ? -11.953 -2.137 7.379 1 97.81 699 CYS B N 1
ATOM 11644 C CA . CYS B 1 699 ? -12.32 -2.719 6.094 1 97.81 699 CYS B CA 1
ATOM 11645 C C . CYS B 1 699 ? -13.734 -2.326 5.699 1 97.81 699 CYS B C 1
ATOM 11647 O O . CYS B 1 699 ? -14.625 -2.26 6.551 1 97.81 699 CYS B O 1
ATOM 11649 N N . GLY B 1 700 ? -13.891 -1.887 4.457 1 97.5 700 GLY B N 1
ATOM 11650 C CA . GLY B 1 700 ? -15.203 -1.831 3.84 1 97.5 700 GLY B CA 1
ATOM 11651 C C . GLY B 1 700 ? -15.578 -3.115 3.125 1 97.5 700 GLY B C 1
ATOM 11652 O O . GLY B 1 700 ? -14.852 -3.582 2.248 1 97.5 700 GLY B O 1
ATOM 11653 N N . VAL B 1 701 ? -16.672 -3.736 3.541 1 97.81 701 VAL B N 1
ATOM 11654 C CA . VAL B 1 701 ? -17.109 -4.992 2.941 1 97.81 701 VAL B CA 1
ATOM 11655 C C . VAL B 1 701 ? -18.406 -4.773 2.174 1 97.81 701 VAL B C 1
ATOM 11657 O O . VAL B 1 701 ? -19.391 -4.262 2.729 1 97.81 701 VAL B O 1
ATOM 11660 N N . ASP B 1 702 ? -18.438 -5.129 0.907 1 94.88 702 ASP B N 1
ATOM 11661 C CA . ASP B 1 702 ? -19.641 -5.047 0.087 1 94.88 702 ASP B CA 1
ATOM 11662 C C . ASP B 1 702 ? -20.297 -6.414 -0.058 1 94.88 702 ASP B C 1
ATOM 11664 O O . ASP B 1 702 ? -19.703 -7.344 -0.615 1 94.88 702 ASP B O 1
ATOM 11668 N N . LEU B 1 703 ? -21.5 -6.531 0.43 1 96.94 703 LEU B N 1
ATOM 11669 C CA . LEU B 1 703 ? -22.281 -7.754 0.334 1 96.94 703 LEU B CA 1
ATOM 11670 C C . LEU B 1 703 ? -23.531 -7.523 -0.51 1 96.94 703 LEU B C 1
ATOM 11672 O O . LEU B 1 703 ? -24.125 -6.438 -0.482 1 96.94 703 LEU B O 1
ATOM 11676 N N . ILE B 1 704 ? -23.906 -8.453 -1.265 1 95.75 704 ILE B N 1
ATOM 11677 C CA . ILE B 1 704 ? -25.219 -8.5 -1.88 1 95.75 704 ILE B CA 1
ATOM 11678 C C . ILE B 1 704 ? -26.156 -9.336 -1.011 1 95.75 704 ILE B C 1
ATOM 11680 O O . ILE B 1 704 ? -25.859 -10.484 -0.691 1 95.75 704 ILE B O 1
ATOM 11684 N N . ILE B 1 705 ? -27.219 -8.75 -0.606 1 96.94 705 ILE B N 1
ATOM 11685 C CA . ILE B 1 705 ? -28.172 -9.375 0.306 1 96.94 705 ILE B CA 1
ATOM 11686 C C . ILE B 1 705 ? -29.578 -9.211 -0.235 1 96.94 705 ILE B C 1
ATOM 11688 O O . ILE B 1 705 ? -30.094 -8.086 -0.331 1 96.94 705 ILE B O 1
ATOM 11692 N N . PRO B 1 706 ? -30.25 -10.328 -0.519 1 95.38 706 PRO B N 1
ATOM 11693 C CA . PRO B 1 706 ? -31.625 -10.227 -1.024 1 95.38 706 PRO B CA 1
ATOM 11694 C C . PRO B 1 706 ? -32.594 -9.734 0.033 1 95.38 706 PRO B C 1
ATOM 11696 O O . PRO B 1 706 ? -33.5 -8.953 -0.277 1 95.38 706 PRO B O 1
ATOM 11699 N N . ASP B 1 707 ? -32.469 -10.141 1.263 1 95.88 707 ASP B N 1
ATOM 11700 C CA . ASP B 1 707 ? -33.344 -9.75 2.363 1 95.88 707 ASP B CA 1
ATOM 11701 C C . ASP B 1 707 ? -32.531 -9.492 3.637 1 95.88 707 ASP B C 1
ATOM 11703 O O . ASP B 1 707 ? -32.125 -10.43 4.328 1 95.88 707 ASP B O 1
ATOM 11707 N N . LEU B 1 708 ? -32.375 -8.242 3.996 1 95.75 708 LEU B N 1
ATOM 11708 C CA . LEU B 1 708 ? -31.516 -7.859 5.102 1 95.75 708 LEU B CA 1
ATOM 11709 C C . LEU B 1 708 ? -32.125 -8.234 6.441 1 95.75 708 LEU B C 1
ATOM 11711 O O . LEU B 1 708 ? -31.453 -8.234 7.469 1 95.75 708 LEU B O 1
ATOM 11715 N N . LYS B 1 709 ? -33.438 -8.555 6.438 1 95.12 709 LYS B N 1
ATOM 11716 C CA . LYS B 1 709 ? -34.125 -8.844 7.688 1 95.12 709 LYS B CA 1
ATOM 11717 C C . LYS B 1 709 ? -34.031 -10.328 8.039 1 95.12 709 LYS B C 1
ATOM 11719 O O . LYS B 1 709 ? -34.281 -10.711 9.188 1 95.12 709 LYS B O 1
ATOM 11724 N N . GLN B 1 710 ? -33.719 -11.195 7.066 1 96.19 710 GLN B N 1
ATOM 11725 C CA . GLN B 1 710 ? -33.531 -12.625 7.293 1 96.19 710 GLN B CA 1
ATOM 11726 C C . GLN B 1 710 ? -32.094 -12.961 7.652 1 96.19 710 GLN B C 1
ATOM 11728 O O . GLN B 1 710 ? -31.156 -12.375 7.109 1 96.19 710 GLN B O 1
ATOM 11733 N N . PRO B 1 711 ? -31.953 -13.945 8.516 1 97.44 711 PRO B N 1
ATOM 11734 C CA . PRO B 1 711 ? -30.578 -14.336 8.859 1 97.44 711 PRO B CA 1
ATOM 11735 C C . PRO B 1 711 ? -29.812 -14.891 7.664 1 97.44 711 PRO B C 1
ATOM 11737 O O . PRO B 1 711 ? -30.391 -15.57 6.809 1 97.44 711 PRO B O 1
ATOM 11740 N N . ALA B 1 712 ? -28.531 -14.734 7.664 1 97.19 712 ALA B N 1
ATOM 11741 C CA . ALA B 1 712 ? -27.672 -15.242 6.609 1 97.19 712 ALA B CA 1
ATOM 11742 C C . ALA B 1 712 ? -27.562 -16.766 6.668 1 97.19 712 ALA B C 1
ATOM 11744 O O . ALA B 1 712 ? -27.484 -17.344 7.75 1 97.19 712 ALA B O 1
ATOM 11745 N N . THR B 1 713 ? -27.578 -17.375 5.543 1 95.56 713 THR B N 1
ATOM 11746 C CA . THR B 1 713 ? -27.297 -18.812 5.391 1 95.56 713 THR B CA 1
ATOM 11747 C C . THR B 1 713 ? -26.125 -19.031 4.449 1 95.56 713 THR B C 1
ATOM 11749 O O . THR B 1 713 ? -25.859 -18.203 3.572 1 95.56 713 THR B O 1
ATOM 11752 N N . PRO B 1 714 ? -25.359 -20.109 4.656 1 91.62 714 PRO B N 1
ATOM 11753 C CA . PRO B 1 714 ? -24.141 -20.312 3.879 1 91.62 714 PRO B CA 1
ATOM 11754 C C . PRO B 1 714 ? -24.422 -20.719 2.436 1 91.62 714 PRO B C 1
ATOM 11756 O O . PRO B 1 714 ? -23.984 -21.797 2.002 1 91.62 714 PRO B O 1
ATOM 11759 N N . ASN B 1 715 ? -25.125 -19.953 1.722 1 92.12 715 ASN B N 1
ATOM 11760 C CA . ASN B 1 715 ? -25.422 -20.188 0.312 1 92.12 715 ASN B CA 1
ATOM 11761 C C . ASN B 1 715 ? -25.5 -18.859 -0.457 1 92.12 715 ASN B C 1
ATOM 11763 O O . ASN B 1 715 ? -25.875 -17.828 0.107 1 92.12 715 ASN B O 1
ATOM 11767 N N . LEU B 1 716 ? -25.344 -18.906 -1.747 1 90.56 716 LEU B N 1
ATOM 11768 C CA . LEU B 1 716 ? -25.25 -17.719 -2.588 1 90.56 716 LEU B CA 1
ATOM 11769 C C . LEU B 1 716 ? -26.625 -17.094 -2.803 1 90.56 716 LEU B C 1
ATOM 11771 O O . LEU B 1 716 ? -26.719 -15.93 -3.209 1 90.56 716 LEU B O 1
ATOM 11775 N N . THR B 1 717 ? -27.656 -17.781 -2.545 1 89.19 717 THR B N 1
ATOM 11776 C CA . THR B 1 717 ? -29 -17.219 -2.668 1 89.19 717 THR B CA 1
ATOM 11777 C C . THR B 1 717 ? -29.312 -16.297 -1.495 1 89.19 717 THR B C 1
ATOM 11779 O O . THR B 1 717 ? -30.203 -15.453 -1.583 1 89.19 717 THR B O 1
ATOM 11782 N N . SER B 1 718 ? -28.531 -16.531 -0.388 1 94 718 SER B N 1
ATOM 11783 C CA . SER B 1 718 ? -28.734 -15.727 0.814 1 94 718 SER B CA 1
ATOM 11784 C C . SER B 1 718 ? -27.875 -14.477 0.8 1 94 718 SER B C 1
ATOM 11786 O O . SER B 1 718 ? -28.297 -13.406 1.231 1 94 718 SER B O 1
ATOM 11788 N N . TRP B 1 719 ? -26.656 -14.625 0.448 1 95.81 719 TRP B N 1
ATOM 11789 C CA . TRP B 1 719 ? -25.719 -13.5 0.399 1 95.81 719 TRP B CA 1
ATOM 11790 C C . TRP B 1 719 ? -24.469 -13.867 -0.378 1 95.81 719 TRP B C 1
ATOM 11792 O O . TRP B 1 719 ? -24.203 -15.047 -0.632 1 95.81 719 TRP B O 1
ATOM 11802 N N . GLY B 1 720 ? -23.719 -12.891 -0.83 1 96.19 720 GLY B N 1
ATOM 11803 C CA . GLY B 1 720 ? -22.406 -13.055 -1.415 1 96.19 720 GLY B CA 1
ATOM 11804 C C . GLY B 1 720 ? -21.531 -11.828 -1.27 1 96.19 720 GLY B C 1
ATOM 11805 O O . GLY B 1 720 ? -22.016 -10.695 -1.338 1 96.19 720 GLY B O 1
ATOM 11806 N N . VAL B 1 721 ? -20.266 -12.047 -0.997 1 96.12 721 VAL B N 1
ATOM 11807 C CA . VAL B 1 721 ? -19.328 -10.938 -0.906 1 96.12 721 VAL B CA 1
ATOM 11808 C C . VAL B 1 721 ? -18.828 -10.57 -2.301 1 96.12 721 VAL B C 1
ATOM 11810 O O . VAL B 1 721 ? -18.453 -11.445 -3.086 1 96.12 721 VAL B O 1
ATOM 11813 N N . ILE B 1 722 ? -18.812 -9.328 -2.648 1 89.12 722 ILE B N 1
ATOM 11814 C CA . ILE B 1 722 ? -18.391 -8.945 -3.99 1 89.12 722 ILE B CA 1
ATOM 11815 C C . ILE B 1 722 ? -17.047 -8.195 -3.916 1 89.12 722 ILE B C 1
ATOM 11817 O O . ILE B 1 722 ? -16.297 -8.148 -4.895 1 89.12 722 ILE B O 1
ATOM 11821 N N . GLU B 1 723 ? -16.906 -7.516 -2.721 1 88.75 723 GLU B N 1
ATOM 11822 C CA . GLU B 1 723 ? -15.672 -6.738 -2.643 1 88.75 723 GLU B CA 1
ATOM 11823 C C . GLU B 1 723 ? -15.297 -6.453 -1.193 1 88.75 723 GLU B C 1
ATOM 11825 O O . GLU B 1 723 ? -16.156 -6.461 -0.308 1 88.75 723 GLU B O 1
ATOM 11830 N N . ALA B 1 724 ? -14.023 -6.359 -0.896 1 94.5 724 ALA B N 1
ATOM 11831 C CA . ALA B 1 724 ? -13.461 -5.82 0.339 1 94.5 724 ALA B CA 1
ATOM 11832 C C . ALA B 1 724 ? -12.539 -4.637 0.051 1 94.5 724 ALA B C 1
ATOM 11834 O O . ALA B 1 724 ? -11.789 -4.652 -0.926 1 94.5 724 ALA B O 1
ATOM 11835 N N . ASN B 1 725 ? -12.688 -3.582 0.796 1 92.5 725 ASN B N 1
ATOM 11836 C CA . ASN B 1 725 ? -11.93 -2.357 0.56 1 92.5 725 ASN B CA 1
ATOM 11837 C C . ASN B 1 725 ? -11.055 -1.997 1.76 1 92.5 725 ASN B C 1
ATOM 11839 O O . ASN B 1 725 ? -11.516 -2.053 2.902 1 92.5 725 ASN B O 1
ATOM 11843 N N . PHE B 1 726 ? -9.789 -1.607 1.536 1 93.5 726 PHE B N 1
ATOM 11844 C CA . PHE B 1 726 ? -8.812 -1.36 2.594 1 93.5 726 PHE B CA 1
ATOM 11845 C C . PHE B 1 726 ? -8.844 0.102 3.021 1 93.5 726 PHE B C 1
ATOM 11847 O O . PHE B 1 726 ? -8.203 0.477 4.004 1 93.5 726 PHE B O 1
ATOM 11854 N N . ASN B 1 727 ? -9.422 1.021 2.535 1 92.69 727 ASN B N 1
ATOM 11855 C CA . ASN B 1 727 ? -9.602 2.426 2.885 1 92.69 727 ASN B CA 1
ATOM 11856 C C . ASN B 1 727 ? -11.039 2.883 2.646 1 92.69 727 ASN B C 1
ATOM 11858 O O . ASN B 1 727 ? -11.281 3.775 1.83 1 92.69 727 ASN B O 1
ATOM 11862 N N . PRO B 1 728 ? -11.93 2.271 3.414 1 94.5 728 PRO B N 1
ATOM 11863 C CA . PRO B 1 728 ? -13.32 2.676 3.211 1 94.5 728 PRO B CA 1
ATOM 11864 C C . PRO B 1 728 ? -13.578 4.125 3.613 1 94.5 728 PRO B C 1
ATOM 11866 O O . PRO B 1 728 ? -13.141 4.559 4.684 1 94.5 728 PRO B O 1
ATOM 11869 N N . MET B 1 729 ? -14.234 4.863 2.805 1 92.69 729 MET B N 1
ATOM 11870 C CA . MET B 1 729 ? -14.555 6.262 3.088 1 92.69 729 MET B CA 1
ATOM 11871 C C . MET B 1 729 ? -15.484 6.375 4.293 1 92.69 729 MET B C 1
ATOM 11873 O O . MET B 1 729 ? -16.547 5.742 4.328 1 92.69 729 MET B O 1
ATOM 11877 N N . MET B 1 730 ? -15.102 7.152 5.191 1 96.44 730 MET B N 1
ATOM 11878 C CA . MET B 1 730 ? -15.914 7.309 6.398 1 96.44 730 MET B CA 1
ATOM 11879 C C . MET B 1 730 ? -16.969 8.391 6.207 1 96.44 730 MET B C 1
ATOM 11881 O O . MET B 1 730 ? -18.031 8.336 6.82 1 96.44 730 MET B O 1
ATOM 11885 N N . MET B 1 731 ? -16.703 9.352 5.301 1 94.25 731 MET B N 1
ATOM 11886 C CA . MET B 1 731 ? -17.547 10.539 5.148 1 94.25 731 MET B CA 1
ATOM 11887 C C . MET B 1 731 ? -18.969 10.156 4.785 1 94.25 731 MET B C 1
ATOM 11889 O O . MET B 1 731 ? -19.922 10.812 5.215 1 94.25 731 MET B O 1
ATOM 11893 N N . MET B 1 732 ? -19.172 9.086 4.051 1 93.81 732 MET B N 1
ATOM 11894 C CA . MET B 1 732 ? -20.516 8.711 3.602 1 93.81 732 MET B CA 1
ATOM 11895 C C . MET B 1 732 ? -21.344 8.203 4.766 1 93.81 732 MET B C 1
ATOM 11897 O O . MET B 1 732 ? -22.578 8.289 4.734 1 93.81 732 MET B O 1
ATOM 11901 N N . HIS B 1 733 ? -20.672 7.625 5.758 1 97.12 733 HIS B N 1
ATOM 11902 C CA . HIS B 1 733 ? -21.344 7.145 6.965 1 97.12 733 HIS B CA 1
ATOM 11903 C C . HIS B 1 733 ? -21.562 8.281 7.957 1 97.12 733 HIS B C 1
ATOM 11905 O O . HIS B 1 733 ? -22.531 8.258 8.719 1 97.12 733 HIS B O 1
ATOM 11911 N N . ILE B 1 734 ? -20.672 9.258 7.984 1 97.38 734 ILE B N 1
ATOM 11912 C CA . ILE B 1 734 ? -20.719 10.375 8.922 1 97.38 734 ILE B CA 1
ATOM 11913 C C . ILE B 1 734 ? -21.797 11.367 8.492 1 97.38 734 ILE B C 1
ATOM 11915 O O . ILE B 1 734 ? -22.516 11.93 9.328 1 97.38 734 ILE B O 1
ATOM 11919 N N . PHE B 1 735 ? -21.891 11.562 7.16 1 96.38 735 PHE B N 1
ATOM 11920 C CA . PHE B 1 735 ? -22.844 12.508 6.598 1 96.38 735 PHE B CA 1
ATOM 11921 C C . PHE B 1 735 ? -23.734 11.82 5.566 1 96.38 735 PHE B C 1
ATOM 11923 O O . PHE B 1 735 ? -23.75 12.203 4.395 1 96.38 735 PHE B O 1
ATOM 11930 N N . PRO B 1 736 ? -24.578 10.906 6.02 1 96.5 736 PRO B N 1
ATOM 11931 C CA . PRO B 1 736 ? -25.484 10.227 5.09 1 96.5 736 PRO B CA 1
ATOM 11932 C C . PRO B 1 736 ? -26.625 11.133 4.602 1 96.5 736 PRO B C 1
ATOM 11934 O O . PRO B 1 736 ? -27.016 12.055 5.309 1 96.5 736 PRO B O 1
ATOM 11937 N N . TYR B 1 737 ? -27.094 10.898 3.398 1 95.69 737 TYR B N 1
ATOM 11938 C CA . TYR B 1 737 ? -28.266 11.586 2.895 1 95.69 737 TYR B CA 1
ATOM 11939 C C . TYR B 1 737 ? -29.469 11.328 3.795 1 95.69 737 TYR B C 1
ATOM 11941 O O . TYR B 1 737 ? -30.234 12.25 4.105 1 95.69 737 TYR B O 1
ATOM 11949 N N . ALA B 1 738 ? -29.625 10.094 4.172 1 96.19 738 ALA B N 1
ATOM 11950 C CA . ALA B 1 738 ? -30.703 9.703 5.07 1 96.19 738 ALA B CA 1
ATOM 11951 C C . ALA B 1 738 ? -30.219 8.695 6.109 1 96.19 738 ALA B C 1
ATOM 11953 O O . ALA B 1 738 ? -29.312 7.906 5.84 1 96.19 738 ALA B O 1
ATOM 11954 N N . GLY B 1 739 ? -30.812 8.773 7.246 1 96.94 739 GLY B N 1
ATOM 11955 C CA . GLY B 1 739 ? -30.438 7.879 8.328 1 96.94 739 GLY B CA 1
ATOM 11956 C C . GLY B 1 739 ? -29.578 8.539 9.383 1 96.94 739 GLY B C 1
ATOM 11957 O O . GLY B 1 739 ? -29.438 9.766 9.398 1 96.94 739 GLY B O 1
ATOM 11958 N N . LYS B 1 740 ? -29.062 7.773 10.266 1 97.62 740 LYS B N 1
ATOM 11959 C CA . LYS B 1 740 ? -28.297 8.266 11.406 1 97.62 740 LYS B CA 1
ATOM 11960 C C . LYS B 1 740 ? -26.828 8.461 11.047 1 97.62 740 LYS B C 1
ATOM 11962 O O . LYS B 1 740 ? -26.25 7.633 10.344 1 97.62 740 LYS B O 1
ATOM 11967 N N . SER B 1 741 ? -26.266 9.578 11.453 1 96.88 741 SER B N 1
ATOM 11968 C CA . SER B 1 741 ? -24.828 9.812 11.32 1 96.88 741 SER B CA 1
ATOM 11969 C C . SER B 1 741 ? -24.031 8.844 12.195 1 96.88 741 SER B C 1
ATOM 11971 O O . SER B 1 741 ? -24.359 8.641 13.359 1 96.88 741 SER B O 1
ATOM 11973 N N . ARG B 1 742 ? -23.094 8.18 11.594 1 97.88 742 ARG B N 1
ATOM 11974 C CA . ARG B 1 742 ? -22.172 7.309 12.312 1 97.88 742 ARG B CA 1
ATOM 11975 C C . ARG B 1 742 ? -20.781 7.93 12.383 1 97.88 742 ARG B C 1
ATOM 11977 O O . ARG B 1 742 ? -20.031 7.898 11.406 1 97.88 742 ARG B O 1
ATOM 11984 N N . ARG B 1 743 ? -20.391 8.5 13.508 1 97.12 743 ARG B N 1
ATOM 11985 C CA . ARG B 1 743 ? -19.125 9.211 13.633 1 97.12 743 ARG B CA 1
ATOM 11986 C C . ARG B 1 743 ? -17.969 8.234 13.781 1 97.12 743 ARG B C 1
ATOM 11988 O O . ARG B 1 743 ? -17.328 8.18 14.836 1 97.12 743 ARG B O 1
ATOM 11995 N N . LEU B 1 744 ? -17.609 7.605 12.766 1 97.88 744 LEU B N 1
ATOM 11996 C CA . LEU B 1 744 ? -16.656 6.504 12.711 1 97.88 744 LEU B CA 1
ATOM 11997 C C . LEU B 1 744 ? -15.266 6.969 13.148 1 97.88 744 LEU B C 1
ATOM 11999 O O . LEU B 1 744 ? -14.469 6.168 13.648 1 97.88 744 LEU B O 1
ATOM 12003 N N . THR B 1 745 ? -14.914 8.312 12.992 1 97.62 745 THR B N 1
ATOM 12004 C CA . THR B 1 745 ? -13.594 8.828 13.344 1 97.62 745 THR B CA 1
ATOM 12005 C C . THR B 1 745 ? -13.344 8.688 14.836 1 97.62 745 THR B C 1
ATOM 12007 O O . THR B 1 745 ? -12.203 8.492 15.266 1 97.62 745 THR B O 1
ATOM 12010 N N . GLN B 1 746 ? -14.383 8.773 15.656 1 96.62 746 GLN B N 1
ATOM 12011 C CA . GLN B 1 746 ? -14.242 8.57 17.094 1 96.62 746 GLN B CA 1
ATOM 12012 C C . GLN B 1 746 ? -13.766 7.152 17.406 1 96.62 746 GLN B C 1
ATOM 12014 O O . GLN B 1 746 ? -12.945 6.945 18.297 1 96.62 746 GLN B O 1
ATOM 12019 N N . ASN B 1 747 ? -14.281 6.18 16.625 1 97.31 747 ASN B N 1
ATOM 12020 C CA . ASN B 1 747 ? -13.875 4.789 16.797 1 97.31 747 ASN B CA 1
ATOM 12021 C C . ASN B 1 747 ? -12.438 4.562 16.328 1 97.31 747 ASN B C 1
ATOM 12023 O O . ASN B 1 747 ? -11.711 3.768 16.922 1 97.31 747 ASN B O 1
ATOM 12027 N N . VAL B 1 748 ? -12.078 5.207 15.258 1 97.56 748 VAL B N 1
ATOM 12028 C CA . VAL B 1 748 ? -10.695 5.133 14.781 1 97.56 748 VAL B CA 1
ATOM 12029 C C . VAL B 1 748 ? -9.75 5.66 15.852 1 97.56 748 VAL B C 1
ATOM 12031 O O . VAL B 1 748 ? -8.719 5.047 16.141 1 97.56 748 VAL B O 1
ATOM 12034 N N . ILE B 1 749 ? -10.094 6.852 16.5 1 97.44 749 ILE B N 1
ATOM 12035 C CA . ILE B 1 749 ? -9.273 7.449 17.547 1 97.44 749 ILE B CA 1
ATOM 12036 C C . ILE B 1 749 ? -9.141 6.477 18.719 1 97.44 749 ILE B C 1
ATOM 12038 O O . ILE B 1 749 ? -8.055 6.297 19.266 1 97.44 749 ILE B O 1
ATOM 12042 N N . LYS B 1 750 ? -10.227 5.844 19.062 1 96.75 750 LYS B N 1
ATOM 12043 C CA . LYS B 1 750 ? -10.195 4.883 20.156 1 96.75 750 LYS B CA 1
ATOM 12044 C C . LYS B 1 750 ? -9.289 3.699 19.828 1 96.75 750 LYS B C 1
ATOM 12046 O O . LYS B 1 750 ? -8.602 3.172 20.703 1 96.75 750 LYS B O 1
ATOM 12051 N N . MET B 1 751 ? -9.344 3.238 18.578 1 96.25 751 MET B N 1
ATOM 12052 C CA . MET B 1 751 ? -8.469 2.156 18.141 1 96.25 751 MET B CA 1
ATOM 12053 C C . MET B 1 751 ? -7.004 2.566 18.25 1 96.25 751 MET B C 1
ATOM 12055 O O . MET B 1 751 ? -6.176 1.794 18.719 1 96.25 751 MET B O 1
ATOM 12059 N N . LEU B 1 752 ? -6.68 3.812 17.875 1 96.88 752 LEU B N 1
ATOM 12060 C CA . LEU B 1 752 ? -5.305 4.297 17.844 1 96.88 752 LEU B CA 1
ATOM 12061 C C . LEU B 1 752 ? -4.797 4.574 19.25 1 96.88 752 LEU B C 1
ATOM 12063 O O . LEU B 1 752 ? -3.635 4.301 19.562 1 96.88 752 LEU B O 1
ATOM 12067 N N . PHE B 1 753 ? -5.668 5.156 20.094 1 96.88 753 PHE B N 1
ATOM 12068 C CA . PHE B 1 753 ? -5.309 5.555 21.453 1 96.88 753 PHE B CA 1
ATOM 12069 C C . PHE B 1 753 ? -6.293 4.984 22.453 1 96.88 753 PHE B C 1
ATOM 12071 O O . PHE B 1 753 ? -7.059 5.727 23.078 1 96.88 753 PHE B O 1
ATOM 12078 N N . PRO B 1 754 ? -6.18 3.713 22.688 1 94.88 754 PRO B N 1
ATOM 12079 C CA . PRO B 1 754 ? -7.098 3.102 23.656 1 94.88 754 PRO B CA 1
ATOM 12080 C C . PRO B 1 754 ? -6.945 3.676 25.062 1 94.88 754 PRO B C 1
ATOM 12082 O O . PRO B 1 754 ? -7.859 3.553 25.875 1 94.88 754 PRO B O 1
ATOM 12085 N N . GLU B 1 755 ? -5.852 4.414 25.328 1 92.94 755 GLU B N 1
ATOM 12086 C CA . GLU B 1 755 ? -5.562 4.984 26.625 1 92.94 755 GLU B CA 1
ATOM 12087 C C . GLU B 1 755 ? -6.277 6.316 26.828 1 92.94 755 GLU B C 1
ATOM 12089 O O . GLU B 1 755 ? -6.289 6.871 27.922 1 92.94 755 GLU B O 1
ATOM 12094 N N . LEU B 1 756 ? -6.852 6.836 25.75 1 87.69 756 LEU B N 1
ATOM 12095 C CA . LEU B 1 756 ? -7.543 8.117 25.844 1 87.69 756 LEU B CA 1
ATOM 12096 C C . LEU B 1 756 ? -8.781 8 26.719 1 87.69 756 LEU B C 1
ATOM 12098 O O . LEU B 1 756 ? -9.57 7.066 26.562 1 87.69 756 LEU B O 1
ATOM 12102 N N . GLU B 1 757 ? -8.906 8.641 27.875 1 73.12 757 GLU B N 1
ATOM 12103 C CA . GLU B 1 757 ? -10.023 8.641 28.812 1 73.12 757 GLU B CA 1
ATOM 12104 C C . GLU B 1 757 ? -11.18 9.492 28.297 1 73.12 757 GLU B C 1
ATOM 12106 O O . GLU B 1 757 ? -10.953 10.523 27.656 1 73.12 757 GLU B O 1
#

pLDDT: mean 93.64, std 5.44, range [57.34, 98.75]

Sequence (1514 aa):
MKIQHIIHENQLGLLFQQGSFGLEKESQRVTADGAIVTTPHPAVFGNRRYHPYIQTDFAESQLELITPPTKKLEDTFRWLSVIHEVVQRSLPEEEYIFPLSMPAGLPAEEQIRVAQLDNPEDVAYREYLVKIYGKNKQMVSGIHYNFQLSPDLITRLFRLQNEYQSAVDFQNDLYLKMAKNFLRYQWILLYLLAATPTVESAYFKDGSPLAKGQFVRSLRSSQYGYVNDPEINVSFDSVEKYVESLEHWVSTGKLIAEKEFYSNVRLRGAKKAREFLTTGIQYLEFRLFDLNPFEIYGISLKDAKFIHVFALFMIWMDHTADQEEVELGKARLAEVAFEHPLEKTAYAVEGELVLLELLSMLEQIGAEPELFEIVKEKLTQFTDPSKTVAGRLVRAIEQAGSDQQLGAQLAQQYKAQAFERFYALSAFDNMELSTQALLFDVIQKGIHTEILDENDQFLCLKYGDHIEYVKNGNMTSHDSYISPLIMENKVVTKKVLQKAGFNVPQSVEFTSLEKAVASYALFENRAVVIKPKSTNYGLGITIFQQGVQNREDFAKALEIAFREDKEVMVEDYLVGTEYRFFVLGDETLAVLLRVPANVVGDSVHSVAELVAMKNDHPLRGDGSRTPLKKIALGEIEQLQLKEQGLTIDSIPAKDQLVQLRANSNISTGGDSIDMTDEMHESYKQLAVGITKAMGAAVCGVDLIIPDLKQPATPNLTSWGVIEANFNPMMMMHIFPYAGKSRRLTQNVIKMLFPELEMKIQHIIHENQLGLLFQQGSFGLEKESQRVTADGAIVTTPHPAVFGNRRYHPYIQTDFAESQLELITPPTKKLEDTFRWLSVIHEVVQRSLPEEEYIFPLSMPAGLPAEEQIRVAQLDNPEDVAYREYLVKIYGKNKQMVSGIHYNFQLSPDLITRLFRLQNEYQSAVDFQNDLYLKMAKNFLRYQWILLYLLAATPTVESAYFKDGSPLAKGQFVRSLRSSQYGYVNDPEINVSFDSVEKYVESLEHWVSTGKLIAEKEFYSNVRLRGAKKAREFLTTGIQYLEFRLFDLNPFEIYGISLKDAKFIHVFALFMIWMDHTADQEEVELGKARLAEVAFEHPLEKTAYAVEGELVLLELLSMLEQIGAEPELFEIVKEKLTQFTDPSKTVAGRLVRAIEQAGSDQQLGAQLAQQYKAQAFERFYALSAFDNMELSTQALLFDVIQKGIHTEILDENDQFLCLKYGDHIEYVKNGNMTSHDSYISPLIMENKVVTKKVLQKAGFNVPQSVEFTSLEKAVASYALFENRAVVIKPKSTNYGLGITIFQQGVQNREDFAKALEIAFREDKEVMVEDYLVGTEYRFFVLGDETLAVLLRVPANVVGDSVHSVAELVAMKNDHPLRGDGSRTPLKKIALGEIEQLQLKEQGLTIDSIPAKDQLVQLRANSNISTGGDSIDMTDEMHESYKQLAVGITKAMGAAVCGVDLIIPDLKQPATPNLTSWGVIEANFNPMMMMHIFPYAGKSRRLTQNVIKMLFPELE